Protein 2L09 (pdb70)

Nearest PDB structures (foldseek):
  2l09-assembly1_A  TM=1.016E+00  e=5.403E-11  Nostoc sp. PCC 7120 = FACHB-418
  2kru-assembly1_A  TM=6.987E-01  e=1.795E-05  Chlorobaculum tepidum
  8x15-assembly1_O  TM=8.339E-01  e=2.611E-01  Homo sapiens
  3whl-assembly4_G  TM=7.091E-01  e=1.129E+00  Pyrococcus furiosus DSM 3638
  5m32-assembly1_c  TM=6.354E-01  e=1.290E+00  Homo sapiens

Sequence (62 aa):
MNLRWTSEAKTKLKNIPFFARSQAKARIEQLARQAEQDIVTPELVEQARLEFGQLEHHHHHHMNLRWTSEAKTKLKNIPFFARSQAKARIEQLARQAEQDIVTPELVEQARLEFGQLEHHHHHHMNLRWTSEAKTKLKNIPFFARSQAKARIEQLARQAEQDIVTPELVEQARLEFGQLEHHHHHHMNLRWTSEAKTKLKNIPFFARSQAKARIEQLARQAEQDIVTPELVEQARLEFGQLEHHHHHHMNLRWTSEAKTKLKNIPFFARSQAKARIEQLARQAEQDIVTPELVEQARLEFGQLEHHHHHHMNLRWTSEAKTKLKNIPFFARSQAKARIEQLARQAEQDIVTPELVEQARLEFGQLEHHHHHHMNLRWTSEAKTKLKNIPFFARSQAKARIEQLARQAEQDIVTPELVEQARLEFGQLEHHHHHHMNLRWTSEAKTKLKNIPFFARSQAKARIEQLARQAEQDIVTPELVEQARLEFGQLEHHHHHHMNLRWTSEAKTKLKNIPFFARSQAKARIEQLARQAEQDIVTPELVEQARLEFGQLEHHHHHHMNLRWTSEAKTKLKNIPFFARSQAKARIEQLARQAEQDIVTPELVEQARLEFGQLEHHHHHHMNLRWTSEAKTKLKNIPFFARSQAKARIEQLARQAEQDIVTPELVEQARLEFGQLEHHHHHHMNLRWTSEAKTKLKNIPFFARSQAKARIEQLARQAEQDIVTPELVEQARLEF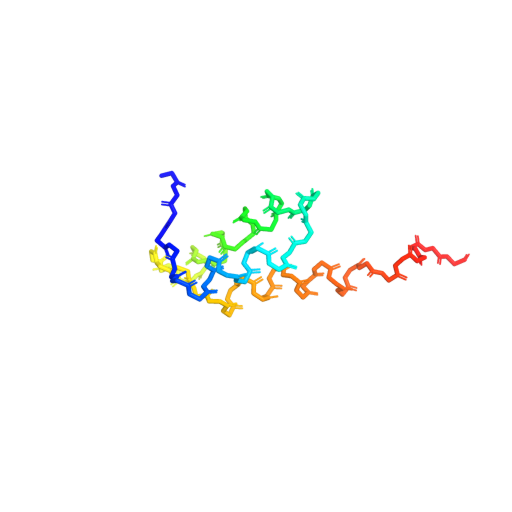GQLEHHHHHHMNLRWTSEAKTKLKNIPFFARSQAKARIEQLARQAEQDIVTPELVEQARLEFGQLEHHHHHHMNLRWTSEAKTKLKNIPFFARSQAKARIEQLARQAEQDIVTPELVEQARLEFGQLEHHHHHHMNLRWTSEAKTKLKNIPFFARSQAKARIEQLARQAEQDIVTPELVEQARLEFGQLEHHHHHHMNLRWTSEAKTKLKNIPFFARSQAKARIEQLARQAEQDIVTPELVEQARLEFGQLEHHHHHHMNLRWTSEAKTKLKNIPFFARSQAKARIEQLARQAEQDIVTPELVEQARLEFGQLEHHHHHHMNLRWTSEAKTKLKNIPFFARSQAKARIEQLARQAEQDIVTPELVEQARLEFGQLEHHHHHHMNLRWTSEAKTKLKNIPFFARSQAKARIEQLARQAEQDIVTPELVEQARLEFGQLEHHHHHHMNLRWTSEAKTKLKNIPFFARSQAKARIEQLARQAEQDIVTPELVEQARLEFGQLEHHHHHH

Solvent-accessible surface area: 5032 Å² total; per-residue (Å²): 239,103,29,169,46,35,78,100,0,105,74,63,34,136,93,4,85,142,189,31,81,91,95,0,71,56,92,0,23,109,42,0,135,147,64,124,53,98,83,0,38,29,121,27,1,45,104,0,110,79,35,42,41,119,119,74,132,157,124,147,140,226

CATH classification: 1.10.8.550

Radius of gyration: 12.1 Å; Cα contacts (8 Å, |Δi|>4): 56; chains: 1; bounding box: 20×41×22 Å

Secondary structure (DSSP, 8-state):
---EE-HHHHHHHHTS-GGGHHHHHHHHHHHHHHTT-SEE-HHHHHHHHHHHHHH--S----

Structure (mmCIF, N/CA/C/O backbone):
data_2L09
#
_entry.id   2L09
#
loop_
_atom_site.group_PDB
_atom_site.id
_atom_site.type_symbol
_atom_site.label_atom_id
_atom_site.label_alt_id
_atom_site.label_comp_id
_atom_site.label_asym_id
_atom_site.label_entity_id
_atom_site.label_seq_id
_atom_site.pdbx_PDB_ins_code
_atom_site.Cartn_x
_atom_site.Cartn_y
_atom_site.Cartn_z
_atom_site.occupancy
_atom_site.B_iso_or_equiv
_atom_site.auth_seq_id
_atom_site.auth_comp_id
_atom_site.auth_asym_id
_atom_site.auth_atom_id
_atom_site.pdbx_PDB_model_num
ATOM 1 N N . MET A 1 1 ? -10.018 10.775 -4.796 1.00 0.00 1 MET A N 1
ATOM 2 C CA . MET A 1 1 ? -9.652 9.620 -5.650 1.00 0.00 1 MET A CA 1
ATOM 3 C C . MET A 1 1 ? -8.483 8.857 -5.042 1.00 0.00 1 MET A C 1
ATOM 4 O O . MET A 1 1 ? -8.603 7.675 -4.721 1.00 0.00 1 MET A O 1
ATOM 20 N N . ASN A 1 2 ? -7.359 9.534 -4.874 1.00 0.00 2 ASN A N 1
ATOM 21 C CA . ASN A 1 2 ? -6.190 8.922 -4.258 1.00 0.00 2 ASN A CA 1
ATOM 22 C C . ASN A 1 2 ? -6.035 9.431 -2.835 1.00 0.00 2 ASN A C 1
ATOM 23 O O . ASN A 1 2 ? -6.600 10.463 -2.470 1.00 0.00 2 ASN A O 1
ATOM 34 N N . LEU A 1 3 ? -5.291 8.698 -2.029 1.00 0.00 3 LEU A N 1
ATOM 35 C CA . LEU A 1 3 ? -5.005 9.132 -0.675 1.00 0.00 3 LEU A CA 1
ATOM 36 C C . LEU A 1 3 ? -3.605 9.722 -0.603 1.00 0.00 3 LEU A C 1
ATOM 37 O O . LEU A 1 3 ? -2.888 9.759 -1.606 1.00 0.00 3 LEU A O 1
ATOM 53 N N . ARG A 1 4 ? -3.217 10.191 0.570 1.00 0.00 4 ARG A N 1
ATOM 54 C CA . ARG A 1 4 ? -1.913 10.806 0.739 1.00 0.00 4 ARG A CA 1
ATOM 55 C C . ARG A 1 4 ? -0.855 9.745 0.976 1.00 0.00 4 ARG A C 1
ATOM 56 O O . ARG A 1 4 ? -0.854 9.069 2.004 1.00 0.00 4 ARG A O 1
ATOM 77 N N . TRP A 1 5 ? 0.033 9.595 0.015 1.00 0.00 5 TRP A N 1
ATOM 78 C CA . TRP A 1 5 ? 1.107 8.622 0.119 1.00 0.00 5 TRP A CA 1
ATOM 79 C C . TRP A 1 5 ? 2.347 9.259 0.722 1.00 0.00 5 TRP A C 1
ATOM 80 O O . TRP A 1 5 ? 2.837 10.274 0.226 1.00 0.00 5 TRP A O 1
ATOM 101 N N . THR A 1 6 ? 2.835 8.675 1.804 1.00 0.00 6 THR A N 1
ATOM 102 C CA . THR A 1 6 ? 4.065 9.136 2.425 1.00 0.00 6 THR A CA 1
ATOM 103 C C . THR A 1 6 ? 5.256 8.785 1.541 1.00 0.00 6 THR A C 1
ATOM 104 O O . THR A 1 6 ? 5.167 7.875 0.713 1.00 0.00 6 THR A O 1
ATOM 115 N N . SER A 1 7 ? 6.358 9.505 1.705 1.00 0.00 7 SER A N 1
ATOM 116 C CA . SER A 1 7 ? 7.550 9.272 0.899 1.00 0.00 7 SER A CA 1
ATOM 117 C C . SER A 1 7 ? 8.021 7.825 1.034 1.00 0.00 7 SER A C 1
ATOM 118 O O . SER A 1 7 ? 8.436 7.203 0.056 1.00 0.00 7 SER A O 1
ATOM 126 N N . GLU A 1 8 ? 7.933 7.293 2.247 1.00 0.00 8 GLU A N 1
ATOM 127 C CA . GLU A 1 8 ? 8.311 5.913 2.507 1.00 0.00 8 GLU A CA 1
ATOM 128 C C . GLU A 1 8 ? 7.349 4.952 1.809 1.00 0.00 8 GLU A C 1
ATOM 129 O O . GLU A 1 8 ? 7.769 3.938 1.249 1.00 0.00 8 GLU A O 1
ATOM 141 N N . ALA A 1 9 ? 6.058 5.280 1.845 1.00 0.00 9 ALA A N 1
ATOM 142 C CA . ALA A 1 9 ? 5.037 4.453 1.208 1.00 0.00 9 ALA A CA 1
ATOM 143 C C . ALA A 1 9 ? 5.245 4.406 -0.297 1.00 0.00 9 ALA A C 1
ATOM 144 O O . ALA A 1 9 ? 5.136 3.346 -0.913 1.00 0.00 9 ALA A O 1
ATOM 151 N N . LYS A 1 10 ? 5.547 5.562 -0.880 1.00 0.00 10 LYS A N 1
ATOM 152 C CA . LYS A 1 10 ? 5.876 5.652 -2.297 1.00 0.00 10 LYS A CA 1
ATOM 153 C C . LYS A 1 10 ? 7.016 4.699 -2.652 1.00 0.00 10 LYS A C 1
ATOM 154 O O . LYS A 1 10 ? 6.935 3.965 -3.636 1.00 0.00 10 LYS A O 1
ATOM 173 N N . THR A 1 11 ? 8.065 4.704 -1.838 1.00 0.00 11 THR A N 1
ATOM 174 C CA . THR A 1 11 ? 9.207 3.826 -2.054 1.00 0.00 11 THR A CA 1
ATOM 175 C C . THR A 1 11 ? 8.800 2.355 -1.916 1.00 0.00 11 THR A C 1
ATOM 176 O O . THR A 1 11 ? 9.219 1.508 -2.705 1.00 0.00 11 THR A O 1
ATOM 187 N N . LYS A 1 12 ? 7.970 2.068 -0.918 1.00 0.00 12 LYS A N 1
ATOM 188 C CA . LYS A 1 12 ? 7.474 0.716 -0.696 1.00 0.00 12 LYS A CA 1
ATOM 189 C C . LYS A 1 12 ? 6.639 0.231 -1.874 1.00 0.00 12 LYS A C 1
ATOM 190 O O . LYS A 1 12 ? 6.727 -0.931 -2.270 1.00 0.00 12 LYS A O 1
ATOM 209 N N . LEU A 1 13 ? 5.842 1.130 -2.439 1.00 0.00 13 LEU A N 1
ATOM 210 C CA . LEU A 1 13 ? 5.011 0.805 -3.592 1.00 0.00 13 LEU A CA 1
ATOM 211 C C . LEU A 1 13 ? 5.884 0.425 -4.785 1.00 0.00 13 LEU A C 1
ATOM 212 O O . LEU A 1 13 ? 5.532 -0.449 -5.575 1.00 0.00 13 LEU A O 1
ATOM 228 N N . LYS A 1 14 ? 7.037 1.075 -4.892 1.00 0.00 14 LYS A N 1
ATOM 229 C CA . LYS A 1 14 ? 7.982 0.803 -5.970 1.00 0.00 14 LYS A CA 1
ATOM 230 C C . LYS A 1 14 ? 8.605 -0.585 -5.819 1.00 0.00 14 LYS A C 1
ATOM 231 O O . LYS A 1 14 ? 8.971 -1.219 -6.807 1.00 0.00 14 LYS A O 1
ATOM 250 N N . ASN A 1 15 ? 8.711 -1.053 -4.578 1.00 0.00 15 ASN A N 1
ATOM 251 C CA . ASN A 1 15 ? 9.307 -2.361 -4.297 1.00 0.00 15 ASN A CA 1
ATOM 252 C C . ASN A 1 15 ? 8.350 -3.490 -4.664 1.00 0.00 15 ASN A C 1
ATOM 253 O O . ASN A 1 15 ? 8.741 -4.659 -4.726 1.00 0.00 15 ASN A O 1
ATOM 264 N N . ILE A 1 16 ? 7.098 -3.136 -4.902 1.00 0.00 16 ILE A N 1
ATOM 265 C CA . ILE A 1 16 ? 6.088 -4.103 -5.298 1.00 0.00 16 ILE A CA 1
ATOM 266 C C . ILE A 1 16 ? 6.156 -4.336 -6.808 1.00 0.00 16 ILE A C 1
ATOM 267 O O . ILE A 1 16 ? 6.385 -3.396 -7.572 1.00 0.00 16 ILE A O 1
ATOM 283 N N . PRO A 1 17 ? 6.018 -5.599 -7.252 1.00 0.00 17 PRO A N 1
ATOM 284 C CA . PRO A 1 17 ? 6.025 -5.945 -8.678 1.00 0.00 17 PRO A CA 1
ATOM 285 C C . PRO A 1 17 ? 4.991 -5.152 -9.474 1.00 0.00 17 PRO A C 1
ATOM 286 O O . PRO A 1 17 ? 3.841 -5.011 -9.049 1.00 0.00 17 PRO A O 1
ATOM 297 N N . PHE A 1 18 ? 5.407 -4.666 -10.636 1.00 0.00 18 PHE A N 1
ATOM 298 C CA . PHE A 1 18 ? 4.584 -3.791 -11.471 1.00 0.00 18 PHE A CA 1
ATOM 299 C C . PHE A 1 18 ? 3.252 -4.438 -11.843 1.00 0.00 18 PHE A C 1
ATOM 300 O O . PHE A 1 18 ? 2.226 -3.761 -11.912 1.00 0.00 18 PHE A O 1
ATOM 317 N N . PHE A 1 19 ? 3.264 -5.745 -12.057 1.00 0.00 19 PHE A N 1
ATOM 318 C CA . PHE A 1 19 ? 2.055 -6.463 -12.449 1.00 0.00 19 PHE A CA 1
ATOM 319 C C . PHE A 1 19 ? 0.968 -6.358 -11.377 1.00 0.00 19 PHE A C 1
ATOM 320 O O . PHE A 1 19 ? -0.224 -6.374 -11.684 1.00 0.00 19 PHE A O 1
ATOM 337 N N . ALA A 1 20 ? 1.381 -6.220 -10.124 1.00 0.00 20 ALA A N 1
ATOM 338 C CA . ALA A 1 20 ? 0.439 -6.212 -9.017 1.00 0.00 20 ALA A CA 1
ATOM 339 C C . ALA A 1 20 ? 0.458 -4.887 -8.261 1.00 0.00 20 ALA A C 1
ATOM 340 O O . ALA A 1 20 ? -0.089 -4.793 -7.168 1.00 0.00 20 ALA A O 1
ATOM 347 N N . ARG A 1 21 ? 1.071 -3.862 -8.841 1.00 0.00 21 ARG A N 1
ATOM 348 C CA . ARG A 1 21 ? 1.167 -2.572 -8.163 1.00 0.00 21 ARG A CA 1
ATOM 349 C C . ARG A 1 21 ? -0.181 -1.865 -8.109 1.00 0.00 21 ARG A C 1
ATOM 350 O O . ARG A 1 21 ? -0.546 -1.308 -7.076 1.00 0.00 21 ARG A O 1
ATOM 371 N N . SER A 1 22 ? -0.915 -1.888 -9.212 1.00 0.00 22 SER A N 1
ATOM 372 C CA . SER A 1 22 ? -2.272 -1.361 -9.230 1.00 0.00 22 SER A CA 1
ATOM 373 C C . SER A 1 22 ? -3.137 -2.144 -8.246 1.00 0.00 22 SER A C 1
ATOM 374 O O . SER A 1 22 ? -3.919 -1.569 -7.484 1.00 0.00 22 SER A O 1
ATOM 382 N N . GLN A 1 23 ? -2.967 -3.463 -8.266 1.00 0.00 23 GLN A N 1
ATOM 383 C CA . GLN A 1 23 ? -3.651 -4.356 -7.342 1.00 0.00 23 GLN A CA 1
ATOM 384 C C . GLN A 1 23 ? -3.348 -3.969 -5.895 1.00 0.00 23 GLN A C 1
ATOM 385 O O . GLN A 1 23 ? -4.258 -3.807 -5.078 1.00 0.00 23 GLN A O 1
ATOM 399 N N . ALA A 1 24 ? -2.065 -3.814 -5.594 1.00 0.00 24 ALA A N 1
ATOM 400 C CA . ALA A 1 24 ? -1.621 -3.479 -4.251 1.00 0.00 24 ALA A CA 1
ATOM 401 C C . ALA A 1 24 ? -2.104 -2.098 -3.835 1.00 0.00 24 ALA A C 1
ATOM 402 O O . ALA A 1 24 ? -2.586 -1.924 -2.721 1.00 0.00 24 ALA A O 1
ATOM 409 N N . LYS A 1 25 ? -1.982 -1.124 -4.735 1.00 0.00 25 LYS A N 1
ATOM 410 C CA . LYS A 1 25 ? -2.404 0.245 -4.452 1.00 0.00 25 LYS A CA 1
ATOM 411 C C . LYS A 1 25 ? -3.862 0.279 -4.005 1.00 0.00 25 LYS A C 1
ATOM 412 O O . LYS A 1 25 ? -4.209 0.954 -3.033 1.00 0.00 25 LYS A O 1
ATOM 431 N N . ALA A 1 26 ? -4.702 -0.479 -4.702 1.00 0.00 26 ALA A N 1
ATOM 432 C CA . ALA A 1 26 ? -6.114 -0.567 -4.358 1.00 0.00 26 ALA A CA 1
ATOM 433 C C . ALA A 1 26 ? -6.283 -1.116 -2.945 1.00 0.00 26 ALA A C 1
ATOM 434 O O . ALA A 1 26 ? -7.111 -0.630 -2.172 1.00 0.00 26 ALA A O 1
ATOM 441 N N . ARG A 1 27 ? -5.480 -2.118 -2.611 1.00 0.00 27 ARG A N 1
ATOM 442 C CA . ARG A 1 27 ? -5.524 -2.726 -1.286 1.00 0.00 27 ARG A CA 1
ATOM 443 C C . ARG A 1 27 ? -5.055 -1.739 -0.218 1.00 0.00 27 ARG A C 1
ATOM 444 O O . ARG A 1 27 ? -5.728 -1.539 0.791 1.00 0.00 27 ARG A O 1
ATOM 465 N N . ILE A 1 28 ? -3.912 -1.114 -0.467 1.00 0.00 28 ILE A N 1
ATOM 466 C CA . ILE A 1 28 ? -3.291 -0.192 0.486 1.00 0.00 28 ILE A CA 1
ATOM 467 C C . ILE A 1 28 ? -4.237 0.944 0.867 1.00 0.00 28 ILE A C 1
ATOM 468 O O . ILE A 1 28 ? -4.455 1.218 2.048 1.00 0.00 28 ILE A O 1
ATOM 484 N N . GLU A 1 29 ? -4.811 1.589 -0.139 1.00 0.00 29 GLU A N 1
ATOM 485 C CA . GLU A 1 29 ? -5.697 2.721 0.091 1.00 0.00 29 GLU A CA 1
ATOM 486 C C . GLU A 1 29 ? -6.995 2.275 0.767 1.00 0.00 29 GLU A C 1
ATOM 487 O O . GLU A 1 29 ? -7.585 3.020 1.553 1.00 0.00 29 GLU A O 1
ATOM 499 N N . GLN A 1 30 ? -7.422 1.047 0.488 1.00 0.00 30 GLN A N 1
ATOM 500 C CA . GLN A 1 30 ? -8.605 0.488 1.133 1.00 0.00 30 GLN A CA 1
ATOM 501 C C . GLN A 1 30 ? -8.306 0.185 2.601 1.00 0.00 30 GLN A C 1
ATOM 502 O O . GLN A 1 30 ? -9.164 0.345 3.471 1.00 0.00 30 GLN A O 1
ATOM 516 N N . LEU A 1 31 ? -7.074 -0.243 2.868 1.00 0.00 31 LEU A N 1
ATOM 517 C CA . LEU A 1 31 ? -6.618 -0.491 4.231 1.00 0.00 31 LEU A CA 1
ATOM 518 C C . LEU A 1 31 ? -6.615 0.810 5.026 1.00 0.00 31 LEU A C 1
ATOM 519 O O . LEU A 1 31 ? -6.977 0.840 6.206 1.00 0.00 31 LEU A O 1
ATOM 535 N N . ALA A 1 32 ? -6.224 1.891 4.364 1.00 0.00 32 ALA A N 1
ATOM 536 C CA . ALA A 1 32 ? -6.233 3.208 4.982 1.00 0.00 32 ALA A CA 1
ATOM 537 C C . ALA A 1 32 ? -7.649 3.607 5.378 1.00 0.00 32 ALA A C 1
ATOM 538 O O . ALA A 1 32 ? -7.862 4.224 6.418 1.00 0.00 32 ALA A O 1
ATOM 545 N N . ARG A 1 33 ? -8.623 3.237 4.555 1.00 0.00 33 ARG A N 1
ATOM 546 C CA . ARG A 1 33 ? -10.017 3.509 4.865 1.00 0.00 33 ARG A CA 1
ATOM 547 C C . ARG A 1 33 ? -10.511 2.611 5.991 1.00 0.00 33 ARG A C 1
ATOM 548 O O . ARG A 1 33 ? -11.432 2.972 6.719 1.00 0.00 33 ARG A O 1
ATOM 569 N N . GLN A 1 34 ? -9.890 1.447 6.139 1.00 0.00 34 GLN A N 1
ATOM 570 C CA . GLN A 1 34 ? -10.212 0.550 7.241 1.00 0.00 34 GLN A CA 1
ATOM 571 C C . GLN A 1 34 ? -9.764 1.186 8.553 1.00 0.00 34 GLN A C 1
ATOM 572 O O . GLN A 1 34 ? -10.319 0.918 9.618 1.00 0.00 34 GLN A O 1
ATOM 586 N N . ALA A 1 35 ? -8.756 2.045 8.452 1.00 0.00 35 ALA A N 1
ATOM 587 C CA . ALA A 1 35 ? -8.252 2.789 9.599 1.00 0.00 35 ALA A CA 1
ATOM 588 C C . ALA A 1 35 ? -8.781 4.225 9.600 1.00 0.00 35 ALA A C 1
ATOM 589 O O . ALA A 1 35 ? -8.530 4.989 10.536 1.00 0.00 35 ALA A O 1
ATOM 596 N N . GLU A 1 36 ? -9.511 4.576 8.539 1.00 0.00 36 GLU A N 1
ATOM 597 C CA . GLU A 1 36 ? -10.067 5.919 8.360 1.00 0.00 36 GLU A CA 1
ATOM 598 C C . GLU A 1 36 ? -8.989 6.992 8.402 1.00 0.00 36 GLU A C 1
ATOM 599 O O . GLU A 1 36 ? -9.175 8.064 8.983 1.00 0.00 36 GLU A O 1
ATOM 611 N N . GLN A 1 37 ? -7.878 6.700 7.756 1.00 0.00 37 GLN A N 1
ATOM 612 C CA . GLN A 1 37 ? -6.774 7.638 7.651 1.00 0.00 37 GLN A CA 1
ATOM 613 C C . GLN A 1 37 ? -6.655 8.123 6.212 1.00 0.00 37 GLN A C 1
ATOM 614 O O . GLN A 1 37 ? -6.919 7.371 5.275 1.00 0.00 37 GLN A O 1
ATOM 628 N N . ASP A 1 38 ? -6.273 9.379 6.040 1.00 0.00 38 ASP A N 1
ATOM 629 C CA . ASP A 1 38 ? -6.151 9.961 4.707 1.00 0.00 38 ASP A CA 1
ATOM 630 C C . ASP A 1 38 ? -4.751 9.728 4.172 1.00 0.00 38 ASP A C 1
ATOM 631 O O . ASP A 1 38 ? -4.480 9.911 2.985 1.00 0.00 38 ASP A O 1
ATOM 640 N N . ILE A 1 39 ? -3.862 9.326 5.066 1.00 0.00 39 ILE A N 1
ATOM 641 C CA . ILE A 1 39 ? -2.458 9.153 4.740 1.00 0.00 39 ILE A CA 1
ATOM 642 C C . ILE A 1 39 ? -2.066 7.691 4.886 1.00 0.00 39 ILE A C 1
ATOM 643 O O . ILE A 1 39 ? -2.333 7.075 5.916 1.00 0.00 39 ILE A O 1
ATOM 659 N N . VAL A 1 40 ? -1.445 7.135 3.859 1.00 0.00 40 VAL A N 1
ATOM 660 C CA . VAL A 1 40 ? -1.017 5.749 3.907 1.00 0.00 40 VAL A CA 1
ATOM 661 C C . VAL A 1 40 ? 0.443 5.660 4.333 1.00 0.00 40 VAL A C 1
ATOM 662 O O . VAL A 1 40 ? 1.295 6.435 3.876 1.00 0.00 40 VAL A O 1
ATOM 675 N N . THR A 1 41 ? 0.723 4.741 5.229 1.00 0.00 41 THR A N 1
ATOM 676 C CA . THR A 1 41 ? 2.077 4.517 5.685 1.00 0.00 41 THR A CA 1
ATOM 677 C C . THR A 1 41 ? 2.694 3.355 4.918 1.00 0.00 41 THR A C 1
ATOM 678 O O . THR A 1 41 ? 1.973 2.557 4.306 1.00 0.00 41 THR A O 1
ATOM 689 N N . PRO A 1 42 ? 4.030 3.234 4.926 1.00 0.00 42 PRO A N 1
ATOM 690 C CA . PRO A 1 42 ? 4.720 2.103 4.298 1.00 0.00 42 PRO A CA 1
ATOM 691 C C . PRO A 1 42 ? 4.317 0.777 4.935 1.00 0.00 42 PRO A C 1
ATOM 692 O O . PRO A 1 42 ? 4.495 -0.293 4.355 1.00 0.00 42 PRO A O 1
ATOM 703 N N . GLU A 1 43 ? 3.759 0.871 6.133 1.00 0.00 43 GLU A N 1
ATOM 704 C CA . GLU A 1 43 ? 3.291 -0.289 6.870 1.00 0.00 43 GLU A CA 1
ATOM 705 C C . GLU A 1 43 ? 2.046 -0.872 6.205 1.00 0.00 43 GLU A C 1
ATOM 706 O O . GLU A 1 43 ? 1.890 -2.089 6.112 1.00 0.00 43 GLU A O 1
ATOM 718 N N . LEU A 1 44 ? 1.171 0.008 5.725 1.00 0.00 44 LEU A N 1
ATOM 719 C CA . LEU A 1 44 ? -0.004 -0.411 4.964 1.00 0.00 44 LEU A CA 1
ATOM 720 C C . LEU A 1 44 ? 0.416 -1.014 3.632 1.00 0.00 44 LEU A C 1
ATOM 721 O O . LEU A 1 44 ? -0.139 -2.020 3.189 1.00 0.00 44 LEU A O 1
ATOM 737 N N . VAL A 1 45 ? 1.398 -0.383 3.001 1.00 0.00 45 VAL A N 1
ATOM 738 C CA . VAL A 1 45 ? 1.932 -0.872 1.737 1.00 0.00 45 VAL A CA 1
ATOM 739 C C . VAL A 1 45 ? 2.515 -2.269 1.913 1.00 0.00 45 VAL A C 1
ATOM 740 O O . VAL A 1 45 ? 2.297 -3.158 1.087 1.00 0.00 45 VAL A O 1
ATOM 753 N N . GLU A 1 46 ? 3.244 -2.455 3.009 1.00 0.00 46 GLU A N 1
ATOM 754 C CA . GLU A 1 46 ? 3.835 -3.744 3.330 1.00 0.00 46 GLU A CA 1
ATOM 755 C C . GLU A 1 46 ? 2.737 -4.784 3.530 1.00 0.00 46 GLU A C 1
ATOM 756 O O . GLU A 1 46 ? 2.831 -5.888 3.015 1.00 0.00 46 GLU A O 1
ATOM 768 N N . GLN A 1 47 ? 1.684 -4.406 4.258 1.00 0.00 47 GLN A N 1
ATOM 769 C CA . GLN A 1 47 ? 0.558 -5.304 4.523 1.00 0.00 47 GLN A CA 1
ATOM 770 C C . GLN A 1 47 ? 0.001 -5.902 3.235 1.00 0.00 47 GLN A C 1
ATOM 771 O O . GLN A 1 47 ? -0.177 -7.116 3.140 1.00 0.00 47 GLN A O 1
ATOM 785 N N . ALA A 1 48 ? -0.250 -5.053 2.245 1.00 0.00 48 ALA A N 1
ATOM 786 C CA . ALA A 1 48 ? -0.777 -5.510 0.964 1.00 0.00 48 ALA A CA 1
ATOM 787 C C . ALA A 1 48 ? 0.226 -6.413 0.257 1.00 0.00 48 ALA A C 1
ATOM 788 O O . ALA A 1 48 ? -0.141 -7.388 -0.398 1.00 0.00 48 ALA A O 1
ATOM 795 N N . ARG A 1 49 ? 1.499 -6.096 0.421 1.00 0.00 49 ARG A N 1
ATOM 796 C CA . ARG A 1 49 ? 2.560 -6.861 -0.208 1.00 0.00 49 ARG A CA 1
ATOM 797 C C . ARG A 1 49 ? 2.686 -8.225 0.462 1.00 0.00 49 ARG A C 1
ATOM 798 O O . ARG A 1 49 ? 2.941 -9.242 -0.188 1.00 0.00 49 ARG A O 1
ATOM 819 N N . LEU A 1 50 ? 2.481 -8.230 1.768 1.00 0.00 50 LEU A N 1
ATOM 820 C CA . LEU A 1 50 ? 2.603 -9.430 2.573 1.00 0.00 50 LEU A CA 1
ATOM 821 C C . LEU A 1 50 ? 1.429 -10.365 2.326 1.00 0.00 50 LEU A C 1
ATOM 822 O O . LEU A 1 50 ? 1.615 -11.572 2.190 1.00 0.00 50 LEU A O 1
ATOM 838 N N . GLU A 1 51 ? 0.224 -9.810 2.252 1.00 0.00 51 GLU A N 1
ATOM 839 C CA . GLU A 1 51 ? -0.964 -10.627 2.043 1.00 0.00 51 GLU A CA 1
ATOM 840 C C . GLU A 1 51 ? -0.885 -11.355 0.706 1.00 0.00 51 GLU A C 1
ATOM 841 O O . GLU A 1 51 ? -1.261 -12.523 0.613 1.00 0.00 51 GLU A O 1
ATOM 853 N N . PHE A 1 52 ? -0.366 -10.678 -0.319 1.00 0.00 52 PHE A N 1
ATOM 854 C CA . PHE A 1 52 ? -0.180 -11.305 -1.624 1.00 0.00 52 PHE A CA 1
ATOM 855 C C . PHE A 1 52 ? 0.902 -12.375 -1.553 1.00 0.00 52 PHE A C 1
ATOM 856 O O . PHE A 1 52 ? 0.838 -13.384 -2.253 1.00 0.00 52 PHE A O 1
ATOM 873 N N . GLY A 1 53 ? 1.891 -12.149 -0.699 1.00 0.00 53 GLY A N 1
ATOM 874 C CA . GLY A 1 53 ? 2.938 -13.128 -0.493 1.00 0.00 53 GLY A CA 1
ATOM 875 C C . GLY A 1 53 ? 2.419 -14.378 0.198 1.00 0.00 53 GLY A C 1
ATOM 876 O O . GLY A 1 53 ? 2.824 -15.492 -0.127 1.00 0.00 53 GLY A O 1
ATOM 880 N N . GLN A 1 54 ? 1.506 -14.186 1.140 1.00 0.00 54 GLN A N 1
ATOM 881 C CA . GLN A 1 54 ? 0.956 -15.290 1.921 1.00 0.00 54 GLN A CA 1
ATOM 882 C C . GLN A 1 54 ? -0.009 -16.136 1.096 1.00 0.00 54 GLN A C 1
ATOM 883 O O . GLN A 1 54 ? -0.051 -17.356 1.242 1.00 0.00 54 GLN A O 1
ATOM 897 N N . LEU A 1 55 ? -0.777 -15.492 0.223 1.00 0.00 55 LEU A N 1
ATOM 898 C CA . LEU A 1 55 ? -1.783 -16.208 -0.557 1.00 0.00 55 LEU A CA 1
ATOM 899 C C . LEU A 1 55 ? -1.188 -16.822 -1.824 1.00 0.00 55 LEU A C 1
ATOM 900 O O . LEU A 1 55 ? -1.873 -17.539 -2.555 1.00 0.00 55 LEU A O 1
ATOM 916 N N . GLU A 1 56 ? 0.084 -16.551 -2.082 1.00 0.00 56 GLU A N 1
ATOM 917 C CA . GLU A 1 56 ? 0.724 -17.056 -3.285 1.00 0.00 56 GLU A CA 1
ATOM 918 C C . GLU A 1 56 ? 2.084 -17.673 -2.967 1.00 0.00 56 GLU A C 1
ATOM 919 O O . GLU A 1 56 ? 3.054 -16.968 -2.692 1.00 0.00 56 GLU A O 1
ATOM 931 N N . HIS A 1 57 ? 2.140 -18.998 -3.000 1.00 0.00 57 HIS A N 1
ATOM 932 C CA . HIS A 1 57 ? 3.385 -19.727 -2.774 1.00 0.00 57 HIS A CA 1
ATOM 933 C C . HIS A 1 57 ? 3.842 -20.384 -4.071 1.00 0.00 57 HIS A C 1
ATOM 934 O O . HIS A 1 57 ? 4.436 -21.463 -4.063 1.00 0.00 57 HIS A O 1
ATOM 949 N N . HIS A 1 58 ? 3.549 -19.705 -5.176 1.00 0.00 58 HIS A N 1
ATOM 950 C CA . HIS A 1 58 ? 3.905 -20.150 -6.522 1.00 0.00 58 HIS A CA 1
ATOM 951 C C . HIS A 1 58 ? 3.063 -21.346 -6.954 1.00 0.00 58 HIS A C 1
ATOM 952 O O . HIS A 1 58 ? 2.196 -21.216 -7.814 1.00 0.00 58 HIS A O 1
ATOM 967 N N . HIS A 1 59 ? 3.310 -22.509 -6.364 1.00 0.00 59 HIS A N 1
ATOM 968 C CA . HIS A 1 59 ? 2.554 -23.698 -6.731 1.00 0.00 59 HIS A CA 1
ATOM 969 C C . HIS A 1 59 ? 1.208 -23.722 -5.997 1.00 0.00 59 HIS A C 1
ATOM 970 O O . HIS A 1 59 ? 1.065 -24.291 -4.915 1.00 0.00 59 HIS A O 1
ATOM 985 N N . HIS A 1 60 ? 0.223 -23.068 -6.589 1.00 0.00 60 HIS A N 1
ATOM 986 C CA . HIS A 1 60 ? -1.104 -22.973 -5.992 1.00 0.00 60 HIS A CA 1
ATOM 987 C C . HIS A 1 60 ? -1.953 -24.187 -6.349 1.00 0.00 60 HIS A C 1
ATOM 988 O O . HIS A 1 60 ? -2.982 -24.076 -7.011 1.00 0.00 60 HIS A O 1
ATOM 1003 N N . HIS A 1 61 ? -1.485 -25.347 -5.902 1.00 0.00 61 HIS A N 1
ATOM 1004 C CA . HIS A 1 61 ? -2.181 -26.615 -6.082 1.00 0.00 61 HIS A CA 1
ATOM 1005 C C . HIS A 1 61 ? -1.359 -27.711 -5.419 1.00 0.00 61 HIS A C 1
ATOM 1006 O O . HIS A 1 61 ? -0.274 -27.438 -4.895 1.00 0.00 61 HIS A O 1
ATOM 1021 N N . HIS A 1 62 ? -1.856 -28.936 -5.429 1.00 0.00 62 HIS A N 1
ATOM 1022 C CA . HIS A 1 62 ? -1.100 -30.050 -4.877 1.00 0.00 62 HIS A CA 1
ATOM 1023 C C . HIS A 1 62 ? -0.922 -31.138 -5.933 1.00 0.00 62 HIS A C 1
ATOM 1024 O O . HIS A 1 62 ? -1.918 -31.791 -6.307 1.00 0.00 62 HIS A O 1
ATOM 1040 N N . MET A 1 1 ? -10.746 7.635 -6.318 1.00 0.00 1 MET A N 2
ATOM 1041 C CA . MET A 1 1 ? -10.003 8.481 -5.361 1.00 0.00 1 MET A CA 2
ATOM 1042 C C . MET A 1 1 ? -8.625 7.902 -5.090 1.00 0.00 1 MET A C 2
ATOM 1043 O O . MET A 1 1 ? -8.344 6.748 -5.418 1.00 0.00 1 MET A O 2
ATOM 1059 N N . ASN A 1 2 ? -7.772 8.710 -4.488 1.00 0.00 2 ASN A N 2
ATOM 1060 C CA . ASN A 1 2 ? -6.458 8.269 -4.057 1.00 0.00 2 ASN A CA 2
ATOM 1061 C C . ASN A 1 2 ? -6.172 8.856 -2.687 1.00 0.00 2 ASN A C 2
ATOM 1062 O O . ASN A 1 2 ? -6.795 9.845 -2.287 1.00 0.00 2 ASN A O 2
ATOM 1073 N N . LEU A 1 3 ? -5.254 8.250 -1.965 1.00 0.00 3 LEU A N 2
ATOM 1074 C CA . LEU A 1 3 ? -4.888 8.748 -0.654 1.00 0.00 3 LEU A CA 2
ATOM 1075 C C . LEU A 1 3 ? -3.541 9.446 -0.701 1.00 0.00 3 LEU A C 2
ATOM 1076 O O . LEU A 1 3 ? -2.910 9.525 -1.755 1.00 0.00 3 LEU A O 2
ATOM 1092 N N . ARG A 1 4 ? -3.118 9.966 0.438 1.00 0.00 4 ARG A N 2
ATOM 1093 C CA . ARG A 1 4 ? -1.848 10.657 0.528 1.00 0.00 4 ARG A CA 2
ATOM 1094 C C . ARG A 1 4 ? -0.751 9.669 0.897 1.00 0.00 4 ARG A C 2
ATOM 1095 O O . ARG A 1 4 ? -0.753 9.096 1.988 1.00 0.00 4 ARG A O 2
ATOM 1116 N N . TRP A 1 5 ? 0.165 9.467 -0.027 1.00 0.00 5 TRP A N 2
ATOM 1117 C CA . TRP A 1 5 ? 1.236 8.503 0.151 1.00 0.00 5 TRP A CA 2
ATOM 1118 C C . TRP A 1 5 ? 2.488 9.181 0.694 1.00 0.00 5 TRP A C 2
ATOM 1119 O O . TRP A 1 5 ? 2.916 10.216 0.177 1.00 0.00 5 TRP A O 2
ATOM 1140 N N . THR A 1 6 ? 3.067 8.604 1.739 1.00 0.00 6 THR A N 2
ATOM 1141 C CA . THR A 1 6 ? 4.296 9.133 2.309 1.00 0.00 6 THR A CA 2
ATOM 1142 C C . THR A 1 6 ? 5.485 8.716 1.453 1.00 0.00 6 THR A C 2
ATOM 1143 O O . THR A 1 6 ? 5.376 7.792 0.648 1.00 0.00 6 THR A O 2
ATOM 1154 N N . SER A 1 7 ? 6.615 9.386 1.621 1.00 0.00 7 SER A N 2
ATOM 1155 C CA . SER A 1 7 ? 7.803 9.073 0.838 1.00 0.00 7 SER A CA 2
ATOM 1156 C C . SER A 1 7 ? 8.217 7.613 1.023 1.00 0.00 7 SER A C 2
ATOM 1157 O O . SER A 1 7 ? 8.679 6.960 0.083 1.00 0.00 7 SER A O 2
ATOM 1165 N N . GLU A 1 8 ? 8.028 7.101 2.231 1.00 0.00 8 GLU A N 2
ATOM 1166 C CA . GLU A 1 8 ? 8.328 5.710 2.531 1.00 0.00 8 GLU A CA 2
ATOM 1167 C C . GLU A 1 8 ? 7.355 4.802 1.798 1.00 0.00 8 GLU A C 2
ATOM 1168 O O . GLU A 1 8 ? 7.753 3.830 1.162 1.00 0.00 8 GLU A O 2
ATOM 1180 N N . ALA A 1 9 ? 6.073 5.141 1.887 1.00 0.00 9 ALA A N 2
ATOM 1181 C CA . ALA A 1 9 ? 5.017 4.347 1.279 1.00 0.00 9 ALA A CA 2
ATOM 1182 C C . ALA A 1 9 ? 5.181 4.276 -0.236 1.00 0.00 9 ALA A C 2
ATOM 1183 O O . ALA A 1 9 ? 5.044 3.208 -0.832 1.00 0.00 9 ALA A O 2
ATOM 1190 N N . LYS A 1 10 ? 5.494 5.414 -0.847 1.00 0.00 10 LYS A N 2
ATOM 1191 C CA . LYS A 1 10 ? 5.693 5.479 -2.289 1.00 0.00 10 LYS A CA 2
ATOM 1192 C C . LYS A 1 10 ? 6.879 4.614 -2.702 1.00 0.00 10 LYS A C 2
ATOM 1193 O O . LYS A 1 10 ? 6.834 3.934 -3.728 1.00 0.00 10 LYS A O 2
ATOM 1212 N N . THR A 1 11 ? 7.924 4.618 -1.883 1.00 0.00 11 THR A N 2
ATOM 1213 C CA . THR A 1 11 ? 9.101 3.805 -2.144 1.00 0.00 11 THR A CA 2
ATOM 1214 C C . THR A 1 11 ? 8.790 2.320 -1.926 1.00 0.00 11 THR A C 2
ATOM 1215 O O . THR A 1 11 ? 9.202 1.464 -2.710 1.00 0.00 11 THR A O 2
ATOM 1226 N N . LYS A 1 12 ? 8.042 2.026 -0.865 1.00 0.00 12 LYS A N 2
ATOM 1227 C CA . LYS A 1 12 ? 7.600 0.661 -0.585 1.00 0.00 12 LYS A CA 2
ATOM 1228 C C . LYS A 1 12 ? 6.799 0.102 -1.755 1.00 0.00 12 LYS A C 2
ATOM 1229 O O . LYS A 1 12 ? 6.990 -1.048 -2.157 1.00 0.00 12 LYS A O 2
ATOM 1248 N N . LEU A 1 13 ? 5.914 0.931 -2.301 1.00 0.00 13 LEU A N 2
ATOM 1249 C CA . LEU A 1 13 ? 5.065 0.536 -3.417 1.00 0.00 13 LEU A CA 2
ATOM 1250 C C . LEU A 1 13 ? 5.897 0.219 -4.654 1.00 0.00 13 LEU A C 2
ATOM 1251 O O . LEU A 1 13 ? 5.630 -0.749 -5.359 1.00 0.00 13 LEU A O 2
ATOM 1267 N N . LYS A 1 14 ? 6.923 1.026 -4.900 1.00 0.00 14 LYS A N 2
ATOM 1268 C CA . LYS A 1 14 ? 7.804 0.824 -6.051 1.00 0.00 14 LYS A CA 2
ATOM 1269 C C . LYS A 1 14 ? 8.628 -0.452 -5.895 1.00 0.00 14 LYS A C 2
ATOM 1270 O O . LYS A 1 14 ? 9.231 -0.939 -6.853 1.00 0.00 14 LYS A O 2
ATOM 1289 N N . ASN A 1 15 ? 8.645 -0.999 -4.687 1.00 0.00 15 ASN A N 2
ATOM 1290 C CA . ASN A 1 15 ? 9.318 -2.268 -4.435 1.00 0.00 15 ASN A CA 2
ATOM 1291 C C . ASN A 1 15 ? 8.366 -3.437 -4.679 1.00 0.00 15 ASN A C 2
ATOM 1292 O O . ASN A 1 15 ? 8.749 -4.598 -4.560 1.00 0.00 15 ASN A O 2
ATOM 1303 N N . ILE A 1 16 ? 7.120 -3.121 -4.998 1.00 0.00 16 ILE A N 2
ATOM 1304 C CA . ILE A 1 16 ? 6.146 -4.129 -5.395 1.00 0.00 16 ILE A CA 2
ATOM 1305 C C . ILE A 1 16 ? 6.103 -4.218 -6.921 1.00 0.00 16 ILE A C 2
ATOM 1306 O O . ILE A 1 16 ? 6.154 -3.190 -7.596 1.00 0.00 16 ILE A O 2
ATOM 1322 N N . PRO A 1 17 ? 6.053 -5.440 -7.482 1.00 0.00 17 PRO A N 2
ATOM 1323 C CA . PRO A 1 17 ? 5.953 -5.649 -8.935 1.00 0.00 17 PRO A CA 2
ATOM 1324 C C . PRO A 1 17 ? 4.814 -4.842 -9.560 1.00 0.00 17 PRO A C 2
ATOM 1325 O O . PRO A 1 17 ? 3.694 -4.834 -9.046 1.00 0.00 17 PRO A O 2
ATOM 1336 N N . PHE A 1 18 ? 5.107 -4.189 -10.682 1.00 0.00 18 PHE A N 2
ATOM 1337 C CA . PHE A 1 18 ? 4.166 -3.271 -11.330 1.00 0.00 18 PHE A CA 2
ATOM 1338 C C . PHE A 1 18 ? 2.847 -3.953 -11.669 1.00 0.00 18 PHE A C 2
ATOM 1339 O O . PHE A 1 18 ? 1.777 -3.364 -11.511 1.00 0.00 18 PHE A O 2
ATOM 1356 N N . PHE A 1 19 ? 2.928 -5.202 -12.106 1.00 0.00 19 PHE A N 2
ATOM 1357 C CA . PHE A 1 19 ? 1.749 -5.943 -12.539 1.00 0.00 19 PHE A CA 2
ATOM 1358 C C . PHE A 1 19 ? 0.776 -6.163 -11.383 1.00 0.00 19 PHE A C 2
ATOM 1359 O O . PHE A 1 19 ? -0.387 -6.501 -11.592 1.00 0.00 19 PHE A O 2
ATOM 1376 N N . ALA A 1 20 ? 1.258 -5.965 -10.164 1.00 0.00 20 ALA A N 2
ATOM 1377 C CA . ALA A 1 20 ? 0.425 -6.117 -8.984 1.00 0.00 20 ALA A CA 2
ATOM 1378 C C . ALA A 1 20 ? 0.315 -4.805 -8.214 1.00 0.00 20 ALA A C 2
ATOM 1379 O O . ALA A 1 20 ? -0.370 -4.739 -7.201 1.00 0.00 20 ALA A O 2
ATOM 1386 N N . ARG A 1 21 ? 0.971 -3.753 -8.709 1.00 0.00 21 ARG A N 2
ATOM 1387 C CA . ARG A 1 21 ? 0.986 -2.473 -8.004 1.00 0.00 21 ARG A CA 2
ATOM 1388 C C . ARG A 1 21 ? -0.379 -1.809 -8.017 1.00 0.00 21 ARG A C 2
ATOM 1389 O O . ARG A 1 21 ? -0.801 -1.251 -7.012 1.00 0.00 21 ARG A O 2
ATOM 1410 N N . SER A 1 22 ? -1.067 -1.872 -9.146 1.00 0.00 22 SER A N 2
ATOM 1411 C CA . SER A 1 22 ? -2.404 -1.307 -9.250 1.00 0.00 22 SER A CA 2
ATOM 1412 C C . SER A 1 22 ? -3.357 -2.034 -8.302 1.00 0.00 22 SER A C 2
ATOM 1413 O O . SER A 1 22 ? -4.217 -1.422 -7.661 1.00 0.00 22 SER A O 2
ATOM 1421 N N . GLN A 1 23 ? -3.162 -3.340 -8.199 1.00 0.00 23 GLN A N 2
ATOM 1422 C CA . GLN A 1 23 ? -3.984 -4.186 -7.346 1.00 0.00 23 GLN A CA 2
ATOM 1423 C C . GLN A 1 23 ? -3.633 -3.978 -5.875 1.00 0.00 23 GLN A C 2
ATOM 1424 O O . GLN A 1 23 ? -4.517 -3.882 -5.017 1.00 0.00 23 GLN A O 2
ATOM 1438 N N . ALA A 1 24 ? -2.340 -3.898 -5.587 1.00 0.00 24 ALA A N 2
ATOM 1439 C CA . ALA A 1 24 ? -1.868 -3.664 -4.233 1.00 0.00 24 ALA A CA 2
ATOM 1440 C C . ALA A 1 24 ? -2.251 -2.270 -3.759 1.00 0.00 24 ALA A C 2
ATOM 1441 O O . ALA A 1 24 ? -2.707 -2.103 -2.635 1.00 0.00 24 ALA A O 2
ATOM 1448 N N . LYS A 1 25 ? -2.077 -1.276 -4.631 1.00 0.00 25 LYS A N 2
ATOM 1449 C CA . LYS A 1 25 ? -2.415 0.105 -4.305 1.00 0.00 25 LYS A CA 2
ATOM 1450 C C . LYS A 1 25 ? -3.873 0.213 -3.877 1.00 0.00 25 LYS A C 2
ATOM 1451 O O . LYS A 1 25 ? -4.189 0.869 -2.884 1.00 0.00 25 LYS A O 2
ATOM 1470 N N . ALA A 1 26 ? -4.750 -0.453 -4.619 1.00 0.00 26 ALA A N 2
ATOM 1471 C CA . ALA A 1 26 ? -6.162 -0.482 -4.284 1.00 0.00 26 ALA A CA 2
ATOM 1472 C C . ALA A 1 26 ? -6.365 -1.030 -2.874 1.00 0.00 26 ALA A C 2
ATOM 1473 O O . ALA A 1 26 ? -7.128 -0.473 -2.089 1.00 0.00 26 ALA A O 2
ATOM 1480 N N . ARG A 1 27 ? -5.657 -2.109 -2.554 1.00 0.00 27 ARG A N 2
ATOM 1481 C CA . ARG A 1 27 ? -5.746 -2.721 -1.234 1.00 0.00 27 ARG A CA 2
ATOM 1482 C C . ARG A 1 27 ? -5.180 -1.798 -0.158 1.00 0.00 27 ARG A C 2
ATOM 1483 O O . ARG A 1 27 ? -5.802 -1.602 0.883 1.00 0.00 27 ARG A O 2
ATOM 1504 N N . ILE A 1 28 ? -4.007 -1.230 -0.422 1.00 0.00 28 ILE A N 2
ATOM 1505 C CA . ILE A 1 28 ? -3.336 -0.344 0.531 1.00 0.00 28 ILE A CA 2
ATOM 1506 C C . ILE A 1 28 ? -4.237 0.821 0.929 1.00 0.00 28 ILE A C 2
ATOM 1507 O O . ILE A 1 28 ? -4.413 1.109 2.115 1.00 0.00 28 ILE A O 2
ATOM 1523 N N . GLU A 1 29 ? -4.814 1.477 -0.064 1.00 0.00 29 GLU A N 2
ATOM 1524 C CA . GLU A 1 29 ? -5.667 2.626 0.185 1.00 0.00 29 GLU A CA 2
ATOM 1525 C C . GLU A 1 29 ? -6.996 2.201 0.817 1.00 0.00 29 GLU A C 2
ATOM 1526 O O . GLU A 1 29 ? -7.616 2.972 1.549 1.00 0.00 29 GLU A O 2
ATOM 1538 N N . GLN A 1 30 ? -7.414 0.961 0.565 1.00 0.00 30 GLN A N 2
ATOM 1539 C CA . GLN A 1 30 ? -8.584 0.404 1.243 1.00 0.00 30 GLN A CA 2
ATOM 1540 C C . GLN A 1 30 ? -8.269 0.132 2.711 1.00 0.00 30 GLN A C 2
ATOM 1541 O O . GLN A 1 30 ? -9.108 0.345 3.584 1.00 0.00 30 GLN A O 2
ATOM 1555 N N . LEU A 1 31 ? -7.053 -0.335 2.973 1.00 0.00 31 LEU A N 2
ATOM 1556 C CA . LEU A 1 31 ? -6.598 -0.587 4.337 1.00 0.00 31 LEU A CA 2
ATOM 1557 C C . LEU A 1 31 ? -6.585 0.710 5.139 1.00 0.00 31 LEU A C 2
ATOM 1558 O O . LEU A 1 31 ? -7.010 0.750 6.297 1.00 0.00 31 LEU A O 2
ATOM 1574 N N . ALA A 1 32 ? -6.108 1.773 4.511 1.00 0.00 32 ALA A N 2
ATOM 1575 C CA . ALA A 1 32 ? -6.069 3.080 5.146 1.00 0.00 32 ALA A CA 2
ATOM 1576 C C . ALA A 1 32 ? -7.477 3.624 5.367 1.00 0.00 32 ALA A C 2
ATOM 1577 O O . ALA A 1 32 ? -7.783 4.158 6.429 1.00 0.00 32 ALA A O 2
ATOM 1584 N N . ARG A 1 33 ? -8.341 3.477 4.368 1.00 0.00 33 ARG A N 2
ATOM 1585 C CA . ARG A 1 33 ? -9.729 3.895 4.499 1.00 0.00 33 ARG A CA 2
ATOM 1586 C C . ARG A 1 33 ? -10.484 3.036 5.507 1.00 0.00 33 ARG A C 2
ATOM 1587 O O . ARG A 1 33 ? -11.525 3.443 6.017 1.00 0.00 33 ARG A O 2
ATOM 1608 N N . GLN A 1 34 ? -9.959 1.851 5.797 1.00 0.00 34 GLN A N 2
ATOM 1609 C CA . GLN A 1 34 ? -10.498 1.027 6.871 1.00 0.00 34 GLN A CA 2
ATOM 1610 C C . GLN A 1 34 ? -10.212 1.705 8.207 1.00 0.00 34 GLN A C 2
ATOM 1611 O O . GLN A 1 34 ? -11.054 1.734 9.102 1.00 0.00 34 GLN A O 2
ATOM 1625 N N . ALA A 1 35 ? -9.012 2.263 8.315 1.00 0.00 35 ALA A N 2
ATOM 1626 C CA . ALA A 1 35 ? -8.629 3.060 9.475 1.00 0.00 35 ALA A CA 2
ATOM 1627 C C . ALA A 1 35 ? -9.240 4.457 9.383 1.00 0.00 35 ALA A C 2
ATOM 1628 O O . ALA A 1 35 ? -9.198 5.229 10.342 1.00 0.00 35 ALA A O 2
ATOM 1635 N N . GLU A 1 36 ? -9.808 4.759 8.214 1.00 0.00 36 GLU A N 2
ATOM 1636 C CA . GLU A 1 36 ? -10.402 6.063 7.920 1.00 0.00 36 GLU A CA 2
ATOM 1637 C C . GLU A 1 36 ? -9.349 7.164 7.962 1.00 0.00 36 GLU A C 2
ATOM 1638 O O . GLU A 1 36 ? -9.622 8.303 8.344 1.00 0.00 36 GLU A O 2
ATOM 1650 N N . GLN A 1 37 ? -8.148 6.816 7.529 1.00 0.00 37 GLN A N 2
ATOM 1651 C CA . GLN A 1 37 ? -7.052 7.765 7.445 1.00 0.00 37 GLN A CA 2
ATOM 1652 C C . GLN A 1 37 ? -6.821 8.156 5.988 1.00 0.00 37 GLN A C 2
ATOM 1653 O O . GLN A 1 37 ? -7.021 7.345 5.082 1.00 0.00 37 GLN A O 2
ATOM 1667 N N . ASP A 1 38 ? -6.415 9.395 5.760 1.00 0.00 38 ASP A N 2
ATOM 1668 C CA . ASP A 1 38 ? -6.204 9.883 4.399 1.00 0.00 38 ASP A CA 2
ATOM 1669 C C . ASP A 1 38 ? -4.764 9.666 3.974 1.00 0.00 38 ASP A C 2
ATOM 1670 O O . ASP A 1 38 ? -4.404 9.887 2.819 1.00 0.00 38 ASP A O 2
ATOM 1679 N N . ILE A 1 39 ? -3.945 9.229 4.913 1.00 0.00 39 ILE A N 2
ATOM 1680 C CA . ILE A 1 39 ? -2.525 9.047 4.672 1.00 0.00 39 ILE A CA 2
ATOM 1681 C C . ILE A 1 39 ? -2.148 7.586 4.859 1.00 0.00 39 ILE A C 2
ATOM 1682 O O . ILE A 1 39 ? -2.496 6.980 5.872 1.00 0.00 39 ILE A O 2
ATOM 1698 N N . VAL A 1 40 ? -1.448 7.019 3.890 1.00 0.00 40 VAL A N 2
ATOM 1699 C CA . VAL A 1 40 ? -1.011 5.635 3.995 1.00 0.00 40 VAL A CA 2
ATOM 1700 C C . VAL A 1 40 ? 0.423 5.570 4.504 1.00 0.00 40 VAL A C 2
ATOM 1701 O O . VAL A 1 40 ? 1.287 6.339 4.073 1.00 0.00 40 VAL A O 2
ATOM 1714 N N . THR A 1 41 ? 0.665 4.680 5.444 1.00 0.00 41 THR A N 2
ATOM 1715 C CA . THR A 1 41 ? 2.000 4.475 5.962 1.00 0.00 41 THR A CA 2
ATOM 1716 C C . THR A 1 41 ? 2.678 3.298 5.256 1.00 0.00 41 THR A C 2
ATOM 1717 O O . THR A 1 41 ? 2.001 2.428 4.691 1.00 0.00 41 THR A O 2
ATOM 1728 N N . PRO A 1 42 ? 4.022 3.262 5.264 1.00 0.00 42 PRO A N 2
ATOM 1729 C CA . PRO A 1 42 ? 4.801 2.218 4.583 1.00 0.00 42 PRO A CA 2
ATOM 1730 C C . PRO A 1 42 ? 4.425 0.809 5.031 1.00 0.00 42 PRO A C 2
ATOM 1731 O O . PRO A 1 42 ? 4.487 -0.137 4.245 1.00 0.00 42 PRO A O 2
ATOM 1742 N N . GLU A 1 43 ? 4.018 0.677 6.287 1.00 0.00 43 GLU A N 2
ATOM 1743 C CA . GLU A 1 43 ? 3.660 -0.621 6.844 1.00 0.00 43 GLU A CA 2
ATOM 1744 C C . GLU A 1 43 ? 2.355 -1.131 6.237 1.00 0.00 43 GLU A C 2
ATOM 1745 O O . GLU A 1 43 ? 2.163 -2.336 6.087 1.00 0.00 43 GLU A O 2
ATOM 1757 N N . LEU A 1 44 ? 1.469 -0.211 5.868 1.00 0.00 44 LEU A N 2
ATOM 1758 C CA . LEU A 1 44 ? 0.234 -0.582 5.184 1.00 0.00 44 LEU A CA 2
ATOM 1759 C C . LEU A 1 44 ? 0.553 -1.089 3.786 1.00 0.00 44 LEU A C 2
ATOM 1760 O O . LEU A 1 44 ? -0.042 -2.060 3.311 1.00 0.00 44 LEU A O 2
ATOM 1776 N N . VAL A 1 45 ? 1.509 -0.431 3.138 1.00 0.00 45 VAL A N 2
ATOM 1777 C CA . VAL A 1 45 ? 1.991 -0.872 1.834 1.00 0.00 45 VAL A CA 2
ATOM 1778 C C . VAL A 1 45 ? 2.622 -2.254 1.955 1.00 0.00 45 VAL A C 2
ATOM 1779 O O . VAL A 1 45 ? 2.383 -3.139 1.131 1.00 0.00 45 VAL A O 2
ATOM 1792 N N . GLU A 1 46 ? 3.415 -2.428 3.001 1.00 0.00 46 GLU A N 2
ATOM 1793 C CA . GLU A 1 46 ? 4.062 -3.699 3.274 1.00 0.00 46 GLU A CA 2
ATOM 1794 C C . GLU A 1 46 ? 3.015 -4.788 3.494 1.00 0.00 46 GLU A C 2
ATOM 1795 O O . GLU A 1 46 ? 3.099 -5.861 2.907 1.00 0.00 46 GLU A O 2
ATOM 1807 N N . GLN A 1 47 ? 2.017 -4.487 4.324 1.00 0.00 47 GLN A N 2
ATOM 1808 C CA . GLN A 1 47 ? 0.963 -5.445 4.643 1.00 0.00 47 GLN A CA 2
ATOM 1809 C C . GLN A 1 47 ? 0.247 -5.932 3.391 1.00 0.00 47 GLN A C 2
ATOM 1810 O O . GLN A 1 47 ? -0.093 -7.107 3.291 1.00 0.00 47 GLN A O 2
ATOM 1824 N N . ALA A 1 48 ? 0.024 -5.038 2.437 1.00 0.00 48 ALA A N 2
ATOM 1825 C CA . ALA A 1 48 ? -0.595 -5.429 1.177 1.00 0.00 48 ALA A CA 2
ATOM 1826 C C . ALA A 1 48 ? 0.265 -6.465 0.462 1.00 0.00 48 ALA A C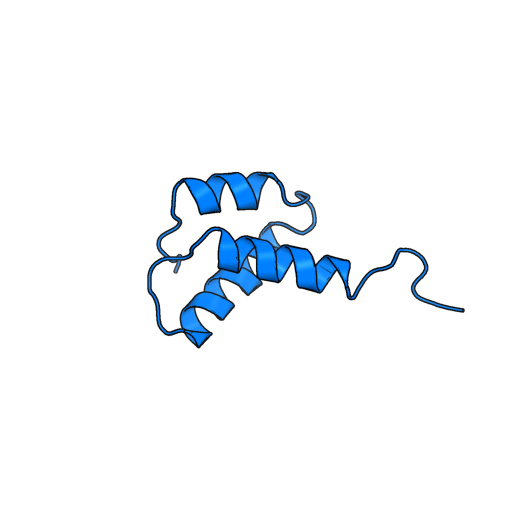 2
ATOM 1827 O O . ALA A 1 48 ? -0.237 -7.469 -0.051 1.00 0.00 48 ALA A O 2
ATOM 1834 N N . ARG A 1 49 ? 1.571 -6.233 0.468 1.00 0.00 49 ARG A N 2
ATOM 1835 C CA . ARG A 1 49 ? 2.509 -7.140 -0.172 1.00 0.00 49 ARG A CA 2
ATOM 1836 C C . ARG A 1 49 ? 2.658 -8.410 0.654 1.00 0.00 49 ARG A C 2
ATOM 1837 O O . ARG A 1 49 ? 2.984 -9.471 0.130 1.00 0.00 49 ARG A O 2
ATOM 1858 N N . LEU A 1 50 ? 2.413 -8.287 1.949 1.00 0.00 50 LEU A N 2
ATOM 1859 C CA . LEU A 1 50 ? 2.446 -9.423 2.851 1.00 0.00 50 LEU A CA 2
ATOM 1860 C C . LEU A 1 50 ? 1.317 -10.389 2.493 1.00 0.00 50 LEU A C 2
ATOM 1861 O O . LEU A 1 50 ? 1.530 -11.599 2.391 1.00 0.00 50 LEU A O 2
ATOM 1877 N N . GLU A 1 51 ? 0.126 -9.835 2.278 1.00 0.00 51 GLU A N 2
ATOM 1878 C CA . GLU A 1 51 ? -1.037 -10.624 1.884 1.00 0.00 51 GLU A CA 2
ATOM 1879 C C . GLU A 1 51 ? -0.726 -11.439 0.633 1.00 0.00 51 GLU A C 2
ATOM 1880 O O . GLU A 1 51 ? -0.852 -12.664 0.629 1.00 0.00 51 GLU A O 2
ATOM 1892 N N . PHE A 1 52 ? -0.290 -10.756 -0.421 1.00 0.00 52 PHE A N 2
ATOM 1893 C CA . PHE A 1 52 ? 0.063 -11.429 -1.667 1.00 0.00 52 PHE A CA 2
ATOM 1894 C C . PHE A 1 52 ? 1.281 -12.330 -1.472 1.00 0.00 52 PHE A C 2
ATOM 1895 O O . PHE A 1 52 ? 1.416 -13.363 -2.129 1.00 0.00 52 PHE A O 2
ATOM 1912 N N . GLY A 1 53 ? 2.150 -11.943 -0.545 1.00 0.00 53 GLY A N 2
ATOM 1913 C CA . GLY A 1 53 ? 3.340 -12.720 -0.255 1.00 0.00 53 GLY A CA 2
ATOM 1914 C C . GLY A 1 53 ? 3.042 -13.968 0.554 1.00 0.00 53 GLY A C 2
ATOM 1915 O O . GLY A 1 53 ? 3.941 -14.757 0.835 1.00 0.00 53 GLY A O 2
ATOM 1919 N N . GLN A 1 54 ? 1.794 -14.121 0.973 1.00 0.00 54 GLN A N 2
ATOM 1920 C CA . GLN A 1 54 ? 1.352 -15.358 1.600 1.00 0.00 54 GLN A CA 2
ATOM 1921 C C . GLN A 1 54 ? 0.398 -16.116 0.683 1.00 0.00 54 GLN A C 2
ATOM 1922 O O . GLN A 1 54 ? 0.503 -17.332 0.532 1.00 0.00 54 GLN A O 2
ATOM 1936 N N . LEU A 1 55 ? -0.526 -15.384 0.065 1.00 0.00 55 LEU A N 2
ATOM 1937 C CA . LEU A 1 55 ? -1.551 -15.986 -0.785 1.00 0.00 55 LEU A CA 2
ATOM 1938 C C . LEU A 1 55 ? -0.951 -16.644 -2.024 1.00 0.00 55 LEU A C 2
ATOM 1939 O O . LEU A 1 55 ? -1.365 -17.738 -2.407 1.00 0.00 55 LEU A O 2
ATOM 1955 N N . GLU A 1 56 ? 0.009 -15.982 -2.657 1.00 0.00 56 GLU A N 2
ATOM 1956 C CA . GLU A 1 56 ? 0.648 -16.535 -3.843 1.00 0.00 56 GLU A CA 2
ATOM 1957 C C . GLU A 1 56 ? 1.685 -17.579 -3.438 1.00 0.00 56 GLU A C 2
ATOM 1958 O O . GLU A 1 56 ? 1.476 -18.780 -3.614 1.00 0.00 56 GLU A O 2
ATOM 1970 N N . HIS A 1 57 ? 2.798 -17.113 -2.890 1.00 0.00 57 HIS A N 2
ATOM 1971 C CA . HIS A 1 57 ? 3.849 -17.998 -2.403 1.00 0.00 57 HIS A CA 2
ATOM 1972 C C . HIS A 1 57 ? 4.423 -17.466 -1.103 1.00 0.00 57 HIS A C 2
ATOM 1973 O O . HIS A 1 57 ? 5.046 -16.405 -1.087 1.00 0.00 57 HIS A O 2
ATOM 1988 N N . HIS A 1 58 ? 4.185 -18.202 -0.020 1.00 0.00 58 HIS A N 2
ATOM 1989 C CA . HIS A 1 58 ? 4.750 -17.883 1.288 1.00 0.00 58 HIS A CA 2
ATOM 1990 C C . HIS A 1 58 ? 6.237 -17.576 1.166 1.00 0.00 58 HIS A C 2
ATOM 1991 O O . HIS A 1 58 ? 6.984 -18.346 0.558 1.00 0.00 58 HIS A O 2
ATOM 2006 N N . HIS A 1 59 ? 6.650 -16.443 1.732 1.00 0.00 59 HIS A N 2
ATOM 2007 C CA . HIS A 1 59 ? 8.048 -16.020 1.686 1.00 0.00 59 HIS A CA 2
ATOM 2008 C C . HIS A 1 59 ? 8.959 -17.117 2.213 1.00 0.00 59 HIS A C 2
ATOM 2009 O O . HIS A 1 59 ? 8.986 -17.393 3.413 1.00 0.00 59 HIS A O 2
ATOM 2024 N N . HIS A 1 60 ? 9.688 -17.749 1.310 1.00 0.00 60 HIS A N 2
ATOM 2025 C CA . HIS A 1 60 ? 10.580 -18.830 1.682 1.00 0.00 60 HIS A CA 2
ATOM 2026 C C . HIS A 1 60 ? 12.032 -18.432 1.464 1.00 0.00 60 HIS A C 2
ATOM 2027 O O . HIS A 1 60 ? 12.651 -18.760 0.450 1.00 0.00 60 HIS A O 2
ATOM 2042 N N . HIS A 1 61 ? 12.547 -17.679 2.419 1.00 0.00 61 HIS A N 2
ATOM 2043 C CA . HIS A 1 61 ? 13.935 -17.258 2.408 1.00 0.00 61 HIS A CA 2
ATOM 2044 C C . HIS A 1 61 ? 14.743 -18.140 3.343 1.00 0.00 61 HIS A C 2
ATOM 2045 O O . HIS A 1 61 ? 14.377 -18.317 4.504 1.00 0.00 61 HIS A O 2
ATOM 2060 N N . HIS A 1 62 ? 15.820 -18.704 2.828 1.00 0.00 62 HIS A N 2
ATOM 2061 C CA . HIS A 1 62 ? 16.710 -19.520 3.636 1.00 0.00 62 HIS A CA 2
ATOM 2062 C C . HIS A 1 62 ? 17.528 -18.639 4.564 1.00 0.00 62 HIS A C 2
ATOM 2063 O O . HIS A 1 62 ? 18.569 -18.117 4.126 1.00 0.00 62 HIS A O 2
ATOM 2079 N N . MET A 1 1 ? -10.029 8.240 -7.749 1.00 0.00 1 MET A N 3
ATOM 2080 C CA . MET A 1 1 ? -9.752 8.518 -6.322 1.00 0.00 1 MET A CA 3
ATOM 2081 C C . MET A 1 1 ? -8.354 8.058 -5.956 1.00 0.00 1 MET A C 3
ATOM 2082 O O . MET A 1 1 ? -7.882 7.027 -6.440 1.00 0.00 1 MET A O 3
ATOM 2098 N N . ASN A 1 2 ? -7.691 8.829 -5.110 1.00 0.00 2 ASN A N 3
ATOM 2099 C CA . ASN A 1 2 ? -6.360 8.487 -4.640 1.00 0.00 2 ASN A CA 3
ATOM 2100 C C . ASN A 1 2 ? -6.168 9.019 -3.231 1.00 0.00 2 ASN A C 3
ATOM 2101 O O . ASN A 1 2 ? -6.749 10.043 -2.862 1.00 0.00 2 ASN A O 3
ATOM 2112 N N . LEU A 1 3 ? -5.387 8.312 -2.435 1.00 0.00 3 LEU A N 3
ATOM 2113 C CA . LEU A 1 3 ? -5.078 8.768 -1.091 1.00 0.00 3 LEU A CA 3
ATOM 2114 C C . LEU A 1 3 ? -3.704 9.416 -1.056 1.00 0.00 3 LEU A C 3
ATOM 2115 O O . LEU A 1 3 ? -2.985 9.426 -2.056 1.00 0.00 3 LEU A O 3
ATOM 2131 N N . ARG A 1 4 ? -3.349 9.957 0.096 1.00 0.00 4 ARG A N 3
ATOM 2132 C CA . ARG A 1 4 ? -2.073 10.627 0.266 1.00 0.00 4 ARG A CA 3
ATOM 2133 C C . ARG A 1 4 ? -0.991 9.626 0.633 1.00 0.00 4 ARG A C 3
ATOM 2134 O O . ARG A 1 4 ? -1.018 9.017 1.705 1.00 0.00 4 ARG A O 3
ATOM 2155 N N . TRP A 1 5 ? -0.054 9.447 -0.279 1.00 0.00 5 TRP A N 3
ATOM 2156 C CA . TRP A 1 5 ? 1.021 8.494 -0.087 1.00 0.00 5 TRP A CA 3
ATOM 2157 C C . TRP A 1 5 ? 2.249 9.170 0.505 1.00 0.00 5 TRP A C 3
ATOM 2158 O O . TRP A 1 5 ? 2.767 10.140 -0.051 1.00 0.00 5 TRP A O 3
ATOM 2179 N N . THR A 1 6 ? 2.704 8.653 1.638 1.00 0.00 6 THR A N 3
ATOM 2180 C CA . THR A 1 6 ? 3.914 9.149 2.275 1.00 0.00 6 THR A CA 3
ATOM 2181 C C . THR A 1 6 ? 5.135 8.787 1.435 1.00 0.00 6 THR A C 3
ATOM 2182 O O . THR A 1 6 ? 5.075 7.870 0.612 1.00 0.00 6 THR A O 3
ATOM 2193 N N . SER A 1 7 ? 6.233 9.502 1.634 1.00 0.00 7 SER A N 3
ATOM 2194 C CA . SER A 1 7 ? 7.465 9.237 0.902 1.00 0.00 7 SER A CA 3
ATOM 2195 C C . SER A 1 7 ? 7.934 7.796 1.118 1.00 0.00 7 SER A C 3
ATOM 2196 O O . SER A 1 7 ? 8.441 7.144 0.198 1.00 0.00 7 SER A O 3
ATOM 2204 N N . GLU A 1 8 ? 7.725 7.296 2.327 1.00 0.00 8 GLU A N 3
ATOM 2205 C CA . GLU A 1 8 ? 8.082 5.928 2.667 1.00 0.00 8 GLU A CA 3
ATOM 2206 C C . GLU A 1 8 ? 7.136 4.952 1.977 1.00 0.00 8 GLU A C 3
ATOM 2207 O O . GLU A 1 8 ? 7.564 3.936 1.435 1.00 0.00 8 GLU A O 3
ATOM 2219 N N . ALA A 1 9 ? 5.847 5.281 1.986 1.00 0.00 9 ALA A N 3
ATOM 2220 C CA . ALA A 1 9 ? 4.833 4.442 1.357 1.00 0.00 9 ALA A CA 3
ATOM 2221 C C . ALA A 1 9 ? 5.092 4.285 -0.136 1.00 0.00 9 ALA A C 3
ATOM 2222 O O . ALA A 1 9 ? 5.038 3.181 -0.667 1.00 0.00 9 ALA A O 3
ATOM 2229 N N . LYS A 1 10 ? 5.377 5.399 -0.803 1.00 0.00 10 LYS A N 3
ATOM 2230 C CA . LYS A 1 10 ? 5.687 5.385 -2.230 1.00 0.00 10 LYS A CA 3
ATOM 2231 C C . LYS A 1 10 ? 6.910 4.515 -2.513 1.00 0.00 10 LYS A C 3
ATOM 2232 O O . LYS A 1 10 ? 6.949 3.784 -3.504 1.00 0.00 10 LYS A O 3
ATOM 2251 N N . THR A 1 11 ? 7.894 4.581 -1.624 1.00 0.00 11 THR A N 3
ATOM 2252 C CA . THR A 1 11 ? 9.091 3.756 -1.741 1.00 0.00 11 THR A CA 3
ATOM 2253 C C . THR A 1 11 ? 8.740 2.275 -1.581 1.00 0.00 11 THR A C 3
ATOM 2254 O O . THR A 1 11 ? 9.222 1.426 -2.331 1.00 0.00 11 THR A O 3
ATOM 2265 N N . LYS A 1 12 ? 7.885 1.981 -0.610 1.00 0.00 12 LYS A N 3
ATOM 2266 C CA . LYS A 1 12 ? 7.427 0.616 -0.370 1.00 0.00 12 LYS A CA 3
ATOM 2267 C C . LYS A 1 12 ? 6.587 0.113 -1.544 1.00 0.00 12 LYS A C 3
ATOM 2268 O O . LYS A 1 12 ? 6.612 -1.073 -1.874 1.00 0.00 12 LYS A O 3
ATOM 2287 N N . LEU A 1 13 ? 5.849 1.024 -2.169 1.00 0.00 13 LEU A N 3
ATOM 2288 C CA . LEU A 1 13 ? 5.011 0.685 -3.314 1.00 0.00 13 LEU A CA 3
ATOM 2289 C C . LEU A 1 13 ? 5.875 0.218 -4.481 1.00 0.00 13 LEU A C 3
ATOM 2290 O O . LEU A 1 13 ? 5.491 -0.675 -5.235 1.00 0.00 13 LEU A O 3
ATOM 2306 N N . LYS A 1 14 ? 7.058 0.811 -4.604 1.00 0.00 14 LYS A N 3
ATOM 2307 C CA . LYS A 1 14 ? 8.002 0.443 -5.656 1.00 0.00 14 LYS A CA 3
ATOM 2308 C C . LYS A 1 14 ? 8.529 -0.973 -5.450 1.00 0.00 14 LYS A C 3
ATOM 2309 O O . LYS A 1 14 ? 9.008 -1.610 -6.390 1.00 0.00 14 LYS A O 3
ATOM 2328 N N . ASN A 1 15 ? 8.435 -1.464 -4.220 1.00 0.00 15 ASN A N 3
ATOM 2329 C CA . ASN A 1 15 ? 8.918 -2.801 -3.894 1.00 0.00 15 ASN A CA 3
ATOM 2330 C C . ASN A 1 15 ? 7.927 -3.854 -4.366 1.00 0.00 15 ASN A C 3
ATOM 2331 O O . ASN A 1 15 ? 8.228 -5.048 -4.383 1.00 0.00 15 ASN A O 3
ATOM 2342 N N . ILE A 1 16 ? 6.738 -3.406 -4.741 1.00 0.00 16 ILE A N 3
ATOM 2343 C CA . ILE A 1 16 ? 5.696 -4.298 -5.220 1.00 0.00 16 ILE A CA 3
ATOM 2344 C C . ILE A 1 16 ? 5.801 -4.467 -6.735 1.00 0.00 16 ILE A C 3
ATOM 2345 O O . ILE A 1 16 ? 5.970 -3.479 -7.458 1.00 0.00 16 ILE A O 3
ATOM 2361 N N . PRO A 1 17 ? 5.726 -5.722 -7.229 1.00 0.00 17 PRO A N 3
ATOM 2362 C CA . PRO A 1 17 ? 5.767 -6.023 -8.665 1.00 0.00 17 PRO A CA 3
ATOM 2363 C C . PRO A 1 17 ? 4.850 -5.111 -9.475 1.00 0.00 17 PRO A C 3
ATOM 2364 O O . PRO A 1 17 ? 3.714 -4.859 -9.081 1.00 0.00 17 PRO A O 3
ATOM 2375 N N . PHE A 1 18 ? 5.349 -4.639 -10.612 1.00 0.00 18 PHE A N 3
ATOM 2376 C CA . PHE A 1 18 ? 4.666 -3.623 -11.414 1.00 0.00 18 PHE A CA 3
ATOM 2377 C C . PHE A 1 18 ? 3.210 -3.993 -11.720 1.00 0.00 18 PHE A C 3
ATOM 2378 O O . PHE A 1 18 ? 2.303 -3.179 -11.535 1.00 0.00 18 PHE A O 3
ATOM 2395 N N . PHE A 1 19 ? 2.988 -5.222 -12.171 1.00 0.00 19 PHE A N 3
ATOM 2396 C CA . PHE A 1 19 ? 1.658 -5.653 -12.599 1.00 0.00 19 PHE A CA 3
ATOM 2397 C C . PHE A 1 19 ? 0.701 -5.800 -11.418 1.00 0.00 19 PHE A C 3
ATOM 2398 O O . PHE A 1 19 ? -0.506 -5.625 -11.560 1.00 0.00 19 PHE A O 3
ATOM 2415 N N . ALA A 1 20 ? 1.244 -6.107 -10.248 1.00 0.00 20 ALA A N 3
ATOM 2416 C CA . ALA A 1 20 ? 0.421 -6.298 -9.062 1.00 0.00 20 ALA A CA 3
ATOM 2417 C C . ALA A 1 20 ? 0.377 -5.030 -8.219 1.00 0.00 20 ALA A C 3
ATOM 2418 O O . ALA A 1 20 ? -0.383 -4.937 -7.261 1.00 0.00 20 ALA A O 3
ATOM 2425 N N . ARG A 1 21 ? 1.182 -4.047 -8.601 1.00 0.00 21 ARG A N 3
ATOM 2426 C CA . ARG A 1 21 ? 1.327 -2.820 -7.830 1.00 0.00 21 ARG A CA 3
ATOM 2427 C C . ARG A 1 21 ? 0.027 -2.028 -7.802 1.00 0.00 21 ARG A C 3
ATOM 2428 O O . ARG A 1 21 ? -0.366 -1.510 -6.760 1.00 0.00 21 ARG A O 3
ATOM 2449 N N . SER A 1 22 ? -0.643 -1.950 -8.946 1.00 0.00 22 SER A N 3
ATOM 2450 C CA . SER A 1 22 ? -1.914 -1.240 -9.039 1.00 0.00 22 SER A CA 3
ATOM 2451 C C . SER A 1 22 ? -2.971 -1.943 -8.183 1.00 0.00 22 SER A C 3
ATOM 2452 O O . SER A 1 22 ? -3.799 -1.301 -7.534 1.00 0.00 22 SER A O 3
ATOM 2460 N N . GLN A 1 23 ? -2.899 -3.268 -8.157 1.00 0.00 23 GLN A N 3
ATOM 2461 C CA . GLN A 1 23 ? -3.835 -4.083 -7.399 1.00 0.00 23 GLN A CA 3
ATOM 2462 C C . GLN A 1 23 ? -3.560 -3.958 -5.902 1.00 0.00 23 GLN A C 3
ATOM 2463 O O . GLN A 1 23 ? -4.481 -3.797 -5.092 1.00 0.00 23 GLN A O 3
ATOM 2477 N N . ALA A 1 24 ? -2.285 -4.013 -5.539 1.00 0.00 24 ALA A N 3
ATOM 2478 C CA . ALA A 1 24 ? -1.883 -3.834 -4.156 1.00 0.00 24 ALA A CA 3
ATOM 2479 C C . ALA A 1 24 ? -2.229 -2.432 -3.684 1.00 0.00 24 ALA A C 3
ATOM 2480 O O . ALA A 1 24 ? -2.726 -2.257 -2.578 1.00 0.00 24 ALA A O 3
ATOM 2487 N N . LYS A 1 25 ? -1.982 -1.442 -4.540 1.00 0.00 25 LYS A N 3
ATOM 2488 C CA . LYS A 1 25 ? -2.307 -0.050 -4.241 1.00 0.00 25 LYS A CA 3
ATOM 2489 C C . LYS A 1 25 ? -3.767 0.089 -3.827 1.00 0.00 25 LYS A C 3
ATOM 2490 O O . LYS A 1 25 ? -4.081 0.784 -2.860 1.00 0.00 25 LYS A O 3
ATOM 2509 N N . ALA A 1 26 ? -4.648 -0.582 -4.564 1.00 0.00 26 ALA A N 3
ATOM 2510 C CA . ALA A 1 26 ? -6.067 -0.578 -4.248 1.00 0.00 26 ALA A CA 3
ATOM 2511 C C . ALA A 1 26 ? -6.297 -1.071 -2.823 1.00 0.00 26 ALA A C 3
ATOM 2512 O O . ALA A 1 26 ? -7.027 -0.451 -2.057 1.00 0.00 26 ALA A O 3
ATOM 2519 N N . ARG A 1 27 ? -5.651 -2.180 -2.471 1.00 0.00 27 ARG A N 3
ATOM 2520 C CA . ARG A 1 27 ? -5.779 -2.734 -1.124 1.00 0.00 27 ARG A CA 3
ATOM 2521 C C . ARG A 1 27 ? -5.140 -1.830 -0.073 1.00 0.00 27 ARG A C 3
ATOM 2522 O O . ARG A 1 27 ? -5.719 -1.614 0.989 1.00 0.00 27 ARG A O 3
ATOM 2543 N N . ILE A 1 28 ? -3.957 -1.298 -0.373 1.00 0.00 28 ILE A N 3
ATOM 2544 C CA . ILE A 1 28 ? -3.237 -0.425 0.554 1.00 0.00 28 ILE A CA 3
ATOM 2545 C C . ILE A 1 28 ? -4.090 0.772 0.953 1.00 0.00 28 ILE A C 3
ATOM 2546 O O . ILE A 1 28 ? -4.199 1.104 2.137 1.00 0.00 28 ILE A O 3
ATOM 2562 N N . GLU A 1 29 ? -4.701 1.416 -0.032 1.00 0.00 29 GLU A N 3
ATOM 2563 C CA . GLU A 1 29 ? -5.545 2.565 0.242 1.00 0.00 29 GLU A CA 3
ATOM 2564 C C . GLU A 1 29 ? -6.778 2.151 1.034 1.00 0.00 29 GLU A C 3
ATOM 2565 O O . GLU A 1 29 ? -7.206 2.868 1.934 1.00 0.00 29 GLU A O 3
ATOM 2577 N N . GLN A 1 30 ? -7.324 0.980 0.721 1.00 0.00 30 GLN A N 3
ATOM 2578 C CA . GLN A 1 30 ? -8.466 0.450 1.463 1.00 0.00 30 GLN A CA 3
ATOM 2579 C C . GLN A 1 30 ? -8.091 0.216 2.924 1.00 0.00 30 GLN A C 3
ATOM 2580 O O . GLN A 1 30 ? -8.902 0.420 3.823 1.00 0.00 30 GLN A O 3
ATOM 2594 N N . LEU A 1 31 ? -6.850 -0.196 3.156 1.00 0.00 31 LEU A N 3
ATOM 2595 C CA . LEU A 1 31 ? -6.351 -0.413 4.508 1.00 0.00 31 LEU A CA 3
ATOM 2596 C C . LEU A 1 31 ? -6.315 0.904 5.286 1.00 0.00 31 LEU A C 3
ATOM 2597 O O . LEU A 1 31 ? -6.630 0.943 6.474 1.00 0.00 31 LEU A O 3
ATOM 2613 N N . ALA A 1 32 ? -5.937 1.982 4.609 1.00 0.00 32 ALA A N 3
ATOM 2614 C CA . ALA A 1 32 ? -5.905 3.302 5.233 1.00 0.00 32 ALA A CA 3
ATOM 2615 C C . ALA A 1 32 ? -7.320 3.824 5.457 1.00 0.00 32 ALA A C 3
ATOM 2616 O O . ALA A 1 32 ? -7.624 4.413 6.500 1.00 0.00 32 ALA A O 3
ATOM 2623 N N . ARG A 1 33 ? -8.188 3.588 4.479 1.00 0.00 33 ARG A N 3
ATOM 2624 C CA . ARG A 1 33 ? -9.593 3.964 4.593 1.00 0.00 33 ARG A CA 3
ATOM 2625 C C . ARG A 1 33 ? -10.242 3.186 5.729 1.00 0.00 33 ARG A C 3
ATOM 2626 O O . ARG A 1 33 ? -11.133 3.682 6.412 1.00 0.00 33 ARG A O 3
ATOM 2647 N N . GLN A 1 34 ? -9.765 1.964 5.935 1.00 0.00 34 GLN A N 3
ATOM 2648 C CA . GLN A 1 34 ? -10.204 1.140 7.051 1.00 0.00 34 GLN A CA 3
ATOM 2649 C C . GLN A 1 34 ? -9.777 1.770 8.369 1.00 0.00 34 GLN A C 3
ATOM 2650 O O . GLN A 1 34 ? -10.503 1.722 9.359 1.00 0.00 34 GLN A O 3
ATOM 2664 N N . ALA A 1 35 ? -8.594 2.372 8.368 1.00 0.00 35 ALA A N 3
ATOM 2665 C CA . ALA A 1 35 ? -8.059 3.031 9.554 1.00 0.00 35 ALA A CA 3
ATOM 2666 C C . ALA A 1 35 ? -8.634 4.438 9.706 1.00 0.00 35 ALA A C 3
ATOM 2667 O O . ALA A 1 35 ? -8.367 5.120 10.698 1.00 0.00 35 ALA A O 3
ATOM 2674 N N . GLU A 1 36 ? -9.410 4.861 8.708 1.00 0.00 36 GLU A N 3
ATOM 2675 C CA . GLU A 1 36 ? -10.107 6.147 8.731 1.00 0.00 36 GLU A CA 3
ATOM 2676 C C . GLU A 1 36 ? -9.136 7.311 8.594 1.00 0.00 36 GLU A C 3
ATOM 2677 O O . GLU A 1 36 ? -9.252 8.325 9.287 1.00 0.00 36 GLU A O 3
ATOM 2689 N N . GLN A 1 37 ? -8.190 7.165 7.683 1.00 0.00 37 GLN A N 3
ATOM 2690 C CA . GLN A 1 37 ? -7.251 8.231 7.378 1.00 0.00 37 GLN A CA 3
ATOM 2691 C C . GLN A 1 37 ? -7.042 8.326 5.874 1.00 0.00 37 GLN A C 3
ATOM 2692 O O . GLN A 1 37 ? -7.246 7.350 5.148 1.00 0.00 37 GLN A O 3
ATOM 2706 N N . ASP A 1 38 ? -6.648 9.502 5.408 1.00 0.00 38 ASP A N 3
ATOM 2707 C CA . ASP A 1 38 ? -6.440 9.731 3.981 1.00 0.00 38 ASP A CA 3
ATOM 2708 C C . ASP A 1 38 ? -4.990 9.494 3.608 1.00 0.00 38 ASP A C 3
ATOM 2709 O O . ASP A 1 38 ? -4.609 9.601 2.445 1.00 0.00 38 ASP A O 3
ATOM 2718 N N . ILE A 1 39 ? -4.181 9.176 4.604 1.00 0.00 39 ILE A N 3
ATOM 2719 C CA . ILE A 1 39 ? -2.757 8.979 4.405 1.00 0.00 39 ILE A CA 3
ATOM 2720 C C . ILE A 1 39 ? -2.394 7.512 4.584 1.00 0.00 39 ILE A C 3
ATOM 2721 O O . ILE A 1 39 ? -2.814 6.880 5.552 1.00 0.00 39 ILE A O 3
ATOM 2737 N N . VAL A 1 40 ? -1.632 6.966 3.647 1.00 0.00 40 VAL A N 3
ATOM 2738 C CA . VAL A 1 40 ? -1.162 5.594 3.771 1.00 0.00 40 VAL A CA 3
ATOM 2739 C C . VAL A 1 40 ? 0.257 5.576 4.330 1.00 0.00 40 VAL A C 3
ATOM 2740 O O . VAL A 1 40 ? 1.106 6.399 3.959 1.00 0.00 40 VAL A O 3
ATOM 2753 N N . THR A 1 41 ? 0.508 4.656 5.237 1.00 0.00 41 THR A N 3
ATOM 2754 C CA . THR A 1 41 ? 1.808 4.538 5.855 1.00 0.00 41 THR A CA 3
ATOM 2755 C C . THR A 1 41 ? 2.577 3.360 5.260 1.00 0.00 41 THR A C 3
ATOM 2756 O O . THR A 1 41 ? 1.977 2.433 4.714 1.00 0.00 41 THR A O 3
ATOM 2767 N N . PRO A 1 42 ? 3.916 3.390 5.346 1.00 0.00 42 PRO A N 3
ATOM 2768 C CA . PRO A 1 42 ? 4.789 2.410 4.683 1.00 0.00 42 PRO A CA 3
ATOM 2769 C C . PRO A 1 42 ? 4.497 0.952 5.055 1.00 0.00 42 PRO A C 3
ATOM 2770 O O . PRO A 1 42 ? 4.574 0.064 4.203 1.00 0.00 42 PRO A O 3
ATOM 2781 N N . GLU A 1 43 ? 4.152 0.700 6.312 1.00 0.00 43 GLU A N 3
ATOM 2782 C CA . GLU A 1 43 ? 3.955 -0.672 6.763 1.00 0.00 43 GLU A CA 3
ATOM 2783 C C . GLU A 1 43 ? 2.608 -1.209 6.283 1.00 0.00 43 GLU A C 3
ATOM 2784 O O . GLU A 1 43 ? 2.441 -2.417 6.127 1.00 0.00 43 GLU A O 3
ATOM 2796 N N . LEU A 1 44 ? 1.654 -0.314 6.026 1.00 0.00 44 LEU A N 3
ATOM 2797 C CA . LEU A 1 44 ? 0.394 -0.716 5.407 1.00 0.00 44 LEU A CA 3
ATOM 2798 C C . LEU A 1 44 ? 0.640 -1.130 3.966 1.00 0.00 44 LEU A C 3
ATOM 2799 O O . LEU A 1 44 ? 0.033 -2.074 3.461 1.00 0.00 44 LEU A O 3
ATOM 2815 N N . VAL A 1 45 ? 1.553 -0.420 3.317 1.00 0.00 45 VAL A N 3
ATOM 2816 C CA . VAL A 1 45 ? 1.918 -0.710 1.938 1.00 0.00 45 VAL A CA 3
ATOM 2817 C C . VAL A 1 45 ? 2.494 -2.115 1.811 1.00 0.00 45 VAL A C 3
ATOM 2818 O O . VAL A 1 45 ? 2.049 -2.905 0.977 1.00 0.00 45 VAL A O 3
ATOM 2831 N N . GLU A 1 46 ? 3.472 -2.435 2.647 1.00 0.00 46 GLU A N 3
ATOM 2832 C CA . GLU A 1 46 ? 4.097 -3.742 2.576 1.00 0.00 46 GLU A CA 3
ATOM 2833 C C . GLU A 1 46 ? 3.176 -4.806 3.154 1.00 0.00 46 GLU A C 3
ATOM 2834 O O . GLU A 1 46 ? 3.302 -5.973 2.815 1.00 0.00 46 GLU A O 3
ATOM 2846 N N . GLN A 1 47 ? 2.243 -4.405 4.011 1.00 0.00 47 GLN A N 3
ATOM 2847 C CA . GLN A 1 47 ? 1.292 -5.352 4.580 1.00 0.00 47 GLN A CA 3
ATOM 2848 C C . GLN A 1 47 ? 0.434 -5.950 3.470 1.00 0.00 47 GLN A C 3
ATOM 2849 O O . GLN A 1 47 ? 0.177 -7.154 3.451 1.00 0.00 47 GLN A O 3
ATOM 2863 N N . ALA A 1 48 ? 0.017 -5.105 2.536 1.00 0.00 48 ALA A N 3
ATOM 2864 C CA . ALA A 1 48 ? -0.707 -5.572 1.364 1.00 0.00 48 ALA A CA 3
ATOM 2865 C C . ALA A 1 48 ? 0.200 -6.443 0.503 1.00 0.00 48 ALA A C 3
ATOM 2866 O O . ALA A 1 48 ? -0.250 -7.402 -0.124 1.00 0.00 48 ALA A O 3
ATOM 2873 N N . ARG A 1 49 ? 1.495 -6.128 0.515 1.00 0.00 49 ARG A N 3
ATOM 2874 C CA . ARG A 1 49 ? 2.478 -6.899 -0.235 1.00 0.00 49 ARG A CA 3
ATOM 2875 C C . ARG A 1 49 ? 2.671 -8.250 0.437 1.00 0.00 49 ARG A C 3
ATOM 2876 O O . ARG A 1 49 ? 2.992 -9.244 -0.208 1.00 0.00 49 ARG A O 3
ATOM 2897 N N . LEU A 1 50 ? 2.460 -8.266 1.745 1.00 0.00 50 LEU A N 3
ATOM 2898 C CA . LEU A 1 50 ? 2.544 -9.479 2.534 1.00 0.00 50 LEU A CA 3
ATOM 2899 C C . LEU A 1 50 ? 1.374 -10.388 2.190 1.00 0.00 50 LEU A C 3
ATOM 2900 O O . LEU A 1 50 ? 1.536 -11.597 2.032 1.00 0.00 50 LEU A O 3
ATOM 2916 N N . GLU A 1 51 ? 0.194 -9.788 2.057 1.00 0.00 51 GLU A N 3
ATOM 2917 C CA . GLU A 1 51 ? -1.006 -10.528 1.698 1.00 0.00 51 GLU A CA 3
ATOM 2918 C C . GLU A 1 51 ? -0.799 -11.236 0.363 1.00 0.00 51 GLU A C 3
ATOM 2919 O O . GLU A 1 51 ? -1.004 -12.443 0.249 1.00 0.00 51 GLU A O 3
ATOM 2931 N N . PHE A 1 52 ? -0.348 -10.480 -0.631 1.00 0.00 52 PHE A N 3
ATOM 2932 C CA . PHE A 1 52 ? -0.092 -11.038 -1.954 1.00 0.00 52 PHE A CA 3
ATOM 2933 C C . PHE A 1 52 ? 1.148 -11.922 -1.934 1.00 0.00 52 PHE A C 3
ATOM 2934 O O . PHE A 1 52 ? 1.292 -12.826 -2.754 1.00 0.00 52 PHE A O 3
ATOM 2951 N N . GLY A 1 53 ? 2.033 -11.665 -0.979 1.00 0.00 53 GLY A N 3
ATOM 2952 C CA . GLY A 1 53 ? 3.202 -12.502 -0.798 1.00 0.00 53 GLY A CA 3
ATOM 2953 C C . GLY A 1 53 ? 2.825 -13.904 -0.366 1.00 0.00 53 GLY A C 3
ATOM 2954 O O . GLY A 1 53 ? 3.528 -14.865 -0.663 1.00 0.00 53 GLY A O 3
ATOM 2958 N N . GLN A 1 54 ? 1.705 -14.013 0.339 1.00 0.00 54 GLN A N 3
ATOM 2959 C CA . GLN A 1 54 ? 1.190 -15.305 0.764 1.00 0.00 54 GLN A CA 3
ATOM 2960 C C . GLN A 1 54 ? 0.264 -15.886 -0.297 1.00 0.00 54 GLN A C 3
ATOM 2961 O O . GLN A 1 54 ? 0.157 -17.100 -0.439 1.00 0.00 54 GLN A O 3
ATOM 2975 N N . LEU A 1 55 ? -0.405 -15.012 -1.040 1.00 0.00 55 LEU A N 3
ATOM 2976 C CA . LEU A 1 55 ? -1.290 -15.448 -2.116 1.00 0.00 55 LEU A CA 3
ATOM 2977 C C . LEU A 1 55 ? -0.475 -15.922 -3.313 1.00 0.00 55 LEU A C 3
ATOM 2978 O O . LEU A 1 55 ? -0.961 -16.692 -4.141 1.00 0.00 55 LEU A O 3
ATOM 2994 N N . GLU A 1 56 ? 0.761 -15.426 -3.398 1.00 0.00 56 GLU A N 3
ATOM 2995 C CA . GLU A 1 56 ? 1.732 -15.867 -4.395 1.00 0.00 56 GLU A CA 3
ATOM 2996 C C . GLU A 1 56 ? 1.299 -15.507 -5.812 1.00 0.00 56 GLU A C 3
ATOM 2997 O O . GLU A 1 56 ? 1.093 -16.391 -6.649 1.00 0.00 56 GLU A O 3
ATOM 3009 N N . HIS A 1 57 ? 1.175 -14.197 -6.072 1.00 0.00 57 HIS A N 3
ATOM 3010 C CA . HIS A 1 57 ? 0.794 -13.665 -7.393 1.00 0.00 57 HIS A CA 3
ATOM 3011 C C . HIS A 1 57 ? -0.678 -13.937 -7.700 1.00 0.00 57 HIS A C 3
ATOM 3012 O O . HIS A 1 57 ? -1.452 -13.020 -7.973 1.00 0.00 57 HIS A O 3
ATOM 3027 N N . HIS A 1 58 ? -1.047 -15.200 -7.648 1.00 0.00 58 HIS A N 3
ATOM 3028 C CA . HIS A 1 58 ? -2.390 -15.648 -7.958 1.00 0.00 58 HIS A CA 3
ATOM 3029 C C . HIS A 1 58 ? -2.711 -16.821 -7.051 1.00 0.00 58 HIS A C 3
ATOM 3030 O O . HIS A 1 58 ? -1.847 -17.669 -6.838 1.00 0.00 58 HIS A O 3
ATOM 3045 N N . HIS A 1 59 ? -3.937 -16.849 -6.517 1.00 0.00 59 HIS A N 3
ATOM 3046 C CA . HIS A 1 59 ? -4.366 -17.893 -5.578 1.00 0.00 59 HIS A CA 3
ATOM 3047 C C . HIS A 1 59 ? -3.919 -19.273 -6.038 1.00 0.00 59 HIS A C 3
ATOM 3048 O O . HIS A 1 59 ? -4.490 -19.853 -6.962 1.00 0.00 59 HIS A O 3
ATOM 3063 N N . HIS A 1 60 ? -2.871 -19.778 -5.400 1.00 0.00 60 HIS A N 3
ATOM 3064 C CA . HIS A 1 60 ? -2.284 -21.052 -5.779 1.00 0.00 60 HIS A CA 3
ATOM 3065 C C . HIS A 1 60 ? -3.121 -22.199 -5.230 1.00 0.00 60 HIS A C 3
ATOM 3066 O O . HIS A 1 60 ? -3.859 -22.846 -5.967 1.00 0.00 60 HIS A O 3
ATOM 3081 N N . HIS A 1 61 ? -3.010 -22.447 -3.934 1.00 0.00 61 HIS A N 3
ATOM 3082 C CA . HIS A 1 61 ? -3.815 -23.475 -3.296 1.00 0.00 61 HIS A CA 3
ATOM 3083 C C . HIS A 1 61 ? -4.789 -22.830 -2.317 1.00 0.00 61 HIS A C 3
ATOM 3084 O O . HIS A 1 61 ? -5.667 -23.490 -1.765 1.00 0.00 61 HIS A O 3
ATOM 3099 N N . HIS A 1 62 ? -4.615 -21.533 -2.109 1.00 0.00 62 HIS A N 3
ATOM 3100 C CA . HIS A 1 62 ? -5.496 -20.761 -1.247 1.00 0.00 62 HIS A CA 3
ATOM 3101 C C . HIS A 1 62 ? -5.662 -19.364 -1.825 1.00 0.00 62 HIS A C 3
ATOM 3102 O O . HIS A 1 62 ? -6.804 -18.861 -1.854 1.00 0.00 62 HIS A O 3
ATOM 3118 N N . MET A 1 1 ? -10.462 8.406 -4.585 1.00 0.00 1 MET A N 4
ATOM 3119 C CA . MET A 1 1 ? -9.984 7.006 -4.658 1.00 0.00 1 MET A CA 4
ATOM 3120 C C . MET A 1 1 ? -8.490 6.925 -4.358 1.00 0.00 1 MET A C 4
ATOM 3121 O O . MET A 1 1 ? -7.998 5.894 -3.904 1.00 0.00 1 MET A O 4
ATOM 3137 N N . ASN A 1 2 ? -7.774 8.016 -4.611 1.00 0.00 2 ASN A N 4
ATOM 3138 C CA . ASN A 1 2 ? -6.347 8.081 -4.322 1.00 0.00 2 ASN A CA 4
ATOM 3139 C C . ASN A 1 2 ? -6.110 8.871 -3.040 1.00 0.00 2 ASN A C 4
ATOM 3140 O O . ASN A 1 2 ? -6.707 9.931 -2.837 1.00 0.00 2 ASN A O 4
ATOM 3151 N N . LEU A 1 3 ? -5.258 8.348 -2.175 1.00 0.00 3 LEU A N 4
ATOM 3152 C CA . LEU A 1 3 ? -4.997 8.965 -0.880 1.00 0.00 3 LEU A CA 4
ATOM 3153 C C . LEU A 1 3 ? -3.600 9.574 -0.826 1.00 0.00 3 LEU A C 4
ATOM 3154 O O . LEU A 1 3 ? -2.857 9.536 -1.807 1.00 0.00 3 LEU A O 4
ATOM 3170 N N . ARG A 1 4 ? -3.258 10.160 0.313 1.00 0.00 4 ARG A N 4
ATOM 3171 C CA . ARG A 1 4 ? -1.938 10.740 0.501 1.00 0.00 4 ARG A CA 4
ATOM 3172 C C . ARG A 1 4 ? -0.911 9.652 0.773 1.00 0.00 4 ARG A C 4
ATOM 3173 O O . ARG A 1 4 ? -0.990 8.942 1.778 1.00 0.00 4 ARG A O 4
ATOM 3194 N N . TRP A 1 5 ? 0.044 9.515 -0.131 1.00 0.00 5 TRP A N 4
ATOM 3195 C CA . TRP A 1 5 ? 1.109 8.544 0.035 1.00 0.00 5 TRP A CA 4
ATOM 3196 C C . TRP A 1 5 ? 2.340 9.197 0.631 1.00 0.00 5 TRP A C 4
ATOM 3197 O O . TRP A 1 5 ? 2.794 10.243 0.161 1.00 0.00 5 TRP A O 4
ATOM 3218 N N . THR A 1 6 ? 2.865 8.586 1.679 1.00 0.00 6 THR A N 4
ATOM 3219 C CA . THR A 1 6 ? 4.100 9.039 2.281 1.00 0.00 6 THR A CA 4
ATOM 3220 C C . THR A 1 6 ? 5.274 8.662 1.381 1.00 0.00 6 THR A C 4
ATOM 3221 O O . THR A 1 6 ? 5.159 7.737 0.573 1.00 0.00 6 THR A O 4
ATOM 3232 N N . SER A 1 7 ? 6.387 9.370 1.500 1.00 0.00 7 SER A N 4
ATOM 3233 C CA . SER A 1 7 ? 7.561 9.079 0.683 1.00 0.00 7 SER A CA 4
ATOM 3234 C C . SER A 1 7 ? 8.057 7.656 0.937 1.00 0.00 7 SER A C 4
ATOM 3235 O O . SER A 1 7 ? 8.582 6.992 0.036 1.00 0.00 7 SER A O 4
ATOM 3243 N N . GLU A 1 8 ? 7.873 7.189 2.165 1.00 0.00 8 GLU A N 4
ATOM 3244 C CA . GLU A 1 8 ? 8.210 5.822 2.520 1.00 0.00 8 GLU A CA 4
ATOM 3245 C C . GLU A 1 8 ? 7.267 4.854 1.816 1.00 0.00 8 GLU A C 4
ATOM 3246 O O . GLU A 1 8 ? 7.696 3.841 1.262 1.00 0.00 8 GLU A O 4
ATOM 3258 N N . ALA A 1 9 ? 5.977 5.184 1.828 1.00 0.00 9 ALA A N 4
ATOM 3259 C CA . ALA A 1 9 ? 4.963 4.367 1.170 1.00 0.00 9 ALA A CA 4
ATOM 3260 C C . ALA A 1 9 ? 5.216 4.290 -0.329 1.00 0.00 9 ALA A C 4
ATOM 3261 O O . ALA A 1 9 ? 5.099 3.224 -0.925 1.00 0.00 9 ALA A O 4
ATOM 3268 N N . LYS A 1 10 ? 5.559 5.425 -0.933 1.00 0.00 10 LYS A N 4
ATOM 3269 C CA . LYS A 1 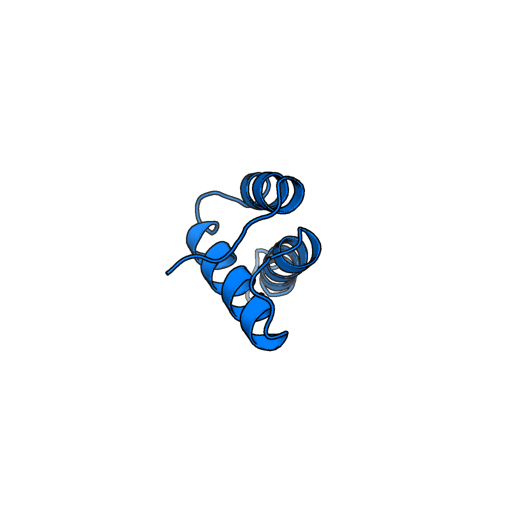10 ? 5.907 5.470 -2.352 1.00 0.00 10 LYS A CA 4
ATOM 3270 C C . LYS A 1 10 ? 7.029 4.484 -2.661 1.00 0.00 10 LYS A C 4
ATOM 3271 O O . LYS A 1 10 ? 6.950 3.717 -3.618 1.00 0.00 10 LYS A O 4
ATOM 3290 N N . THR A 1 11 ? 8.068 4.508 -1.833 1.00 0.00 11 THR A N 4
ATOM 3291 C CA . THR A 1 11 ? 9.202 3.612 -1.999 1.00 0.00 11 THR A CA 4
ATOM 3292 C C . THR A 1 11 ? 8.771 2.151 -1.840 1.00 0.00 11 THR A C 4
ATOM 3293 O O . THR A 1 11 ? 9.231 1.270 -2.569 1.00 0.00 11 THR A O 4
ATOM 3304 N N . LYS A 1 12 ? 7.867 1.912 -0.895 1.00 0.00 12 LYS A N 4
ATOM 3305 C CA . LYS A 1 12 ? 7.317 0.583 -0.668 1.00 0.00 12 LYS A CA 4
ATOM 3306 C C . LYS A 1 12 ? 6.478 0.129 -1.860 1.00 0.00 12 LYS A C 4
ATOM 3307 O O . LYS A 1 12 ? 6.503 -1.041 -2.230 1.00 0.00 12 LYS A O 4
ATOM 3326 N N . LEU A 1 13 ? 5.730 1.057 -2.449 1.00 0.00 13 LEU A N 4
ATOM 3327 C CA . LEU A 1 13 ? 4.911 0.753 -3.620 1.00 0.00 13 LEU A CA 4
ATOM 3328 C C . LEU A 1 13 ? 5.803 0.400 -4.805 1.00 0.00 13 LEU A C 4
ATOM 3329 O O . LEU A 1 13 ? 5.491 -0.488 -5.596 1.00 0.00 13 LEU A O 4
ATOM 3345 N N . LYS A 1 14 ? 6.928 1.098 -4.905 1.00 0.00 14 LYS A N 4
ATOM 3346 C CA . LYS A 1 14 ? 7.926 0.815 -5.930 1.00 0.00 14 LYS A CA 4
ATOM 3347 C C . LYS A 1 14 ? 8.624 -0.512 -5.639 1.00 0.00 14 LYS A C 4
ATOM 3348 O O . LYS A 1 14 ? 9.221 -1.122 -6.526 1.00 0.00 14 LYS A O 4
ATOM 3367 N N . ASN A 1 15 ? 8.543 -0.945 -4.388 1.00 0.00 15 ASN A N 4
ATOM 3368 C CA . ASN A 1 15 ? 9.158 -2.193 -3.955 1.00 0.00 15 ASN A CA 4
ATOM 3369 C C . ASN A 1 15 ? 8.301 -3.373 -4.399 1.00 0.00 15 ASN A C 4
ATOM 3370 O O . ASN A 1 15 ? 8.757 -4.518 -4.443 1.00 0.00 15 ASN A O 4
ATOM 3381 N N . ILE A 1 16 ? 7.052 -3.074 -4.726 1.00 0.00 16 ILE A N 4
ATOM 3382 C CA . ILE A 1 16 ? 6.117 -4.070 -5.216 1.00 0.00 16 ILE A CA 4
ATOM 3383 C C . ILE A 1 16 ? 6.257 -4.205 -6.728 1.00 0.00 16 ILE A C 4
ATOM 3384 O O . ILE A 1 16 ? 6.399 -3.199 -7.429 1.00 0.00 16 ILE A O 4
ATOM 3400 N N . PRO A 1 17 ? 6.262 -5.441 -7.251 1.00 0.00 17 PRO A N 4
ATOM 3401 C CA . PRO A 1 17 ? 6.278 -5.685 -8.694 1.00 0.00 17 PRO A CA 4
ATOM 3402 C C . PRO A 1 17 ? 5.139 -4.953 -9.399 1.00 0.00 17 PRO A C 4
ATOM 3403 O O . PRO A 1 17 ? 4.003 -4.963 -8.922 1.00 0.00 17 PRO A O 4
ATOM 3414 N N . PHE A 1 18 ? 5.451 -4.327 -10.532 1.00 0.00 18 PHE A N 4
ATOM 3415 C CA . PHE A 1 18 ? 4.476 -3.555 -11.306 1.00 0.00 18 PHE A CA 4
ATOM 3416 C C . PHE A 1 18 ? 3.208 -4.359 -11.577 1.00 0.00 18 PHE A C 4
ATOM 3417 O O . PHE A 1 18 ? 2.104 -3.809 -11.580 1.00 0.00 18 PHE A O 4
ATOM 3434 N N . PHE A 1 19 ? 3.373 -5.660 -11.775 1.00 0.00 19 PHE A N 4
ATOM 3435 C CA . PHE A 1 19 ? 2.251 -6.552 -12.041 1.00 0.00 19 PHE A CA 4
ATOM 3436 C C . PHE A 1 19 ? 1.210 -6.499 -10.920 1.00 0.00 19 PHE A C 4
ATOM 3437 O O . PHE A 1 19 ? 0.014 -6.661 -11.163 1.00 0.00 19 PHE A O 4
ATOM 3454 N N . ALA A 1 20 ? 1.656 -6.250 -9.698 1.00 0.00 20 ALA A N 4
ATOM 3455 C CA . ALA A 1 20 ? 0.759 -6.274 -8.554 1.00 0.00 20 ALA A CA 4
ATOM 3456 C C . ALA A 1 20 ? 0.662 -4.909 -7.880 1.00 0.00 20 ALA A C 4
ATOM 3457 O O . ALA A 1 20 ? 0.018 -4.779 -6.843 1.00 0.00 20 ALA A O 4
ATOM 3464 N N . ARG A 1 21 ? 1.283 -3.891 -8.472 1.00 0.00 21 ARG A N 4
ATOM 3465 C CA . ARG A 1 21 ? 1.279 -2.555 -7.877 1.00 0.00 21 ARG A CA 4
ATOM 3466 C C . ARG A 1 21 ? -0.131 -1.980 -7.820 1.00 0.00 21 ARG A C 4
ATOM 3467 O O . ARG A 1 21 ? -0.562 -1.491 -6.781 1.00 0.00 21 ARG A O 4
ATOM 3488 N N . SER A 1 22 ? -0.840 -2.042 -8.940 1.00 0.00 22 SER A N 4
ATOM 3489 C CA . SER A 1 22 ? -2.196 -1.514 -9.019 1.00 0.00 22 SER A CA 4
ATOM 3490 C C . SER A 1 22 ? -3.118 -2.252 -8.054 1.00 0.00 22 SER A C 4
ATOM 3491 O O . SER A 1 22 ? -3.920 -1.637 -7.346 1.00 0.00 22 SER A O 4
ATOM 3499 N N . GLN A 1 23 ? -2.985 -3.573 -8.026 1.00 0.00 23 GLN A N 4
ATOM 3500 C CA . GLN A 1 23 ? -3.763 -4.408 -7.126 1.00 0.00 23 GLN A CA 4
ATOM 3501 C C . GLN A 1 23 ? -3.462 -4.049 -5.671 1.00 0.00 23 GLN A C 4
ATOM 3502 O O . GLN A 1 23 ? -4.373 -3.826 -4.868 1.00 0.00 23 GLN A O 4
ATOM 3516 N N . ALA A 1 24 ? -2.175 -3.980 -5.347 1.00 0.00 24 ALA A N 4
ATOM 3517 C CA . ALA A 1 24 ? -1.748 -3.648 -4.002 1.00 0.00 24 ALA A CA 4
ATOM 3518 C C . ALA A 1 24 ? -2.220 -2.258 -3.616 1.00 0.00 24 ALA A C 4
ATOM 3519 O O . ALA A 1 24 ? -2.785 -2.078 -2.548 1.00 0.00 24 ALA A O 4
ATOM 3526 N N . LYS A 1 25 ? -2.005 -1.290 -4.506 1.00 0.00 25 LYS A N 4
ATOM 3527 C CA . LYS A 1 25 ? -2.390 0.098 -4.263 1.00 0.00 25 LYS A CA 4
ATOM 3528 C C . LYS A 1 25 ? -3.854 0.193 -3.843 1.00 0.00 25 LYS A C 4
ATOM 3529 O O . LYS A 1 25 ? -4.192 0.890 -2.885 1.00 0.00 25 LYS A O 4
ATOM 3548 N N . ALA A 1 26 ? -4.708 -0.534 -4.553 1.00 0.00 26 ALA A N 4
ATOM 3549 C CA . ALA A 1 26 ? -6.134 -0.552 -4.265 1.00 0.00 26 ALA A CA 4
ATOM 3550 C C . ALA A 1 26 ? -6.399 -1.047 -2.846 1.00 0.00 26 ALA A C 4
ATOM 3551 O O . ALA A 1 26 ? -7.243 -0.498 -2.135 1.00 0.00 26 ALA A O 4
ATOM 3558 N N . ARG A 1 27 ? -5.676 -2.082 -2.432 1.00 0.00 27 ARG A N 4
ATOM 3559 C CA . ARG A 1 27 ? -5.845 -2.621 -1.089 1.00 0.00 27 ARG A CA 4
ATOM 3560 C C . ARG A 1 27 ? -5.183 -1.719 -0.050 1.00 0.00 27 ARG A C 4
ATOM 3561 O O . ARG A 1 27 ? -5.697 -1.564 1.050 1.00 0.00 27 ARG A O 4
ATOM 3582 N N . ILE A 1 28 ? -4.052 -1.121 -0.402 1.00 0.00 28 ILE A N 4
ATOM 3583 C CA . ILE A 1 28 ? -3.334 -0.224 0.502 1.00 0.00 28 ILE A CA 4
ATOM 3584 C C . ILE A 1 28 ? -4.214 0.948 0.911 1.00 0.00 28 ILE A C 4
ATOM 3585 O O . ILE A 1 28 ? -4.409 1.214 2.098 1.00 0.00 28 ILE A O 4
ATOM 3601 N N . GLU A 1 29 ? -4.762 1.632 -0.082 1.00 0.00 29 GLU A N 4
ATOM 3602 C CA . GLU A 1 29 ? -5.616 2.782 0.169 1.00 0.00 29 GLU A CA 4
ATOM 3603 C C . GLU A 1 29 ? -6.941 2.334 0.786 1.00 0.00 29 GLU A C 4
ATOM 3604 O O . GLU A 1 29 ? -7.596 3.096 1.495 1.00 0.00 29 GLU A O 4
ATOM 3616 N N . GLN A 1 30 ? -7.312 1.080 0.541 1.00 0.00 30 GLN A N 4
ATOM 3617 C CA . GLN A 1 30 ? -8.473 0.482 1.192 1.00 0.00 30 GLN A CA 4
ATOM 3618 C C . GLN A 1 30 ? -8.186 0.265 2.679 1.00 0.00 30 GLN A C 4
ATOM 3619 O O . GLN A 1 30 ? -9.042 0.503 3.530 1.00 0.00 30 GLN A O 4
ATOM 3633 N N . LEU A 1 31 ? -6.970 -0.183 2.981 1.00 0.00 31 LEU A N 4
ATOM 3634 C CA . LEU A 1 31 ? -6.536 -0.399 4.358 1.00 0.00 31 LEU A CA 4
ATOM 3635 C C . LEU A 1 31 ? -6.485 0.925 5.116 1.00 0.00 31 LEU A C 4
ATOM 3636 O O . LEU A 1 31 ? -6.755 0.979 6.317 1.00 0.00 31 LEU A O 4
ATOM 3652 N N . ALA A 1 32 ? -6.150 1.991 4.401 1.00 0.00 32 ALA A N 4
ATOM 3653 C CA . ALA A 1 32 ? -6.168 3.329 4.974 1.00 0.00 32 ALA A CA 4
ATOM 3654 C C . ALA A 1 32 ? -7.599 3.741 5.302 1.00 0.00 32 ALA A C 4
ATOM 3655 O O . ALA A 1 32 ? -7.851 4.394 6.312 1.00 0.00 32 ALA A O 4
ATOM 3662 N N . ARG A 1 33 ? -8.539 3.338 4.448 1.00 0.00 33 ARG A N 4
ATOM 3663 C CA . ARG A 1 33 ? -9.958 3.572 4.699 1.00 0.00 33 ARG A CA 4
ATOM 3664 C C . ARG A 1 33 ? -10.417 2.776 5.917 1.00 0.00 33 ARG A C 4
ATOM 3665 O O . ARG A 1 33 ? -11.247 3.238 6.700 1.00 0.00 33 ARG A O 4
ATOM 3686 N N . GLN A 1 34 ? -9.865 1.576 6.057 1.00 0.00 34 GLN A N 4
ATOM 3687 C CA . GLN A 1 34 ? -10.132 0.717 7.206 1.00 0.00 34 GLN A CA 4
ATOM 3688 C C . GLN A 1 34 ? -9.682 1.396 8.498 1.00 0.00 34 GLN A C 4
ATOM 3689 O O . GLN A 1 34 ? -10.368 1.335 9.523 1.00 0.00 34 GLN A O 4
ATOM 3703 N N . ALA A 1 35 ? -8.532 2.048 8.435 1.00 0.00 35 ALA A N 4
ATOM 3704 C CA . ALA A 1 35 ? -8.008 2.803 9.564 1.00 0.00 35 ALA A CA 4
ATOM 3705 C C . ALA A 1 35 ? -8.704 4.157 9.669 1.00 0.00 35 ALA A C 4
ATOM 3706 O O . ALA A 1 35 ? -8.571 4.857 10.673 1.00 0.00 35 ALA A O 4
ATOM 3713 N N . GLU A 1 36 ? -9.445 4.509 8.618 1.00 0.00 36 GLU A N 4
ATOM 3714 C CA . GLU A 1 36 ? -10.193 5.763 8.551 1.00 0.00 36 GLU A CA 4
ATOM 3715 C C . GLU A 1 36 ? -9.255 6.963 8.486 1.00 0.00 36 GLU A C 4
ATOM 3716 O O . GLU A 1 36 ? -9.533 8.024 9.044 1.00 0.00 36 GLU A O 4
ATOM 3728 N N . GLN A 1 37 ? -8.152 6.791 7.771 1.00 0.00 37 GLN A N 4
ATOM 3729 C CA . GLN A 1 37 ? -7.194 7.864 7.561 1.00 0.00 37 GLN A CA 4
ATOM 3730 C C . GLN A 1 37 ? -6.945 8.045 6.066 1.00 0.00 37 GLN A C 4
ATOM 3731 O O . GLN A 1 37 ? -6.981 7.082 5.305 1.00 0.00 37 GLN A O 4
ATOM 3745 N N . ASP A 1 38 ? -6.700 9.279 5.646 1.00 0.00 38 ASP A N 4
ATOM 3746 C CA . ASP A 1 38 ? -6.536 9.583 4.224 1.00 0.00 38 ASP A CA 4
ATOM 3747 C C . ASP A 1 38 ? -5.065 9.548 3.834 1.00 0.00 38 ASP A C 4
ATOM 3748 O O . ASP A 1 38 ? -4.674 10.035 2.771 1.00 0.00 38 ASP A O 4
ATOM 3757 N N . ILE A 1 39 ? -4.256 8.957 4.700 1.00 0.00 39 ILE A N 4
ATOM 3758 C CA . ILE A 1 39 ? -2.821 8.848 4.487 1.00 0.00 39 ILE A CA 4
ATOM 3759 C C . ILE A 1 39 ? -2.395 7.394 4.626 1.00 0.00 39 ILE A C 4
ATOM 3760 O O . ILE A 1 39 ? -2.833 6.702 5.547 1.00 0.00 39 ILE A O 4
ATOM 3776 N N . VAL A 1 40 ? -1.559 6.925 3.714 1.00 0.00 40 VAL A N 4
ATOM 3777 C CA . VAL A 1 40 ? -1.079 5.557 3.780 1.00 0.00 40 VAL A CA 4
ATOM 3778 C C . VAL A 1 40 ? 0.353 5.513 4.307 1.00 0.00 40 VAL A C 4
ATOM 3779 O O . VAL A 1 40 ? 1.191 6.353 3.958 1.00 0.00 40 VAL A O 4
ATOM 3792 N N . THR A 1 41 ? 0.620 4.546 5.163 1.00 0.00 41 THR A N 4
ATOM 3793 C CA . THR A 1 41 ? 1.944 4.368 5.723 1.00 0.00 41 THR A CA 4
ATOM 3794 C C . THR A 1 41 ? 2.709 3.304 4.941 1.00 0.00 41 THR A C 4
ATOM 3795 O O . THR A 1 41 ? 2.103 2.475 4.254 1.00 0.00 41 THR A O 4
ATOM 3806 N N . PRO A 1 42 ? 4.047 3.308 5.032 1.00 0.00 42 PRO A N 4
ATOM 3807 C CA . PRO A 1 42 ? 4.884 2.322 4.343 1.00 0.00 42 PRO A CA 4
ATOM 3808 C C . PRO A 1 42 ? 4.574 0.897 4.790 1.00 0.00 42 PRO A C 4
ATOM 3809 O O . PRO A 1 42 ? 4.667 -0.048 4.009 1.00 0.00 42 PRO A O 4
ATOM 3820 N N . GLU A 1 43 ? 4.185 0.758 6.051 1.00 0.00 43 GLU A N 4
ATOM 3821 C CA . GLU A 1 43 ? 3.897 -0.546 6.622 1.00 0.00 43 GLU A CA 4
ATOM 3822 C C . GLU A 1 43 ? 2.554 -1.075 6.122 1.00 0.00 43 GLU A C 4
ATOM 3823 O O . GLU A 1 43 ? 2.338 -2.283 6.076 1.00 0.00 43 GLU A O 4
ATOM 3835 N N . LEU A 1 44 ? 1.659 -0.169 5.741 1.00 0.00 44 LEU A N 4
ATOM 3836 C CA . LEU A 1 44 ? 0.408 -0.560 5.106 1.00 0.00 44 LEU A CA 4
ATOM 3837 C C . LEU A 1 44 ? 0.687 -1.130 3.725 1.00 0.00 44 LEU A C 4
ATOM 3838 O O . LEU A 1 44 ? 0.101 -2.135 3.321 1.00 0.00 44 LEU A O 4
ATOM 3854 N N . VAL A 1 45 ? 1.599 -0.485 3.010 1.00 0.00 45 VAL A N 4
ATOM 3855 C CA . VAL A 1 45 ? 2.046 -0.979 1.715 1.00 0.00 45 VAL A CA 4
ATOM 3856 C C . VAL A 1 45 ? 2.743 -2.325 1.892 1.00 0.00 45 VAL A C 4
ATOM 3857 O O . VAL A 1 45 ? 2.528 -3.259 1.119 1.00 0.00 45 VAL A O 4
ATOM 3870 N N . GLU A 1 46 ? 3.571 -2.403 2.932 1.00 0.00 46 GLU A N 4
ATOM 3871 C CA . GLU A 1 46 ? 4.230 -3.643 3.319 1.00 0.00 46 GLU A CA 4
ATOM 3872 C C . GLU A 1 46 ? 3.193 -4.737 3.537 1.00 0.00 46 GLU A C 4
ATOM 3873 O O . GLU A 1 46 ? 3.223 -5.774 2.875 1.00 0.00 46 GLU A O 4
ATOM 3885 N N . GLN A 1 47 ? 2.255 -4.468 4.441 1.00 0.00 47 GLN A N 4
ATOM 3886 C CA . GLN A 1 47 ? 1.211 -5.422 4.790 1.00 0.00 47 GLN A CA 4
ATOM 3887 C C . GLN A 1 47 ? 0.443 -5.880 3.556 1.00 0.00 47 GLN A C 4
ATOM 3888 O O . GLN A 1 47 ? 0.230 -7.073 3.364 1.00 0.00 47 GLN A O 4
ATOM 3902 N N . ALA A 1 48 ? 0.043 -4.932 2.720 1.00 0.00 48 ALA A N 4
ATOM 3903 C CA . ALA A 1 48 ? -0.701 -5.253 1.510 1.00 0.00 48 ALA A CA 4
ATOM 3904 C C . ALA A 1 48 ? 0.107 -6.164 0.594 1.00 0.00 48 ALA A C 4
ATOM 3905 O O . ALA A 1 48 ? -0.435 -7.091 -0.006 1.00 0.00 48 ALA A O 4
ATOM 3912 N N . ARG A 1 49 ? 1.409 -5.924 0.518 1.00 0.00 49 ARG A N 4
ATOM 3913 C CA . ARG A 1 49 ? 2.270 -6.716 -0.346 1.00 0.00 49 ARG A CA 4
ATOM 3914 C C . ARG A 1 49 ? 2.536 -8.074 0.302 1.00 0.00 49 ARG A C 4
ATOM 3915 O O . ARG A 1 49 ? 2.845 -9.054 -0.376 1.00 0.00 49 ARG A O 4
ATOM 3936 N N . LEU A 1 50 ? 2.407 -8.120 1.620 1.00 0.00 50 LEU A N 4
ATOM 3937 C CA . LEU A 1 50 ? 2.538 -9.362 2.362 1.00 0.00 50 LEU A CA 4
ATOM 3938 C C . LEU A 1 50 ? 1.296 -10.219 2.142 1.00 0.00 50 LEU A C 4
ATOM 3939 O O . LEU A 1 50 ? 1.387 -11.434 1.957 1.00 0.00 50 LEU A O 4
ATOM 3955 N N . GLU A 1 51 ? 0.140 -9.560 2.147 1.00 0.00 51 GLU A N 4
ATOM 3956 C CA . GLU A 1 51 ? -1.138 -10.214 1.892 1.00 0.00 51 GLU A CA 4
ATOM 3957 C C . GLU A 1 51 ? -1.094 -10.995 0.585 1.00 0.00 51 GLU A C 4
ATOM 3958 O O . GLU A 1 51 ? -1.365 -12.199 0.559 1.00 0.00 51 GLU A O 4
ATOM 3970 N N . PHE A 1 52 ? -0.725 -10.309 -0.490 1.00 0.00 52 PHE A N 4
ATOM 3971 C CA . PHE A 1 52 ? -0.684 -10.927 -1.808 1.00 0.00 52 PHE A CA 4
ATOM 3972 C C . PHE A 1 52 ? 0.477 -11.912 -1.907 1.00 0.00 52 PHE A C 4
ATOM 3973 O O . PHE A 1 52 ? 0.429 -12.858 -2.691 1.00 0.00 52 PHE A O 4
ATOM 3990 N N . GLY A 1 53 ? 1.502 -11.696 -1.091 1.00 0.00 53 GLY A N 4
ATOM 3991 C CA . GLY A 1 53 ? 2.614 -12.627 -1.025 1.00 0.00 53 GLY A CA 4
ATOM 3992 C C . GLY A 1 53 ? 2.173 -13.984 -0.513 1.00 0.00 53 GLY A C 4
ATOM 3993 O O . GLY A 1 53 ? 2.619 -15.020 -1.004 1.00 0.00 53 GLY A O 4
ATOM 3997 N N . GLN A 1 54 ? 1.284 -13.970 0.473 1.00 0.00 54 GLN A N 4
ATOM 3998 C CA . GLN A 1 54 ? 0.710 -15.195 1.015 1.00 0.00 54 GLN A CA 4
ATOM 3999 C C . GLN A 1 54 ? -0.311 -15.793 0.053 1.00 0.00 54 GLN A C 4
ATOM 4000 O O . GLN A 1 54 ? -0.445 -17.014 -0.050 1.00 0.00 54 GLN A O 4
ATOM 4014 N N . LEU A 1 55 ? -1.026 -14.929 -0.650 1.00 0.00 55 LEU A N 4
ATOM 4015 C CA . LEU A 1 55 ? -2.028 -15.367 -1.617 1.00 0.00 55 LEU A CA 4
ATOM 4016 C C . LEU A 1 55 ? -1.369 -16.046 -2.811 1.00 0.00 55 LEU A C 4
ATOM 4017 O O . LEU A 1 55 ? -1.906 -17.004 -3.370 1.00 0.00 55 LEU A O 4
ATOM 4033 N N . GLU A 1 56 ? -0.199 -15.551 -3.188 1.00 0.00 56 GLU A N 4
ATOM 4034 C CA . GLU A 1 56 ? 0.546 -16.112 -4.303 1.00 0.00 56 GLU A CA 4
ATOM 4035 C C . GLU A 1 56 ? 1.539 -17.161 -3.797 1.00 0.00 56 GLU A C 4
ATOM 4036 O O . GLU A 1 56 ? 2.372 -17.673 -4.545 1.00 0.00 56 GLU A O 4
ATOM 4048 N N . HIS A 1 57 ? 1.427 -17.492 -2.517 1.00 0.00 57 HIS A N 4
ATOM 4049 C CA . HIS A 1 57 ? 2.247 -18.539 -1.928 1.00 0.00 57 HIS A CA 4
ATOM 4050 C C . HIS A 1 57 ? 1.579 -19.887 -2.181 1.00 0.00 57 HIS A C 4
ATOM 4051 O O . HIS A 1 57 ? 0.481 -20.145 -1.688 1.00 0.00 57 HIS A O 4
ATOM 4066 N N . HIS A 1 58 ? 2.227 -20.730 -2.964 1.00 0.00 58 HIS A N 4
ATOM 4067 C CA . HIS A 1 58 ? 1.645 -22.006 -3.359 1.00 0.00 58 HIS A CA 4
ATOM 4068 C C . HIS A 1 58 ? 2.062 -23.112 -2.400 1.00 0.00 58 HIS A C 4
ATOM 4069 O O . HIS A 1 58 ? 3.252 -23.361 -2.208 1.00 0.00 58 HIS A O 4
ATOM 4084 N N . HIS A 1 59 ? 1.084 -23.777 -1.799 1.00 0.00 59 HIS A N 4
ATOM 4085 C CA . HIS A 1 59 ? 1.371 -24.861 -0.872 1.00 0.00 59 HIS A CA 4
ATOM 4086 C C . HIS A 1 59 ? 0.376 -26.009 -1.043 1.00 0.00 59 HIS A C 4
ATOM 4087 O O . HIS A 1 59 ? 0.693 -27.016 -1.673 1.00 0.00 59 HIS A O 4
ATOM 4102 N N . HIS A 1 60 ? -0.832 -25.860 -0.503 1.00 0.00 60 HIS A N 4
ATOM 4103 C CA . HIS A 1 60 ? -1.782 -26.974 -0.472 1.00 0.00 60 HIS A CA 4
ATOM 4104 C C . HIS A 1 60 ? -3.218 -26.513 -0.715 1.00 0.00 60 HIS A C 4
ATOM 4105 O O . HIS A 1 60 ? -4.161 -27.190 -0.302 1.00 0.00 60 HIS A O 4
ATOM 4120 N N . HIS A 1 61 ? -3.380 -25.379 -1.396 1.00 0.00 61 HIS A N 4
ATOM 4121 C CA . HIS A 1 61 ? -4.709 -24.799 -1.622 1.00 0.00 61 HIS A CA 4
ATOM 4122 C C . HIS A 1 61 ? -5.325 -24.399 -0.283 1.00 0.00 61 HIS A C 4
ATOM 4123 O O . HIS A 1 61 ? -4.605 -24.211 0.702 1.00 0.00 61 HIS A O 4
ATOM 4138 N N . HIS A 1 62 ? -6.640 -24.250 -0.249 1.00 0.00 62 HIS A N 4
ATOM 4139 C CA . HIS A 1 62 ? -7.344 -23.993 0.997 1.00 0.00 62 HIS A CA 4
ATOM 4140 C C . HIS A 1 62 ? -8.638 -24.801 1.036 1.00 0.00 62 HIS A C 4
ATOM 4141 O O . HIS A 1 62 ? -9.725 -24.206 0.880 1.00 0.00 62 HIS A O 4
ATOM 4157 N N . MET A 1 1 ? -8.850 9.101 -7.400 1.00 0.00 1 MET A N 5
ATOM 4158 C CA . MET A 1 1 ? -8.823 7.799 -6.692 1.00 0.00 1 MET A CA 5
ATOM 4159 C C . MET A 1 1 ? -7.439 7.546 -6.108 1.00 0.00 1 MET A C 5
ATOM 4160 O O . MET A 1 1 ? -6.873 6.461 -6.264 1.00 0.00 1 MET A O 5
ATOM 4176 N N . ASN A 1 2 ? -6.894 8.557 -5.445 1.00 0.00 2 ASN A N 5
ATOM 4177 C CA . ASN A 1 2 ? -5.590 8.446 -4.807 1.00 0.00 2 ASN A CA 5
ATOM 4178 C C . ASN A 1 2 ? -5.635 9.027 -3.405 1.00 0.00 2 ASN A C 5
ATOM 4179 O O . ASN A 1 2 ? -6.109 10.147 -3.201 1.00 0.00 2 ASN A O 5
ATOM 4190 N N . LEU A 1 3 ? -5.160 8.264 -2.441 1.00 0.00 3 LEU A N 5
ATOM 4191 C CA . LEU A 1 3 ? -5.001 8.768 -1.088 1.00 0.00 3 LEU A CA 5
ATOM 4192 C C . LEU A 1 3 ? -3.661 9.474 -0.955 1.00 0.00 3 LEU A C 5
ATOM 4193 O O . LEU A 1 3 ? -2.921 9.596 -1.932 1.00 0.00 3 LEU A O 5
ATOM 4209 N N . ARG A 1 4 ? -3.365 9.974 0.230 1.00 0.00 4 ARG A N 5
ATOM 4210 C CA . ARG A 1 4 ? -2.115 10.682 0.454 1.00 0.00 4 ARG A CA 5
ATOM 4211 C C . ARG A 1 4 ? -1.010 9.691 0.758 1.00 0.00 4 ARG A C 5
ATOM 4212 O O . ARG A 1 4 ? -1.064 8.965 1.751 1.00 0.00 4 ARG A O 5
ATOM 4233 N N . TRP A 1 5 ? -0.018 9.658 -0.104 1.00 0.00 5 TRP A N 5
ATOM 4234 C CA . TRP A 1 5 ? 1.068 8.705 0.035 1.00 0.00 5 TRP A CA 5
ATOM 4235 C C . TRP A 1 5 ? 2.282 9.357 0.671 1.00 0.00 5 TRP A C 5
ATOM 4236 O O . TRP A 1 5 ? 2.769 10.387 0.201 1.00 0.00 5 TRP A O 5
ATOM 4257 N N . THR A 1 6 ? 2.755 8.764 1.753 1.00 0.00 6 THR A N 5
ATOM 4258 C CA . THR A 1 6 ? 3.984 9.203 2.385 1.00 0.00 6 THR A CA 5
ATOM 4259 C C . THR A 1 6 ? 5.170 8.812 1.510 1.00 0.00 6 THR A C 5
ATOM 4260 O O . THR A 1 6 ? 5.055 7.904 0.685 1.00 0.00 6 THR A O 5
ATOM 4271 N N . SER A 1 7 ? 6.296 9.493 1.675 1.00 0.00 7 SER A N 5
ATOM 4272 C CA . SER A 1 7 ? 7.480 9.196 0.879 1.00 0.00 7 SER A CA 5
ATOM 4273 C C . SER A 1 7 ? 7.884 7.738 1.071 1.00 0.00 7 SER A C 5
ATOM 4274 O O . SER A 1 7 ? 8.217 7.031 0.116 1.00 0.00 7 SER A O 5
ATOM 4282 N N . GLU A 1 8 ? 7.807 7.289 2.317 1.00 0.00 8 GLU A N 5
ATOM 4283 C CA . GLU A 1 8 ? 8.115 5.913 2.669 1.00 0.00 8 GLU A CA 5
ATOM 4284 C C . GLU A 1 8 ? 7.177 4.951 1.947 1.00 0.00 8 GLU A C 5
ATOM 4285 O O . GLU A 1 8 ? 7.608 3.931 1.411 1.00 0.00 8 GLU A O 5
ATOM 4297 N N . ALA A 1 9 ? 5.892 5.294 1.933 1.00 0.00 9 ALA A N 5
ATOM 4298 C CA . ALA A 1 9 ? 4.883 4.474 1.269 1.00 0.00 9 ALA A CA 5
ATOM 4299 C C . ALA A 1 9 ? 5.132 4.399 -0.232 1.00 0.00 9 ALA A C 5
ATOM 4300 O O . ALA A 1 9 ? 5.067 3.325 -0.827 1.00 0.00 9 ALA A O 5
ATOM 4307 N N . LYS A 1 10 ? 5.418 5.547 -0.838 1.00 0.00 10 LYS A N 5
ATOM 4308 C CA . LYS A 1 10 ? 5.726 5.617 -2.263 1.00 0.00 10 LYS A CA 5
ATOM 4309 C C . LYS A 1 10 ? 6.919 4.725 -2.612 1.00 0.00 10 LYS A C 5
ATOM 4310 O O . LYS A 1 10 ? 6.896 4.004 -3.611 1.00 0.00 10 LYS A O 5
ATOM 4329 N N . THR A 1 11 ? 7.951 4.762 -1.776 1.00 0.00 11 THR A N 5
ATOM 4330 C CA . THR A 1 11 ? 9.131 3.932 -1.977 1.00 0.00 11 THR A CA 5
ATOM 4331 C C . THR A 1 11 ? 8.795 2.449 -1.784 1.00 0.00 11 THR A C 5
ATOM 4332 O O . THR A 1 11 ? 9.272 1.591 -2.531 1.00 0.00 11 THR A O 5
ATOM 4343 N N . LYS A 1 12 ? 7.957 2.155 -0.796 1.00 0.00 12 LYS A N 5
ATOM 4344 C CA . LYS A 1 12 ? 7.497 0.790 -0.554 1.00 0.00 12 LYS A CA 5
ATOM 4345 C C . LYS A 1 12 ? 6.680 0.270 -1.734 1.00 0.00 12 LYS A C 5
ATOM 4346 O O . LYS A 1 12 ? 6.809 -0.889 -2.123 1.00 0.00 12 LYS A O 5
ATOM 4365 N N . LEU A 1 13 ? 5.854 1.139 -2.306 1.00 0.00 13 LEU A N 5
ATOM 4366 C CA . LEU A 1 13 ? 5.035 0.788 -3.462 1.00 0.00 13 LEU A CA 5
ATOM 4367 C C . LEU A 1 13 ? 5.918 0.378 -4.638 1.00 0.00 13 LEU A C 5
ATOM 4368 O O . LEU A 1 13 ? 5.585 -0.531 -5.396 1.00 0.00 13 LEU A O 5
ATOM 4384 N N . LYS A 1 14 ? 7.059 1.044 -4.765 1.00 0.00 14 LYS A N 5
ATOM 4385 C CA . LYS A 1 14 ? 8.017 0.743 -5.827 1.00 0.00 14 LYS A CA 5
ATOM 4386 C C . LYS A 1 14 ? 8.682 -0.618 -5.612 1.00 0.00 14 LYS A C 5
ATOM 4387 O O . LYS A 1 14 ? 9.300 -1.170 -6.523 1.00 0.00 14 LYS A O 5
ATOM 4406 N N . ASN A 1 15 ? 8.551 -1.157 -4.408 1.00 0.00 15 ASN A N 5
ATOM 4407 C CA . ASN A 1 15 ? 9.124 -2.460 -4.086 1.00 0.00 15 ASN A CA 5
ATOM 4408 C C . ASN A 1 15 ? 8.107 -3.570 -4.314 1.00 0.00 15 ASN A C 5
ATOM 4409 O O . ASN A 1 15 ? 8.373 -4.739 -4.041 1.00 0.00 15 ASN A O 5
ATOM 4420 N N . ILE A 1 16 ? 6.936 -3.196 -4.812 1.00 0.00 16 ILE A N 5
ATOM 4421 C CA . ILE A 1 16 ? 5.905 -4.163 -5.160 1.00 0.00 16 ILE A CA 5
ATOM 4422 C C . ILE A 1 16 ? 5.983 -4.488 -6.652 1.00 0.00 16 ILE A C 5
ATOM 4423 O O . ILE A 1 16 ? 6.116 -3.579 -7.475 1.00 0.00 16 ILE A O 5
ATOM 4439 N N . PRO A 1 17 ? 5.936 -5.787 -7.015 1.00 0.00 17 PRO A N 5
ATOM 4440 C CA . PRO A 1 17 ? 5.963 -6.224 -8.420 1.00 0.00 17 PRO A CA 5
ATOM 4441 C C . PRO A 1 17 ? 4.894 -5.521 -9.249 1.00 0.00 17 PRO A C 5
ATOM 4442 O O . PRO A 1 17 ? 3.744 -5.426 -8.824 1.00 0.00 17 PRO A O 5
ATOM 4453 N N . PHE A 1 18 ? 5.276 -5.054 -10.437 1.00 0.00 18 PHE A N 5
ATOM 4454 C CA . PHE A 1 18 ? 4.413 -4.203 -11.260 1.00 0.00 18 PHE A CA 5
ATOM 4455 C C . PHE A 1 18 ? 3.038 -4.828 -11.491 1.00 0.00 18 PHE A C 5
ATOM 4456 O O . PHE A 1 18 ? 2.015 -4.155 -11.359 1.00 0.00 18 PHE A O 5
ATOM 4473 N N . PHE A 1 19 ? 3.019 -6.114 -11.815 1.00 0.00 19 PHE A N 5
ATOM 4474 C CA . PHE A 1 19 ? 1.771 -6.814 -12.127 1.00 0.00 19 PHE A CA 5
ATOM 4475 C C . PHE A 1 19 ? 0.773 -6.746 -10.977 1.00 0.00 19 PHE A C 5
ATOM 4476 O O . PHE A 1 19 ? -0.438 -6.791 -11.191 1.00 0.00 19 PHE A O 5
ATOM 4493 N N . ALA A 1 20 ? 1.276 -6.623 -9.760 1.00 0.00 20 ALA A N 5
ATOM 4494 C CA . ALA A 1 20 ? 0.419 -6.571 -8.590 1.00 0.00 20 ALA A CA 5
ATOM 4495 C C . ALA A 1 20 ? 0.564 -5.239 -7.867 1.00 0.00 20 ALA A C 5
ATOM 4496 O O . ALA A 1 20 ? 0.037 -5.063 -6.776 1.00 0.00 20 ALA A O 5
ATOM 4503 N N . ARG A 1 21 ? 1.263 -4.297 -8.486 1.00 0.00 21 ARG A N 5
ATOM 4504 C CA . ARG A 1 21 ? 1.540 -3.017 -7.845 1.00 0.00 21 ARG A CA 5
ATOM 4505 C C . ARG A 1 21 ? 0.283 -2.162 -7.786 1.00 0.00 21 ARG A C 5
ATOM 4506 O O . ARG A 1 21 ? -0.083 -1.649 -6.728 1.00 0.00 21 ARG A O 5
ATOM 4527 N N . SER A 1 22 ? -0.382 -2.021 -8.922 1.00 0.00 22 SER A N 5
ATOM 4528 C CA . SER A 1 22 ? -1.631 -1.276 -8.986 1.00 0.00 22 SER A CA 5
ATOM 4529 C C . SER A 1 22 ? -2.719 -2.002 -8.193 1.00 0.00 22 SER A C 5
ATOM 4530 O O . SER A 1 22 ? -3.642 -1.379 -7.658 1.00 0.00 22 SER A O 5
ATOM 4538 N N . GLN A 1 23 ? -2.586 -3.321 -8.098 1.00 0.00 23 GLN A N 5
ATOM 4539 C CA . GLN A 1 23 ? -3.518 -4.130 -7.332 1.00 0.00 23 GLN A CA 5
ATOM 4540 C C . GLN A 1 23 ? -3.285 -3.912 -5.840 1.00 0.00 23 GLN A C 5
ATOM 4541 O O . GLN A 1 23 ? -4.230 -3.703 -5.071 1.00 0.00 23 GLN A O 5
ATOM 4555 N N . ALA A 1 24 ? -2.017 -3.953 -5.442 1.00 0.00 24 ALA A N 5
ATOM 4556 C CA . ALA A 1 24 ? -1.640 -3.698 -4.065 1.00 0.00 24 ALA A CA 5
ATOM 4557 C C . ALA A 1 24 ? -2.065 -2.300 -3.655 1.00 0.00 24 ALA A C 5
ATOM 4558 O O . ALA A 1 24 ? -2.602 -2.114 -2.572 1.00 0.00 24 ALA A O 5
ATOM 4565 N N . LYS A 1 25 ? -1.842 -1.329 -4.541 1.00 0.00 25 LYS A N 5
ATOM 4566 C CA . LYS A 1 25 ? -2.250 0.052 -4.304 1.00 0.00 25 LYS A CA 5
ATOM 4567 C C . LYS A 1 25 ? -3.721 0.126 -3.899 1.00 0.00 25 LYS A C 5
ATOM 4568 O O . LYS A 1 25 ? -4.067 0.776 -2.911 1.00 0.00 25 LYS A O 5
ATOM 4587 N N . ALA A 1 26 ? -4.573 -0.559 -4.656 1.00 0.00 26 ALA A N 5
ATOM 4588 C CA . ALA A 1 26 ? -6.002 -0.585 -4.374 1.00 0.00 26 ALA A CA 5
ATOM 4589 C C . ALA A 1 26 ? -6.277 -1.134 -2.977 1.00 0.00 26 ALA A C 5
ATOM 4590 O O . ALA A 1 26 ? -7.184 -0.670 -2.284 1.00 0.00 26 ALA A O 5
ATOM 4597 N N . ARG A 1 27 ? -5.493 -2.121 -2.561 1.00 0.00 27 ARG A N 5
ATOM 4598 C CA . ARG A 1 27 ? -5.657 -2.700 -1.236 1.00 0.00 27 ARG A CA 5
ATOM 4599 C C . ARG A 1 27 ? -5.067 -1.783 -0.164 1.00 0.00 27 ARG A C 5
ATOM 4600 O O . ARG A 1 27 ? -5.634 -1.647 0.912 1.00 0.00 27 ARG A O 5
ATOM 4621 N N . ILE A 1 28 ? -3.937 -1.145 -0.469 1.00 0.00 28 ILE A N 5
ATOM 4622 C CA . ILE A 1 28 ? -3.285 -0.225 0.466 1.00 0.00 28 ILE A CA 5
ATOM 4623 C C . ILE A 1 28 ? -4.228 0.906 0.854 1.00 0.00 28 ILE A C 5
ATOM 4624 O O . ILE A 1 28 ? -4.465 1.159 2.038 1.00 0.00 28 ILE A O 5
ATOM 4640 N N . GLU A 1 29 ? -4.776 1.569 -0.152 1.00 0.00 29 GLU A N 5
ATOM 4641 C CA . GLU A 1 29 ? -5.681 2.687 0.066 1.00 0.00 29 GLU A CA 5
ATOM 4642 C C . GLU A 1 29 ? -6.992 2.199 0.687 1.00 0.00 29 GLU A C 5
ATOM 4643 O O . GLU A 1 29 ? -7.646 2.921 1.441 1.00 0.00 29 GLU A O 5
ATOM 4655 N N . GLN A 1 30 ? -7.350 0.955 0.392 1.00 0.00 30 GLN A N 5
ATOM 4656 C CA . GLN A 1 30 ? -8.486 0.306 1.039 1.00 0.00 30 GLN A CA 5
ATOM 4657 C C . GLN A 1 30 ? -8.210 0.122 2.532 1.00 0.00 30 GLN A C 5
ATOM 4658 O O . GLN A 1 30 ? -9.072 0.382 3.375 1.00 0.00 30 GLN A O 5
ATOM 4672 N N . LEU A 1 31 ? -6.998 -0.325 2.847 1.00 0.00 31 LEU A N 5
ATOM 4673 C CA . LEU A 1 31 ? -6.588 -0.548 4.226 1.00 0.00 31 LEU A CA 5
ATOM 4674 C C . LEU A 1 31 ? -6.541 0.766 4.995 1.00 0.00 31 LEU A C 5
ATOM 4675 O O . LEU A 1 31 ? -6.806 0.800 6.196 1.00 0.00 31 LEU A O 5
ATOM 4691 N N . ALA A 1 32 ? -6.214 1.850 4.301 1.00 0.00 32 ALA A N 5
ATOM 4692 C CA . ALA A 1 32 ? -6.201 3.170 4.913 1.00 0.00 32 ALA A CA 5
ATOM 4693 C C . ALA A 1 32 ? -7.611 3.597 5.306 1.00 0.00 32 ALA A C 5
ATOM 4694 O O . ALA A 1 32 ? -7.812 4.235 6.342 1.00 0.00 32 ALA A O 5
ATOM 4701 N N . ARG A 1 33 ? -8.588 3.227 4.486 1.00 0.00 33 ARG A N 5
ATOM 4702 C CA . ARG A 1 33 ? -9.986 3.492 4.803 1.00 0.00 33 ARG A CA 5
ATOM 4703 C C . ARG A 1 33 ? -10.390 2.753 6.078 1.00 0.00 33 ARG A C 5
ATOM 4704 O O . ARG A 1 33 ? -11.143 3.274 6.897 1.00 0.00 33 ARG A O 5
ATOM 4725 N N . GLN A 1 34 ? -9.870 1.541 6.247 1.00 0.00 34 GLN A N 5
ATOM 4726 C CA . GLN A 1 34 ? -10.117 0.767 7.462 1.00 0.00 34 GLN A CA 5
ATOM 4727 C C . GLN A 1 34 ? -9.364 1.375 8.641 1.00 0.00 34 GLN A C 5
ATOM 4728 O O . GLN A 1 34 ? -9.821 1.317 9.781 1.00 0.00 34 GLN A O 5
ATOM 4742 N N . ALA A 1 35 ? -8.206 1.957 8.352 1.00 0.00 35 ALA A N 5
ATOM 4743 C CA . ALA A 1 35 ? -7.391 2.603 9.374 1.00 0.00 35 ALA A CA 5
ATOM 4744 C C . ALA A 1 35 ? -7.914 4.003 9.686 1.00 0.00 35 ALA A C 5
ATOM 4745 O O . ALA A 1 35 ? -7.395 4.687 10.568 1.00 0.00 35 ALA A O 5
ATOM 4752 N N . GLU A 1 36 ? -8.930 4.427 8.932 1.00 0.00 36 GLU A N 5
ATOM 4753 C CA . GLU A 1 36 ? -9.615 5.699 9.166 1.00 0.00 36 GLU A CA 5
ATOM 4754 C C . GLU A 1 36 ? -8.672 6.875 8.937 1.00 0.00 36 GLU A C 5
ATOM 4755 O O . GLU A 1 36 ? -8.761 7.903 9.612 1.00 0.00 36 GLU A O 5
ATOM 4767 N N . GLN A 1 37 ? -7.783 6.728 7.967 1.00 0.00 37 GLN A N 5
ATOM 4768 C CA . GLN A 1 37 ? -6.803 7.758 7.656 1.00 0.00 37 GLN A CA 5
ATOM 4769 C C . GLN A 1 37 ? -6.730 7.996 6.153 1.00 0.00 37 GLN A C 5
ATOM 4770 O O . GLN A 1 37 ? -6.855 7.061 5.362 1.00 0.00 37 GLN A O 5
ATOM 4784 N N . ASP A 1 38 ? -6.533 9.251 5.765 1.00 0.00 38 ASP A N 5
ATOM 4785 C CA . ASP A 1 38 ? -6.449 9.619 4.352 1.00 0.00 38 ASP A CA 5
ATOM 4786 C C . ASP A 1 38 ? -5.023 9.454 3.857 1.00 0.00 38 ASP A C 5
ATOM 4787 O O . ASP A 1 38 ? -4.741 9.555 2.663 1.00 0.00 38 ASP A O 5
ATOM 4796 N N . ILE A 1 39 ? -4.127 9.211 4.797 1.00 0.00 39 ILE A N 5
ATOM 4797 C CA . ILE A 1 39 ? -2.713 9.086 4.501 1.00 0.00 39 ILE A CA 5
ATOM 4798 C C . ILE A 1 39 ? -2.279 7.642 4.679 1.00 0.00 39 ILE A C 5
ATOM 4799 O O . ILE A 1 39 ? -2.615 7.008 5.678 1.00 0.00 39 ILE A O 5
ATOM 4815 N N . VAL A 1 40 ? -1.546 7.112 3.716 1.00 0.00 40 VAL A N 5
ATOM 4816 C CA . VAL A 1 40 ? -1.081 5.742 3.806 1.00 0.00 40 VAL A CA 5
ATOM 4817 C C . VAL A 1 40 ? 0.360 5.700 4.300 1.00 0.00 40 VAL A C 5
ATOM 4818 O O . VAL A 1 40 ? 1.209 6.494 3.877 1.00 0.00 40 VAL A O 5
ATOM 4831 N N . THR A 1 41 ? 0.624 4.799 5.224 1.00 0.00 41 THR A N 5
ATOM 4832 C CA . THR A 1 41 ? 1.958 4.619 5.754 1.00 0.00 41 THR A CA 5
ATOM 4833 C C . THR A 1 41 ? 2.633 3.433 5.076 1.00 0.00 41 THR A C 5
ATOM 4834 O O . THR A 1 41 ? 1.958 2.584 4.476 1.00 0.00 41 THR A O 5
ATOM 4845 N N . PRO A 1 42 ? 3.969 3.352 5.151 1.00 0.00 42 PRO A N 5
ATOM 4846 C CA . PRO A 1 42 ? 4.728 2.258 4.540 1.00 0.00 42 PRO A CA 5
ATOM 4847 C C . PRO A 1 42 ? 4.308 0.897 5.087 1.00 0.00 42 PRO A C 5
ATOM 4848 O O . PRO A 1 42 ? 4.484 -0.128 4.430 1.00 0.00 42 PRO A O 5
ATOM 4859 N N . GLU A 1 43 ? 3.736 0.902 6.288 1.00 0.00 43 GLU A N 5
ATOM 4860 C CA . GLU A 1 43 ? 3.305 -0.326 6.938 1.00 0.00 43 GLU A CA 5
ATOM 4861 C C . GLU A 1 43 ? 2.130 -0.935 6.188 1.00 0.00 43 GLU A C 5
ATOM 4862 O O . GLU A 1 43 ? 2.070 -2.145 5.974 1.00 0.00 43 GLU A O 5
ATOM 4874 N N . LEU A 1 44 ? 1.201 -0.075 5.782 1.00 0.00 44 LEU A N 5
ATOM 4875 C CA . LEU A 1 44 ? 0.030 -0.511 5.028 1.00 0.00 44 LEU A CA 5
ATOM 4876 C C . LEU A 1 44 ? 0.449 -1.024 3.662 1.00 0.00 44 LEU A C 5
ATOM 4877 O O . LEU A 1 44 ? -0.089 -2.016 3.171 1.00 0.00 44 LEU A O 5
ATOM 4893 N N . VAL A 1 45 ? 1.416 -0.346 3.053 1.00 0.00 45 VAL A N 5
ATOM 4894 C CA . VAL A 1 45 ? 1.965 -0.790 1.777 1.00 0.00 45 VAL A CA 5
ATOM 4895 C C . VAL A 1 45 ? 2.612 -2.165 1.932 1.00 0.00 45 VAL A C 5
ATOM 4896 O O . VAL A 1 45 ? 2.408 -3.063 1.112 1.00 0.00 45 VAL A O 5
ATOM 4909 N N . GLU A 1 46 ? 3.386 -2.315 2.999 1.00 0.00 46 GLU A N 5
ATOM 4910 C CA . GLU A 1 46 ? 4.032 -3.579 3.323 1.00 0.00 46 GLU A CA 5
ATOM 4911 C C . GLU A 1 46 ? 2.984 -4.673 3.498 1.00 0.00 46 GLU A C 5
ATOM 4912 O O . GLU A 1 46 ? 3.047 -5.718 2.848 1.00 0.00 46 GLU A O 5
ATOM 4924 N N . GLN A 1 47 ? 2.012 -4.406 4.366 1.00 0.00 47 GLN A N 5
ATOM 4925 C CA . GLN A 1 47 ? 0.936 -5.347 4.651 1.00 0.00 47 GLN A CA 5
ATOM 4926 C C . GLN A 1 47 ? 0.246 -5.808 3.379 1.00 0.00 47 GLN A C 5
ATOM 4927 O O . GLN A 1 47 ? 0.040 -7.002 3.183 1.00 0.00 47 GLN A O 5
ATOM 4941 N N . ALA A 1 48 ? -0.098 -4.865 2.512 1.00 0.00 48 ALA A N 5
ATOM 4942 C CA . ALA A 1 48 ? -0.774 -5.193 1.267 1.00 0.00 48 ALA A CA 5
ATOM 4943 C C . ALA A 1 48 ? 0.110 -6.049 0.369 1.00 0.00 48 ALA A C 5
ATOM 4944 O O . ALA A 1 48 ? -0.379 -6.934 -0.332 1.00 0.00 48 ALA A O 5
ATOM 4951 N N . ARG A 1 49 ? 1.415 -5.804 0.409 1.00 0.00 49 ARG A N 5
ATOM 4952 C CA . ARG A 1 49 ? 2.341 -6.586 -0.394 1.00 0.00 49 ARG A CA 5
ATOM 4953 C C . ARG A 1 49 ? 2.418 -8.010 0.143 1.00 0.00 49 ARG A C 5
ATOM 4954 O O . ARG A 1 49 ? 2.456 -8.969 -0.623 1.00 0.00 49 ARG A O 5
ATOM 4975 N N . LEU A 1 50 ? 2.415 -8.142 1.463 1.00 0.00 50 LEU A N 5
ATOM 4976 C CA . LEU A 1 50 ? 2.446 -9.452 2.092 1.00 0.00 50 LEU A CA 5
ATOM 4977 C C . LEU A 1 50 ? 1.106 -10.157 1.954 1.00 0.00 50 LEU A C 5
ATOM 4978 O O . LEU A 1 50 ? 1.046 -11.386 1.947 1.00 0.00 50 LEU A O 5
ATOM 4994 N N . GLU A 1 51 ? 0.034 -9.379 1.839 1.00 0.00 51 GLU A N 5
ATOM 4995 C CA . GLU A 1 51 ? -1.273 -9.934 1.514 1.00 0.00 51 GLU A CA 5
ATOM 4996 C C . GLU A 1 51 ? -1.173 -10.753 0.240 1.00 0.00 51 GLU A C 5
ATOM 4997 O O . GLU A 1 51 ? -1.528 -11.926 0.216 1.00 0.00 51 GLU A O 5
ATOM 5009 N N . PHE A 1 52 ? -0.641 -10.135 -0.803 1.00 0.00 52 PHE A N 5
ATOM 5010 C CA . PHE A 1 52 ? -0.533 -10.786 -2.101 1.00 0.00 52 PHE A CA 5
ATOM 5011 C C . PHE A 1 52 ? 0.650 -11.742 -2.127 1.00 0.00 52 PHE A C 5
ATOM 5012 O O . PHE A 1 52 ? 0.674 -12.686 -2.914 1.00 0.00 52 PHE A O 5
ATOM 5029 N N . GLY A 1 53 ? 1.623 -11.491 -1.265 1.00 0.00 53 GLY A N 5
ATOM 5030 C CA . GLY A 1 53 ? 2.760 -12.377 -1.147 1.00 0.00 53 GLY A CA 5
ATOM 5031 C C . GLY A 1 53 ? 2.366 -13.737 -0.605 1.00 0.00 53 GLY A C 5
ATOM 5032 O O . GLY A 1 53 ? 2.889 -14.762 -1.039 1.00 0.00 53 GLY A O 5
ATOM 5036 N N . GLN A 1 54 ? 1.438 -13.745 0.343 1.00 0.00 54 GLN A N 5
ATOM 5037 C CA . GLN A 1 54 ? 0.977 -14.984 0.953 1.00 0.00 54 GLN A CA 5
ATOM 5038 C C . GLN A 1 54 ? -0.216 -15.564 0.198 1.00 0.00 54 GLN A C 5
ATOM 5039 O O . GLN A 1 54 ? -0.416 -16.777 0.182 1.00 0.00 54 GLN A O 5
ATOM 5053 N N . LEU A 1 55 ? -1.013 -14.700 -0.421 1.00 0.00 55 LEU A N 5
ATOM 5054 C CA . LEU A 1 55 ? -2.137 -15.156 -1.229 1.00 0.00 55 LEU A CA 5
ATOM 5055 C C . LEU A 1 55 ? -1.649 -15.687 -2.569 1.00 0.00 55 LEU A C 5
ATOM 5056 O O . LEU A 1 55 ? -1.642 -16.899 -2.795 1.00 0.00 55 LEU A O 5
ATOM 5072 N N . GLU A 1 56 ? -1.214 -14.768 -3.435 1.00 0.00 56 GLU A N 5
ATOM 5073 C CA . GLU A 1 56 ? -0.752 -15.111 -4.777 1.00 0.00 56 GLU A CA 5
ATOM 5074 C C . GLU A 1 56 ? -1.835 -15.930 -5.489 1.00 0.00 56 GLU A C 5
ATOM 5075 O O . GLU A 1 56 ? -3.027 -15.684 -5.285 1.00 0.00 56 GLU A O 5
ATOM 5087 N N . HIS A 1 57 ? -1.419 -16.878 -6.324 1.00 0.00 57 HIS A N 5
ATOM 5088 C CA . HIS A 1 57 ? -2.339 -17.777 -7.009 1.00 0.00 57 HIS A CA 5
ATOM 5089 C C . HIS A 1 57 ? -3.414 -16.996 -7.765 1.00 0.00 57 HIS A C 5
ATOM 5090 O O . HIS A 1 57 ? -4.607 -17.143 -7.498 1.00 0.00 57 HIS A O 5
ATOM 5105 N N . HIS A 1 58 ? -2.983 -16.142 -8.685 1.00 0.00 58 HIS A N 5
ATOM 5106 C CA . HIS A 1 58 ? -3.915 -15.413 -9.536 1.00 0.00 58 HIS A CA 5
ATOM 5107 C C . HIS A 1 58 ? -4.710 -16.401 -10.384 1.00 0.00 58 HIS A C 5
ATOM 5108 O O . HIS A 1 58 ? -4.169 -17.039 -11.286 1.00 0.00 58 HIS A O 5
ATOM 5123 N N . HIS A 1 59 ? -5.989 -16.542 -10.071 1.00 0.00 59 HIS A N 5
ATOM 5124 C CA . HIS A 1 59 ? -6.820 -17.543 -10.722 1.00 0.00 59 HIS A CA 5
ATOM 5125 C C . HIS A 1 59 ? -7.775 -16.902 -11.719 1.00 0.00 59 HIS A C 5
ATOM 5126 O O . HIS A 1 59 ? -8.680 -16.157 -11.340 1.00 0.00 59 HIS A O 5
ATOM 5141 N N . HIS A 1 60 ? -7.548 -17.204 -12.989 1.00 0.00 60 HIS A N 5
ATOM 5142 C CA . HIS A 1 60 ? -8.410 -16.761 -14.081 1.00 0.00 60 HIS A CA 5
ATOM 5143 C C . HIS A 1 60 ? -8.542 -15.236 -14.111 1.00 0.00 60 HIS A C 5
ATOM 5144 O O . HIS A 1 60 ? -9.583 -14.696 -14.490 1.00 0.00 60 HIS A O 5
ATOM 5159 N N . HIS A 1 61 ? -7.477 -14.537 -13.727 1.00 0.00 61 HIS A N 5
ATOM 5160 C CA . HIS A 1 61 ? -7.468 -13.082 -13.816 1.00 0.00 61 HIS A CA 5
ATOM 5161 C C . HIS A 1 61 ? -7.231 -12.684 -15.263 1.00 0.00 61 HIS A C 5
ATOM 5162 O O . HIS A 1 61 ? -7.691 -11.639 -15.726 1.00 0.00 61 HIS A O 5
ATOM 5177 N N . HIS A 1 62 ? -6.509 -13.542 -15.965 1.00 0.00 62 HIS A N 5
ATOM 5178 C CA . HIS A 1 62 ? -6.288 -13.395 -17.392 1.00 0.00 62 HIS A CA 5
ATOM 5179 C C . HIS A 1 62 ? -7.009 -14.518 -18.125 1.00 0.00 62 HIS A C 5
ATOM 5180 O O . HIS A 1 62 ? -6.479 -15.644 -18.144 1.00 0.00 62 HIS A O 5
ATOM 5196 N N . MET A 1 1 ? -10.351 8.843 -5.791 1.00 0.00 1 MET A N 6
ATOM 5197 C CA . MET A 1 1 ? -9.766 7.820 -6.688 1.00 0.00 1 MET A CA 6
ATOM 5198 C C . MET A 1 1 ? -8.443 7.302 -6.131 1.00 0.00 1 MET A C 6
ATOM 5199 O O . MET A 1 1 ? -7.968 6.240 -6.529 1.00 0.00 1 MET A O 6
ATOM 5215 N N . ASN A 1 2 ? -7.845 8.063 -5.224 1.00 0.00 2 ASN A N 6
ATOM 5216 C CA . ASN A 1 2 ? -6.608 7.661 -4.567 1.00 0.00 2 ASN A CA 6
ATOM 5217 C C . ASN A 1 2 ? -6.519 8.300 -3.188 1.00 0.00 2 ASN A C 6
ATOM 5218 O O . ASN A 1 2 ? -7.355 9.132 -2.820 1.00 0.00 2 ASN A O 6
ATOM 5229 N N . LEU A 1 3 ? -5.520 7.901 -2.420 1.00 0.00 3 LEU A N 6
ATOM 5230 C CA . LEU A 1 3 ? -5.267 8.503 -1.122 1.00 0.00 3 LEU A CA 6
ATOM 5231 C C . LEU A 1 3 ? -3.916 9.200 -1.123 1.00 0.00 3 LEU A C 6
ATOM 5232 O O . LEU A 1 3 ? -3.233 9.231 -2.149 1.00 0.00 3 LEU A O 6
ATOM 5248 N N . ARG A 1 4 ? -3.554 9.784 0.006 1.00 0.00 4 ARG A N 6
ATOM 5249 C CA . ARG A 1 4 ? -2.294 10.502 0.124 1.00 0.00 4 ARG A CA 6
ATOM 5250 C C . ARG A 1 4 ? -1.179 9.550 0.538 1.00 0.00 4 ARG A C 6
ATOM 5251 O O . ARG A 1 4 ? -1.327 8.775 1.485 1.00 0.00 4 ARG A O 6
ATOM 5272 N N . TRP A 1 5 ? -0.068 9.612 -0.168 1.00 0.00 5 TRP A N 6
ATOM 5273 C CA . TRP A 1 5 ? 1.030 8.689 0.074 1.00 0.00 5 TRP A CA 6
ATOM 5274 C C . TRP A 1 5 ? 2.209 9.402 0.720 1.00 0.00 5 TRP A C 6
ATOM 5275 O O . TRP A 1 5 ? 2.626 10.469 0.268 1.00 0.00 5 TRP A O 6
ATOM 5296 N N . THR A 1 6 ? 2.726 8.818 1.791 1.00 0.00 6 THR A N 6
ATOM 5297 C CA . THR A 1 6 ? 3.917 9.334 2.439 1.00 0.00 6 THR A CA 6
ATOM 5298 C C . THR A 1 6 ? 5.140 9.071 1.566 1.00 0.00 6 THR A C 6
ATOM 5299 O O . THR A 1 6 ? 5.105 8.198 0.693 1.00 0.00 6 THR A O 6
ATOM 5310 N N . SER A 1 7 ? 6.205 9.825 1.793 1.00 0.00 7 SER A N 6
ATOM 5311 C CA . SER A 1 7 ? 7.439 9.650 1.043 1.00 0.00 7 SER A CA 6
ATOM 5312 C C . SER A 1 7 ? 7.934 8.211 1.165 1.00 0.00 7 SER A C 6
ATOM 5313 O O . SER A 1 7 ? 8.377 7.600 0.187 1.00 0.00 7 SER A O 6
ATOM 5321 N N . GLU A 1 8 ? 7.825 7.673 2.374 1.00 0.00 8 GLU A N 6
ATOM 5322 C CA . GLU A 1 8 ? 8.229 6.303 2.656 1.00 0.00 8 GLU A CA 6
ATOM 5323 C C . GLU A 1 8 ? 7.344 5.314 1.900 1.00 0.00 8 GLU A C 6
ATOM 5324 O O . GLU A 1 8 ? 7.840 4.362 1.296 1.00 0.00 8 GLU A O 6
ATOM 5336 N N . ALA A 1 9 ? 6.033 5.551 1.940 1.00 0.00 9 ALA A N 6
ATOM 5337 C CA . ALA A 1 9 ? 5.069 4.679 1.275 1.00 0.00 9 ALA A CA 6
ATOM 5338 C C . ALA A 1 9 ? 5.330 4.616 -0.221 1.00 0.00 9 ALA A C 6
ATOM 5339 O O . ALA A 1 9 ? 5.238 3.551 -0.829 1.00 0.00 9 ALA A O 6
ATOM 5346 N N . LYS A 1 10 ? 5.650 5.764 -0.809 1.00 0.00 10 LYS A N 6
ATOM 5347 C CA . LYS A 1 10 ? 6.001 5.835 -2.222 1.00 0.00 10 LYS A CA 6
ATOM 5348 C C . LYS A 1 10 ? 7.159 4.890 -2.542 1.00 0.00 10 LYS A C 6
ATOM 5349 O O . LYS A 1 10 ? 7.091 4.110 -3.496 1.00 0.00 10 LYS A O 6
ATOM 5368 N N . THR A 1 11 ? 8.212 4.951 -1.729 1.00 0.00 11 THR A N 6
ATOM 5369 C CA . THR A 1 11 ? 9.366 4.073 -1.899 1.00 0.00 11 THR A CA 6
ATOM 5370 C C . THR A 1 11 ? 8.959 2.603 -1.765 1.00 0.00 11 THR A C 6
ATOM 5371 O O . THR A 1 11 ? 9.355 1.762 -2.571 1.00 0.00 11 THR A O 6
ATOM 5382 N N . LYS A 1 12 ? 8.145 2.313 -0.757 1.00 0.00 12 LYS A N 6
ATOM 5383 C CA . LYS A 1 12 ? 7.704 0.949 -0.487 1.00 0.00 12 LYS A CA 6
ATOM 5384 C C . LYS A 1 12 ? 6.809 0.422 -1.603 1.00 0.00 12 LYS A C 6
ATOM 5385 O O . LYS A 1 12 ? 6.826 -0.771 -1.907 1.00 0.00 12 LYS A O 6
ATOM 5404 N N . LEU A 1 13 ? 6.032 1.311 -2.217 1.00 0.00 13 LEU A N 6
ATOM 5405 C CA . LEU A 1 13 ? 5.181 0.934 -3.338 1.00 0.00 13 LEU A CA 6
ATOM 5406 C C . LEU A 1 13 ? 6.033 0.493 -4.522 1.00 0.00 13 LEU A C 6
ATOM 5407 O O . LEU A 1 13 ? 5.673 -0.427 -5.253 1.00 0.00 13 LEU A O 6
ATOM 5423 N N . LYS A 1 14 ? 7.180 1.140 -4.687 1.00 0.00 14 LYS A N 6
ATOM 5424 C CA . LYS A 1 14 ? 8.094 0.825 -5.782 1.00 0.00 14 LYS A CA 6
ATOM 5425 C C . LYS A 1 14 ? 8.761 -0.539 -5.581 1.00 0.00 14 LYS A C 6
ATOM 5426 O O . LYS A 1 14 ? 9.313 -1.116 -6.521 1.00 0.00 14 LYS A O 6
ATOM 5445 N N . ASN A 1 15 ? 8.698 -1.055 -4.357 1.00 0.00 15 ASN A N 6
ATOM 5446 C CA . ASN A 1 15 ? 9.287 -2.353 -4.041 1.00 0.00 15 ASN A CA 6
ATOM 5447 C C . ASN A 1 15 ? 8.337 -3.474 -4.440 1.00 0.00 15 ASN A C 6
ATOM 5448 O O . ASN A 1 15 ? 8.728 -4.640 -4.533 1.00 0.00 15 ASN A O 6
ATOM 5459 N N . ILE A 1 16 ? 7.086 -3.113 -4.676 1.00 0.00 16 ILE A N 6
ATOM 5460 C CA . ILE A 1 16 ? 6.074 -4.075 -5.076 1.00 0.00 16 ILE A CA 6
ATOM 5461 C C . ILE A 1 16 ? 6.183 -4.343 -6.575 1.00 0.00 16 ILE A C 6
ATOM 5462 O O . ILE A 1 16 ? 6.351 -3.407 -7.359 1.00 0.00 16 ILE A O 6
ATOM 5478 N N . PRO A 1 17 ? 6.134 -5.622 -6.990 1.00 0.00 17 PRO A N 6
ATOM 5479 C CA . PRO A 1 17 ? 6.152 -5.991 -8.410 1.00 0.00 17 PRO A CA 6
ATOM 5480 C C . PRO A 1 17 ? 5.064 -5.259 -9.193 1.00 0.00 17 PRO A C 6
ATOM 5481 O O . PRO A 1 17 ? 3.903 -5.253 -8.784 1.00 0.00 17 PRO A O 6
ATOM 5492 N N . PHE A 1 18 ? 5.449 -4.646 -10.310 1.00 0.00 18 PHE A N 6
ATOM 5493 C CA . PHE A 1 18 ? 4.533 -3.831 -11.116 1.00 0.00 18 PHE A CA 6
ATOM 5494 C C . PHE A 1 18 ? 3.252 -4.586 -11.465 1.00 0.00 18 PHE A C 6
ATOM 5495 O O . PHE A 1 18 ? 2.163 -4.006 -11.453 1.00 0.00 18 PHE A O 6
ATOM 5512 N N . PHE A 1 19 ? 3.384 -5.877 -11.748 1.00 0.00 19 PHE A N 6
ATOM 5513 C CA . PHE A 1 19 ? 2.243 -6.707 -12.133 1.00 0.00 19 PHE A CA 6
ATOM 5514 C C . PHE A 1 19 ? 1.159 -6.691 -11.057 1.00 0.00 19 PHE A C 6
ATOM 5515 O O . PHE A 1 19 ? -0.023 -6.860 -11.346 1.00 0.00 19 PHE A O 6
ATOM 5532 N N . ALA A 1 20 ? 1.568 -6.477 -9.814 1.00 0.00 20 ALA A N 6
ATOM 5533 C CA . ALA A 1 20 ? 0.643 -6.503 -8.697 1.00 0.00 20 ALA A CA 6
ATOM 5534 C C . ALA A 1 20 ? 0.593 -5.157 -7.986 1.00 0.00 20 ALA A C 6
ATOM 5535 O O . ALA A 1 20 ? -0.033 -5.040 -6.937 1.00 0.00 20 ALA A O 6
ATOM 5542 N N . ARG A 1 21 ? 1.234 -4.139 -8.555 1.00 0.00 21 ARG A N 6
ATOM 5543 C CA . ARG A 1 21 ? 1.269 -2.824 -7.922 1.00 0.00 21 ARG A CA 6
ATOM 5544 C C . ARG A 1 21 ? -0.113 -2.195 -7.872 1.00 0.00 21 ARG A C 6
ATOM 5545 O O . ARG A 1 21 ? -0.524 -1.677 -6.837 1.00 0.00 21 ARG A O 6
ATOM 5566 N N . SER A 1 22 ? -0.828 -2.244 -8.986 1.00 0.00 22 SER A N 6
ATOM 5567 C CA . SER A 1 22 ? -2.178 -1.704 -9.048 1.00 0.00 22 SER A CA 6
ATOM 5568 C C . SER A 1 22 ? -3.092 -2.444 -8.072 1.00 0.00 22 SER A C 6
ATOM 5569 O O . SER A 1 22 ? -3.913 -1.837 -7.380 1.00 0.00 22 SER A O 6
ATOM 5577 N N . GLN A 1 23 ? -2.921 -3.759 -8.015 1.00 0.00 23 GLN A N 6
ATOM 5578 C CA . GLN A 1 23 ? -3.698 -4.611 -7.125 1.00 0.00 23 GLN A CA 6
ATOM 5579 C C . GLN A 1 23 ? -3.362 -4.314 -5.662 1.00 0.00 23 GLN A C 6
ATOM 5580 O O . GLN A 1 23 ? -4.257 -4.123 -4.829 1.00 0.00 23 GLN A O 6
ATOM 5594 N N . ALA A 1 24 ? -2.071 -4.259 -5.357 1.00 0.00 24 ALA A N 6
ATOM 5595 C CA . ALA A 1 24 ? -1.614 -3.981 -4.005 1.00 0.00 24 ALA A CA 6
ATOM 5596 C C . ALA A 1 24 ? -2.056 -2.599 -3.559 1.00 0.00 24 ALA A C 6
ATOM 5597 O O . ALA A 1 24 ? -2.609 -2.447 -2.474 1.00 0.00 24 ALA A O 6
ATOM 5604 N N . LYS A 1 25 ? -1.834 -1.604 -4.416 1.00 0.00 25 LYS A N 6
ATOM 5605 C CA . LYS A 1 25 ? -2.220 -0.227 -4.128 1.00 0.00 25 LYS A CA 6
ATOM 5606 C C . LYS A 1 25 ? -3.706 -0.136 -3.801 1.00 0.00 25 LYS A C 6
ATOM 5607 O O . LYS A 1 25 ? -4.108 0.598 -2.897 1.00 0.00 25 LYS A O 6
ATOM 5626 N N . ALA A 1 26 ? -4.511 -0.900 -4.534 1.00 0.00 26 ALA A N 6
ATOM 5627 C CA . ALA A 1 26 ? -5.943 -0.955 -4.295 1.00 0.00 26 ALA A CA 6
ATOM 5628 C C . ALA A 1 26 ? -6.228 -1.360 -2.852 1.00 0.00 26 ALA A C 6
ATOM 5629 O O . ALA A 1 26 ? -7.043 -0.735 -2.172 1.00 0.00 26 ALA A O 6
ATOM 5636 N N . ARG A 1 27 ? -5.537 -2.390 -2.378 1.00 0.00 27 ARG A N 6
ATOM 5637 C CA . ARG A 1 27 ? -5.726 -2.845 -1.006 1.00 0.00 27 ARG A CA 6
ATOM 5638 C C . ARG A 1 27 ? -5.096 -1.874 -0.013 1.00 0.00 27 ARG A C 6
ATOM 5639 O O . ARG A 1 27 ? -5.675 -1.602 1.029 1.00 0.00 27 ARG A O 6
ATOM 5660 N N . ILE A 1 28 ? -3.923 -1.343 -0.344 1.00 0.00 28 ILE A N 6
ATOM 5661 C CA . ILE A 1 28 ? -3.226 -0.404 0.539 1.00 0.00 28 ILE A CA 6
ATOM 5662 C C . ILE A 1 28 ? -4.126 0.770 0.912 1.00 0.00 28 ILE A C 6
ATOM 5663 O O . ILE A 1 28 ? -4.263 1.117 2.088 1.00 0.00 28 ILE A O 6
ATOM 5679 N N . GLU A 1 29 ? -4.757 1.361 -0.091 1.00 0.00 29 GLU A N 6
ATOM 5680 C CA . GLU A 1 29 ? -5.619 2.507 0.135 1.00 0.00 29 GLU A CA 6
ATOM 5681 C C . GLU A 1 29 ? -6.916 2.085 0.835 1.00 0.00 29 GLU A C 6
ATOM 5682 O O . GLU A 1 29 ? -7.489 2.855 1.607 1.00 0.00 29 GLU A O 6
ATOM 5694 N N . GLN A 1 30 ? -7.361 0.853 0.597 1.00 0.00 30 GLN A N 6
ATOM 5695 C CA . GLN A 1 30 ? -8.513 0.314 1.316 1.00 0.00 30 GLN A CA 6
ATOM 5696 C C . GLN A 1 30 ? -8.174 0.079 2.791 1.00 0.00 30 GLN A C 6
ATOM 5697 O O . GLN A 1 30 ? -9.004 0.306 3.674 1.00 0.00 30 GLN A O 6
ATOM 5711 N N . LEU A 1 31 ? -6.949 -0.371 3.051 1.00 0.00 31 LEU A N 6
ATOM 5712 C CA . LEU A 1 31 ? -6.470 -0.581 4.415 1.00 0.00 31 LEU A CA 6
ATOM 5713 C C . LEU A 1 31 ? -6.454 0.741 5.174 1.00 0.00 31 LEU A C 6
ATOM 5714 O O . LEU A 1 31 ? -6.782 0.795 6.359 1.00 0.00 31 LEU A O 6
ATOM 5730 N N . ALA A 1 32 ? -6.084 1.811 4.478 1.00 0.00 32 ALA A N 6
ATOM 5731 C CA . ALA A 1 32 ? -6.072 3.137 5.073 1.00 0.00 32 ALA A CA 6
ATOM 5732 C C . ALA A 1 32 ? -7.490 3.599 5.390 1.00 0.00 32 ALA A C 6
ATOM 5733 O O . ALA A 1 32 ? -7.716 4.313 6.364 1.00 0.00 32 ALA A O 6
ATOM 5740 N N . ARG A 1 33 ? -8.445 3.179 4.564 1.00 0.00 33 ARG A N 6
ATOM 5741 C CA . ARG A 1 33 ? -9.855 3.460 4.816 1.00 0.00 33 ARG A CA 6
ATOM 5742 C C . ARG A 1 33 ? -10.315 2.721 6.065 1.00 0.00 33 ARG A C 6
ATOM 5743 O O . ARG A 1 33 ? -11.155 3.211 6.820 1.00 0.00 33 ARG A O 6
ATOM 5764 N N . GLN A 1 34 ? -9.746 1.541 6.277 1.00 0.00 34 GLN A N 6
ATOM 5765 C CA . GLN A 1 34 ? -10.055 0.731 7.445 1.00 0.00 34 GLN A CA 6
ATOM 5766 C C . GLN A 1 34 ? -9.572 1.445 8.710 1.00 0.00 34 GLN A C 6
ATOM 5767 O O . GLN A 1 34 ? -10.214 1.382 9.757 1.00 0.00 34 GLN A O 6
ATOM 5781 N N . ALA A 1 35 ? -8.449 2.142 8.583 1.00 0.00 35 ALA A N 6
ATOM 5782 C CA . ALA A 1 35 ? -7.888 2.913 9.685 1.00 0.00 35 ALA A CA 6
ATOM 5783 C C . ALA A 1 35 ? -8.473 4.325 9.718 1.00 0.00 35 ALA A C 6
ATOM 5784 O O . ALA A 1 35 ? -8.231 5.084 10.656 1.00 0.00 35 ALA A O 6
ATOM 5791 N N . GLU A 1 36 ? -9.234 4.659 8.674 1.00 0.00 36 GLU A N 6
ATOM 5792 C CA . GLU A 1 36 ? -9.898 5.957 8.541 1.00 0.00 36 GLU A CA 6
ATOM 5793 C C . GLU A 1 36 ? -8.898 7.105 8.408 1.00 0.00 36 GLU A C 6
ATOM 5794 O O . GLU A 1 36 ? -9.191 8.244 8.771 1.00 0.00 36 GLU A O 6
ATOM 5806 N N . GLN A 1 37 ? -7.735 6.808 7.846 1.00 0.00 37 GLN A N 6
ATOM 5807 C CA . GLN A 1 37 ? -6.734 7.831 7.586 1.00 0.00 37 GLN A CA 6
ATOM 5808 C C . GLN A 1 37 ? -6.609 8.060 6.083 1.00 0.00 37 GLN A C 6
ATOM 5809 O O . GLN A 1 37 ? -6.731 7.120 5.294 1.00 0.00 37 GLN A O 6
ATOM 5823 N N . ASP A 1 38 ? -6.393 9.308 5.681 1.00 0.00 38 ASP A N 6
ATOM 5824 C CA . ASP A 1 38 ? -6.303 9.647 4.259 1.00 0.00 38 ASP A CA 6
ATOM 5825 C C . ASP A 1 38 ? -4.872 9.495 3.777 1.00 0.00 38 ASP A C 6
ATOM 5826 O O . ASP A 1 38 ? -4.593 9.550 2.581 1.00 0.00 38 ASP A O 6
ATOM 5835 N N . ILE A 1 39 ? -3.973 9.297 4.724 1.00 0.00 39 ILE A N 6
ATOM 5836 C CA . ILE A 1 39 ? -2.558 9.182 4.430 1.00 0.00 39 ILE A CA 6
ATOM 5837 C C . ILE A 1 39 ? -2.079 7.763 4.709 1.00 0.00 39 ILE A C 6
ATOM 5838 O O . ILE A 1 39 ? -2.291 7.237 5.800 1.00 0.00 39 ILE A O 6
ATOM 5854 N N . VAL A 1 40 ? -1.445 7.143 3.724 1.00 0.00 40 VAL A N 6
ATOM 5855 C CA . VAL A 1 40 ? -0.979 5.772 3.869 1.00 0.00 40 VAL A CA 6
ATOM 5856 C C . VAL A 1 40 ? 0.467 5.741 4.343 1.00 0.00 40 VAL A C 6
ATOM 5857 O O . VAL A 1 40 ? 1.282 6.584 3.961 1.00 0.00 40 VAL A O 6
ATOM 5870 N N . THR A 1 41 ? 0.774 4.781 5.193 1.00 0.00 41 THR A N 6
ATOM 5871 C CA . THR A 1 41 ? 2.125 4.604 5.682 1.00 0.00 41 THR A CA 6
ATOM 5872 C C . THR A 1 41 ? 2.775 3.409 4.995 1.00 0.00 41 THR A C 6
ATOM 5873 O O . THR A 1 41 ? 2.075 2.546 4.455 1.00 0.00 41 THR A O 6
ATOM 5884 N N . PRO A 1 42 ? 4.118 3.341 5.002 1.00 0.00 42 PRO A N 6
ATOM 5885 C CA . PRO A 1 42 ? 4.864 2.253 4.355 1.00 0.00 42 PRO A CA 6
ATOM 5886 C C . PRO A 1 42 ? 4.495 0.885 4.921 1.00 0.00 42 PRO A C 6
ATOM 5887 O O . PRO A 1 42 ? 4.659 -0.141 4.259 1.00 0.00 42 PRO A O 6
ATOM 5898 N N . GLU A 1 43 ? 3.981 0.889 6.145 1.00 0.00 43 GLU A N 6
ATOM 5899 C CA . GLU A 1 43 ? 3.545 -0.327 6.813 1.00 0.00 43 GLU A CA 6
ATOM 5900 C C . GLU A 1 43 ? 2.379 -0.951 6.059 1.00 0.00 43 GLU A C 6
ATOM 5901 O O . GLU A 1 43 ? 2.414 -2.125 5.705 1.00 0.00 43 GLU A O 6
ATOM 5913 N N . LEU A 1 44 ? 1.361 -0.137 5.795 1.00 0.00 44 LEU A N 6
ATOM 5914 C CA . LEU A 1 44 ? 0.165 -0.588 5.084 1.00 0.00 44 LEU A CA 6
ATOM 5915 C C . LEU A 1 44 ? 0.514 -1.023 3.668 1.00 0.00 44 LEU A C 6
ATOM 5916 O O . LEU A 1 44 ? -0.067 -1.967 3.130 1.00 0.00 44 LEU A O 6
ATOM 5932 N N . VAL A 1 45 ? 1.478 -0.327 3.078 1.00 0.00 45 VAL A N 6
ATOM 5933 C CA . VAL A 1 45 ? 1.953 -0.648 1.741 1.00 0.00 45 VAL A CA 6
ATOM 5934 C C . VAL A 1 45 ? 2.496 -2.073 1.678 1.00 0.00 45 VAL A C 6
ATOM 5935 O O . VAL A 1 45 ? 2.088 -2.873 0.833 1.00 0.00 45 VAL A O 6
ATOM 5948 N N . GLU A 1 46 ? 3.404 -2.389 2.589 1.00 0.00 46 GLU A N 6
ATOM 5949 C CA . GLU A 1 46 ? 4.021 -3.703 2.613 1.00 0.00 46 GLU A CA 6
ATOM 5950 C C . GLU A 1 46 ? 3.044 -4.741 3.156 1.00 0.00 46 GLU A C 6
ATOM 5951 O O . GLU A 1 46 ? 3.046 -5.891 2.722 1.00 0.00 46 GLU A O 6
ATOM 5963 N N . GLN A 1 47 ? 2.193 -4.319 4.088 1.00 0.00 47 GLN A N 6
ATOM 5964 C CA . GLN A 1 47 ? 1.163 -5.187 4.653 1.00 0.00 47 GLN A CA 6
ATOM 5965 C C . GLN A 1 47 ? 0.314 -5.805 3.545 1.00 0.00 47 GLN A C 6
ATOM 5966 O O . GLN A 1 47 ? 0.129 -7.024 3.500 1.00 0.00 47 GLN A O 6
ATOM 5980 N N . ALA A 1 48 ? -0.180 -4.964 2.643 1.00 0.00 48 ALA A N 6
ATOM 5981 C CA . ALA A 1 48 ? -0.973 -5.438 1.518 1.00 0.00 48 ALA A CA 6
ATOM 5982 C C . ALA A 1 48 ? -0.122 -6.282 0.580 1.00 0.00 48 ALA A C 6
ATOM 5983 O O . ALA A 1 48 ? -0.608 -7.230 -0.039 1.00 0.00 48 ALA A O 6
ATOM 5990 N N . ARG A 1 49 ? 1.159 -5.950 0.504 1.00 0.00 49 ARG A N 6
ATOM 5991 C CA . ARG A 1 49 ? 2.078 -6.644 -0.382 1.00 0.00 49 ARG A CA 6
ATOM 5992 C C . ARG A 1 49 ? 2.305 -8.065 0.124 1.00 0.00 49 ARG A C 6
ATOM 5993 O O . ARG A 1 49 ? 2.400 -9.010 -0.660 1.00 0.00 49 ARG A O 6
ATOM 6014 N N . LEU A 1 50 ? 2.383 -8.207 1.441 1.00 0.00 50 LEU A N 6
ATOM 6015 C CA . LEU A 1 50 ? 2.545 -9.513 2.062 1.00 0.00 50 LEU A CA 6
ATOM 6016 C C . LEU A 1 50 ? 1.275 -10.330 1.890 1.00 0.00 50 LEU A C 6
ATOM 6017 O O . LEU A 1 50 ? 1.326 -11.531 1.612 1.00 0.00 50 LEU A O 6
ATOM 6033 N N . GLU A 1 51 ? 0.137 -9.662 2.039 1.00 0.00 51 GLU A N 6
ATOM 6034 C CA . GLU A 1 51 ? -1.154 -10.307 1.861 1.00 0.00 51 GLU A CA 6
ATOM 6035 C C . GLU A 1 51 ? -1.250 -10.928 0.480 1.00 0.00 51 GLU A C 6
ATOM 6036 O O . GLU A 1 51 ? -1.605 -12.090 0.348 1.00 0.00 51 GLU A O 6
ATOM 6048 N N . PHE A 1 52 ? -0.901 -10.165 -0.549 1.00 0.00 52 PHE A N 6
ATOM 6049 C CA . PHE A 1 52 ? -0.955 -10.675 -1.914 1.00 0.00 52 PHE A CA 6
ATOM 6050 C C . PHE A 1 52 ? 0.169 -11.669 -2.174 1.00 0.00 52 PHE A C 6
ATOM 6051 O O . PHE A 1 52 ? 0.102 -12.455 -3.115 1.00 0.00 52 PHE A O 6
ATOM 6068 N N . GLY A 1 53 ? 1.193 -11.631 -1.333 1.00 0.00 53 GLY A N 6
ATOM 6069 C CA . GLY A 1 53 ? 2.241 -12.630 -1.390 1.00 0.00 53 GLY A CA 6
ATOM 6070 C C . GLY A 1 53 ? 1.710 -14.001 -1.022 1.00 0.00 53 GLY A C 6
ATOM 6071 O O . GLY A 1 53 ? 2.210 -15.028 -1.486 1.00 0.00 53 GLY A O 6
ATOM 6075 N N . GLN A 1 54 ? 0.693 -14.007 -0.170 1.00 0.00 54 GLN A N 6
ATOM 6076 C CA . GLN A 1 54 ? 0.014 -15.235 0.221 1.00 0.00 54 GLN A CA 6
ATOM 6077 C C . GLN A 1 54 ? -1.209 -15.484 -0.663 1.00 0.00 54 GLN A C 6
ATOM 6078 O O . GLN A 1 54 ? -1.441 -16.605 -1.125 1.00 0.00 54 GLN A O 6
ATOM 6092 N N . LEU A 1 55 ? -1.967 -14.422 -0.911 1.00 0.00 55 LEU A N 6
ATOM 6093 C CA . LEU A 1 55 ? -3.228 -14.503 -1.646 1.00 0.00 55 LEU A CA 6
ATOM 6094 C C . LEU A 1 55 ? -3.016 -14.614 -3.150 1.00 0.00 55 LEU A C 6
ATOM 6095 O O . LEU A 1 55 ? -3.977 -14.550 -3.919 1.00 0.00 55 LEU A O 6
ATOM 6111 N N . GLU A 1 56 ? -1.769 -14.744 -3.576 1.00 0.00 56 GLU A N 6
ATOM 6112 C CA . GLU A 1 56 ? -1.482 -14.970 -4.981 1.00 0.00 56 GLU A CA 6
ATOM 6113 C C . GLU A 1 56 ? -1.952 -16.364 -5.379 1.00 0.00 56 GLU A C 6
ATOM 6114 O O . GLU A 1 56 ? -1.205 -17.338 -5.299 1.00 0.00 56 GLU A O 6
ATOM 6126 N N . HIS A 1 57 ? -3.223 -16.458 -5.745 1.00 0.00 57 HIS A N 6
ATOM 6127 C CA . HIS A 1 57 ? -3.801 -17.723 -6.176 1.00 0.00 57 HIS A CA 6
ATOM 6128 C C . HIS A 1 57 ? -3.277 -18.108 -7.551 1.00 0.00 57 HIS A C 6
ATOM 6129 O O . HIS A 1 57 ? -3.530 -17.424 -8.546 1.00 0.00 57 HIS A O 6
ATOM 6144 N N . HIS A 1 58 ? -2.526 -19.201 -7.577 1.00 0.00 58 HIS A N 6
ATOM 6145 C CA . HIS A 1 58 ? -1.916 -19.721 -8.793 1.00 0.00 58 HIS A CA 6
ATOM 6146 C C . HIS A 1 58 ? -0.942 -18.718 -9.404 1.00 0.00 58 HIS A C 6
ATOM 6147 O O . HIS A 1 58 ? 0.178 -18.580 -8.918 1.00 0.00 58 HIS A O 6
ATOM 6162 N N . HIS A 1 59 ? -1.388 -17.997 -10.441 1.00 0.00 59 HIS A N 6
ATOM 6163 C CA . HIS A 1 59 ? -0.527 -17.077 -11.200 1.00 0.00 59 HIS A CA 6
ATOM 6164 C C . HIS A 1 59 ? 0.578 -17.834 -11.940 1.00 0.00 59 HIS A C 6
ATOM 6165 O O . HIS A 1 59 ? 0.590 -17.888 -13.170 1.00 0.00 59 HIS A O 6
ATOM 6180 N N . HIS A 1 60 ? 1.490 -18.419 -11.183 1.00 0.00 60 HIS A N 6
ATOM 6181 C CA . HIS A 1 60 ? 2.624 -19.135 -11.743 1.00 0.00 60 HIS A CA 6
ATOM 6182 C C . HIS A 1 60 ? 2.195 -20.519 -12.209 1.00 0.00 60 HIS A C 6
ATOM 6183 O O . HIS A 1 60 ? 1.589 -21.277 -11.450 1.00 0.00 60 HIS A O 6
ATOM 6198 N N . HIS A 1 61 ? 2.493 -20.841 -13.456 1.00 0.00 61 HIS A N 6
ATOM 6199 C CA . HIS A 1 61 ? 2.210 -22.167 -13.980 1.00 0.00 61 HIS A CA 6
ATOM 6200 C C . HIS A 1 61 ? 3.386 -23.079 -13.679 1.00 0.00 61 HIS A C 6
ATOM 6201 O O . HIS A 1 61 ? 4.444 -22.951 -14.294 1.00 0.00 61 HIS A O 6
ATOM 6216 N N . HIS A 1 62 ? 3.187 -23.987 -12.729 1.00 0.00 62 HIS A N 6
ATOM 6217 C CA . HIS A 1 62 ? 4.239 -24.894 -12.277 1.00 0.00 62 HIS A CA 6
ATOM 6218 C C . HIS A 1 62 ? 5.392 -24.091 -11.675 1.00 0.00 62 HIS A C 6
ATOM 6219 O O . HIS A 1 62 ? 6.433 -23.932 -12.341 1.00 0.00 62 HIS A O 6
ATOM 6235 N N . MET A 1 1 ? -10.481 8.113 -6.146 1.00 0.00 1 MET A N 7
ATOM 6236 C CA . MET A 1 1 ? -9.539 9.154 -5.680 1.00 0.00 1 MET A CA 7
ATOM 6237 C C . MET A 1 1 ? -8.322 8.513 -5.044 1.00 0.00 1 MET A C 7
ATOM 6238 O O . MET A 1 1 ? -8.406 7.413 -4.499 1.00 0.00 1 MET A O 7
ATOM 6254 N N . ASN A 1 2 ? -7.194 9.200 -5.120 1.00 0.00 2 ASN A N 7
ATOM 6255 C CA . ASN A 1 2 ? -5.960 8.708 -4.526 1.00 0.00 2 ASN A CA 7
ATOM 6256 C C . ASN A 1 2 ? -5.784 9.301 -3.140 1.00 0.00 2 ASN A C 7
ATOM 6257 O O . ASN A 1 2 ? -6.169 10.448 -2.895 1.00 0.00 2 ASN A O 7
ATOM 6268 N N . LEU A 1 3 ? -5.210 8.526 -2.237 1.00 0.00 3 LEU A N 7
ATOM 6269 C CA . LEU A 1 3 ? -4.971 9.003 -0.884 1.00 0.00 3 LEU A CA 7
ATOM 6270 C C . LEU A 1 3 ? -3.605 9.670 -0.789 1.00 0.00 3 LEU A C 7
ATOM 6271 O O . LEU A 1 3 ? -2.864 9.733 -1.770 1.00 0.00 3 LEU A O 7
ATOM 6287 N N . ARG A 1 4 ? -3.276 10.182 0.387 1.00 0.00 4 ARG A N 7
ATOM 6288 C CA . ARG A 1 4 ? -2.001 10.846 0.591 1.00 0.00 4 ARG A CA 7
ATOM 6289 C C . ARG A 1 4 ? -0.913 9.813 0.844 1.00 0.00 4 ARG A C 7
ATOM 6290 O O . ARG A 1 4 ? -0.877 9.182 1.901 1.00 0.00 4 ARG A O 7
ATOM 6311 N N . TRP A 1 5 ? -0.046 9.627 -0.136 1.00 0.00 5 TRP A N 7
ATOM 6312 C CA . TRP A 1 5 ? 1.043 8.675 -0.012 1.00 0.00 5 TRP A CA 7
ATOM 6313 C C . TRP A 1 5 ? 2.280 9.340 0.573 1.00 0.00 5 TRP A C 7
ATOM 6314 O O . TRP A 1 5 ? 2.768 10.343 0.048 1.00 0.00 5 TRP A O 7
ATOM 6335 N N . THR A 1 6 ? 2.770 8.778 1.670 1.00 0.00 6 THR A N 7
ATOM 6336 C CA . THR A 1 6 ? 3.999 9.247 2.286 1.00 0.00 6 THR A CA 7
ATOM 6337 C C . THR A 1 6 ? 5.190 8.889 1.400 1.00 0.00 6 THR A C 7
ATOM 6338 O O . THR A 1 6 ? 5.084 8.011 0.542 1.00 0.00 6 THR A O 7
ATOM 6349 N N . SER A 1 7 ? 6.319 9.557 1.606 1.00 0.00 7 SER A N 7
ATOM 6350 C CA . SER A 1 7 ? 7.512 9.289 0.812 1.00 0.00 7 SER A CA 7
ATOM 6351 C C . SER A 1 7 ? 7.954 7.840 1.009 1.00 0.00 7 SER A C 7
ATOM 6352 O O . SER A 1 7 ? 8.389 7.173 0.066 1.00 0.00 7 SER A O 7
ATOM 6360 N N . GLU A 1 8 ? 7.803 7.353 2.235 1.00 0.00 8 GLU A N 7
ATOM 6361 C CA . GLU A 1 8 ? 8.122 5.974 2.562 1.00 0.00 8 GLU A CA 7
ATOM 6362 C C . GLU A 1 8 ? 7.179 5.027 1.832 1.00 0.00 8 GLU A C 7
ATOM 6363 O O . GLU A 1 8 ? 7.604 4.023 1.266 1.00 0.00 8 GLU A O 7
ATOM 6375 N N . ALA A 1 9 ? 5.893 5.364 1.841 1.00 0.00 9 ALA A N 7
ATOM 6376 C CA . ALA A 1 9 ? 4.882 4.557 1.171 1.00 0.00 9 ALA A CA 7
ATOM 6377 C C . ALA A 1 9 ? 5.156 4.478 -0.325 1.00 0.00 9 ALA A C 7
ATOM 6378 O O . ALA A 1 9 ? 5.089 3.406 -0.917 1.00 0.00 9 ALA A O 7
ATOM 6385 N N . LYS A 1 10 ? 5.463 5.622 -0.925 1.00 0.00 10 LYS A N 7
ATOM 6386 C CA . LYS A 1 10 ? 5.828 5.679 -2.338 1.00 0.00 10 LYS A CA 7
ATOM 6387 C C . LYS A 1 10 ? 7.041 4.791 -2.617 1.00 0.00 10 LYS A C 7
ATOM 6388 O O . LYS A 1 10 ? 7.083 4.076 -3.621 1.00 0.00 10 LYS A O 7
ATOM 6407 N N . THR A 1 11 ? 8.009 4.822 -1.709 1.00 0.00 11 THR A N 7
ATOM 6408 C CA . THR A 1 11 ? 9.196 3.988 -1.827 1.00 0.00 11 THR A CA 7
ATOM 6409 C C . THR A 1 11 ? 8.825 2.506 -1.749 1.00 0.00 11 THR A C 7
ATOM 6410 O O . THR A 1 11 ? 9.236 1.706 -2.590 1.00 0.00 11 THR A O 7
ATOM 6421 N N . LYS A 1 12 ? 8.025 2.158 -0.748 1.00 0.00 12 LYS A N 7
ATOM 6422 C CA . LYS A 1 12 ? 7.582 0.781 -0.548 1.00 0.00 12 LYS A CA 7
ATOM 6423 C C . LYS A 1 12 ? 6.713 0.296 -1.703 1.00 0.00 12 LYS A C 7
ATOM 6424 O O . LYS A 1 12 ? 6.778 -0.871 -2.088 1.00 0.00 12 LYS A O 7
ATOM 6443 N N . LEU A 1 13 ? 5.908 1.191 -2.255 1.00 0.00 13 LEU A N 7
ATOM 6444 C CA . LEU A 1 13 ? 5.058 0.857 -3.391 1.00 0.00 13 LEU A CA 7
ATOM 6445 C C . LEU A 1 13 ? 5.915 0.487 -4.598 1.00 0.00 13 LEU A C 7
ATOM 6446 O O . LEU A 1 13 ? 5.541 -0.361 -5.406 1.00 0.00 13 LEU A O 7
ATOM 6462 N N . LYS A 1 14 ? 7.084 1.114 -4.695 1.00 0.00 14 LYS A N 7
ATOM 6463 C CA . LYS A 1 14 ? 8.029 0.820 -5.767 1.00 0.00 14 LYS A CA 7
ATOM 6464 C C . LYS A 1 14 ? 8.764 -0.497 -5.512 1.00 0.00 14 LYS A C 7
ATOM 6465 O O . LYS A 1 14 ? 9.549 -0.953 -6.343 1.00 0.00 14 LYS A O 7
ATOM 6484 N N . ASN A 1 15 ? 8.514 -1.108 -4.355 1.00 0.00 15 ASN A N 7
ATOM 6485 C CA . ASN A 1 15 ? 9.067 -2.427 -4.053 1.00 0.00 15 ASN A CA 7
ATOM 6486 C C . ASN A 1 15 ? 8.096 -3.505 -4.512 1.00 0.00 15 ASN A C 7
ATOM 6487 O O . ASN A 1 15 ? 8.404 -4.700 -4.483 1.00 0.00 15 ASN A O 7
ATOM 6498 N N . ILE A 1 16 ? 6.911 -3.077 -4.915 1.00 0.00 16 ILE A N 7
ATOM 6499 C CA . ILE A 1 16 ? 5.890 -3.991 -5.392 1.00 0.00 16 ILE A CA 7
ATOM 6500 C C . ILE A 1 16 ? 5.907 -4.049 -6.917 1.00 0.00 16 ILE A C 7
ATOM 6501 O O . ILE A 1 16 ? 5.823 -3.012 -7.579 1.00 0.00 16 ILE A O 7
ATOM 6517 N N . PRO A 1 17 ? 6.043 -5.261 -7.489 1.00 0.00 17 PRO A N 7
ATOM 6518 C CA . PRO A 1 17 ? 6.049 -5.459 -8.945 1.00 0.00 17 PRO A CA 7
ATOM 6519 C C . PRO A 1 17 ? 4.838 -4.810 -9.611 1.00 0.00 17 PRO A C 7
ATOM 6520 O O . PRO A 1 17 ? 3.716 -4.982 -9.146 1.00 0.00 17 PRO A O 7
ATOM 6531 N N . PHE A 1 18 ? 5.069 -4.081 -10.703 1.00 0.00 18 PHE A N 7
ATOM 6532 C CA . PHE A 1 18 ? 4.017 -3.293 -11.350 1.00 0.00 18 PHE A CA 7
ATOM 6533 C C . PHE A 1 18 ? 2.824 -4.158 -11.762 1.00 0.00 18 PHE A C 7
ATOM 6534 O O . PHE A 1 18 ? 1.695 -3.674 -11.829 1.00 0.00 18 PHE A O 7
ATOM 6551 N N . PHE A 1 19 ? 3.081 -5.436 -12.012 1.00 0.00 19 PHE A N 7
ATOM 6552 C CA . PHE A 1 19 ? 2.026 -6.378 -12.374 1.00 0.00 19 PHE A CA 7
ATOM 6553 C C . PHE A 1 19 ? 0.986 -6.493 -11.256 1.00 0.00 19 PHE A C 7
ATOM 6554 O O . PHE A 1 19 ? -0.209 -6.639 -11.515 1.00 0.00 19 PHE A O 7
ATOM 6571 N N . ALA A 1 20 ? 1.443 -6.406 -10.016 1.00 0.00 20 ALA A N 7
ATOM 6572 C CA . ALA A 1 20 ? 0.558 -6.538 -8.872 1.00 0.00 20 ALA A CA 7
ATOM 6573 C C . ALA A 1 20 ? 0.450 -5.223 -8.110 1.00 0.00 20 ALA A C 7
ATOM 6574 O O . ALA A 1 20 ? -0.342 -5.097 -7.180 1.00 0.00 20 ALA A O 7
ATOM 6581 N N . ARG A 1 21 ? 1.246 -4.247 -8.522 1.00 0.00 21 ARG A N 7
ATOM 6582 C CA . ARG A 1 21 ? 1.316 -2.959 -7.843 1.00 0.00 21 ARG A CA 7
ATOM 6583 C C . ARG A 1 21 ? -0.015 -2.214 -7.922 1.00 0.00 21 ARG A C 7
ATOM 6584 O O . ARG A 1 21 ? -0.414 -1.543 -6.971 1.00 0.00 21 ARG A O 7
ATOM 6605 N N . SER A 1 22 ? -0.694 -2.331 -9.052 1.00 0.00 22 SER A N 7
ATOM 6606 C CA . SER A 1 22 ? -2.005 -1.720 -9.226 1.00 0.00 22 SER A CA 7
ATOM 6607 C C . SER A 1 22 ? -3.011 -2.341 -8.257 1.00 0.00 22 SER A C 7
ATOM 6608 O O . SER A 1 22 ? -3.781 -1.637 -7.596 1.00 0.00 22 SER A O 7
ATOM 6616 N N . GLN A 1 23 ? -2.967 -3.664 -8.164 1.00 0.00 23 GLN A N 7
ATOM 6617 C CA . GLN A 1 23 ? -3.836 -4.410 -7.267 1.00 0.00 23 GLN A CA 7
ATOM 6618 C C . GLN A 1 23 ? -3.497 -4.090 -5.816 1.00 0.00 23 GLN A C 7
ATOM 6619 O O . GLN A 1 23 ? -4.384 -3.877 -4.987 1.00 0.00 23 GLN A O 7
ATOM 6633 N N . ALA A 1 24 ? -2.204 -4.050 -5.518 1.00 0.00 24 ALA A N 7
ATOM 6634 C CA . ALA A 1 24 ? -1.736 -3.763 -4.174 1.00 0.00 24 ALA A CA 7
ATOM 6635 C C . ALA A 1 24 ? -2.115 -2.355 -3.747 1.00 0.00 24 ALA A C 7
ATOM 6636 O O . ALA A 1 24 ? -2.558 -2.154 -2.625 1.00 0.00 24 ALA A O 7
ATOM 6643 N N . LYS A 1 25 ? -1.951 -1.390 -4.649 1.00 0.00 25 LYS A N 7
ATOM 6644 C CA . LYS A 1 25 ? -2.291 -0.001 -4.358 1.00 0.00 25 LYS A CA 7
ATOM 6645 C C . LYS A 1 25 ? -3.745 0.116 -3.918 1.00 0.00 25 LYS A C 7
ATOM 6646 O O . LYS A 1 25 ? -4.055 0.806 -2.943 1.00 0.00 25 LYS A O 7
ATOM 6665 N N . ALA A 1 26 ? -4.628 -0.580 -4.629 1.00 0.00 26 ALA A N 7
ATOM 6666 C CA . ALA A 1 26 ? -6.044 -0.599 -4.287 1.00 0.00 26 ALA A CA 7
ATOM 6667 C C . ALA A 1 26 ? -6.247 -1.130 -2.873 1.00 0.00 26 ALA A C 7
ATOM 6668 O O . ALA A 1 26 ? -7.053 -0.598 -2.109 1.00 0.00 26 ALA A O 7
ATOM 6675 N N . ARG A 1 27 ? -5.490 -2.167 -2.527 1.00 0.00 27 ARG A N 7
ATOM 6676 C CA . ARG A 1 27 ? -5.572 -2.769 -1.203 1.00 0.00 27 ARG A CA 7
ATOM 6677 C C . ARG A 1 27 ? -4.996 -1.832 -0.143 1.00 0.00 27 ARG A C 7
ATOM 6678 O O . ARG A 1 27 ? -5.596 -1.641 0.909 1.00 0.00 27 ARG A O 7
ATOM 6699 N N . ILE A 1 28 ? -3.836 -1.253 -0.435 1.00 0.00 28 ILE A N 7
ATOM 6700 C CA . ILE A 1 28 ? -3.158 -0.343 0.490 1.00 0.00 28 ILE A CA 7
ATOM 6701 C C . ILE A 1 28 ? -4.066 0.814 0.882 1.00 0.00 28 ILE A C 7
ATOM 6702 O O . ILE A 1 28 ? -4.261 1.093 2.067 1.00 0.00 28 ILE A O 7
ATOM 6718 N N . GLU A 1 29 ? -4.630 1.475 -0.119 1.00 0.00 29 GLU A N 7
ATOM 6719 C CA . GLU A 1 29 ? -5.503 2.607 0.120 1.00 0.00 29 GLU A CA 7
ATOM 6720 C C . GLU A 1 29 ? -6.797 2.152 0.791 1.00 0.00 29 GLU A C 7
ATOM 6721 O O . GLU A 1 29 ? -7.361 2.875 1.608 1.00 0.00 29 GLU A O 7
ATOM 6733 N N . GLN A 1 30 ? -7.245 0.937 0.471 1.00 0.00 30 GLN A N 7
ATOM 6734 C CA . GLN A 1 30 ? -8.423 0.361 1.118 1.00 0.00 30 GLN A CA 7
ATOM 6735 C C . GLN A 1 30 ? -8.145 0.131 2.600 1.00 0.00 30 GLN A C 7
ATOM 6736 O O . GLN A 1 30 ? -8.988 0.407 3.453 1.00 0.00 30 GLN A O 7
ATOM 6750 N N . LEU A 1 31 ? -6.949 -0.370 2.895 1.00 0.00 31 LEU A N 7
ATOM 6751 C CA . LEU A 1 31 ? -6.512 -0.581 4.270 1.00 0.00 31 LEU A CA 7
ATOM 6752 C C . LEU A 1 31 ? -6.491 0.741 5.026 1.00 0.00 31 LEU A C 7
ATOM 6753 O O . LEU A 1 31 ? -6.857 0.804 6.199 1.00 0.00 31 LEU A O 7
ATOM 6769 N N . ALA A 1 32 ? -6.068 1.798 4.341 1.00 0.00 32 ALA A N 7
ATOM 6770 C CA . ALA A 1 32 ? -6.071 3.134 4.920 1.00 0.00 32 ALA A CA 7
ATOM 6771 C C . ALA A 1 32 ? -7.499 3.602 5.183 1.00 0.00 32 ALA A C 7
ATOM 6772 O O . ALA A 1 32 ? -7.777 4.203 6.219 1.00 0.00 32 ALA A O 7
ATOM 6779 N N . ARG A 1 33 ? -8.401 3.309 4.249 1.00 0.00 33 ARG A N 7
ATOM 6780 C CA . ARG A 1 33 ? -9.817 3.621 4.425 1.00 0.00 33 ARG A CA 7
ATOM 6781 C C . ARG A 1 33 ? -10.359 2.889 5.648 1.00 0.00 33 ARG A C 7
ATOM 6782 O O . ARG A 1 33 ? -11.129 3.447 6.428 1.00 0.00 33 ARG A O 7
ATOM 6803 N N . GLN A 1 34 ? -9.933 1.641 5.804 1.00 0.00 34 GLN A N 7
ATOM 6804 C CA . GLN A 1 34 ? -10.345 0.813 6.932 1.00 0.00 34 GLN A CA 7
ATOM 6805 C C . GLN A 1 34 ? -9.809 1.398 8.239 1.00 0.00 34 GLN A C 7
ATOM 6806 O O . GLN A 1 34 ? -10.502 1.417 9.253 1.00 0.00 34 GLN A O 7
ATOM 6820 N N . ALA A 1 35 ? -8.578 1.893 8.201 1.00 0.00 35 ALA A N 7
ATOM 6821 C CA . ALA A 1 35 ? -7.978 2.551 9.360 1.00 0.00 35 ALA A CA 7
ATOM 6822 C C . ALA A 1 35 ? -8.526 3.969 9.521 1.00 0.00 35 ALA A C 7
ATOM 6823 O O . ALA A 1 35 ? -8.226 4.660 10.498 1.00 0.00 35 ALA A O 7
ATOM 6830 N N . GLU A 1 36 ? -9.314 4.392 8.533 1.00 0.00 36 GLU A N 7
ATOM 6831 C CA . GLU A 1 36 ? -9.986 5.691 8.532 1.00 0.00 36 GLU A CA 7
ATOM 6832 C C . GLU A 1 36 ? -8.990 6.843 8.448 1.00 0.00 36 GLU A C 7
ATOM 6833 O O . GLU A 1 36 ? -9.289 7.971 8.844 1.00 0.00 36 GLU A O 7
ATOM 6845 N N . GLN A 1 37 ? -7.821 6.559 7.893 1.00 0.00 37 GLN A N 7
ATOM 6846 C CA . GLN A 1 37 ? -6.814 7.583 7.662 1.00 0.00 37 GLN A CA 7
ATOM 6847 C C . GLN A 1 37 ? -6.679 7.839 6.167 1.00 0.00 37 GLN A C 7
ATOM 6848 O O . GLN A 1 37 ? -6.727 6.906 5.365 1.00 0.00 37 GLN A O 7
ATOM 6862 N N . ASP A 1 38 ? -6.524 9.099 5.790 1.00 0.00 38 ASP A N 7
ATOM 6863 C CA . ASP A 1 38 ? -6.447 9.465 4.377 1.00 0.00 38 ASP A CA 7
ATOM 6864 C C . ASP A 1 38 ? -5.001 9.448 3.908 1.00 0.00 38 ASP A C 7
ATOM 6865 O O . ASP A 1 38 ? -4.703 9.731 2.749 1.00 0.00 38 ASP A O 7
ATOM 6874 N N . ILE A 1 39 ? -4.115 9.118 4.829 1.00 0.00 39 ILE A N 7
ATOM 6875 C CA . ILE A 1 39 ? -2.696 9.022 4.545 1.00 0.00 39 ILE A CA 7
ATOM 6876 C C . ILE A 1 39 ? -2.259 7.574 4.668 1.00 0.00 39 ILE A C 7
ATOM 6877 O O . ILE A 1 39 ? -2.623 6.897 5.628 1.00 0.00 39 ILE A O 7
ATOM 6893 N N . VAL A 1 40 ? -1.505 7.086 3.701 1.00 0.00 40 VAL A N 7
ATOM 6894 C CA . VAL A 1 40 ? -1.030 5.720 3.764 1.00 0.00 40 VAL A CA 7
ATOM 6895 C C . VAL A 1 40 ? 0.399 5.680 4.291 1.00 0.00 40 VAL A C 7
ATOM 6896 O O . VAL A 1 40 ? 1.256 6.478 3.890 1.00 0.00 40 VAL A O 7
ATOM 6909 N N . THR A 1 41 ? 0.640 4.770 5.207 1.00 0.00 41 THR A N 7
ATOM 6910 C CA . THR A 1 41 ? 1.946 4.602 5.796 1.00 0.00 41 THR A CA 7
ATOM 6911 C C . THR A 1 41 ? 2.666 3.411 5.156 1.00 0.00 41 THR A C 7
ATOM 6912 O O . THR A 1 41 ? 2.020 2.506 4.617 1.00 0.00 41 THR A O 7
ATOM 6923 N N . PRO A 1 42 ? 4.009 3.406 5.191 1.00 0.00 42 PRO A N 7
ATOM 6924 C CA . PRO A 1 42 ? 4.823 2.393 4.502 1.00 0.00 42 PRO A CA 7
ATOM 6925 C C . PRO A 1 42 ? 4.536 0.963 4.957 1.00 0.00 42 PRO A C 7
ATOM 6926 O O . PRO A 1 42 ? 4.649 0.022 4.172 1.00 0.00 42 PRO A O 7
ATOM 6937 N N . GLU A 1 43 ? 4.155 0.801 6.217 1.00 0.00 43 GLU A N 7
ATOM 6938 C CA . GLU A 1 43 ? 3.920 -0.527 6.770 1.00 0.00 43 GLU A CA 7
ATOM 6939 C C . GLU A 1 43 ? 2.575 -1.092 6.310 1.00 0.00 43 GLU A C 7
ATOM 6940 O O . GLU A 1 43 ? 2.387 -2.304 6.271 1.00 0.00 43 GLU A O 7
ATOM 6952 N N . LEU A 1 44 ? 1.643 -0.212 5.945 1.00 0.00 44 LEU A N 7
ATOM 6953 C CA . LEU A 1 44 ? 0.396 -0.643 5.319 1.00 0.00 44 LEU A CA 7
ATOM 6954 C C . LEU A 1 44 ? 0.668 -1.104 3.896 1.00 0.00 44 LEU A C 7
ATOM 6955 O O . LEU A 1 44 ? 0.076 -2.074 3.417 1.00 0.00 44 LEU A O 7
ATOM 6971 N N . VAL A 1 45 ? 1.575 -0.401 3.227 1.00 0.00 45 VAL A N 7
ATOM 6972 C CA . VAL A 1 45 ? 2.017 -0.786 1.893 1.00 0.00 45 VAL A CA 7
ATOM 6973 C C . VAL A 1 45 ? 2.666 -2.165 1.934 1.00 0.00 45 VAL A C 7
ATOM 6974 O O . VAL A 1 45 ? 2.384 -3.028 1.104 1.00 0.00 45 VAL A O 7
ATOM 6987 N N . GLU A 1 46 ? 3.527 -2.365 2.923 1.00 0.00 46 GLU A N 7
ATOM 6988 C CA . GLU A 1 46 ? 4.218 -3.632 3.087 1.00 0.00 46 GLU A CA 7
ATOM 6989 C C . GLU A 1 46 ? 3.247 -4.710 3.562 1.00 0.00 46 GLU A C 7
ATOM 6990 O O . GLU A 1 46 ? 3.351 -5.868 3.158 1.00 0.00 46 GLU A O 7
ATOM 7002 N N . GLN A 1 47 ? 2.292 -4.320 4.408 1.00 0.00 47 GLN A N 7
ATOM 7003 C CA . GLN A 1 47 ? 1.236 -5.231 4.843 1.00 0.00 47 GLN A CA 7
ATOM 7004 C C . GLN A 1 47 ? 0.538 -5.812 3.622 1.00 0.00 47 GLN A C 7
ATOM 7005 O O . GLN A 1 47 ? 0.407 -7.027 3.498 1.00 0.00 47 GLN A O 7
ATOM 7019 N N . ALA A 1 48 ? 0.113 -4.940 2.716 1.00 0.00 48 ALA A N 7
ATOM 7020 C CA . ALA A 1 48 ? -0.550 -5.370 1.492 1.00 0.00 48 ALA A CA 7
ATOM 7021 C C . ALA A 1 48 ? 0.367 -6.254 0.654 1.00 0.00 48 ALA A C 7
ATOM 7022 O O . ALA A 1 48 ? -0.091 -7.164 -0.031 1.00 0.00 48 ALA A O 7
ATOM 7029 N N . ARG A 1 49 ? 1.664 -5.998 0.741 1.00 0.00 49 ARG A N 7
ATOM 7030 C CA . ARG A 1 49 ? 2.647 -6.771 -0.002 1.00 0.00 49 ARG A CA 7
ATOM 7031 C C . ARG A 1 49 ? 2.669 -8.204 0.526 1.00 0.00 49 ARG A C 7
ATOM 7032 O O . ARG A 1 49 ? 2.733 -9.171 -0.235 1.00 0.00 49 ARG A O 7
ATOM 7053 N N . LEU A 1 50 ? 2.586 -8.322 1.844 1.00 0.00 50 LEU A N 7
ATOM 7054 C CA . LEU A 1 50 ? 2.570 -9.618 2.506 1.00 0.00 50 LEU A CA 7
ATOM 7055 C C . LEU A 1 50 ? 1.223 -10.310 2.307 1.00 0.00 50 LEU A C 7
ATOM 7056 O O . LEU A 1 50 ? 1.146 -11.540 2.281 1.00 0.00 50 LEU A O 7
ATOM 7072 N N . GLU A 1 51 ? 0.168 -9.512 2.165 1.00 0.00 51 GLU A N 7
ATOM 7073 C CA . GLU A 1 51 ? -1.160 -10.037 1.860 1.00 0.00 51 GLU A CA 7
ATOM 7074 C C . GLU A 1 51 ? -1.109 -10.892 0.604 1.00 0.00 51 GLU A C 7
ATOM 7075 O O . GLU A 1 51 ? -1.541 -12.043 0.604 1.00 0.00 51 GLU A O 7
ATOM 7087 N N . PHE A 1 52 ? -0.547 -10.332 -0.460 1.00 0.00 52 PHE A N 7
ATOM 7088 C CA . PHE A 1 52 ? -0.483 -11.023 -1.739 1.00 0.00 52 PHE A CA 7
ATOM 7089 C C . PHE A 1 52 ? 0.548 -12.144 -1.708 1.00 0.00 52 PHE A C 7
ATOM 7090 O O . PHE A 1 52 ? 0.467 -13.088 -2.492 1.00 0.00 52 PHE A O 7
ATOM 7107 N N . GLY A 1 53 ? 1.507 -12.042 -0.795 1.00 0.00 53 GLY A N 7
ATOM 7108 C CA . GLY A 1 53 ? 2.426 -13.143 -0.566 1.00 0.00 53 GLY A CA 7
ATOM 7109 C C . GLY A 1 53 ? 1.702 -14.381 -0.067 1.00 0.00 53 GLY A C 7
ATOM 7110 O O . GLY A 1 53 ? 2.104 -15.509 -0.352 1.00 0.00 53 GLY A O 7
ATOM 7114 N N . GLN A 1 54 ? 0.625 -14.161 0.678 1.00 0.00 54 GLN A N 7
ATOM 7115 C CA . GLN A 1 54 ? -0.202 -15.249 1.182 1.00 0.00 54 GLN A CA 7
ATOM 7116 C C . GLN A 1 54 ? -1.296 -15.606 0.175 1.00 0.00 54 GLN A C 7
ATOM 7117 O O . GLN A 1 54 ? -1.726 -16.757 0.088 1.00 0.00 54 GLN A O 7
ATOM 7131 N N . LEU A 1 55 ? -1.738 -14.611 -0.583 1.00 0.00 55 LEU A N 7
ATOM 7132 C CA . LEU A 1 55 ? -2.819 -14.791 -1.549 1.00 0.00 55 LEU A CA 7
ATOM 7133 C C . LEU A 1 55 ? -2.313 -15.360 -2.872 1.00 0.00 55 LEU A C 7
ATOM 7134 O O . LEU A 1 55 ? -3.101 -15.606 -3.786 1.00 0.00 55 LEU A O 7
ATOM 7150 N N . GLU A 1 56 ? -1.005 -15.550 -2.981 1.00 0.00 56 GLU A N 7
ATOM 7151 C CA . GLU A 1 56 ? -0.421 -16.130 -4.181 1.00 0.00 56 GLU A CA 7
ATOM 7152 C C . GLU A 1 56 ? -0.855 -17.585 -4.317 1.00 0.00 56 GLU A C 7
ATOM 7153 O O . GLU A 1 56 ? -0.354 -18.465 -3.620 1.00 0.00 56 GLU A O 7
ATOM 7165 N N . HIS A 1 57 ? -1.822 -17.824 -5.195 1.00 0.00 57 HIS A N 7
ATOM 7166 C CA . HIS A 1 57 ? -2.336 -19.168 -5.419 1.00 0.00 57 HIS A CA 7
ATOM 7167 C C . HIS A 1 57 ? -1.816 -19.730 -6.733 1.00 0.00 57 HIS A C 7
ATOM 7168 O O . HIS A 1 57 ? -2.130 -20.861 -7.105 1.00 0.00 57 HIS A O 7
ATOM 7183 N N . HIS A 1 58 ? -1.025 -18.932 -7.433 1.00 0.00 58 HIS A N 7
ATOM 7184 C CA . HIS A 1 58 ? -0.374 -19.379 -8.654 1.00 0.00 58 HIS A CA 7
ATOM 7185 C C . HIS A 1 58 ? 0.925 -20.067 -8.263 1.00 0.00 58 HIS A C 7
ATOM 7186 O O . HIS A 1 58 ? 1.396 -20.990 -8.925 1.00 0.00 58 HIS A O 7
ATOM 7201 N N . HIS A 1 59 ? 1.500 -19.589 -7.169 1.00 0.00 59 HIS A N 7
ATOM 7202 C CA . HIS A 1 59 ? 2.599 -20.273 -6.511 1.00 0.00 59 HIS A CA 7
ATOM 7203 C C . HIS A 1 59 ? 2.073 -20.995 -5.278 1.00 0.00 59 HIS A C 7
ATOM 7204 O O . HIS A 1 59 ? 2.016 -20.421 -4.191 1.00 0.00 59 HIS A O 7
ATOM 7219 N N . HIS A 1 60 ? 1.660 -22.244 -5.453 1.00 0.00 60 HIS A N 7
ATOM 7220 C CA . HIS A 1 60 ? 1.081 -23.000 -4.356 1.00 0.00 60 HIS A CA 7
ATOM 7221 C C . HIS A 1 60 ? 1.440 -24.483 -4.441 1.00 0.00 60 HIS A C 7
ATOM 7222 O O . HIS A 1 60 ? 0.826 -25.238 -5.193 1.00 0.00 60 HIS A O 7
ATOM 7237 N N . HIS A 1 61 ? 2.445 -24.879 -3.675 1.00 0.00 61 HIS A N 7
ATOM 7238 C CA . HIS A 1 61 ? 2.758 -26.291 -3.476 1.00 0.00 61 HIS A CA 7
ATOM 7239 C C . HIS A 1 61 ? 3.595 -26.449 -2.213 1.00 0.00 61 HIS A C 7
ATOM 7240 O O . HIS A 1 61 ? 4.497 -25.652 -1.952 1.00 0.00 61 HIS A O 7
ATOM 7255 N N . HIS A 1 62 ? 3.281 -27.452 -1.416 1.00 0.00 62 HIS A N 7
ATOM 7256 C CA . HIS A 1 62 ? 4.004 -27.689 -0.177 1.00 0.00 62 HIS A CA 7
ATOM 7257 C C . HIS A 1 62 ? 4.699 -29.042 -0.237 1.00 0.00 62 HIS A C 7
ATOM 7258 O O . HIS A 1 62 ? 4.063 -30.060 0.115 1.00 0.00 62 HIS A O 7
ATOM 7274 N N . MET A 1 1 ? -10.150 10.245 -4.404 1.00 0.00 1 MET A N 8
ATOM 7275 C CA . MET A 1 1 ? -10.083 8.878 -4.970 1.00 0.00 1 MET A CA 8
ATOM 7276 C C . MET A 1 1 ? -8.831 8.169 -4.477 1.00 0.00 1 MET A C 8
ATOM 7277 O O . MET A 1 1 ? -8.902 7.073 -3.924 1.00 0.00 1 MET A O 8
ATOM 7293 N N . ASN A 1 2 ? -7.684 8.801 -4.682 1.00 0.00 2 ASN A N 8
ATOM 7294 C CA . ASN A 1 2 ? -6.427 8.293 -4.151 1.00 0.00 2 ASN A CA 8
ATOM 7295 C C . ASN A 1 2 ? -6.151 8.931 -2.802 1.00 0.00 2 ASN A C 8
ATOM 7296 O O . ASN A 1 2 ? -6.646 10.024 -2.510 1.00 0.00 2 ASN A O 8
ATOM 7307 N N . LEU A 1 3 ? -5.379 8.252 -1.979 1.00 0.00 3 LEU A N 8
ATOM 7308 C CA . LEU A 1 3 ? -5.049 8.760 -0.660 1.00 0.00 3 LEU A CA 8
ATOM 7309 C C . LEU A 1 3 ? -3.703 9.465 -0.667 1.00 0.00 3 LEU A C 8
ATOM 7310 O O . LEU A 1 3 ? -3.054 9.586 -1.709 1.00 0.00 3 LEU A O 8
ATOM 7326 N N . ARG A 1 4 ? -3.308 9.954 0.493 1.00 0.00 4 ARG A N 8
ATOM 7327 C CA . ARG A 1 4 ? -2.055 10.664 0.640 1.00 0.00 4 ARG A CA 8
ATOM 7328 C C . ARG A 1 4 ? -0.958 9.695 1.045 1.00 0.00 4 ARG A C 8
ATOM 7329 O O . ARG A 1 4 ? -1.040 9.039 2.085 1.00 0.00 4 ARG A O 8
ATOM 7350 N N . TRP A 1 5 ? 0.061 9.604 0.220 1.00 0.00 5 TRP A N 8
ATOM 7351 C CA . TRP A 1 5 ? 1.103 8.617 0.416 1.00 0.00 5 TRP A CA 8
ATOM 7352 C C . TRP A 1 5 ? 2.351 9.257 1.001 1.00 0.00 5 TRP A C 8
ATOM 7353 O O . TRP A 1 5 ? 2.772 10.332 0.570 1.00 0.00 5 TRP A O 8
ATOM 7374 N N . THR A 1 6 ? 2.932 8.605 1.995 1.00 0.00 6 THR A N 8
ATOM 7375 C CA . THR A 1 6 ? 4.201 9.043 2.552 1.00 0.00 6 THR A CA 8
ATOM 7376 C C . THR A 1 6 ? 5.331 8.715 1.577 1.00 0.00 6 THR A C 8
ATOM 7377 O O . THR A 1 6 ? 5.193 7.811 0.751 1.00 0.00 6 THR A O 8
ATOM 7388 N N . SER A 1 7 ? 6.435 9.445 1.668 1.00 0.00 7 SER A N 8
ATOM 7389 C CA . SER A 1 7 ? 7.566 9.257 0.764 1.00 0.00 7 SER A CA 8
ATOM 7390 C C . SER A 1 7 ? 8.084 7.820 0.832 1.00 0.00 7 SER A C 8
ATOM 7391 O O . SER A 1 7 ? 8.448 7.224 -0.187 1.00 0.00 7 SER A O 8
ATOM 7399 N N . GLU A 1 8 ? 8.085 7.262 2.035 1.00 0.00 8 GLU A N 8
ATOM 7400 C CA . GLU A 1 8 ? 8.532 5.893 2.245 1.00 0.00 8 GLU A CA 8
ATOM 7401 C C . GLU A 1 8 ? 7.513 4.896 1.693 1.00 0.00 8 GLU A C 8
ATOM 7402 O O . GLU A 1 8 ? 7.880 3.835 1.186 1.00 0.00 8 GLU A O 8
ATOM 7414 N N . ALA A 1 9 ? 6.232 5.250 1.774 1.00 0.00 9 ALA A N 8
ATOM 7415 C CA . ALA A 1 9 ? 5.176 4.404 1.230 1.00 0.00 9 ALA A CA 8
ATOM 7416 C C . ALA A 1 9 ? 5.258 4.362 -0.289 1.00 0.00 9 ALA A C 8
ATOM 7417 O O . ALA A 1 9 ? 5.059 3.317 -0.900 1.00 0.00 9 ALA A O 8
ATOM 7424 N N . LYS A 1 10 ? 5.564 5.510 -0.889 1.00 0.00 10 LYS A N 8
ATOM 7425 C CA . LYS A 1 10 ? 5.764 5.589 -2.329 1.00 0.00 10 LYS A CA 8
ATOM 7426 C C . LYS A 1 10 ? 6.909 4.672 -2.742 1.00 0.00 10 LYS A C 8
ATOM 7427 O O . LYS A 1 10 ? 6.803 3.929 -3.718 1.00 0.00 10 LYS A O 8
ATOM 7446 N N . THR A 1 11 ? 7.993 4.725 -1.978 1.00 0.00 11 THR A N 8
ATOM 7447 C CA . THR A 1 11 ? 9.158 3.888 -2.228 1.00 0.00 11 THR A CA 8
ATOM 7448 C C . THR A 1 11 ? 8.794 2.407 -2.118 1.00 0.00 11 THR A C 8
ATOM 7449 O O . THR A 1 11 ? 9.162 1.599 -2.975 1.00 0.00 11 THR A O 8
ATOM 7460 N N . LYS A 1 12 ? 8.056 2.061 -1.068 1.00 0.00 12 LYS A N 8
ATOM 7461 C CA . LYS A 1 12 ? 7.618 0.685 -0.849 1.00 0.00 12 LYS A CA 8
ATOM 7462 C C . LYS A 1 12 ? 6.674 0.219 -1.953 1.00 0.00 12 LYS A C 8
ATOM 7463 O O . LYS A 1 12 ? 6.734 -0.933 -2.382 1.00 0.00 12 LYS A O 8
ATOM 7482 N N . LEU A 1 13 ? 5.801 1.111 -2.408 1.00 0.00 13 LEU A N 8
ATOM 7483 C CA . LEU A 1 13 ? 4.870 0.792 -3.485 1.00 0.00 13 LEU A CA 8
ATOM 7484 C C . LEU A 1 13 ? 5.633 0.446 -4.756 1.00 0.00 13 LEU A C 8
ATOM 7485 O O . LEU A 1 13 ? 5.331 -0.537 -5.427 1.00 0.00 13 LEU A O 8
ATOM 7501 N N . LYS A 1 14 ? 6.644 1.250 -5.061 1.00 0.00 14 LYS A N 8
ATOM 7502 C CA . LYS A 1 14 ? 7.459 1.053 -6.258 1.00 0.00 14 LYS A CA 8
ATOM 7503 C C . LYS A 1 14 ? 8.322 -0.201 -6.138 1.00 0.00 14 LYS A C 8
ATOM 7504 O O . LYS A 1 14 ? 8.909 -0.656 -7.120 1.00 0.00 14 LYS A O 8
ATOM 7523 N N . ASN A 1 15 ? 8.404 -0.748 -4.933 1.00 0.00 15 ASN A N 8
ATOM 7524 C CA . ASN A 1 15 ? 9.173 -1.961 -4.692 1.00 0.00 15 ASN A CA 8
ATOM 7525 C C . ASN A 1 15 ? 8.363 -3.175 -5.134 1.00 0.00 15 ASN A C 8
ATOM 7526 O O . ASN A 1 15 ? 8.906 -4.256 -5.377 1.00 0.00 15 ASN A O 8
ATOM 7537 N N . ILE A 1 16 ? 7.056 -2.981 -5.227 1.00 0.00 16 ILE A N 8
ATOM 7538 C CA . ILE A 1 16 ? 6.143 -4.032 -5.640 1.00 0.00 16 ILE A CA 8
ATOM 7539 C C . ILE A 1 16 ? 6.047 -4.074 -7.167 1.00 0.00 16 ILE A C 8
ATOM 7540 O O . ILE A 1 16 ? 5.917 -3.030 -7.808 1.00 0.00 16 ILE A O 8
ATOM 7556 N N . PRO A 1 17 ? 6.130 -5.280 -7.764 1.00 0.00 17 PRO A N 8
ATOM 7557 C CA . PRO A 1 17 ? 6.048 -5.461 -9.220 1.00 0.00 17 PRO A CA 8
ATOM 7558 C C . PRO A 1 17 ? 4.807 -4.799 -9.813 1.00 0.00 17 PRO A C 8
ATOM 7559 O O . PRO A 1 17 ? 3.709 -4.958 -9.285 1.00 0.00 17 PRO A O 8
ATOM 7570 N N . PHE A 1 18 ? 4.996 -4.081 -10.920 1.00 0.00 18 PHE A N 8
ATOM 7571 C CA . PHE A 1 18 ? 3.930 -3.304 -11.561 1.00 0.00 18 PHE A CA 8
ATOM 7572 C C . PHE A 1 18 ? 2.643 -4.110 -11.723 1.00 0.00 18 PHE A C 8
ATOM 7573 O O . PHE A 1 18 ? 1.551 -3.603 -11.464 1.00 0.00 18 PHE A O 8
ATOM 7590 N N . PHE A 1 19 ? 2.788 -5.365 -12.129 1.00 0.00 19 PHE A N 8
ATOM 7591 C CA . PHE A 1 19 ? 1.645 -6.234 -12.386 1.00 0.00 19 PHE A CA 8
ATOM 7592 C C . PHE A 1 19 ? 0.749 -6.364 -11.153 1.00 0.00 19 PHE A C 8
ATOM 7593 O O . PHE A 1 19 ? -0.473 -6.477 -11.269 1.00 0.00 19 PHE A O 8
ATOM 7610 N N . ALA A 1 20 ? 1.355 -6.329 -9.973 1.00 0.00 20 ALA A N 8
ATOM 7611 C CA . ALA A 1 20 ? 0.608 -6.466 -8.729 1.00 0.00 20 ALA A CA 8
ATOM 7612 C C . ALA A 1 20 ? 0.617 -5.163 -7.935 1.00 0.00 20 ALA A C 8
ATOM 7613 O O . ALA A 1 20 ? 0.012 -5.073 -6.868 1.00 0.00 20 ALA A O 8
ATOM 7620 N N . ARG A 1 21 ? 1.283 -4.150 -8.472 1.00 0.00 21 ARG A N 8
ATOM 7621 C CA . ARG A 1 21 ? 1.451 -2.885 -7.769 1.00 0.00 21 ARG A CA 8
ATOM 7622 C C . ARG A 1 21 ? 0.130 -2.137 -7.670 1.00 0.00 21 ARG A C 8
ATOM 7623 O O . ARG A 1 21 ? -0.232 -1.655 -6.600 1.00 0.00 21 ARG A O 8
ATOM 7644 N N . SER A 1 22 ? -0.596 -2.062 -8.777 1.00 0.00 22 SER A N 8
ATOM 7645 C CA . SER A 1 22 ? -1.899 -1.413 -8.791 1.00 0.00 22 SER A CA 8
ATOM 7646 C C . SER A 1 22 ? -2.874 -2.165 -7.889 1.00 0.00 22 SER A C 8
ATOM 7647 O O . SER A 1 22 ? -3.687 -1.562 -7.186 1.00 0.00 22 SER A O 8
ATOM 7655 N N . GLN A 1 23 ? -2.756 -3.485 -7.899 1.00 0.00 23 GLN A N 8
ATOM 7656 C CA . GLN A 1 23 ? -3.607 -4.348 -7.093 1.00 0.00 23 GLN A CA 8
ATOM 7657 C C . GLN A 1 23 ? -3.305 -4.164 -5.604 1.00 0.00 23 GLN A C 8
ATOM 7658 O O . GLN A 1 23 ? -4.218 -4.005 -4.788 1.00 0.00 23 GLN A O 8
ATOM 7672 N N . ALA A 1 24 ? -2.024 -4.167 -5.259 1.00 0.00 24 ALA A N 8
ATOM 7673 C CA . ALA A 1 24 ? -1.612 -3.936 -3.882 1.00 0.00 24 ALA A CA 8
ATOM 7674 C C . ALA A 1 24 ? -2.001 -2.534 -3.442 1.00 0.00 24 ALA A C 8
ATOM 7675 O O . ALA A 1 24 ? -2.499 -2.349 -2.340 1.00 0.00 24 ALA A O 8
ATOM 7682 N N . LYS A 1 25 ? -1.790 -1.558 -4.320 1.00 0.00 25 LYS A N 8
ATOM 7683 C CA . LYS A 1 25 ? -2.157 -0.173 -4.047 1.00 0.00 25 LYS A CA 8
ATOM 7684 C C . LYS A 1 25 ? -3.636 -0.064 -3.692 1.00 0.00 25 LYS A C 8
ATOM 7685 O O . LYS A 1 25 ? -4.006 0.646 -2.755 1.00 0.00 25 LYS A O 8
ATOM 7704 N N . ALA A 1 26 ? -4.469 -0.788 -4.432 1.00 0.00 26 ALA A N 8
ATOM 7705 C CA . ALA A 1 26 ? -5.898 -0.818 -4.162 1.00 0.00 26 ALA A CA 8
ATOM 7706 C C . ALA A 1 26 ? -6.166 -1.318 -2.745 1.00 0.00 26 ALA A C 8
ATOM 7707 O O . ALA A 1 26 ? -7.050 -0.810 -2.057 1.00 0.00 26 ALA A O 8
ATOM 7714 N N . ARG A 1 27 ? -5.391 -2.307 -2.313 1.00 0.00 27 ARG A N 8
ATOM 7715 C CA . ARG A 1 27 ? -5.520 -2.834 -0.959 1.00 0.00 27 ARG A CA 8
ATOM 7716 C C . ARG A 1 27 ? -4.905 -1.889 0.074 1.00 0.00 27 ARG A C 8
ATOM 7717 O O . ARG A 1 27 ? -5.402 -1.785 1.189 1.00 0.00 27 ARG A O 8
ATOM 7738 N N . ILE A 1 28 ? -3.828 -1.207 -0.296 1.00 0.00 28 ILE A N 8
ATOM 7739 C CA . ILE A 1 28 ? -3.172 -0.259 0.604 1.00 0.00 28 ILE A CA 8
ATOM 7740 C C . ILE A 1 28 ? -4.114 0.888 0.956 1.00 0.00 28 ILE A C 8
ATOM 7741 O O . ILE A 1 28 ? -4.336 1.189 2.131 1.00 0.00 28 ILE A O 8
ATOM 7757 N N . GLU A 1 29 ? -4.682 1.512 -0.069 1.00 0.00 29 GLU A N 8
ATOM 7758 C CA . GLU A 1 29 ? -5.621 2.603 0.134 1.00 0.00 29 GLU A CA 8
ATOM 7759 C C . GLU A 1 29 ? -6.899 2.067 0.780 1.00 0.00 29 GLU A C 8
ATOM 7760 O O . GLU A 1 29 ? -7.600 2.784 1.491 1.00 0.00 29 GLU A O 8
ATOM 7772 N N . GLN A 1 30 ? -7.168 0.786 0.554 1.00 0.00 30 GLN A N 8
ATOM 7773 C CA . GLN A 1 30 ? -8.268 0.092 1.216 1.00 0.00 30 GLN A CA 8
ATOM 7774 C C . GLN A 1 30 ? -8.018 0.021 2.720 1.00 0.00 30 GLN A C 8
ATOM 7775 O O . GLN A 1 30 ? -8.892 0.342 3.519 1.00 0.00 30 GLN A O 8
ATOM 7789 N N . LEU A 1 31 ? -6.809 -0.392 3.089 1.00 0.00 31 LEU A N 8
ATOM 7790 C CA . LEU A 1 31 ? -6.417 -0.520 4.490 1.00 0.00 31 LEU A CA 8
ATOM 7791 C C . LEU A 1 31 ? -6.502 0.824 5.215 1.00 0.00 31 LEU A C 8
ATOM 7792 O O . LEU A 1 31 ? -6.921 0.892 6.371 1.00 0.00 31 LEU A O 8
ATOM 7808 N N . ALA A 1 32 ? -6.117 1.892 4.530 1.00 0.00 32 ALA A N 8
ATOM 7809 C CA . ALA A 1 32 ? -6.137 3.221 5.125 1.00 0.00 32 ALA A CA 8
ATOM 7810 C C . ALA A 1 32 ? -7.558 3.771 5.216 1.00 0.00 32 ALA A C 8
ATOM 7811 O O . ALA A 1 32 ? -7.917 4.420 6.197 1.00 0.00 32 ALA A O 8
ATOM 7818 N N . ARG A 1 33 ? -8.374 3.507 4.199 1.00 0.00 33 ARG A N 8
ATOM 7819 C CA . ARG A 1 33 ? -9.775 3.918 4.231 1.00 0.00 33 ARG A CA 8
ATOM 7820 C C . ARG A 1 33 ? -10.553 3.057 5.223 1.00 0.00 33 ARG A C 8
ATOM 7821 O O . ARG A 1 33 ? -11.629 3.435 5.683 1.00 0.00 33 ARG A O 8
ATOM 7842 N N . GLN A 1 34 ? -9.987 1.898 5.544 1.00 0.00 34 GLN A N 8
ATOM 7843 C CA . GLN A 1 34 ? -10.528 1.024 6.578 1.00 0.00 34 GLN A CA 8
ATOM 7844 C C . GLN A 1 34 ? -10.223 1.614 7.954 1.00 0.00 34 GLN A C 8
ATOM 7845 O O . GLN A 1 34 ? -10.997 1.470 8.902 1.00 0.00 34 GLN A O 8
ATOM 7859 N N . ALA A 1 35 ? -9.081 2.290 8.042 1.00 0.00 35 ALA A N 8
ATOM 7860 C CA . ALA A 1 35 ? -8.674 2.973 9.263 1.00 0.00 35 ALA A CA 8
ATOM 7861 C C . ALA A 1 35 ? -9.267 4.380 9.305 1.00 0.00 35 ALA A C 8
ATOM 7862 O O . ALA A 1 35 ? -9.134 5.092 10.300 1.00 0.00 35 ALA A O 8
ATOM 7869 N N . GLU A 1 36 ? -9.902 4.763 8.196 1.00 0.00 36 GLU A N 8
ATOM 7870 C CA . GLU A 1 36 ? -10.599 6.042 8.080 1.00 0.00 36 GLU A CA 8
ATOM 7871 C C . GLU A 1 36 ? -9.627 7.214 8.207 1.00 0.00 36 GLU A C 8
ATOM 7872 O O . GLU A 1 36 ? -9.825 8.129 9.009 1.00 0.00 36 GLU A O 8
ATOM 7884 N N . GLN A 1 37 ? -8.576 7.178 7.401 1.00 0.00 37 GLN A N 8
ATOM 7885 C CA . GLN A 1 37 ? -7.575 8.234 7.396 1.00 0.00 37 GLN A CA 8
ATOM 7886 C C . GLN A 1 37 ? -7.181 8.578 5.960 1.00 0.00 37 GLN A C 8
ATOM 7887 O O . GLN A 1 37 ? -7.564 7.873 5.023 1.00 0.00 37 GLN A O 8
ATOM 7901 N N . ASP A 1 38 ? -6.426 9.657 5.786 1.00 0.00 38 ASP A N 8
ATOM 7902 C CA . ASP A 1 38 ? -6.053 10.117 4.449 1.00 0.00 38 ASP A CA 8
ATOM 7903 C C . ASP A 1 38 ? -4.678 9.609 4.067 1.00 0.00 38 ASP A C 8
ATOM 7904 O O . ASP A 1 38 ? -4.386 9.414 2.891 1.00 0.00 38 ASP A O 8
ATOM 7913 N N . ILE A 1 39 ? -3.842 9.396 5.063 1.00 0.00 39 ILE A N 8
ATOM 7914 C CA . ILE A 1 39 ? -2.439 9.095 4.831 1.00 0.00 39 ILE A CA 8
ATOM 7915 C C . ILE A 1 39 ? -2.159 7.607 4.994 1.00 0.00 39 ILE A C 8
ATOM 7916 O O . ILE A 1 39 ? -2.694 6.959 5.895 1.00 0.00 39 ILE A O 8
ATOM 7932 N N . VAL A 1 40 ? -1.336 7.065 4.109 1.00 0.00 40 VAL A N 8
ATOM 7933 C CA . VAL A 1 40 ? -0.926 5.673 4.202 1.00 0.00 40 VAL A CA 8
ATOM 7934 C C . VAL A 1 40 ? 0.524 5.584 4.670 1.00 0.00 40 VAL A C 8
ATOM 7935 O O . VAL A 1 40 ? 1.370 6.406 4.297 1.00 0.00 40 VAL A O 8
ATOM 7948 N N . THR A 1 41 ? 0.805 4.602 5.502 1.00 0.00 41 THR A N 8
ATOM 7949 C CA . THR A 1 41 ? 2.149 4.391 5.988 1.00 0.00 41 THR A CA 8
ATOM 7950 C C . THR A 1 41 ? 2.790 3.199 5.279 1.00 0.00 41 THR A C 8
ATOM 7951 O O . THR A 1 41 ? 2.084 2.330 4.754 1.00 0.00 41 THR A O 8
ATOM 7962 N N . PRO A 1 42 ? 4.132 3.161 5.227 1.00 0.00 42 PRO A N 8
ATOM 7963 C CA . PRO A 1 42 ? 4.874 2.049 4.621 1.00 0.00 42 PRO A CA 8
ATOM 7964 C C . PRO A 1 42 ? 4.437 0.683 5.150 1.00 0.00 42 PRO A C 8
ATOM 7965 O O . PRO A 1 42 ? 4.487 -0.310 4.428 1.00 0.00 42 PRO A O 8
ATOM 7976 N N . GLU A 1 43 ? 4.003 0.645 6.408 1.00 0.00 43 GLU A N 8
ATOM 7977 C CA . GLU A 1 43 ? 3.533 -0.594 7.021 1.00 0.00 43 GLU A CA 8
ATOM 7978 C C . GLU A 1 43 ? 2.319 -1.147 6.279 1.00 0.00 43 GLU A C 8
ATOM 7979 O O . GLU A 1 43 ? 2.234 -2.348 6.029 1.00 0.00 43 GLU A O 8
ATOM 7991 N N . LEU A 1 44 ? 1.388 -0.266 5.921 1.00 0.00 44 LEU A N 8
ATOM 7992 C CA . LEU A 1 44 ? 0.199 -0.675 5.181 1.00 0.00 44 LEU A CA 8
ATOM 7993 C C . LEU A 1 44 ? 0.567 -1.129 3.776 1.00 0.00 44 LEU A C 8
ATOM 7994 O O . LEU A 1 44 ? -0.035 -2.057 3.237 1.00 0.00 44 LEU A O 8
ATOM 8010 N N . VAL A 1 45 ? 1.570 -0.482 3.194 1.00 0.00 45 VAL A N 8
ATOM 8011 C CA . VAL A 1 45 ? 2.077 -0.899 1.892 1.00 0.00 45 VAL A CA 8
ATOM 8012 C C . VAL A 1 45 ? 2.686 -2.291 1.999 1.00 0.00 45 VAL A C 8
ATOM 8013 O O . VAL A 1 45 ? 2.426 -3.168 1.171 1.00 0.00 45 VAL A O 8
ATOM 8026 N N . GLU A 1 46 ? 3.483 -2.483 3.041 1.00 0.00 46 GLU A N 8
ATOM 8027 C CA . GLU A 1 46 ? 4.099 -3.770 3.317 1.00 0.00 46 GLU A CA 8
ATOM 8028 C C . GLU A 1 46 ? 3.021 -4.831 3.525 1.00 0.00 46 GLU A C 8
ATOM 8029 O O . GLU A 1 46 ? 3.098 -5.926 2.973 1.00 0.00 46 GLU A O 8
ATOM 8041 N N . GLN A 1 47 ? 2.003 -4.480 4.306 1.00 0.00 47 GLN A N 8
ATOM 8042 C CA . GLN A 1 47 ? 0.886 -5.375 4.589 1.00 0.00 47 GLN A CA 8
ATOM 8043 C C . GLN A 1 47 ? 0.228 -5.878 3.312 1.00 0.00 47 GLN A C 8
ATOM 8044 O O . GLN A 1 47 ? -0.116 -7.055 3.213 1.00 0.00 47 GLN A O 8
ATOM 8058 N N . ALA A 1 48 ? 0.067 -4.997 2.337 1.00 0.00 48 ALA A N 8
ATOM 8059 C CA . ALA A 1 48 ? -0.531 -5.377 1.068 1.00 0.00 48 ALA A CA 8
ATOM 8060 C C . ALA A 1 48 ? 0.336 -6.398 0.343 1.00 0.00 48 ALA A C 8
ATOM 8061 O O . ALA A 1 48 ? -0.172 -7.341 -0.261 1.00 0.00 48 ALA A O 8
ATOM 8068 N N . ARG A 1 49 ? 1.650 -6.223 0.432 1.00 0.00 49 ARG A N 8
ATOM 8069 C CA . ARG A 1 49 ? 2.576 -7.145 -0.204 1.00 0.00 49 ARG A CA 8
ATOM 8070 C C . ARG A 1 49 ? 2.632 -8.446 0.590 1.00 0.00 49 ARG A C 8
ATOM 8071 O O . ARG A 1 49 ? 2.777 -9.525 0.024 1.00 0.00 49 ARG A O 8
ATOM 8092 N N . LEU A 1 50 ? 2.481 -8.326 1.903 1.00 0.00 50 LEU A N 8
ATOM 8093 C CA . LEU A 1 50 ? 2.432 -9.481 2.788 1.00 0.00 50 LEU A CA 8
ATOM 8094 C C . LEU A 1 50 ? 1.236 -10.363 2.423 1.00 0.00 50 LEU A C 8
ATOM 8095 O O . LEU A 1 50 ? 1.362 -11.585 2.318 1.00 0.00 50 LEU A O 8
ATOM 8111 N N . GLU A 1 51 ? 0.084 -9.724 2.214 1.00 0.00 51 GLU A N 8
ATOM 8112 C CA . GLU A 1 51 ? -1.140 -10.423 1.824 1.00 0.00 51 GLU A CA 8
ATOM 8113 C C . GLU A 1 51 ? -0.937 -11.207 0.531 1.00 0.00 51 GLU A C 8
ATOM 8114 O O . GLU A 1 51 ? -1.305 -12.380 0.443 1.00 0.00 51 GLU A O 8
ATOM 8126 N N . PHE A 1 52 ? -0.330 -10.572 -0.464 1.00 0.00 52 PHE A N 8
ATOM 8127 C CA . PHE A 1 52 ? -0.095 -11.231 -1.748 1.00 0.00 52 PHE A CA 8
ATOM 8128 C C . PHE A 1 52 ? 1.130 -12.136 -1.687 1.00 0.00 52 PHE A C 8
ATOM 8129 O O . PHE A 1 52 ? 1.384 -12.918 -2.603 1.00 0.00 52 PHE A O 8
ATOM 8146 N N . GLY A 1 53 ? 1.885 -12.032 -0.604 1.00 0.00 53 GLY A N 8
ATOM 8147 C CA . GLY A 1 53 ? 2.917 -13.010 -0.324 1.00 0.00 53 GLY A CA 8
ATOM 8148 C C . GLY A 1 53 ? 2.293 -14.310 0.137 1.00 0.00 53 GLY A C 8
ATOM 8149 O O . GLY A 1 53 ? 2.837 -15.391 -0.080 1.00 0.00 53 GLY A O 8
ATOM 8153 N N . GLN A 1 54 ? 1.132 -14.182 0.769 1.00 0.00 54 GLN A N 8
ATOM 8154 C CA . GLN A 1 54 ? 0.333 -15.327 1.184 1.00 0.00 54 GLN A CA 8
ATOM 8155 C C . GLN A 1 54 ? -0.649 -15.703 0.080 1.00 0.00 54 GLN A C 8
ATOM 8156 O O . GLN A 1 54 ? -1.254 -16.771 0.115 1.00 0.00 54 GLN A O 8
ATOM 8170 N N . LEU A 1 55 ? -0.795 -14.797 -0.892 1.00 0.00 55 LEU A N 8
ATOM 8171 C CA . LEU A 1 55 ? -1.760 -14.951 -1.986 1.00 0.00 55 LEU A CA 8
ATOM 8172 C C . LEU A 1 55 ? -3.176 -14.948 -1.439 1.00 0.00 55 LEU A C 8
ATOM 8173 O O . LEU A 1 55 ? -3.975 -15.831 -1.758 1.00 0.00 55 LEU A O 8
ATOM 8189 N N . GLU A 1 56 ? -3.469 -13.943 -0.614 1.00 0.00 56 GLU A N 8
ATOM 8190 C CA . GLU A 1 56 ? -4.778 -13.788 0.015 1.00 0.00 56 GLU A CA 8
ATOM 8191 C C . GLU A 1 56 ? -5.029 -14.885 1.043 1.00 0.00 56 GLU A C 8
ATOM 8192 O O . GLU A 1 56 ? -5.090 -16.070 0.713 1.00 0.00 56 GLU A O 8
ATOM 8204 N N . HIS A 1 57 ? -5.192 -14.477 2.295 1.00 0.00 57 HIS A N 8
ATOM 8205 C CA . HIS A 1 57 ? -5.430 -15.420 3.383 1.00 0.00 57 HIS A CA 8
ATOM 8206 C C . HIS A 1 57 ? -6.899 -15.838 3.391 1.00 0.00 57 HIS A C 8
ATOM 8207 O O . HIS A 1 57 ? -7.326 -16.631 4.233 1.00 0.00 57 HIS A O 8
ATOM 8222 N N . HIS A 1 58 ? -7.661 -15.265 2.455 1.00 0.00 58 HIS A N 8
ATOM 8223 C CA . HIS A 1 58 ? -9.076 -15.591 2.242 1.00 0.00 58 HIS A CA 8
ATOM 8224 C C . HIS A 1 58 ? -9.952 -14.970 3.327 1.00 0.00 58 HIS A C 8
ATOM 8225 O O . HIS A 1 58 ? -10.990 -14.375 3.040 1.00 0.00 58 HIS A O 8
ATOM 8240 N N . HIS A 1 59 ? -9.530 -15.119 4.568 1.00 0.00 59 HIS A N 8
ATOM 8241 C CA . HIS A 1 59 ? -10.193 -14.483 5.695 1.00 0.00 59 HIS A CA 8
ATOM 8242 C C . HIS A 1 59 ? -9.203 -13.588 6.421 1.00 0.00 59 HIS A C 8
ATOM 8243 O O . HIS A 1 59 ? -8.068 -13.992 6.682 1.00 0.00 59 HIS A O 8
ATOM 8258 N N . HIS A 1 60 ? -9.616 -12.371 6.728 1.00 0.00 60 HIS A N 8
ATOM 8259 C CA . HIS A 1 60 ? -8.759 -11.435 7.444 1.00 0.00 60 HIS A CA 8
ATOM 8260 C C . HIS A 1 60 ? -9.613 -10.511 8.301 1.00 0.00 60 HIS A C 8
ATOM 8261 O O . HIS A 1 60 ? -9.530 -9.285 8.211 1.00 0.00 60 HIS A O 8
ATOM 8276 N N . HIS A 1 61 ? -10.446 -11.126 9.127 1.00 0.00 61 HIS A N 8
ATOM 8277 C CA . HIS A 1 61 ? -11.316 -10.400 10.042 1.00 0.00 61 HIS A CA 8
ATOM 8278 C C . HIS A 1 61 ? -11.859 -11.374 11.075 1.00 0.00 61 HIS A C 8
ATOM 8279 O O . HIS A 1 61 ? -11.775 -11.141 12.278 1.00 0.00 61 HIS A O 8
ATOM 8294 N N . HIS A 1 62 ? -12.414 -12.474 10.583 1.00 0.00 62 HIS A N 8
ATOM 8295 C CA . HIS A 1 62 ? -12.858 -13.569 11.434 1.00 0.00 62 HIS A CA 8
ATOM 8296 C C . HIS A 1 62 ? -11.891 -14.731 11.316 1.00 0.00 62 HIS A C 8
ATOM 8297 O O . HIS A 1 62 ? -11.245 -15.076 12.322 1.00 0.00 62 HIS A O 8
ATOM 8313 N N . MET A 1 1 ? -8.750 6.102 -6.358 1.00 0.00 1 MET A N 9
ATOM 8314 C CA . MET A 1 1 ? -8.463 7.383 -5.676 1.00 0.00 1 MET A CA 9
ATOM 8315 C C . MET A 1 1 ? -6.963 7.600 -5.567 1.00 0.00 1 MET A C 9
ATOM 8316 O O . MET A 1 1 ? -6.177 6.742 -5.961 1.00 0.00 1 MET A O 9
ATOM 8332 N N . ASN A 1 2 ? -6.578 8.759 -5.054 1.00 0.00 2 ASN A N 9
ATOM 8333 C CA . ASN A 1 2 ? -5.188 9.040 -4.730 1.00 0.00 2 ASN A CA 9
ATOM 8334 C C . ASN A 1 2 ? -5.103 9.628 -3.332 1.00 0.00 2 ASN A C 9
ATOM 8335 O O . ASN A 1 2 ? -5.313 10.829 -3.138 1.00 0.00 2 ASN A O 9
ATOM 8346 N N . LEU A 1 3 ? -4.835 8.774 -2.360 1.00 0.00 3 LEU A N 9
ATOM 8347 C CA . LEU A 1 3 ? -4.736 9.197 -0.971 1.00 0.00 3 LEU A CA 9
ATOM 8348 C C . LEU A 1 3 ? -3.381 9.839 -0.692 1.00 0.00 3 LEU A C 9
ATOM 8349 O O . LEU A 1 3 ? -2.562 10.006 -1.596 1.00 0.00 3 LEU A O 9
ATOM 8365 N N . ARG A 1 4 ? -3.169 10.233 0.550 1.00 0.00 4 ARG A N 9
ATOM 8366 C CA . ARG A 1 4 ? -1.915 10.844 0.942 1.00 0.00 4 ARG A CA 9
ATOM 8367 C C . ARG A 1 4 ? -0.874 9.772 1.193 1.00 0.00 4 ARG A C 9
ATOM 8368 O O . ARG A 1 4 ? -0.941 9.030 2.172 1.00 0.00 4 ARG A O 9
ATOM 8389 N N . TRP A 1 5 ? 0.074 9.694 0.286 1.00 0.00 5 TRP A N 9
ATOM 8390 C CA . TRP A 1 5 ? 1.131 8.699 0.358 1.00 0.00 5 TRP A CA 9
ATOM 8391 C C . TRP A 1 5 ? 2.390 9.318 0.928 1.00 0.00 5 TRP A C 9
ATOM 8392 O O . TRP A 1 5 ? 2.830 10.377 0.475 1.00 0.00 5 TRP A O 9
ATOM 8413 N N . THR A 1 6 ? 2.966 8.670 1.925 1.00 0.00 6 THR A N 9
ATOM 8414 C CA . THR A 1 6 ? 4.222 9.132 2.475 1.00 0.00 6 THR A CA 9
ATOM 8415 C C . THR A 1 6 ? 5.348 8.706 1.541 1.00 0.00 6 THR A C 9
ATOM 8416 O O . THR A 1 6 ? 5.170 7.785 0.740 1.00 0.00 6 THR A O 9
ATOM 8427 N N . SER A 1 7 ? 6.492 9.370 1.616 1.00 0.00 7 SER A N 9
ATOM 8428 C CA . SER A 1 7 ? 7.619 9.014 0.767 1.00 0.00 7 SER A CA 9
ATOM 8429 C C . SER A 1 7 ? 8.039 7.572 1.034 1.00 0.00 7 SER A C 9
ATOM 8430 O O . SER A 1 7 ? 8.420 6.843 0.117 1.00 0.00 7 SER A O 9
ATOM 8438 N N . GLU A 1 8 ? 7.942 7.162 2.294 1.00 0.00 8 GLU A N 9
ATOM 8439 C CA . GLU A 1 8 ? 8.239 5.791 2.684 1.00 0.00 8 GLU A CA 9
ATOM 8440 C C . GLU A 1 8 ? 7.278 4.838 1.984 1.00 0.00 8 GLU A C 9
ATOM 8441 O O . GLU A 1 8 ? 7.691 3.828 1.417 1.00 0.00 8 GLU A O 9
ATOM 8453 N N . ALA A 1 9 ? 5.998 5.187 2.011 1.00 0.00 9 ALA A N 9
ATOM 8454 C CA . ALA A 1 9 ? 4.957 4.377 1.388 1.00 0.00 9 ALA A CA 9
ATOM 8455 C C . ALA A 1 9 ? 5.152 4.298 -0.121 1.00 0.00 9 ALA A C 9
ATOM 8456 O O . ALA A 1 9 ? 5.079 3.218 -0.706 1.00 0.00 9 ALA A O 9
ATOM 8463 N N . LYS A 1 10 ? 5.395 5.447 -0.745 1.00 0.00 10 LYS A N 9
ATOM 8464 C CA . LYS A 1 10 ? 5.655 5.508 -2.181 1.00 0.00 10 LYS A CA 9
ATOM 8465 C C . LYS A 1 10 ? 6.852 4.641 -2.559 1.00 0.00 10 LYS A C 9
ATOM 8466 O O . LYS A 1 10 ? 6.841 3.973 -3.592 1.00 0.00 10 LYS A O 9
ATOM 8485 N N . THR A 1 11 ? 7.874 4.646 -1.712 1.00 0.00 11 THR A N 9
ATOM 8486 C CA . THR A 1 11 ? 9.057 3.829 -1.937 1.00 0.00 11 THR A CA 9
ATOM 8487 C C . THR A 1 11 ? 8.715 2.341 -1.822 1.00 0.00 11 THR A C 9
ATOM 8488 O O . THR A 1 11 ? 9.188 1.519 -2.610 1.00 0.00 11 THR A O 9
ATOM 8499 N N . LYS A 1 12 ? 7.879 2.001 -0.844 1.00 0.00 12 LYS A N 9
ATOM 8500 C CA . LYS A 1 12 ? 7.431 0.626 -0.658 1.00 0.00 12 LYS A CA 9
ATOM 8501 C C . LYS A 1 12 ? 6.637 0.150 -1.869 1.00 0.00 12 LYS A C 9
ATOM 8502 O O . LYS A 1 12 ? 6.775 -0.994 -2.301 1.00 0.00 12 LYS A O 9
ATOM 8521 N N . LEU A 1 13 ? 5.815 1.044 -2.413 1.00 0.00 13 LEU A N 9
ATOM 8522 C CA . LEU A 1 13 ? 4.988 0.736 -3.577 1.00 0.00 13 LEU A CA 9
ATOM 8523 C C . LEU A 1 13 ? 5.859 0.413 -4.790 1.00 0.00 13 LEU A C 9
ATOM 8524 O O . LEU A 1 13 ? 5.533 -0.465 -5.587 1.00 0.00 13 LEU A O 9
ATOM 8540 N N . LYS A 1 14 ? 6.976 1.122 -4.909 1.00 0.00 14 LYS A N 9
ATOM 8541 C CA . LYS A 1 14 ? 7.912 0.920 -6.012 1.00 0.00 14 LYS A CA 9
ATOM 8542 C C . LYS A 1 14 ? 8.553 -0.464 -5.938 1.00 0.00 14 LYS A C 9
ATOM 8543 O O . LYS A 1 14 ? 8.945 -1.034 -6.958 1.00 0.00 14 LYS A O 9
ATOM 8562 N N . ASN A 1 15 ? 8.639 -1.002 -4.727 1.00 0.00 15 ASN A N 9
ATOM 8563 C CA . ASN A 1 15 ? 9.253 -2.309 -4.504 1.00 0.00 15 ASN A CA 9
ATOM 8564 C C . ASN A 1 15 ? 8.266 -3.435 -4.794 1.00 0.00 15 ASN A C 9
ATOM 8565 O O . ASN A 1 15 ? 8.630 -4.613 -4.788 1.00 0.00 15 ASN A O 9
ATOM 8576 N N . ILE A 1 16 ? 7.018 -3.068 -5.038 1.00 0.00 16 ILE A N 9
ATOM 8577 C CA . ILE A 1 16 ? 6.003 -4.026 -5.442 1.00 0.00 16 ILE A CA 9
ATOM 8578 C C . ILE A 1 16 ? 6.076 -4.250 -6.952 1.00 0.00 16 ILE A C 9
ATOM 8579 O O . ILE A 1 16 ? 6.178 -3.292 -7.722 1.00 0.00 16 ILE A O 9
ATOM 8595 N N . PRO A 1 17 ? 6.069 -5.521 -7.394 1.00 0.00 17 PRO A N 9
ATOM 8596 C CA . PRO A 1 17 ? 6.117 -5.869 -8.818 1.00 0.00 17 PRO A CA 9
ATOM 8597 C C . PRO A 1 17 ? 4.969 -5.242 -9.612 1.00 0.00 17 PRO A C 9
ATOM 8598 O O . PRO A 1 17 ? 3.863 -5.068 -9.093 1.00 0.00 17 PRO A O 9
ATOM 8609 N N . PHE A 1 18 ? 5.241 -4.930 -10.875 1.00 0.00 18 PHE A N 9
ATOM 8610 C CA . PHE A 1 18 ? 4.272 -4.275 -11.755 1.00 0.00 18 PHE A CA 9
ATOM 8611 C C . PHE A 1 18 ? 2.965 -5.064 -11.839 1.00 0.00 18 PHE A C 9
ATOM 8612 O O . PHE A 1 18 ? 1.880 -4.484 -11.935 1.00 0.00 18 PHE A O 9
ATOM 8629 N N . PHE A 1 19 ? 3.078 -6.384 -11.780 1.00 0.00 19 PHE A N 9
ATOM 8630 C CA . PHE A 1 19 ? 1.923 -7.268 -11.912 1.00 0.00 19 PHE A CA 9
ATOM 8631 C C . PHE A 1 19 ? 0.928 -7.070 -10.772 1.00 0.00 19 PHE A C 9
ATOM 8632 O O . PHE A 1 19 ? -0.240 -7.445 -10.886 1.00 0.00 19 PHE A O 9
ATOM 8649 N N . ALA A 1 20 ? 1.386 -6.485 -9.674 1.00 0.00 20 ALA A N 9
ATOM 8650 C CA . ALA A 1 20 ? 0.532 -6.251 -8.520 1.00 0.00 20 ALA A CA 9
ATOM 8651 C C . ALA A 1 20 ? 0.527 -4.776 -8.130 1.00 0.00 20 ALA A C 9
ATOM 8652 O O . ALA A 1 20 ? -0.023 -4.404 -7.101 1.00 0.00 20 ALA A O 9
ATOM 8659 N N . ARG A 1 21 ? 1.125 -3.941 -8.974 1.00 0.00 21 ARG A N 9
ATOM 8660 C CA . ARG A 1 21 ? 1.268 -2.513 -8.687 1.00 0.00 21 ARG A CA 9
ATOM 8661 C C . ARG A 1 21 ? -0.081 -1.822 -8.493 1.00 0.00 21 ARG A C 9
ATOM 8662 O O . ARG A 1 21 ? -0.263 -1.056 -7.544 1.00 0.00 21 ARG A O 9
ATOM 8683 N N . SER A 1 22 ? -1.019 -2.082 -9.394 1.00 0.00 22 SER A N 9
ATOM 8684 C CA . SER A 1 22 ? -2.334 -1.462 -9.315 1.00 0.00 22 SER A CA 9
ATOM 8685 C C . SER A 1 22 ? -3.177 -2.155 -8.247 1.00 0.00 22 SER A C 9
ATOM 8686 O O . SER A 1 22 ? -3.872 -1.501 -7.468 1.00 0.00 22 SER A O 9
ATOM 8694 N N . GLN A 1 23 ? -3.079 -3.479 -8.205 1.00 0.00 23 GLN A N 9
ATOM 8695 C CA . GLN A 1 23 ? -3.823 -4.284 -7.242 1.00 0.00 23 GLN A CA 9
ATOM 8696 C C . GLN A 1 23 ? -3.462 -3.894 -5.812 1.00 0.00 23 GLN A C 9
ATOM 8697 O O . GLN A 1 23 ? -4.338 -3.730 -4.959 1.00 0.00 23 GLN A O 9
ATOM 8711 N N . ALA A 1 24 ? -2.170 -3.738 -5.558 1.00 0.00 24 ALA A N 9
ATOM 8712 C CA . ALA A 1 24 ? -1.691 -3.383 -4.234 1.00 0.00 24 ALA A CA 9
ATOM 8713 C C . ALA A 1 24 ? -2.108 -1.973 -3.862 1.00 0.00 24 ALA A C 9
ATOM 8714 O O . ALA A 1 24 ? -2.596 -1.749 -2.765 1.00 0.00 24 ALA A O 9
ATOM 8721 N N . LYS A 1 25 ? -1.937 -1.027 -4.783 1.00 0.00 25 LYS A N 9
ATOM 8722 C CA . LYS A 1 25 ? -2.307 0.359 -4.521 1.00 0.00 25 LYS A CA 9
ATOM 8723 C C . LYS A 1 25 ? -3.772 0.453 -4.110 1.00 0.00 25 LYS A C 9
ATOM 8724 O O . LYS A 1 25 ? -4.108 1.105 -3.119 1.00 0.00 25 LYS A O 9
ATOM 8743 N N . ALA A 1 26 ? -4.631 -0.225 -4.858 1.00 0.00 26 ALA A N 9
ATOM 8744 C CA . ALA A 1 26 ? -6.055 -0.266 -4.549 1.00 0.00 26 ALA A CA 9
ATOM 8745 C C . ALA A 1 26 ? -6.288 -0.835 -3.154 1.00 0.00 26 ALA A C 9
ATOM 8746 O O . ALA A 1 26 ? -7.107 -0.327 -2.388 1.00 0.00 26 ALA A O 9
ATOM 8753 N N . ARG A 1 27 ? -5.552 -1.891 -2.835 1.00 0.00 27 ARG A N 9
ATOM 8754 C CA . ARG A 1 27 ? -5.650 -2.545 -1.538 1.00 0.00 27 ARG A CA 9
ATOM 8755 C C . ARG A 1 27 ? -5.194 -1.605 -0.423 1.00 0.00 27 ARG A C 9
ATOM 8756 O O . ARG A 1 27 ? -5.914 -1.391 0.547 1.00 0.00 27 ARG A O 9
ATOM 8777 N N . ILE A 1 28 ? -4.007 -1.033 -0.592 1.00 0.00 28 ILE A N 9
ATOM 8778 C CA . ILE A 1 28 ? -3.392 -0.165 0.411 1.00 0.00 28 ILE A CA 9
ATOM 8779 C C . ILE A 1 28 ? -4.302 1.005 0.776 1.00 0.00 28 ILE A C 9
ATOM 8780 O O . ILE A 1 28 ? -4.571 1.249 1.953 1.00 0.00 28 ILE A O 9
ATOM 8796 N N . GLU A 1 29 ? -4.774 1.721 -0.236 1.00 0.00 29 GLU A N 9
ATOM 8797 C CA . GLU A 1 29 ? -5.590 2.903 -0.009 1.00 0.00 29 GLU A CA 9
ATOM 8798 C C . GLU A 1 29 ? -6.921 2.529 0.648 1.00 0.00 29 GLU A C 9
ATOM 8799 O O . GLU A 1 29 ? -7.457 3.285 1.459 1.00 0.00 29 GLU A O 9
ATOM 8811 N N . GLN A 1 30 ? -7.438 1.346 0.332 1.00 0.00 30 GLN A N 9
ATOM 8812 C CA . GLN A 1 30 ? -8.643 0.863 0.994 1.00 0.00 30 GLN A CA 9
ATOM 8813 C C . GLN A 1 30 ? -8.340 0.454 2.433 1.00 0.00 30 GLN A C 9
ATOM 8814 O O . GLN A 1 30 ? -9.159 0.655 3.328 1.00 0.00 30 GLN A O 9
ATOM 8828 N N . LEU A 1 31 ? -7.151 -0.102 2.654 1.00 0.00 31 LEU A N 9
ATOM 8829 C CA . LEU A 1 31 ? -6.706 -0.449 4.001 1.00 0.00 31 LEU A CA 9
ATOM 8830 C C . LEU A 1 31 ? -6.616 0.803 4.869 1.00 0.00 31 LEU A C 9
ATOM 8831 O O . LEU A 1 31 ? -6.831 0.752 6.081 1.00 0.00 31 LEU A O 9
ATOM 8847 N N . ALA A 1 32 ? -6.291 1.928 4.238 1.00 0.00 32 ALA A N 9
ATOM 8848 C CA . ALA A 1 32 ? -6.243 3.208 4.930 1.00 0.00 32 ALA A CA 9
ATOM 8849 C C . ALA A 1 32 ? -7.642 3.648 5.334 1.00 0.00 32 ALA A C 9
ATOM 8850 O O . ALA A 1 32 ? -7.850 4.159 6.436 1.00 0.00 32 ALA A O 9
ATOM 8857 N N . ARG A 1 33 ? -8.606 3.432 4.446 1.00 0.00 33 ARG A N 9
ATOM 8858 C CA . ARG A 1 33 ? -9.994 3.762 4.742 1.00 0.00 33 ARG A CA 9
ATOM 8859 C C . ARG A 1 33 ? -10.505 2.899 5.891 1.00 0.00 33 ARG A C 9
ATOM 8860 O O . ARG A 1 33 ? -11.269 3.363 6.734 1.00 0.00 33 ARG A O 9
ATOM 8881 N N . GLN A 1 34 ? -10.065 1.645 5.926 1.00 0.00 34 GLN A N 9
ATOM 8882 C CA . GLN A 1 34 ? -10.394 0.751 7.035 1.00 0.00 34 GLN A CA 9
ATOM 8883 C C . GLN A 1 34 ? -9.721 1.235 8.319 1.00 0.00 34 GLN A C 9
ATOM 8884 O O . GLN A 1 34 ? -10.193 0.967 9.425 1.00 0.00 34 GLN A O 9
ATOM 8898 N N . ALA A 1 35 ? -8.610 1.941 8.160 1.00 0.00 35 ALA A N 9
ATOM 8899 C CA . ALA A 1 35 ? -7.863 2.475 9.292 1.00 0.00 35 ALA A CA 9
ATOM 8900 C C . ALA A 1 35 ? -8.324 3.889 9.638 1.00 0.00 35 ALA A C 9
ATOM 8901 O O . ALA A 1 35 ? -7.804 4.504 10.570 1.00 0.00 35 ALA A O 9
ATOM 8908 N N . GLU A 1 36 ? -9.281 4.399 8.858 1.00 0.00 36 GLU A N 9
ATOM 8909 C CA . GLU A 1 36 ? -9.930 5.687 9.134 1.00 0.00 36 GLU A CA 9
ATOM 8910 C C . GLU A 1 36 ? -8.988 6.859 8.879 1.00 0.00 36 GLU A C 9
ATOM 8911 O O . GLU A 1 36 ? -9.184 7.951 9.417 1.00 0.00 36 GLU A O 9
ATOM 8923 N N . GLN A 1 37 ? -7.991 6.642 8.037 1.00 0.00 37 GLN A N 9
ATOM 8924 C CA . GLN A 1 37 ? -7.008 7.672 7.739 1.00 0.00 37 GLN A CA 9
ATOM 8925 C C . GLN A 1 37 ? -6.889 7.879 6.234 1.00 0.00 37 GLN A C 9
ATOM 8926 O O . GLN A 1 37 ? -7.141 6.963 5.450 1.00 0.00 37 GLN A O 9
ATOM 8940 N N . ASP A 1 38 ? -6.515 9.085 5.827 1.00 0.00 38 ASP A N 9
ATOM 8941 C CA . ASP A 1 38 ? -6.358 9.390 4.408 1.00 0.00 38 ASP A CA 9
ATOM 8942 C C . ASP A 1 38 ? -4.893 9.325 4.022 1.00 0.00 38 ASP A C 9
ATOM 8943 O O . ASP A 1 38 ? -4.524 9.584 2.878 1.00 0.00 38 ASP A O 9
ATOM 8952 N N . ILE A 1 39 ? -4.065 8.989 4.994 1.00 0.00 39 ILE A N 9
ATOM 8953 C CA . ILE A 1 39 ? -2.640 8.837 4.777 1.00 0.00 39 ILE A CA 9
ATOM 8954 C C . ILE A 1 39 ? -2.271 7.365 4.845 1.00 0.00 39 ILE A C 9
ATOM 8955 O O . ILE A 1 39 ? -2.677 6.661 5.769 1.00 0.00 39 ILE A O 9
ATOM 8971 N N . VAL A 1 40 ? -1.519 6.896 3.870 1.00 0.00 40 VAL A N 9
ATOM 8972 C CA . VAL A 1 40 ? -1.069 5.522 3.888 1.00 0.00 40 VAL A CA 9
ATOM 8973 C C . VAL A 1 40 ? 0.350 5.454 4.431 1.00 0.00 40 VAL A C 9
ATOM 8974 O O . VAL A 1 40 ? 1.218 6.243 4.053 1.00 0.00 40 VAL A O 9
ATOM 8987 N N . THR A 1 41 ? 0.567 4.542 5.354 1.00 0.00 41 THR A N 9
ATOM 8988 C CA . THR A 1 41 ? 1.879 4.344 5.927 1.00 0.00 41 THR A CA 9
ATOM 8989 C C . THR A 1 41 ? 2.606 3.240 5.174 1.00 0.00 41 THR A C 9
ATOM 8990 O O . THR A 1 41 ? 1.969 2.425 4.493 1.00 0.00 41 THR A O 9
ATOM 9001 N N . PRO A 1 42 ? 3.943 3.190 5.267 1.00 0.00 42 PRO A N 9
ATOM 9002 C CA . PRO A 1 42 ? 4.725 2.111 4.661 1.00 0.00 42 PRO A CA 9
ATOM 9003 C C . PRO A 1 42 ? 4.283 0.752 5.195 1.00 0.00 42 PRO A C 9
ATOM 9004 O O . PRO A 1 42 ? 4.428 -0.273 4.526 1.00 0.00 42 PRO A O 9
ATOM 9015 N N . GLU A 1 43 ? 3.726 0.775 6.404 1.00 0.00 43 GLU A N 9
ATOM 9016 C CA . GLU A 1 43 ? 3.159 -0.405 7.031 1.00 0.00 43 GLU A CA 9
ATOM 9017 C C . GLU A 1 43 ? 2.067 -1.000 6.148 1.00 0.00 43 GLU A C 9
ATOM 9018 O O . GLU A 1 43 ? 2.123 -2.169 5.785 1.00 0.00 43 GLU A O 9
ATOM 9030 N N . LEU A 1 44 ? 1.090 -0.173 5.790 1.00 0.00 44 LEU A N 9
ATOM 9031 C CA . LEU A 1 44 ? -0.041 -0.617 4.979 1.00 0.00 44 LEU A CA 9
ATOM 9032 C C . LEU A 1 44 ? 0.418 -1.097 3.605 1.00 0.00 44 LEU A C 9
ATOM 9033 O O . LEU A 1 44 ? -0.043 -2.128 3.112 1.00 0.00 44 LEU A O 9
ATOM 9049 N N . VAL A 1 45 ? 1.337 -0.353 3.004 1.00 0.00 45 VAL A N 9
ATOM 9050 C CA . VAL A 1 45 ? 1.864 -0.699 1.689 1.00 0.00 45 VAL A CA 9
ATOM 9051 C C . VAL A 1 45 ? 2.544 -2.059 1.720 1.00 0.00 45 VAL A C 9
ATOM 9052 O O . VAL A 1 45 ? 2.291 -2.912 0.868 1.00 0.00 45 VAL A O 9
ATOM 9065 N N . GLU A 1 46 ? 3.396 -2.266 2.715 1.00 0.00 46 GLU A N 9
ATOM 9066 C CA . GLU A 1 46 ? 4.115 -3.520 2.832 1.00 0.00 46 GLU A CA 9
ATOM 9067 C C . GLU A 1 46 ? 3.170 -4.628 3.288 1.00 0.00 46 GLU A C 9
ATOM 9068 O O . GLU A 1 46 ? 3.304 -5.764 2.865 1.00 0.00 46 GLU A O 9
ATOM 9080 N N . GLN A 1 47 ? 2.194 -4.280 4.122 1.00 0.00 47 GLN A N 9
ATOM 9081 C CA . GLN A 1 47 ? 1.195 -5.240 4.585 1.00 0.00 47 GLN A CA 9
ATOM 9082 C C . GLN A 1 47 ? 0.460 -5.837 3.387 1.00 0.00 47 GLN A C 9
ATOM 9083 O O . GLN A 1 47 ? 0.308 -7.054 3.288 1.00 0.00 47 GLN A O 9
ATOM 9097 N N . ALA A 1 48 ? 0.013 -4.975 2.476 1.00 0.00 48 ALA A N 9
ATOM 9098 C CA . ALA A 1 48 ? -0.670 -5.429 1.268 1.00 0.00 48 ALA A CA 9
ATOM 9099 C C . ALA A 1 48 ? 0.256 -6.303 0.434 1.00 0.00 48 ALA A C 9
ATOM 9100 O O . ALA A 1 48 ? -0.173 -7.253 -0.217 1.00 0.00 48 ALA A O 9
ATOM 9107 N N . ARG A 1 49 ? 1.540 -5.991 0.50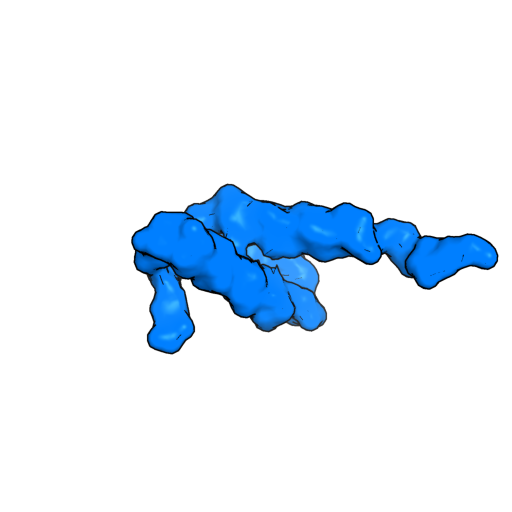3 1.00 0.00 49 ARG A N 9
ATOM 9108 C CA . ARG A 1 49 ? 2.566 -6.723 -0.217 1.00 0.00 49 ARG A CA 9
ATOM 9109 C C . ARG A 1 49 ? 2.813 -8.061 0.478 1.00 0.00 49 ARG A C 9
ATOM 9110 O O . ARG A 1 49 ? 3.220 -9.044 -0.139 1.00 0.00 49 ARG A O 9
ATOM 9131 N N . LEU A 1 50 ? 2.516 -8.076 1.768 1.00 0.00 50 LEU A N 9
ATOM 9132 C CA . LEU A 1 50 ? 2.728 -9.234 2.610 1.00 0.00 50 LEU A CA 9
ATOM 9133 C C . LEU A 1 50 ? 1.604 -10.239 2.426 1.00 0.00 50 LEU A C 9
ATOM 9134 O O . LEU A 1 50 ? 1.853 -11.425 2.222 1.00 0.00 50 LEU A O 9
ATOM 9150 N N . GLU A 1 51 ? 0.369 -9.760 2.488 1.00 0.00 51 GLU A N 9
ATOM 9151 C CA . GLU A 1 51 ? -0.784 -10.634 2.348 1.00 0.00 51 GLU A CA 9
ATOM 9152 C C . GLU A 1 51 ? -0.832 -11.244 0.947 1.00 0.00 51 GLU A C 9
ATOM 9153 O O . GLU A 1 51 ? -1.198 -12.407 0.784 1.00 0.00 51 GLU A O 9
ATOM 9165 N N . PHE A 1 52 ? -0.419 -10.474 -0.060 1.00 0.00 52 PHE A N 9
ATOM 9166 C CA . PHE A 1 52 ? -0.332 -11.001 -1.417 1.00 0.00 52 PHE A CA 9
ATOM 9167 C C . PHE A 1 52 ? 0.806 -12.012 -1.510 1.00 0.00 52 PHE A C 9
ATOM 9168 O O . PHE A 1 52 ? 0.727 -12.989 -2.256 1.00 0.00 52 PHE A O 9
ATOM 9185 N N . GLY A 1 53 ? 1.863 -11.767 -0.740 1.00 0.00 53 GLY A N 9
ATOM 9186 C CA . GLY A 1 53 ? 2.952 -12.720 -0.640 1.00 0.00 53 GLY A CA 9
ATOM 9187 C C . GLY A 1 53 ? 2.501 -14.023 -0.008 1.00 0.00 53 GLY A C 9
ATOM 9188 O O . GLY A 1 53 ? 2.890 -15.104 -0.451 1.00 0.00 53 GLY A O 9
ATOM 9192 N N . GLN A 1 54 ? 1.667 -13.916 1.025 1.00 0.00 54 GLN A N 9
ATOM 9193 C CA . GLN A 1 54 ? 1.136 -15.088 1.715 1.00 0.00 54 GLN A CA 9
ATOM 9194 C C . GLN A 1 54 ? 0.177 -15.865 0.816 1.00 0.00 54 GLN A C 9
ATOM 9195 O O . GLN A 1 54 ? 0.073 -17.087 0.920 1.00 0.00 54 GLN A O 9
ATOM 9209 N N . LEU A 1 55 ? -0.521 -15.151 -0.060 1.00 0.00 55 LEU A N 9
ATOM 9210 C CA . LEU A 1 55 ? -1.416 -15.787 -1.023 1.00 0.00 55 LEU A CA 9
ATOM 9211 C C . LEU A 1 55 ? -0.619 -16.570 -2.056 1.00 0.00 55 LEU A C 9
ATOM 9212 O O . LEU A 1 55 ? -1.045 -17.639 -2.494 1.00 0.00 55 LEU A O 9
ATOM 9228 N N . GLU A 1 56 ? 0.541 -16.026 -2.421 1.00 0.00 56 GLU A N 9
ATOM 9229 C CA . GLU A 1 56 ? 1.445 -16.658 -3.378 1.00 0.00 56 GLU A CA 9
ATOM 9230 C C . GLU A 1 56 ? 0.768 -16.788 -4.744 1.00 0.00 56 GLU A C 9
ATOM 9231 O O . GLU A 1 56 ? 0.227 -17.840 -5.091 1.00 0.00 56 GLU A O 9
ATOM 9243 N N . HIS A 1 57 ? 0.785 -15.681 -5.497 1.00 0.00 57 HIS A N 9
ATOM 9244 C CA . HIS A 1 57 ? 0.127 -15.594 -6.807 1.00 0.00 57 HIS A CA 9
ATOM 9245 C C . HIS A 1 57 ? -1.390 -15.684 -6.652 1.00 0.00 57 HIS A C 9
ATOM 9246 O O . HIS A 1 57 ? -1.900 -15.835 -5.544 1.00 0.00 57 HIS A O 9
ATOM 9261 N N . HIS A 1 58 ? -2.117 -15.577 -7.757 1.00 0.00 58 HIS A N 9
ATOM 9262 C CA . HIS A 1 58 ? -3.572 -15.630 -7.703 1.00 0.00 58 HIS A CA 9
ATOM 9263 C C . HIS A 1 58 ? -4.169 -16.017 -9.054 1.00 0.00 58 HIS A C 9
ATOM 9264 O O . HIS A 1 58 ? -4.536 -15.162 -9.858 1.00 0.00 58 HIS A O 9
ATOM 9279 N N . HIS A 1 59 ? -4.230 -17.314 -9.309 1.00 0.00 59 HIS A N 9
ATOM 9280 C CA . HIS A 1 59 ? -4.881 -17.825 -10.509 1.00 0.00 59 HIS A CA 9
ATOM 9281 C C . HIS A 1 59 ? -5.112 -19.329 -10.391 1.00 0.00 59 HIS A C 9
ATOM 9282 O O . HIS A 1 59 ? -6.078 -19.860 -10.938 1.00 0.00 59 HIS A O 9
ATOM 9297 N N . HIS A 1 60 ? -4.226 -20.014 -9.671 1.00 0.00 60 HIS A N 9
ATOM 9298 C CA . HIS A 1 60 ? -4.379 -21.453 -9.437 1.00 0.00 60 HIS A CA 9
ATOM 9299 C C . HIS A 1 60 ? -5.545 -21.755 -8.495 1.00 0.00 60 HIS A C 9
ATOM 9300 O O . HIS A 1 60 ? -5.922 -22.913 -8.329 1.00 0.00 60 HIS A O 9
ATOM 9315 N N . HIS A 1 61 ? -6.093 -20.703 -7.874 1.00 0.00 61 HIS A N 9
ATOM 9316 C CA . HIS A 1 61 ? -7.320 -20.804 -7.069 1.00 0.00 61 HIS A CA 9
ATOM 9317 C C . HIS A 1 61 ? -7.099 -21.575 -5.761 1.00 0.00 61 HIS A C 9
ATOM 9318 O O . HIS A 1 61 ? -6.175 -22.381 -5.637 1.00 0.00 61 HIS A O 9
ATOM 9333 N N . HIS A 1 62 ? -7.935 -21.284 -4.773 1.00 0.00 62 HIS A N 9
ATOM 9334 C CA . HIS A 1 62 ? -7.983 -22.067 -3.548 1.00 0.00 62 HIS A CA 9
ATOM 9335 C C . HIS A 1 62 ? -9.433 -22.222 -3.104 1.00 0.00 62 HIS A C 9
ATOM 9336 O O . HIS A 1 62 ? -9.856 -23.360 -2.824 1.00 0.00 62 HIS A O 9
ATOM 9352 N N . MET A 1 1 ? -10.047 8.571 -5.423 1.00 0.00 1 MET A N 10
ATOM 9353 C CA . MET A 1 1 ? -9.766 7.448 -4.497 1.00 0.00 1 MET A CA 10
ATOM 9354 C C . MET A 1 1 ? -8.282 7.385 -4.153 1.00 0.00 1 MET A C 10
ATOM 9355 O O . MET A 1 1 ? -7.865 6.560 -3.341 1.00 0.00 1 MET A O 10
ATOM 9371 N N . ASN A 1 2 ? -7.486 8.258 -4.766 1.00 0.00 2 ASN A N 10
ATOM 9372 C CA . ASN A 1 2 ? -6.052 8.286 -4.514 1.00 0.00 2 ASN A CA 10
ATOM 9373 C C . ASN A 1 2 ? -5.768 9.058 -3.233 1.00 0.00 2 ASN A C 10
ATOM 9374 O O . ASN A 1 2 ? -6.023 10.262 -3.150 1.00 0.00 2 ASN A O 10
ATOM 9385 N N . LEU A 1 3 ? -5.250 8.359 -2.239 1.00 0.00 3 LEU A N 10
ATOM 9386 C CA . LEU A 1 3 ? -5.015 8.943 -0.928 1.00 0.00 3 LEU A CA 10
ATOM 9387 C C . LEU A 1 3 ? -3.632 9.578 -0.849 1.00 0.00 3 LEU A C 10
ATOM 9388 O O . LEU A 1 3 ? -2.873 9.558 -1.820 1.00 0.00 3 LEU A O 10
ATOM 9404 N N . ARG A 1 4 ? -3.310 10.159 0.299 1.00 0.00 4 ARG A N 10
ATOM 9405 C CA . ARG A 1 4 ? -1.998 10.759 0.490 1.00 0.00 4 ARG A CA 10
ATOM 9406 C C . ARG A 1 4 ? -0.964 9.709 0.859 1.00 0.00 4 ARG A C 10
ATOM 9407 O O . ARG A 1 4 ? -1.045 9.065 1.909 1.00 0.00 4 ARG A O 10
ATOM 9428 N N . TRP A 1 5 ? 0.014 9.550 -0.013 1.00 0.00 5 TRP A N 10
ATOM 9429 C CA . TRP A 1 5 ? 1.070 8.576 0.188 1.00 0.00 5 TRP A CA 10
ATOM 9430 C C . TRP A 1 5 ? 2.309 9.244 0.760 1.00 0.00 5 TRP A C 10
ATOM 9431 O O . TRP A 1 5 ? 2.798 10.234 0.212 1.00 0.00 5 TRP A O 10
ATOM 9452 N N . THR A 1 6 ? 2.815 8.702 1.858 1.00 0.00 6 THR A N 10
ATOM 9453 C CA . THR A 1 6 ? 4.041 9.205 2.453 1.00 0.00 6 THR A CA 10
ATOM 9454 C C . THR A 1 6 ? 5.225 8.910 1.536 1.00 0.00 6 THR A C 10
ATOM 9455 O O . THR A 1 6 ? 5.154 8.010 0.695 1.00 0.00 6 THR A O 10
ATOM 9466 N N . SER A 1 7 ? 6.303 9.669 1.686 1.00 0.00 7 SER A N 10
ATOM 9467 C CA . SER A 1 7 ? 7.483 9.497 0.848 1.00 0.00 7 SER A CA 10
ATOM 9468 C C . SER A 1 7 ? 8.019 8.067 0.943 1.00 0.00 7 SER A C 10
ATOM 9469 O O . SER A 1 7 ? 8.455 7.485 -0.056 1.00 0.00 7 SER A O 10
ATOM 9477 N N . GLU A 1 8 ? 7.954 7.501 2.143 1.00 0.00 8 GLU A N 10
ATOM 9478 C CA . GLU A 1 8 ? 8.388 6.130 2.370 1.00 0.00 8 GLU A CA 10
ATOM 9479 C C . GLU A 1 8 ? 7.436 5.144 1.697 1.00 0.00 8 GLU A C 10
ATOM 9480 O O . GLU A 1 8 ? 7.870 4.167 1.091 1.00 0.00 8 GLU A O 10
ATOM 9492 N N . ALA A 1 9 ? 6.137 5.416 1.794 1.00 0.00 9 ALA A N 10
ATOM 9493 C CA . ALA A 1 9 ? 5.126 4.549 1.197 1.00 0.00 9 ALA A CA 10
ATOM 9494 C C . ALA A 1 9 ? 5.285 4.496 -0.314 1.00 0.00 9 ALA A C 10
ATOM 9495 O O . ALA A 1 9 ? 5.159 3.437 -0.923 1.00 0.00 9 ALA A O 10
ATOM 9502 N N . LYS A 1 10 ? 5.577 5.646 -0.910 1.00 0.00 10 LYS A N 10
ATOM 9503 C CA . LYS A 1 10 ? 5.805 5.728 -2.345 1.00 0.00 10 LYS A CA 10
ATOM 9504 C C . LYS A 1 10 ? 6.968 4.829 -2.762 1.00 0.00 10 LYS A C 10
ATOM 9505 O O . LYS A 1 10 ? 6.869 4.080 -3.734 1.00 0.00 10 LYS A O 10
ATOM 9524 N N . THR A 1 11 ? 8.063 4.895 -2.010 1.00 0.00 11 THR A N 10
ATOM 9525 C CA . THR A 1 11 ? 9.229 4.067 -2.290 1.00 0.00 11 THR A CA 10
ATOM 9526 C C . THR A 1 11 ? 8.905 2.582 -2.102 1.00 0.00 11 THR A C 10
ATOM 9527 O O . THR A 1 11 ? 9.255 1.752 -2.944 1.00 0.00 11 THR A O 10
ATOM 9538 N N . LYS A 1 12 ? 8.219 2.257 -1.009 1.00 0.00 12 LYS A N 10
ATOM 9539 C CA . LYS A 1 12 ? 7.847 0.875 -0.715 1.00 0.00 12 LYS A CA 10
ATOM 9540 C C . LYS A 1 12 ? 6.909 0.317 -1.783 1.00 0.00 12 LYS A C 10
ATOM 9541 O O . LYS A 1 12 ? 6.983 -0.862 -2.130 1.00 0.00 12 LYS A O 10
ATOM 9560 N N . LEU A 1 13 ? 6.035 1.169 -2.305 1.00 0.00 13 LEU A N 10
ATOM 9561 C CA . LEU A 1 13 ? 5.101 0.771 -3.353 1.00 0.00 13 LEU A CA 10
ATOM 9562 C C . LEU A 1 13 ? 5.849 0.378 -4.621 1.00 0.00 13 LEU A C 10
ATOM 9563 O O . LEU A 1 13 ? 5.475 -0.576 -5.303 1.00 0.00 13 LEU A O 10
ATOM 9579 N N . LYS A 1 14 ? 6.919 1.108 -4.921 1.00 0.00 14 LYS A N 10
ATOM 9580 C CA . LYS A 1 14 ? 7.736 0.839 -6.103 1.00 0.00 14 LYS A CA 10
ATOM 9581 C C . LYS A 1 14 ? 8.421 -0.522 -6.000 1.00 0.00 14 LYS A C 10
ATOM 9582 O O . LYS A 1 14 ? 8.773 -1.128 -7.012 1.00 0.00 14 LYS A O 10
ATOM 9601 N N . ASN A 1 15 ? 8.599 -1.000 -4.773 1.00 0.00 15 ASN A N 10
ATOM 9602 C CA . ASN A 1 15 ? 9.229 -2.297 -4.531 1.00 0.00 15 ASN A CA 10
ATOM 9603 C C . ASN A 1 15 ? 8.306 -3.433 -4.949 1.00 0.00 15 ASN A C 10
ATOM 9604 O O . ASN A 1 15 ? 8.755 -4.537 -5.262 1.00 0.00 15 ASN A O 10
ATOM 9615 N N . ILE A 1 16 ? 7.012 -3.148 -4.963 1.00 0.00 16 ILE A N 10
ATOM 9616 C CA . ILE A 1 16 ? 6.013 -4.133 -5.343 1.00 0.00 16 ILE A CA 10
ATOM 9617 C C . ILE A 1 16 ? 6.009 -4.318 -6.859 1.00 0.00 16 ILE A C 10
ATOM 9618 O O . ILE A 1 16 ? 5.997 -3.335 -7.607 1.00 0.00 16 ILE A O 10
ATOM 9634 N N . PRO A 1 17 ? 6.062 -5.579 -7.328 1.00 0.00 17 PRO A N 10
ATOM 9635 C CA . PRO A 1 17 ? 6.017 -5.899 -8.759 1.00 0.00 17 PRO A CA 10
ATOM 9636 C C . PRO A 1 17 ? 4.845 -5.226 -9.464 1.00 0.00 17 PRO A C 10
ATOM 9637 O O . PRO A 1 17 ? 3.722 -5.261 -8.968 1.00 0.00 17 PRO A O 10
ATOM 9648 N N . PHE A 1 18 ? 5.118 -4.626 -10.619 1.00 0.00 18 PHE A N 10
ATOM 9649 C CA . PHE A 1 18 ? 4.115 -3.876 -11.380 1.00 0.00 18 PHE A CA 10
ATOM 9650 C C . PHE A 1 18 ? 2.836 -4.684 -11.583 1.00 0.00 18 PHE A C 10
ATOM 9651 O O . PHE A 1 18 ? 1.734 -4.140 -11.504 1.00 0.00 18 PHE A O 10
ATOM 9668 N N . PHE A 1 19 ? 2.995 -5.983 -11.818 1.00 0.00 19 PHE A N 10
ATOM 9669 C CA . PHE A 1 19 ? 1.863 -6.879 -12.045 1.00 0.00 19 PHE A CA 10
ATOM 9670 C C . PHE A 1 19 ? 0.882 -6.855 -10.866 1.00 0.00 19 PHE A C 10
ATOM 9671 O O . PHE A 1 19 ? -0.315 -7.087 -11.037 1.00 0.00 19 PHE A O 10
ATOM 9688 N N . ALA A 1 20 ? 1.389 -6.561 -9.678 1.00 0.00 20 ALA A N 10
ATOM 9689 C CA . ALA A 1 20 ? 0.565 -6.573 -8.480 1.00 0.00 20 ALA A CA 10
ATOM 9690 C C . ALA A 1 20 ? 0.469 -5.190 -7.844 1.00 0.00 20 ALA A C 10
ATOM 9691 O O . ALA A 1 20 ? -0.409 -4.951 -7.027 1.00 0.00 20 ALA A O 10
ATOM 9698 N N . ARG A 1 21 ? 1.359 -4.277 -8.237 1.00 0.00 21 ARG A N 10
ATOM 9699 C CA . ARG A 1 21 ? 1.438 -2.958 -7.607 1.00 0.00 21 ARG A CA 10
ATOM 9700 C C . ARG A 1 21 ? 0.117 -2.194 -7.701 1.00 0.00 21 ARG A C 10
ATOM 9701 O O . ARG A 1 21 ? -0.347 -1.634 -6.709 1.00 0.00 21 ARG A O 10
ATOM 9722 N N . SER A 1 22 ? -0.486 -2.175 -8.883 1.00 0.00 22 SER A N 10
ATOM 9723 C CA . SER A 1 22 ? -1.754 -1.481 -9.085 1.00 0.00 22 SER A CA 10
ATOM 9724 C C . SER A 1 22 ? -2.842 -2.067 -8.180 1.00 0.00 22 SER A C 10
ATOM 9725 O O . SER A 1 22 ? -3.595 -1.339 -7.530 1.00 0.00 22 SER A O 10
ATOM 9733 N N . GLN A 1 23 ? -2.891 -3.392 -8.128 1.00 0.00 23 GLN A N 10
ATOM 9734 C CA . GLN A 1 23 ? -3.860 -4.098 -7.302 1.00 0.00 23 GLN A CA 10
ATOM 9735 C C . GLN A 1 23 ? -3.545 -3.912 -5.814 1.00 0.00 23 GLN A C 10
ATOM 9736 O O . GLN A 1 23 ? -4.449 -3.781 -4.984 1.00 0.00 23 GLN A O 10
ATOM 9750 N N . ALA A 1 24 ? -2.258 -3.888 -5.489 1.00 0.00 24 ALA A N 10
ATOM 9751 C CA . ALA A 1 24 ? -1.814 -3.687 -4.119 1.00 0.00 24 ALA A CA 10
ATOM 9752 C C . ALA A 1 24 ? -2.142 -2.279 -3.654 1.00 0.00 24 ALA A C 10
ATOM 9753 O O . ALA A 1 24 ? -2.536 -2.082 -2.511 1.00 0.00 24 ALA A O 10
ATOM 9760 N N . LYS A 1 25 ? -1.990 -1.311 -4.548 1.00 0.00 25 LYS A N 10
ATOM 9761 C CA . LYS A 1 25 ? -2.327 0.074 -4.253 1.00 0.00 25 LYS A CA 10
ATOM 9762 C C . LYS A 1 25 ? -3.783 0.181 -3.810 1.00 0.00 25 LYS A C 10
ATOM 9763 O O . LYS A 1 25 ? -4.088 0.775 -2.777 1.00 0.00 25 LYS A O 10
ATOM 9782 N N . ALA A 1 26 ? -4.668 -0.431 -4.589 1.00 0.00 26 ALA A N 10
ATOM 9783 C CA . ALA A 1 26 ? -6.089 -0.459 -4.270 1.00 0.00 26 ALA A CA 10
ATOM 9784 C C . ALA A 1 26 ? -6.330 -1.109 -2.909 1.00 0.00 26 ALA A C 10
ATOM 9785 O O . ALA A 1 26 ? -7.262 -0.743 -2.189 1.00 0.00 26 ALA A O 10
ATOM 9792 N N . ARG A 1 27 ? -5.488 -2.077 -2.563 1.00 0.00 27 ARG A N 10
ATOM 9793 C CA . ARG A 1 27 ? -5.573 -2.746 -1.271 1.00 0.00 27 ARG A CA 10
ATOM 9794 C C . ARG A 1 27 ? -5.080 -1.821 -0.157 1.00 0.00 27 ARG A C 10
ATOM 9795 O O . ARG A 1 27 ? -5.746 -1.666 0.861 1.00 0.00 27 ARG A O 10
ATOM 9816 N N . ILE A 1 28 ? -3.924 -1.205 -0.375 1.00 0.00 28 ILE A N 10
ATOM 9817 C CA . ILE A 1 28 ? -3.315 -0.308 0.609 1.00 0.00 28 ILE A CA 10
ATOM 9818 C C . ILE A 1 28 ? -4.235 0.868 0.925 1.00 0.00 28 ILE A C 10
ATOM 9819 O O . ILE A 1 28 ? -4.470 1.190 2.090 1.00 0.00 28 ILE A O 10
ATOM 9835 N N . GLU A 1 29 ? -4.771 1.494 -0.113 1.00 0.00 29 GLU A N 10
ATOM 9836 C CA . GLU A 1 29 ? -5.650 2.638 0.069 1.00 0.00 29 GLU A CA 10
ATOM 9837 C C . GLU A 1 29 ? -6.982 2.206 0.682 1.00 0.00 29 GLU A C 10
ATOM 9838 O O . GLU A 1 29 ? -7.620 2.975 1.402 1.00 0.00 29 GLU A O 10
ATOM 9850 N N . GLN A 1 30 ? -7.389 0.964 0.426 1.00 0.00 30 GLN A N 10
ATOM 9851 C CA . GLN A 1 30 ? -8.569 0.405 1.086 1.00 0.00 30 GLN A CA 10
ATOM 9852 C C . GLN A 1 30 ? -8.265 0.144 2.560 1.00 0.00 30 GLN A C 10
ATOM 9853 O O . GLN A 1 30 ? -9.128 0.302 3.423 1.00 0.00 30 GLN A O 10
ATOM 9867 N N . LEU A 1 31 ? -7.030 -0.254 2.840 1.00 0.00 31 LEU A N 10
ATOM 9868 C CA . LEU A 1 31 ? -6.578 -0.465 4.209 1.00 0.00 31 LEU A CA 10
ATOM 9869 C C . LEU A 1 31 ? -6.614 0.849 4.981 1.00 0.00 31 LEU A C 10
ATOM 9870 O O . LEU A 1 31 ? -7.001 0.883 6.147 1.00 0.00 31 LEU A O 10
ATOM 9886 N N . ALA A 1 32 ? -6.224 1.930 4.316 1.00 0.00 32 ALA A N 10
ATOM 9887 C CA . ALA A 1 32 ? -6.299 3.257 4.910 1.00 0.00 32 ALA A CA 10
ATOM 9888 C C . ALA A 1 32 ? -7.752 3.661 5.133 1.00 0.00 32 ALA A C 10
ATOM 9889 O O . ALA A 1 32 ? -8.087 4.248 6.158 1.00 0.00 32 ALA A O 10
ATOM 9896 N N . ARG A 1 33 ? -8.612 3.336 4.170 1.00 0.00 33 ARG A N 10
ATOM 9897 C CA . ARG A 1 33 ? -10.048 3.554 4.317 1.00 0.00 33 ARG A CA 10
ATOM 9898 C C . ARG A 1 33 ? -10.581 2.834 5.550 1.00 0.00 33 ARG A C 10
ATOM 9899 O O . ARG A 1 33 ? -11.389 3.381 6.303 1.00 0.00 33 ARG A O 10
ATOM 9920 N N . GLN A 1 34 ? -10.120 1.603 5.747 1.00 0.00 34 GLN A N 10
ATOM 9921 C CA . GLN A 1 34 ? -10.530 0.792 6.888 1.00 0.00 34 GLN A CA 10
ATOM 9922 C C . GLN A 1 34 ? -9.994 1.386 8.188 1.00 0.00 34 GLN A C 10
ATOM 9923 O O . GLN A 1 34 ? -10.680 1.399 9.209 1.00 0.00 34 GLN A O 10
ATOM 9937 N N . ALA A 1 35 ? -8.768 1.893 8.130 1.00 0.00 35 ALA A N 10
ATOM 9938 C CA . ALA A 1 35 ? -8.152 2.553 9.277 1.00 0.00 35 ALA A CA 10
ATOM 9939 C C . ALA A 1 35 ? -8.759 3.937 9.490 1.00 0.00 35 ALA A C 10
ATOM 9940 O O . ALA A 1 35 ? -8.528 4.575 10.521 1.00 0.00 35 ALA A O 10
ATOM 9947 N N . GLU A 1 36 ? -9.527 4.384 8.494 1.00 0.00 36 GLU A N 10
ATOM 9948 C CA . GLU A 1 36 ? -10.246 5.655 8.539 1.00 0.00 36 GLU A CA 10
ATOM 9949 C C . GLU A 1 36 ? -9.288 6.840 8.484 1.00 0.00 36 GLU A C 10
ATOM 9950 O O . GLU A 1 36 ? -9.569 7.915 9.020 1.00 0.00 36 GLU A O 10
ATOM 9962 N N . GLN A 1 37 ? -8.173 6.653 7.796 1.00 0.00 37 GLN A N 10
ATOM 9963 C CA . GLN A 1 37 ? -7.199 7.717 7.616 1.00 0.00 37 GLN A CA 10
ATOM 9964 C C . GLN A 1 37 ? -6.905 7.898 6.130 1.00 0.00 37 GLN A C 10
ATOM 9965 O O . GLN A 1 37 ? -7.202 7.017 5.324 1.00 0.00 37 GLN A O 10
ATOM 9979 N N . ASP A 1 38 ? -6.336 9.038 5.769 1.00 0.00 38 ASP A N 10
ATOM 9980 C CA . ASP A 1 38 ? -6.074 9.350 4.367 1.00 0.00 38 ASP A CA 10
ATOM 9981 C C . ASP A 1 38 ? -4.606 9.122 4.045 1.00 0.00 38 ASP A C 10
ATOM 9982 O O . ASP A 1 38 ? -4.239 8.818 2.915 1.00 0.00 38 ASP A O 10
ATOM 9991 N N . ILE A 1 39 ? -3.774 9.243 5.061 1.00 0.00 39 ILE A N 10
ATOM 9992 C CA . ILE A 1 39 ? -2.339 9.114 4.888 1.00 0.00 39 ILE A CA 10
ATOM 9993 C C . ILE A 1 39 ? -1.908 7.669 5.080 1.00 0.00 39 ILE A C 10
ATOM 9994 O O . ILE A 1 39 ? -2.137 7.075 6.136 1.00 0.00 39 ILE A O 10
ATOM 10010 N N . VAL A 1 40 ? -1.301 7.095 4.052 1.00 0.00 40 VAL A N 10
ATOM 10011 C CA . VAL A 1 40 ? -0.825 5.725 4.134 1.00 0.00 40 VAL A CA 10
ATOM 10012 C C . VAL A 1 40 ? 0.640 5.686 4.554 1.00 0.00 40 VAL A C 10
ATOM 10013 O O . VAL A 1 40 ? 1.466 6.480 4.088 1.00 0.00 40 VAL A O 10
ATOM 10026 N N . THR A 1 41 ? 0.950 4.779 5.458 1.00 0.00 41 THR A N 10
ATOM 10027 C CA . THR A 1 41 ? 2.310 4.572 5.895 1.00 0.00 41 THR A CA 10
ATOM 10028 C C . THR A 1 41 ? 2.909 3.379 5.156 1.00 0.00 41 THR A C 10
ATOM 10029 O O . THR A 1 41 ? 2.168 2.545 4.624 1.00 0.00 41 THR A O 10
ATOM 10040 N N . PRO A 1 42 ? 4.247 3.270 5.098 1.00 0.00 42 PRO A N 10
ATOM 10041 C CA . PRO A 1 42 ? 4.913 2.126 4.467 1.00 0.00 42 PRO A CA 10
ATOM 10042 C C . PRO A 1 42 ? 4.524 0.811 5.140 1.00 0.00 42 PRO A C 10
ATOM 10043 O O . PRO A 1 42 ? 4.636 -0.265 4.550 1.00 0.00 42 PRO A O 10
ATOM 10054 N N . GLU A 1 43 ? 4.059 0.925 6.380 1.00 0.00 43 GLU A N 10
ATOM 10055 C CA . GLU A 1 43 ? 3.567 -0.209 7.146 1.00 0.00 43 GLU A CA 10
ATOM 10056 C C . GLU A 1 43 ? 2.394 -0.873 6.426 1.00 0.00 43 GLU A C 10
ATOM 10057 O O . GLU A 1 43 ? 2.389 -2.086 6.208 1.00 0.00 43 GLU A O 10
ATOM 10069 N N . LEU A 1 44 ? 1.414 -0.063 6.037 1.00 0.00 44 LEU A N 10
ATOM 10070 C CA . LEU A 1 44 ? 0.245 -0.552 5.313 1.00 0.00 44 LEU A CA 10
ATOM 10071 C C . LEU A 1 44 ? 0.641 -1.049 3.926 1.00 0.00 44 LEU A C 10
ATOM 10072 O O . LEU A 1 44 ? 0.079 -2.021 3.422 1.00 0.00 44 LEU A O 10
ATOM 10088 N N . VAL A 1 45 ? 1.616 -0.375 3.326 1.00 0.00 45 VAL A N 10
ATOM 10089 C CA . VAL A 1 45 ? 2.132 -0.764 2.017 1.00 0.00 45 VAL A CA 10
ATOM 10090 C C . VAL A 1 45 ? 2.674 -2.188 2.047 1.00 0.00 45 VAL A C 10
ATOM 10091 O O . VAL A 1 45 ? 2.254 -3.037 1.258 1.00 0.00 45 VAL A O 10
ATOM 10104 N N . GLU A 1 46 ? 3.593 -2.444 2.973 1.00 0.00 46 GLU A N 10
ATOM 10105 C CA . GLU A 1 46 ? 4.189 -3.764 3.107 1.00 0.00 46 GLU A CA 10
ATOM 10106 C C . GLU A 1 46 ? 3.126 -4.780 3.515 1.00 0.00 46 GLU A C 10
ATOM 10107 O O . GLU A 1 46 ? 3.116 -5.907 3.030 1.00 0.00 46 GLU A O 10
ATOM 10119 N N . GLN A 1 47 ? 2.220 -4.357 4.391 1.00 0.00 47 GLN A N 10
ATOM 10120 C CA . GLN A 1 47 ? 1.165 -5.228 4.900 1.00 0.00 47 GLN A CA 10
ATOM 10121 C C . GLN A 1 47 ? 0.370 -5.840 3.747 1.00 0.00 47 GLN A C 10
ATOM 10122 O O . GLN A 1 47 ? 0.213 -7.060 3.666 1.00 0.00 47 GLN A O 10
ATOM 10136 N N . ALA A 1 48 ? -0.115 -4.990 2.847 1.00 0.00 48 ALA A N 10
ATOM 10137 C CA . ALA A 1 48 ? -0.870 -5.458 1.689 1.00 0.00 48 ALA A CA 10
ATOM 10138 C C . ALA A 1 48 ? 0.008 -6.311 0.785 1.00 0.00 48 ALA A C 10
ATOM 10139 O O . ALA A 1 48 ? -0.461 -7.260 0.157 1.00 0.00 48 ALA A O 10
ATOM 10146 N N . ARG A 1 49 ? 1.289 -5.981 0.755 1.00 0.00 49 ARG A N 10
ATOM 10147 C CA . ARG A 1 49 ? 2.254 -6.700 -0.058 1.00 0.00 49 ARG A CA 10
ATOM 10148 C C . ARG A 1 49 ? 2.423 -8.111 0.489 1.00 0.00 49 ARG A C 10
ATOM 10149 O O . ARG A 1 49 ? 2.611 -9.074 -0.260 1.00 0.00 49 ARG A O 10
ATOM 10170 N N . LEU A 1 50 ? 2.336 -8.213 1.808 1.00 0.00 50 LEU A N 10
ATOM 10171 C CA . LEU A 1 50 ? 2.433 -9.485 2.502 1.00 0.00 50 LEU A CA 10
ATOM 10172 C C . LEU A 1 50 ? 1.255 -10.376 2.127 1.00 0.00 50 LEU A C 10
ATOM 10173 O O . LEU A 1 50 ? 1.431 -11.553 1.827 1.00 0.00 50 LEU A O 10
ATOM 10189 N N . GLU A 1 51 ? 0.059 -9.796 2.129 1.00 0.00 51 GLU A N 10
ATOM 10190 C CA . GLU A 1 51 ? -1.155 -10.536 1.803 1.00 0.00 51 GLU A CA 10
ATOM 10191 C C . GLU A 1 51 ? -1.074 -11.130 0.403 1.00 0.00 51 GLU A C 10
ATOM 10192 O O . GLU A 1 51 ? -1.337 -12.317 0.208 1.00 0.00 51 GLU A O 10
ATOM 10204 N N . PHE A 1 52 ? -0.687 -10.309 -0.568 1.00 0.00 52 PHE A N 10
ATOM 10205 C CA . PHE A 1 52 ? -0.565 -10.771 -1.951 1.00 0.00 52 PHE A CA 10
ATOM 10206 C C . PHE A 1 52 ? 0.608 -11.733 -2.105 1.00 0.00 52 PHE A C 10
ATOM 10207 O O . PHE A 1 52 ? 0.696 -12.468 -3.095 1.00 0.00 52 PHE A O 10
ATOM 10224 N N . GLY A 1 53 ? 1.505 -11.719 -1.127 1.00 0.00 53 GLY A N 10
ATOM 10225 C CA . GLY A 1 53 ? 2.616 -12.649 -1.115 1.00 0.00 53 GLY A CA 10
ATOM 10226 C C . GLY A 1 53 ? 2.231 -14.002 -0.544 1.00 0.00 53 GLY A C 10
ATOM 10227 O O . GLY A 1 53 ? 2.882 -15.007 -0.825 1.00 0.00 53 GLY A O 10
ATOM 10231 N N . GLN A 1 54 ? 1.173 -14.029 0.258 1.00 0.00 54 GLN A N 10
ATOM 10232 C CA . GLN A 1 54 ? 0.713 -15.268 0.874 1.00 0.00 54 GLN A CA 10
ATOM 10233 C C . GLN A 1 54 ? -0.333 -15.951 0.003 1.00 0.00 54 GLN A C 10
ATOM 10234 O O . GLN A 1 54 ? -0.412 -17.180 -0.034 1.00 0.00 54 GLN A O 10
ATOM 10248 N N . LEU A 1 55 ? -1.141 -15.145 -0.680 1.00 0.00 55 LEU A N 10
ATOM 10249 C CA . LEU A 1 55 ? -2.175 -15.665 -1.571 1.00 0.00 55 LEU A CA 10
ATOM 10250 C C . LEU A 1 55 ? -1.555 -16.515 -2.675 1.00 0.00 55 LEU A C 10
ATOM 10251 O O . LEU A 1 55 ? -1.737 -17.732 -2.719 1.00 0.00 55 LEU A O 10
ATOM 10267 N N . GLU A 1 56 ? -0.830 -15.861 -3.564 1.00 0.00 56 GLU A N 10
ATOM 10268 C CA . GLU A 1 56 ? -0.111 -16.544 -4.629 1.00 0.00 56 GLU A CA 10
ATOM 10269 C C . GLU A 1 56 ? 1.294 -15.968 -4.715 1.00 0.00 56 GLU A C 10
ATOM 10270 O O . GLU A 1 56 ? 1.755 -15.319 -3.777 1.00 0.00 56 GLU A O 10
ATOM 10282 N N . HIS A 1 57 ? 1.953 -16.196 -5.847 1.00 0.00 57 HIS A N 10
ATOM 10283 C CA . HIS A 1 57 ? 3.241 -15.576 -6.162 1.00 0.00 57 HIS A CA 10
ATOM 10284 C C . HIS A 1 57 ? 4.353 -16.099 -5.262 1.00 0.00 57 HIS A C 10
ATOM 10285 O O . HIS A 1 57 ? 4.510 -15.648 -4.129 1.00 0.00 57 HIS A O 10
ATOM 10300 N N . HIS A 1 58 ? 5.113 -17.059 -5.780 1.00 0.00 58 HIS A N 10
ATOM 10301 C CA . HIS A 1 58 ? 6.303 -17.591 -5.109 1.00 0.00 58 HIS A CA 10
ATOM 10302 C C . HIS A 1 58 ? 5.945 -18.491 -3.929 1.00 0.00 58 HIS A C 10
ATOM 10303 O O . HIS A 1 58 ? 6.081 -19.713 -4.023 1.00 0.00 58 HIS A O 10
ATOM 10318 N N . HIS A 1 59 ? 5.477 -17.872 -2.837 1.00 0.00 59 HIS A N 10
ATOM 10319 C CA . HIS A 1 59 ? 5.298 -18.533 -1.534 1.00 0.00 59 HIS A CA 10
ATOM 10320 C C . HIS A 1 59 ? 6.471 -19.472 -1.248 1.00 0.00 59 HIS A C 10
ATOM 10321 O O . HIS A 1 59 ? 6.307 -20.624 -0.847 1.00 0.00 59 HIS A O 10
ATOM 10336 N N . HIS A 1 60 ? 7.666 -18.931 -1.445 1.00 0.00 60 HIS A N 10
ATOM 10337 C CA . HIS A 1 60 ? 8.904 -19.682 -1.336 1.00 0.00 60 HIS A CA 10
ATOM 10338 C C . HIS A 1 60 ? 9.983 -18.786 -0.745 1.00 0.00 60 HIS A C 10
ATOM 10339 O O . HIS A 1 60 ? 10.179 -17.660 -1.212 1.00 0.00 60 HIS A O 10
ATOM 10354 N N . HIS A 1 61 ? 10.672 -19.278 0.275 1.00 0.00 61 HIS A N 10
ATOM 10355 C CA . HIS A 1 61 ? 11.730 -18.513 0.925 1.00 0.00 61 HIS A CA 10
ATOM 10356 C C . HIS A 1 61 ? 13.029 -18.680 0.158 1.00 0.00 61 HIS A C 10
ATOM 10357 O O . HIS A 1 61 ? 13.072 -19.362 -0.866 1.00 0.00 61 HIS A O 10
ATOM 10372 N N . HIS A 1 62 ? 14.081 -18.052 0.645 1.00 0.00 62 HIS A N 10
ATOM 10373 C CA . HIS A 1 62 ? 15.397 -18.217 0.063 1.00 0.00 62 HIS A CA 10
ATOM 10374 C C . HIS A 1 62 ? 16.201 -19.178 0.927 1.00 0.00 62 HIS A C 10
ATOM 10375 O O . HIS A 1 62 ? 16.878 -18.709 1.868 1.00 0.00 62 HIS A O 10
ATOM 10391 N N . MET A 1 1 ? -10.087 11.357 -4.529 1.00 0.00 1 MET A N 11
ATOM 10392 C CA . MET A 1 1 ? -9.576 10.108 -5.142 1.00 0.00 1 MET A CA 11
ATOM 10393 C C . MET A 1 1 ? -8.070 10.016 -4.945 1.00 0.00 1 MET A C 11
ATOM 10394 O O . MET A 1 1 ? -7.364 11.018 -5.081 1.00 0.00 1 MET A O 11
ATOM 10410 N N . ASN A 1 2 ? -7.596 8.806 -4.631 1.00 0.00 2 ASN A N 11
ATOM 10411 C CA . ASN A 1 2 ? -6.206 8.569 -4.216 1.00 0.00 2 ASN A CA 11
ATOM 10412 C C . ASN A 1 2 ? -5.967 9.154 -2.830 1.00 0.00 2 ASN A C 11
ATOM 10413 O O . ASN A 1 2 ? -6.451 10.237 -2.505 1.00 0.00 2 ASN A O 11
ATOM 10424 N N . LEU A 1 3 ? -5.248 8.425 -2.005 1.00 0.00 3 LEU A N 11
ATOM 10425 C CA . LEU A 1 3 ? -4.954 8.890 -0.664 1.00 0.00 3 LEU A CA 11
ATOM 10426 C C . LEU A 1 3 ? -3.582 9.545 -0.620 1.00 0.00 3 LEU A C 11
ATOM 10427 O O . LEU A 1 3 ? -2.878 9.599 -1.626 1.00 0.00 3 LEU A O 11
ATOM 10443 N N . ARG A 1 4 ? -3.218 10.049 0.544 1.00 0.00 4 ARG A N 11
ATOM 10444 C CA . ARG A 1 4 ? -1.925 10.678 0.737 1.00 0.00 4 ARG A CA 11
ATOM 10445 C C . ARG A 1 4 ? -0.861 9.632 1.005 1.00 0.00 4 ARG A C 11
ATOM 10446 O O . ARG A 1 4 ? -0.905 8.920 2.006 1.00 0.00 4 ARG A O 11
ATOM 10467 N N . TRP A 1 5 ? 0.088 9.540 0.099 1.00 0.00 5 TRP A N 11
ATOM 10468 C CA . TRP A 1 5 ? 1.177 8.598 0.235 1.00 0.00 5 TRP A CA 11
ATOM 10469 C C . TRP A 1 5 ? 2.399 9.297 0.799 1.00 0.00 5 TRP A C 11
ATOM 10470 O O . TRP A 1 5 ? 2.803 10.351 0.307 1.00 0.00 5 TRP A O 11
ATOM 10491 N N . THR A 1 6 ? 2.972 8.721 1.837 1.00 0.00 6 THR A N 11
ATOM 10492 C CA . THR A 1 6 ? 4.172 9.271 2.435 1.00 0.00 6 THR A CA 11
ATOM 10493 C C . THR A 1 6 ? 5.376 8.954 1.556 1.00 0.00 6 THR A C 11
ATOM 10494 O O . THR A 1 6 ? 5.284 8.101 0.671 1.00 0.00 6 THR A O 11
ATOM 10505 N N . SER A 1 7 ? 6.493 9.628 1.790 1.00 0.00 7 SER A N 11
ATOM 10506 C CA . SER A 1 7 ? 7.684 9.436 0.973 1.00 0.00 7 SER A CA 11
ATOM 10507 C C . SER A 1 7 ? 8.137 7.975 1.004 1.00 0.00 7 SER A C 11
ATOM 10508 O O . SER A 1 7 ? 8.506 7.403 -0.028 1.00 0.00 7 SER A O 11
ATOM 10516 N N . GLU A 1 8 ? 8.075 7.375 2.184 1.00 0.00 8 GLU A N 11
ATOM 10517 C CA . GLU A 1 8 ? 8.449 5.979 2.358 1.00 0.00 8 GLU A CA 11
ATOM 10518 C C . GLU A 1 8 ? 7.423 5.057 1.704 1.00 0.00 8 GLU A C 11
ATOM 10519 O O . GLU A 1 8 ? 7.783 4.033 1.124 1.00 0.00 8 GLU A O 11
ATOM 10531 N N . ALA A 1 9 ? 6.147 5.425 1.796 1.00 0.00 9 ALA A N 11
ATOM 10532 C CA . ALA A 1 9 ? 5.077 4.640 1.190 1.00 0.00 9 ALA A CA 11
ATOM 10533 C C . ALA A 1 9 ? 5.221 4.605 -0.324 1.00 0.00 9 ALA A C 11
ATOM 10534 O O . ALA A 1 9 ? 5.050 3.559 -0.947 1.00 0.00 9 ALA A O 11
ATOM 10541 N N . LYS A 1 10 ? 5.548 5.756 -0.906 1.00 0.00 10 LYS A N 11
ATOM 10542 C CA . LYS A 1 10 ? 5.785 5.851 -2.343 1.00 0.00 10 LYS A CA 11
ATOM 10543 C C . LYS A 1 10 ? 6.890 4.885 -2.764 1.00 0.00 10 LYS A C 11
ATOM 10544 O O . LYS A 1 10 ? 6.761 4.165 -3.755 1.00 0.00 10 LYS A O 11
ATOM 10563 N N . THR A 1 11 ? 7.971 4.866 -1.991 1.00 0.00 11 THR A N 11
ATOM 10564 C CA . THR A 1 11 ? 9.087 3.970 -2.251 1.00 0.00 11 THR A CA 11
ATOM 10565 C C . THR A 1 11 ? 8.669 2.504 -2.089 1.00 0.00 11 THR A C 11
ATOM 10566 O O . THR A 1 11 ? 9.026 1.651 -2.905 1.00 0.00 11 THR A O 11
ATOM 10577 N N . LYS A 1 12 ? 7.906 2.217 -1.040 1.00 0.00 12 LYS A N 11
ATOM 10578 C CA . LYS A 1 12 ? 7.424 0.867 -0.784 1.00 0.00 12 LYS A CA 11
ATOM 10579 C C . LYS A 1 12 ? 6.545 0.365 -1.930 1.00 0.00 12 LYS A C 11
ATOM 10580 O O . LYS A 1 12 ? 6.665 -0.783 -2.351 1.00 0.00 12 LYS A O 11
ATOM 10599 N N . LEU A 1 13 ? 5.676 1.236 -2.442 1.00 0.00 13 LEU A N 11
ATOM 10600 C CA . LEU A 1 13 ? 4.796 0.870 -3.549 1.00 0.00 13 LEU A CA 11
ATOM 10601 C C . LEU A 1 13 ? 5.618 0.496 -4.782 1.00 0.00 13 LEU A C 11
ATOM 10602 O O . LEU A 1 13 ? 5.287 -0.445 -5.499 1.00 0.00 13 LEU A O 11
ATOM 10618 N N . LYS A 1 14 ? 6.709 1.222 -5.001 1.00 0.00 14 LYS A N 11
ATOM 10619 C CA . LYS A 1 14 ? 7.582 0.975 -6.147 1.00 0.00 14 LYS A CA 11
ATOM 10620 C C . LYS A 1 14 ? 8.416 -0.294 -5.961 1.00 0.00 14 LYS A C 11
ATOM 10621 O O . LYS A 1 14 ? 9.098 -0.739 -6.885 1.00 0.00 14 LYS A O 11
ATOM 10640 N N . ASN A 1 15 ? 8.365 -0.871 -4.766 1.00 0.00 15 ASN A N 11
ATOM 10641 C CA . ASN A 1 15 ? 9.072 -2.117 -4.488 1.00 0.00 15 ASN A CA 11
ATOM 10642 C C . ASN A 1 15 ? 8.180 -3.315 -4.786 1.00 0.00 15 ASN A C 11
ATOM 10643 O O . ASN A 1 15 ? 8.638 -4.459 -4.816 1.00 0.00 15 ASN A O 11
ATOM 10654 N N . ILE A 1 16 ? 6.906 -3.043 -5.009 1.00 0.00 16 ILE A N 11
ATOM 10655 C CA . ILE A 1 16 ? 5.951 -4.083 -5.349 1.00 0.00 16 ILE A CA 11
ATOM 10656 C C . ILE A 1 16 ? 6.008 -4.368 -6.850 1.00 0.00 16 ILE A C 11
ATOM 10657 O O . ILE A 1 16 ? 6.037 -3.437 -7.658 1.00 0.00 16 ILE A O 11
ATOM 10673 N N . PRO A 1 17 ? 6.073 -5.656 -7.240 1.00 0.00 17 PRO A N 11
ATOM 10674 C CA . PRO A 1 17 ? 6.117 -6.057 -8.652 1.00 0.00 17 PRO A CA 11
ATOM 10675 C C . PRO A 1 17 ? 4.983 -5.433 -9.461 1.00 0.00 17 PRO A C 11
ATOM 10676 O O . PRO A 1 17 ? 3.837 -5.427 -9.022 1.00 0.00 17 PRO A O 11
ATOM 10687 N N . PHE A 1 18 ? 5.318 -4.929 -10.647 1.00 0.00 18 PHE A N 11
ATOM 10688 C CA . PHE A 1 18 ? 4.370 -4.206 -11.500 1.00 0.00 18 PHE A CA 11
ATOM 10689 C C . PHE A 1 18 ? 3.069 -4.979 -11.690 1.00 0.00 18 PHE A C 11
ATOM 10690 O O . PHE A 1 18 ? 1.984 -4.398 -11.664 1.00 0.00 18 PHE A O 11
ATOM 10707 N N . PHE A 1 19 ? 3.186 -6.291 -11.843 1.00 0.00 19 PHE A N 11
ATOM 10708 C CA . PHE A 1 19 ? 2.036 -7.148 -12.114 1.00 0.00 19 PHE A CA 11
ATOM 10709 C C . PHE A 1 19 ? 1.011 -7.096 -10.980 1.00 0.00 19 PHE A C 11
ATOM 10710 O O . PHE A 1 19 ? -0.173 -7.352 -11.192 1.00 0.00 19 PHE A O 11
ATOM 10727 N N . ALA A 1 20 ? 1.465 -6.752 -9.779 1.00 0.00 20 ALA A N 11
ATOM 10728 C CA . ALA A 1 20 ? 0.590 -6.732 -8.615 1.00 0.00 20 ALA A CA 11
ATOM 10729 C C . ALA A 1 20 ? 0.614 -5.375 -7.916 1.00 0.00 20 ALA A C 11
ATOM 10730 O O . ALA A 1 20 ? -0.053 -5.185 -6.904 1.00 0.00 20 ALA A O 11
ATOM 10737 N N . ARG A 1 21 ? 1.362 -4.430 -8.469 1.00 0.00 21 ARG A N 11
ATOM 10738 C CA . ARG A 1 21 ? 1.545 -3.132 -7.829 1.00 0.00 21 ARG A CA 11
ATOM 10739 C C . ARG A 1 21 ? 0.249 -2.327 -7.833 1.00 0.00 21 ARG A C 11
ATOM 10740 O O . ARG A 1 21 ? -0.131 -1.746 -6.816 1.00 0.00 21 ARG A O 11
ATOM 10761 N N . SER A 1 22 ? -0.427 -2.302 -8.971 1.00 0.00 22 SER A N 11
ATOM 10762 C CA . SER A 1 22 ? -1.702 -1.610 -9.091 1.00 0.00 22 SER A CA 11
ATOM 10763 C C . SER A 1 22 ? -2.731 -2.237 -8.153 1.00 0.00 22 SER A C 11
ATOM 10764 O O . SER A 1 22 ? -3.519 -1.540 -7.508 1.00 0.00 22 SER A O 11
ATOM 10772 N N . GLN A 1 23 ? -2.688 -3.561 -8.068 1.00 0.00 23 GLN A N 11
ATOM 10773 C CA . GLN A 1 23 ? -3.607 -4.317 -7.231 1.00 0.00 23 GLN A CA 11
ATOM 10774 C C . GLN A 1 23 ? -3.335 -4.028 -5.756 1.00 0.00 23 GLN A C 11
ATOM 10775 O O . GLN A 1 23 ? -4.254 -3.764 -4.974 1.00 0.00 23 GLN A O 11
ATOM 10789 N N . ALA A 1 24 ? -2.060 -4.069 -5.388 1.00 0.00 24 ALA A N 11
ATOM 10790 C CA . ALA A 1 24 ? -1.645 -3.815 -4.019 1.00 0.00 24 ALA A CA 11
ATOM 10791 C C . ALA A 1 24 ? -1.999 -2.398 -3.594 1.00 0.00 24 ALA A C 11
ATOM 10792 O O . ALA A 1 24 ? -2.509 -2.190 -2.499 1.00 0.00 24 ALA A O 11
ATOM 10799 N N . LYS A 1 25 ? -1.739 -1.434 -4.472 1.00 0.00 25 LYS A N 11
ATOM 10800 C CA . LYS A 1 25 ? -2.046 -0.034 -4.200 1.00 0.00 25 LYS A CA 11
ATOM 10801 C C . LYS A 1 25 ? -3.514 0.143 -3.825 1.00 0.00 25 LYS A C 11
ATOM 10802 O O . LYS A 1 25 ? -3.836 0.857 -2.873 1.00 0.00 25 LYS A O 11
ATOM 10821 N N . ALA A 1 26 ? -4.396 -0.528 -4.557 1.00 0.00 26 ALA A N 11
ATOM 10822 C CA . ALA A 1 26 ? -5.821 -0.473 -4.268 1.00 0.00 26 ALA A CA 11
ATOM 10823 C C . ALA A 1 26 ? -6.106 -1.005 -2.865 1.00 0.00 26 ALA A C 11
ATOM 10824 O O . ALA A 1 26 ? -6.929 -0.451 -2.136 1.00 0.00 26 ALA A O 11
ATOM 10831 N N . ARG A 1 27 ? -5.405 -2.069 -2.488 1.00 0.00 27 ARG A N 11
ATOM 10832 C CA . ARG A 1 27 ? -5.568 -2.657 -1.165 1.00 0.00 27 ARG A CA 11
ATOM 10833 C C . ARG A 1 27 ? -4.991 -1.737 -0.092 1.00 0.00 27 ARG A C 11
ATOM 10834 O O . ARG A 1 27 ? -5.583 -1.577 0.968 1.00 0.00 27 ARG A O 11
ATOM 10855 N N . ILE A 1 28 ? -3.838 -1.138 -0.375 1.00 0.00 28 ILE A N 11
ATOM 10856 C CA . ILE A 1 28 ? -3.180 -0.231 0.565 1.00 0.00 28 ILE A CA 11
ATOM 10857 C C . ILE A 1 28 ? -4.106 0.915 0.951 1.00 0.00 28 ILE A C 11
ATOM 10858 O O . ILE A 1 28 ? -4.346 1.168 2.135 1.00 0.00 28 ILE A O 11
ATOM 10874 N N . GLU A 1 29 ? -4.639 1.592 -0.052 1.00 0.00 29 GLU A N 11
ATOM 10875 C CA . GLU A 1 29 ? -5.521 2.721 0.182 1.00 0.00 29 GLU A CA 11
ATOM 10876 C C . GLU A 1 29 ? -6.854 2.248 0.767 1.00 0.00 29 GLU A C 11
ATOM 10877 O O . GLU A 1 29 ? -7.558 3.001 1.434 1.00 0.00 29 GLU A O 11
ATOM 10889 N N . GLN A 1 30 ? -7.185 0.983 0.533 1.00 0.00 30 GLN A N 11
ATOM 10890 C CA . GLN A 1 30 ? -8.356 0.377 1.157 1.00 0.00 30 GLN A CA 11
ATOM 10891 C C . GLN A 1 30 ? -8.103 0.180 2.651 1.00 0.00 30 GLN A C 11
ATOM 10892 O O . GLN A 1 30 ? -8.947 0.508 3.483 1.00 0.00 30 GLN A O 11
ATOM 10906 N N . LEU A 1 31 ? -6.922 -0.338 2.974 1.00 0.00 31 LEU A N 11
ATOM 10907 C CA . LEU A 1 31 ? -6.521 -0.573 4.357 1.00 0.00 31 LEU A CA 11
ATOM 10908 C C . LEU A 1 31 ? -6.528 0.730 5.151 1.00 0.00 31 LEU A C 11
ATOM 10909 O O . LEU A 1 31 ? -6.939 0.761 6.311 1.00 0.00 31 LEU A O 11
ATOM 10925 N N . ALA A 1 32 ? -6.081 1.808 4.519 1.00 0.00 32 ALA A N 11
ATOM 10926 C CA . ALA A 1 32 ? -6.083 3.119 5.158 1.00 0.00 32 ALA A CA 11
ATOM 10927 C C . ALA A 1 32 ? -7.509 3.577 5.451 1.00 0.00 32 ALA A C 11
ATOM 10928 O O . ALA A 1 32 ? -7.791 4.129 6.515 1.00 0.00 32 ALA A O 11
ATOM 10935 N N . ARG A 1 33 ? -8.410 3.327 4.509 1.00 0.00 33 ARG A N 11
ATOM 10936 C CA . ARG A 1 33 ? -9.815 3.662 4.686 1.00 0.00 33 ARG A CA 11
ATOM 10937 C C . ARG A 1 33 ? -10.448 2.829 5.800 1.00 0.00 33 ARG A C 11
ATOM 10938 O O . ARG A 1 33 ? -11.406 3.264 6.441 1.00 0.00 33 ARG A O 11
ATOM 10959 N N . GLN A 1 34 ? -9.902 1.641 6.044 1.00 0.00 34 GLN A N 11
ATOM 10960 C CA . GLN A 1 34 ? -10.334 0.826 7.177 1.00 0.00 34 GLN A CA 11
ATOM 10961 C C . GLN A 1 34 ? -9.922 1.492 8.486 1.00 0.00 34 GLN A C 11
ATOM 10962 O O . GLN A 1 34 ? -10.644 1.434 9.481 1.00 0.00 34 GLN A O 11
ATOM 10976 N N . ALA A 1 35 ? -8.759 2.131 8.466 1.00 0.00 35 ALA A N 11
ATOM 10977 C CA . ALA A 1 35 ? -8.246 2.843 9.632 1.00 0.00 35 ALA A CA 11
ATOM 10978 C C . ALA A 1 35 ? -8.827 4.251 9.704 1.00 0.00 35 ALA A C 11
ATOM 10979 O O . ALA A 1 35 ? -8.580 4.984 10.665 1.00 0.00 35 ALA A O 11
ATOM 10986 N N . GLU A 1 36 ? -9.582 4.618 8.665 1.00 0.00 36 GLU A N 11
ATOM 10987 C CA . GLU A 1 36 ? -10.274 5.906 8.600 1.00 0.00 36 GLU A CA 11
ATOM 10988 C C . GLU A 1 36 ? -9.279 7.052 8.459 1.00 0.00 36 GLU A C 11
ATOM 10989 O O . GLU A 1 36 ? -9.512 8.161 8.941 1.00 0.00 36 GLU A O 11
ATOM 11001 N N . GLN A 1 37 ? -8.180 6.781 7.772 1.00 0.00 37 GLN A N 11
ATOM 11002 C CA . GLN A 1 37 ? -7.169 7.793 7.516 1.00 0.00 37 GLN A CA 11
ATOM 11003 C C . GLN A 1 37 ? -6.975 7.960 6.012 1.00 0.00 37 GLN A C 11
ATOM 11004 O O . GLN A 1 37 ? -7.062 6.992 5.258 1.00 0.00 37 GLN A O 11
ATOM 11018 N N . ASP A 1 38 ? -6.720 9.187 5.578 1.00 0.00 38 ASP A N 11
ATOM 11019 C CA . ASP A 1 38 ? -6.527 9.465 4.159 1.00 0.00 38 ASP A CA 11
ATOM 11020 C C . ASP A 1 38 ? -5.048 9.486 3.829 1.00 0.00 38 ASP A C 11
ATOM 11021 O O . ASP A 1 38 ? -4.646 9.926 2.758 1.00 0.00 38 ASP A O 11
ATOM 11030 N N . ILE A 1 39 ? -4.241 9.014 4.765 1.00 0.00 39 ILE A N 11
ATOM 11031 C CA . ILE A 1 39 ? -2.802 8.931 4.575 1.00 0.00 39 ILE A CA 11
ATOM 11032 C C . ILE A 1 39 ? -2.350 7.489 4.754 1.00 0.00 39 ILE A C 11
ATOM 11033 O O . ILE A 1 39 ? -2.783 6.813 5.685 1.00 0.00 39 ILE A O 11
ATOM 11049 N N . VAL A 1 40 ? -1.497 7.015 3.864 1.00 0.00 40 VAL A N 11
ATOM 11050 C CA . VAL A 1 40 ? -0.985 5.663 3.971 1.00 0.00 40 VAL A CA 11
ATOM 11051 C C . VAL A 1 40 ? 0.466 5.681 4.433 1.00 0.00 40 VAL A C 11
ATOM 11052 O O . VAL A 1 40 ? 1.246 6.563 4.064 1.00 0.00 40 VAL A O 11
ATOM 11065 N N . THR A 1 41 ? 0.813 4.719 5.260 1.00 0.00 41 THR A N 11
ATOM 11066 C CA . THR A 1 41 ? 2.173 4.572 5.727 1.00 0.00 41 THR A CA 11
ATOM 11067 C C . THR A 1 41 ? 2.815 3.363 5.057 1.00 0.00 41 THR A C 11
ATOM 11068 O O . THR A 1 41 ? 2.110 2.511 4.508 1.00 0.00 41 THR A O 11
ATOM 11079 N N . PRO A 1 42 ? 4.154 3.263 5.079 1.00 0.00 42 PRO A N 11
ATOM 11080 C CA . PRO A 1 42 ? 4.860 2.106 4.520 1.00 0.00 42 PRO A CA 11
ATOM 11081 C C . PRO A 1 42 ? 4.433 0.808 5.205 1.00 0.00 42 PRO A C 11
ATOM 11082 O O . PRO A 1 42 ? 4.532 -0.276 4.632 1.00 0.00 42 PRO A O 11
ATOM 11093 N N . GLU A 1 43 ? 3.948 0.951 6.433 1.00 0.00 43 GLU A N 11
ATOM 11094 C CA . GLU A 1 43 ? 3.419 -0.157 7.214 1.00 0.00 43 GLU A CA 11
ATOM 11095 C C . GLU A 1 43 ? 2.271 -0.844 6.475 1.00 0.00 43 GLU A C 11
ATOM 11096 O O . GLU A 1 43 ? 2.254 -2.071 6.331 1.00 0.00 43 GLU A O 11
ATOM 11108 N N . LEU A 1 44 ? 1.329 -0.040 5.997 1.00 0.00 44 LEU A N 11
ATOM 11109 C CA . LEU A 1 44 ? 0.164 -0.555 5.285 1.00 0.00 44 LEU A CA 11
ATOM 11110 C C . LEU A 1 44 ? 0.569 -1.124 3.933 1.00 0.00 44 LEU A C 11
ATOM 11111 O O . LEU A 1 44 ? 0.050 -2.155 3.503 1.00 0.00 44 LEU A O 11
ATOM 11127 N N . VAL A 1 45 ? 1.499 -0.444 3.272 1.00 0.00 45 VAL A N 11
ATOM 11128 C CA . VAL A 1 45 ? 2.017 -0.902 1.987 1.00 0.00 45 VAL A CA 11
ATOM 11129 C C . VAL A 1 45 ? 2.631 -2.290 2.132 1.00 0.00 45 VAL A C 11
ATOM 11130 O O . VAL A 1 45 ? 2.371 -3.186 1.327 1.00 0.00 45 VAL A O 11
ATOM 11143 N N . GLU A 1 46 ? 3.436 -2.454 3.174 1.00 0.00 46 GLU A N 11
ATOM 11144 C CA . GLU A 1 46 ? 4.078 -3.728 3.457 1.00 0.00 46 GLU A CA 11
ATOM 11145 C C . GLU A 1 46 ? 3.029 -4.816 3.643 1.00 0.00 46 GLU A C 11
ATOM 11146 O O . GLU A 1 46 ? 3.069 -5.850 2.978 1.00 0.00 46 GLU A O 11
ATOM 11158 N N . GLN A 1 47 ? 2.075 -4.558 4.535 1.00 0.00 47 GLN A N 11
ATOM 11159 C CA . GLN A 1 47 ? 1.016 -5.514 4.832 1.00 0.00 47 GLN A CA 11
ATOM 11160 C C . GLN A 1 47 ? 0.261 -5.913 3.576 1.00 0.00 47 GLN A C 11
ATOM 11161 O O . GLN A 1 47 ? -0.012 -7.091 3.366 1.00 0.00 47 GLN A O 11
ATOM 11175 N N . ALA A 1 48 ? -0.061 -4.935 2.741 1.00 0.00 48 ALA A N 11
ATOM 11176 C CA . ALA A 1 48 ? -0.749 -5.206 1.489 1.00 0.00 48 ALA A CA 11
ATOM 11177 C C . ALA A 1 48 ? 0.088 -6.115 0.596 1.00 0.00 48 ALA A C 11
ATOM 11178 O O . ALA A 1 48 ? -0.442 -7.022 -0.047 1.00 0.00 48 ALA A O 11
ATOM 11185 N N . ARG A 1 49 ? 1.397 -5.891 0.581 1.00 0.00 49 ARG A N 11
ATOM 11186 C CA . ARG A 1 49 ? 2.286 -6.705 -0.230 1.00 0.00 49 ARG A CA 11
ATOM 11187 C C . ARG A 1 49 ? 2.325 -8.125 0.313 1.00 0.00 49 ARG A C 11
ATOM 11188 O O . ARG A 1 49 ? 2.346 -9.085 -0.447 1.00 0.00 49 ARG A O 11
ATOM 11209 N N . LEU A 1 50 ? 2.313 -8.245 1.633 1.00 0.00 50 LEU A N 11
ATOM 11210 C CA . LEU A 1 50 ? 2.341 -9.546 2.283 1.00 0.00 50 LEU A CA 11
ATOM 11211 C C . LEU A 1 50 ? 1.044 -10.312 2.036 1.00 0.00 50 LEU A C 11
ATOM 11212 O O . LEU A 1 50 ? 1.054 -11.539 1.928 1.00 0.00 50 LEU A O 11
ATOM 11228 N N . GLU A 1 51 ? -0.066 -9.588 1.947 1.00 0.00 51 GLU A N 11
ATOM 11229 C CA . GLU A 1 51 ? -1.353 -10.195 1.618 1.00 0.00 51 GLU A CA 11
ATOM 11230 C C . GLU A 1 51 ? -1.283 -10.881 0.258 1.00 0.00 51 GLU A C 11
ATOM 11231 O O . GLU A 1 51 ? -1.702 -12.029 0.103 1.00 0.00 51 GLU A O 11
ATOM 11243 N N . PHE A 1 52 ? -0.721 -10.181 -0.720 1.00 0.00 52 PHE A N 11
ATOM 11244 C CA . PHE A 1 52 ? -0.606 -10.721 -2.068 1.00 0.00 52 PHE A CA 11
ATOM 11245 C C . PHE A 1 52 ? 0.575 -11.681 -2.163 1.00 0.00 52 PHE A C 11
ATOM 11246 O O . PHE A 1 52 ? 0.600 -12.571 -3.013 1.00 0.00 52 PHE A O 11
ATOM 11263 N N . GLY A 1 53 ? 1.546 -11.496 -1.281 1.00 0.00 53 GLY A N 11
ATOM 11264 C CA . GLY A 1 53 ? 2.665 -12.410 -1.194 1.00 0.00 53 GLY A CA 11
ATOM 11265 C C . GLY A 1 53 ? 2.220 -13.788 -0.754 1.00 0.00 53 GLY A C 11
ATOM 11266 O O . GLY A 1 53 ? 2.768 -14.798 -1.191 1.00 0.00 53 GLY A O 11
ATOM 11270 N N . GLN A 1 54 ? 1.218 -13.823 0.116 1.00 0.00 54 GLN A N 11
ATOM 11271 C CA . GLN A 1 54 ? 0.640 -15.079 0.559 1.00 0.00 54 GLN A CA 11
ATOM 11272 C C . GLN A 1 54 ? -0.304 -15.634 -0.495 1.00 0.00 54 GLN A C 11
ATOM 11273 O O . GLN A 1 54 ? -0.456 -16.842 -0.621 1.00 0.00 54 GLN A O 11
ATOM 11287 N N . LEU A 1 55 ? -0.926 -14.744 -1.263 1.00 0.00 55 LEU A N 11
ATOM 11288 C CA . LEU A 1 55 ? -1.800 -15.154 -2.362 1.00 0.00 55 LEU A CA 11
ATOM 11289 C C . LEU A 1 55 ? -1.050 -16.044 -3.348 1.00 0.00 55 LEU A C 11
ATOM 11290 O O . LEU A 1 55 ? -1.636 -16.919 -3.989 1.00 0.00 55 LEU A O 11
ATOM 11306 N N . GLU A 1 56 ? 0.252 -15.819 -3.452 1.00 0.00 56 GLU A N 11
ATOM 11307 C CA . GLU A 1 56 ? 1.098 -16.586 -4.349 1.00 0.00 56 GLU A CA 11
ATOM 11308 C C . GLU A 1 56 ? 1.410 -17.969 -3.780 1.00 0.00 56 GLU A C 11
ATOM 11309 O O . GLU A 1 56 ? 2.523 -18.235 -3.321 1.00 0.00 56 GLU A O 11
ATOM 11321 N N . HIS A 1 57 ? 0.408 -18.833 -3.771 1.00 0.00 57 HIS A N 11
ATOM 11322 C CA . HIS A 1 57 ? 0.615 -20.233 -3.428 1.00 0.00 57 HIS A CA 11
ATOM 11323 C C . HIS A 1 57 ? 0.716 -21.048 -4.706 1.00 0.00 57 HIS A C 11
ATOM 11324 O O . HIS A 1 57 ? 1.778 -21.573 -5.044 1.00 0.00 57 HIS A O 11
ATOM 11339 N N . HIS A 1 58 ? -0.395 -21.126 -5.427 1.00 0.00 58 HIS A N 11
ATOM 11340 C CA . HIS A 1 58 ? -0.453 -21.862 -6.679 1.00 0.00 58 HIS A CA 11
ATOM 11341 C C . HIS A 1 58 ? -1.541 -21.280 -7.574 1.00 0.00 58 HIS A C 11
ATOM 11342 O O . HIS A 1 58 ? -2.724 -21.560 -7.385 1.00 0.00 58 HIS A O 11
ATOM 11357 N N . HIS A 1 59 ? -1.148 -20.459 -8.535 1.00 0.00 59 HIS A N 11
ATOM 11358 C CA . HIS A 1 59 ? -2.108 -19.870 -9.460 1.00 0.00 59 HIS A CA 11
ATOM 11359 C C . HIS A 1 59 ? -2.144 -20.635 -10.773 1.00 0.00 59 HIS A C 11
ATOM 11360 O O . HIS A 1 59 ? -1.147 -20.719 -11.490 1.00 0.00 59 HIS A O 11
ATOM 11375 N N . HIS A 1 60 ? -3.301 -21.203 -11.070 1.00 0.00 60 HIS A N 11
ATOM 11376 C CA . HIS A 1 60 ? -3.524 -21.891 -12.330 1.00 0.00 60 HIS A CA 11
ATOM 11377 C C . HIS A 1 60 ? -4.235 -20.955 -13.298 1.00 0.00 60 HIS A C 11
ATOM 11378 O O . HIS A 1 60 ? -4.101 -21.077 -14.516 1.00 0.00 60 HIS A O 11
ATOM 11393 N N . HIS A 1 61 ? -4.985 -20.013 -12.745 1.00 0.00 61 HIS A N 11
ATOM 11394 C CA . HIS A 1 61 ? -5.747 -19.077 -13.553 1.00 0.00 61 HIS A CA 11
ATOM 11395 C C . HIS A 1 61 ? -5.023 -17.741 -13.651 1.00 0.00 61 HIS A C 11
ATOM 11396 O O . HIS A 1 61 ? -4.528 -17.211 -12.654 1.00 0.00 61 HIS A O 11
ATOM 11411 N N . HIS A 1 62 ? -4.968 -17.212 -14.861 1.00 0.00 62 HIS A N 11
ATOM 11412 C CA . HIS A 1 62 ? -4.340 -15.926 -15.120 1.00 0.00 62 HIS A CA 11
ATOM 11413 C C . HIS A 1 62 ? -5.083 -15.207 -16.238 1.00 0.00 62 HIS A C 11
ATOM 11414 O O . HIS A 1 62 ? -4.698 -15.359 -17.412 1.00 0.00 62 HIS A O 11
ATOM 11430 N N . MET A 1 1 ? -10.625 9.184 -3.127 1.00 0.00 1 MET A N 12
ATOM 11431 C CA . MET A 1 1 ? -9.780 8.336 -3.995 1.00 0.00 1 MET A CA 12
ATOM 11432 C C . MET A 1 1 ? -8.379 8.921 -4.098 1.00 0.00 1 MET A C 12
ATOM 11433 O O . MET A 1 1 ? -8.214 10.140 -4.170 1.00 0.00 1 MET A O 12
ATOM 11449 N N . ASN A 1 2 ? -7.383 8.039 -4.113 1.00 0.00 2 ASN A N 12
ATOM 11450 C CA . ASN A 1 2 ? -5.972 8.432 -4.102 1.00 0.00 2 ASN A CA 12
ATOM 11451 C C . ASN A 1 2 ? -5.637 9.228 -2.851 1.00 0.00 2 ASN A C 12
ATOM 11452 O O . ASN A 1 2 ? -5.833 10.444 -2.786 1.00 0.00 2 ASN A O 12
ATOM 11463 N N . LEU A 1 3 ? -5.139 8.520 -1.858 1.00 0.00 3 LEU A N 12
ATOM 11464 C CA . LEU A 1 3 ? -4.870 9.095 -0.552 1.00 0.00 3 LEU A CA 12
ATOM 11465 C C . LEU A 1 3 ? -3.478 9.721 -0.515 1.00 0.00 3 LEU A C 12
ATOM 11466 O O . LEU A 1 3 ? -2.754 9.692 -1.511 1.00 0.00 3 LEU A O 12
ATOM 11482 N N . ARG A 1 4 ? -3.110 10.309 0.617 1.00 0.00 4 ARG A N 12
ATOM 11483 C CA . ARG A 1 4 ? -1.778 10.874 0.775 1.00 0.00 4 ARG A CA 12
ATOM 11484 C C . ARG A 1 4 ? -0.758 9.774 1.021 1.00 0.00 4 ARG A C 12
ATOM 11485 O O . ARG A 1 4 ? -0.694 9.190 2.109 1.00 0.00 4 ARG A O 12
ATOM 11506 N N . TRP A 1 5 ? 0.024 9.479 -0.002 1.00 0.00 5 TRP A N 12
ATOM 11507 C CA . TRP A 1 5 ? 1.069 8.478 0.101 1.00 0.00 5 TRP A CA 12
ATOM 11508 C C . TRP A 1 5 ? 2.344 9.101 0.645 1.00 0.00 5 TRP A C 12
ATOM 11509 O O . TRP A 1 5 ? 2.839 10.088 0.101 1.00 0.00 5 TRP A O 12
ATOM 11530 N N . THR A 1 6 ? 2.863 8.532 1.725 1.00 0.00 6 THR A N 12
ATOM 11531 C CA . THR A 1 6 ? 4.126 8.981 2.281 1.00 0.00 6 THR A CA 12
ATOM 11532 C C . THR A 1 6 ? 5.267 8.567 1.358 1.00 0.00 6 THR A C 12
ATOM 11533 O O . THR A 1 6 ? 5.129 7.617 0.586 1.00 0.00 6 THR A O 12
ATOM 11544 N N . SER A 1 7 ? 6.381 9.280 1.423 1.00 0.00 7 SER A N 12
ATOM 11545 C CA . SER A 1 7 ? 7.531 8.985 0.572 1.00 0.00 7 SER A CA 12
ATOM 11546 C C . SER A 1 7 ? 7.991 7.538 0.753 1.00 0.00 7 SER A C 12
ATOM 11547 O O . SER A 1 7 ? 8.369 6.866 -0.212 1.00 0.00 7 SER A O 12
ATOM 11555 N N . GLU A 1 8 ? 7.929 7.052 1.988 1.00 0.00 8 GLU A N 12
ATOM 11556 C CA . GLU A 1 8 ? 8.307 5.679 2.288 1.00 0.00 8 GLU A CA 12
ATOM 11557 C C . GLU A 1 8 ? 7.285 4.704 1.711 1.00 0.00 8 GLU A C 12
ATOM 11558 O O . GLU A 1 8 ? 7.644 3.641 1.209 1.00 0.00 8 GLU A O 12
ATOM 11570 N N . ALA A 1 9 ? 6.011 5.082 1.766 1.00 0.00 9 ALA A N 12
ATOM 11571 C CA . ALA A 1 9 ? 4.949 4.265 1.196 1.00 0.00 9 ALA A CA 12
ATOM 11572 C C . ALA A 1 9 ? 5.094 4.190 -0.317 1.00 0.00 9 ALA A C 12
ATOM 11573 O O . ALA A 1 9 ? 4.953 3.124 -0.910 1.00 0.00 9 ALA A O 12
ATOM 11580 N N . LYS A 1 10 ? 5.379 5.330 -0.933 1.00 0.00 10 LYS A N 12
ATOM 11581 C CA . LYS A 1 10 ? 5.621 5.395 -2.371 1.00 0.00 10 LYS A CA 12
ATOM 11582 C C . LYS A 1 10 ? 6.790 4.500 -2.767 1.00 0.00 10 LYS A C 12
ATOM 11583 O O . LYS A 1 10 ? 6.723 3.784 -3.764 1.00 0.00 10 LYS A O 12
ATOM 11602 N N . THR A 1 11 ? 7.850 4.534 -1.970 1.00 0.00 11 THR A N 12
ATOM 11603 C CA . THR A 1 11 ? 9.026 3.716 -2.229 1.00 0.00 11 THR A CA 12
ATOM 11604 C C . THR A 1 11 ? 8.701 2.228 -2.055 1.00 0.00 11 THR A C 12
ATOM 11605 O O . THR A 1 11 ? 9.209 1.377 -2.784 1.00 0.00 11 THR A O 12
ATOM 11616 N N . LYS A 1 12 ? 7.843 1.925 -1.089 1.00 0.00 12 LYS A N 12
ATOM 11617 C CA . LYS A 1 12 ? 7.403 0.555 -0.859 1.00 0.00 12 LYS A CA 12
ATOM 11618 C C . LYS A 1 12 ? 6.467 0.092 -1.967 1.00 0.00 12 LYS A C 12
ATOM 11619 O O . LYS A 1 12 ? 6.512 -1.064 -2.384 1.00 0.00 12 LYS A O 12
ATOM 11638 N N . LEU A 1 13 ? 5.622 0.996 -2.445 1.00 0.00 13 LEU A N 12
ATOM 11639 C CA . LEU A 1 13 ? 4.710 0.684 -3.537 1.00 0.00 13 LEU A CA 12
ATOM 11640 C C . LEU A 1 13 ? 5.497 0.352 -4.797 1.00 0.00 13 LEU A C 12
ATOM 11641 O O . LEU A 1 13 ? 5.172 -0.591 -5.513 1.00 0.00 13 LEU A O 12
ATOM 11657 N N . LYS A 1 14 ? 6.550 1.124 -5.048 1.00 0.00 14 LYS A N 12
ATOM 11658 C CA . LYS A 1 14 ? 7.408 0.900 -6.205 1.00 0.00 14 LYS A CA 12
ATOM 11659 C C . LYS A 1 14 ? 8.274 -0.338 -6.010 1.00 0.00 14 LYS A C 12
ATOM 11660 O O . LYS A 1 14 ? 8.872 -0.841 -6.958 1.00 0.00 14 LYS A O 12
ATOM 11679 N N . ASN A 1 15 ? 8.341 -0.817 -4.776 1.00 0.00 15 ASN A N 12
ATOM 11680 C CA . ASN A 1 15 ? 9.092 -2.025 -4.463 1.00 0.00 15 ASN A CA 12
ATOM 11681 C C . ASN A 1 15 ? 8.292 -3.244 -4.906 1.00 0.00 15 ASN A C 12
ATOM 11682 O O . ASN A 1 15 ? 8.848 -4.306 -5.199 1.00 0.00 15 ASN A O 12
ATOM 11693 N N . ILE A 1 16 ? 6.977 -3.059 -4.960 1.00 0.00 16 ILE A N 12
ATOM 11694 C CA . ILE A 1 16 ? 6.057 -4.103 -5.376 1.00 0.00 16 ILE A CA 12
ATOM 11695 C C . ILE A 1 16 ? 6.030 -4.192 -6.901 1.00 0.00 16 ILE A C 12
ATOM 11696 O O . ILE A 1 16 ? 5.966 -3.167 -7.583 1.00 0.00 16 ILE A O 12
ATOM 11712 N N . PRO A 1 17 ? 6.098 -5.421 -7.453 1.00 0.00 17 PRO A N 12
ATOM 11713 C CA . PRO A 1 17 ? 6.101 -5.648 -8.901 1.00 0.00 17 PRO A CA 12
ATOM 11714 C C . PRO A 1 17 ? 4.958 -4.921 -9.601 1.00 0.00 17 PRO A C 12
ATOM 11715 O O . PRO A 1 17 ? 3.827 -4.931 -9.118 1.00 0.00 17 PRO A O 12
ATOM 11726 N N . PHE A 1 18 ? 5.256 -4.307 -10.745 1.00 0.00 18 PHE A N 12
ATOM 11727 C CA . PHE A 1 18 ? 4.269 -3.502 -11.472 1.00 0.00 18 PHE A CA 12
ATOM 11728 C C . PHE A 1 18 ? 3.037 -4.331 -11.826 1.00 0.00 18 PHE A C 12
ATOM 11729 O O . PHE A 1 18 ? 1.941 -3.798 -11.987 1.00 0.00 18 PHE A O 12
ATOM 11746 N N . PHE A 1 19 ? 3.230 -5.637 -11.924 1.00 0.00 19 PHE A N 12
ATOM 11747 C CA . PHE A 1 19 ? 2.159 -6.568 -12.248 1.00 0.00 19 PHE A CA 12
ATOM 11748 C C . PHE A 1 19 ? 1.091 -6.585 -11.153 1.00 0.00 19 PHE A C 12
ATOM 11749 O O . PHE A 1 19 ? -0.092 -6.797 -11.425 1.00 0.00 19 PHE A O 12
ATOM 11766 N N . ALA A 1 20 ? 1.512 -6.332 -9.920 1.00 0.00 20 ALA A N 12
ATOM 11767 C CA . ALA A 1 20 ? 0.605 -6.390 -8.782 1.00 0.00 20 ALA A CA 12
ATOM 11768 C C . ALA A 1 20 ? 0.582 -5.067 -8.026 1.00 0.00 20 ALA A C 12
ATOM 11769 O O . ALA A 1 20 ? -0.033 -4.959 -6.968 1.00 0.00 20 ALA A O 12
ATOM 11776 N N . ARG A 1 21 ? 1.239 -4.057 -8.582 1.00 0.00 21 ARG A N 12
ATOM 11777 C CA . ARG A 1 21 ? 1.398 -2.779 -7.897 1.00 0.00 21 ARG A CA 12
ATOM 11778 C C . ARG A 1 21 ? 0.082 -2.008 -7.839 1.00 0.00 21 ARG A C 12
ATOM 11779 O O . ARG A 1 21 ? -0.281 -1.470 -6.795 1.00 0.00 21 ARG A O 12
ATOM 11800 N N . SER A 1 22 ? -0.635 -1.965 -8.953 1.00 0.00 22 SER A N 12
ATOM 11801 C CA . SER A 1 22 ? -1.915 -1.271 -8.996 1.00 0.00 22 SER A CA 12
ATOM 11802 C C . SER A 1 22 ? -2.931 -2.004 -8.126 1.00 0.00 22 SER A C 12
ATOM 11803 O O . SER A 1 22 ? -3.752 -1.382 -7.445 1.00 0.00 22 SER A O 12
ATOM 11811 N N . GLN A 1 23 ? -2.849 -3.331 -8.137 1.00 0.00 23 GLN A N 12
ATOM 11812 C CA . GLN A 1 23 ? -3.691 -4.167 -7.291 1.00 0.00 23 GLN A CA 12
ATOM 11813 C C . GLN A 1 23 ? -3.408 -3.874 -5.817 1.00 0.00 23 GLN A C 12
ATOM 11814 O O . GLN A 1 23 ? -4.331 -3.692 -5.019 1.00 0.00 23 GLN A O 12
ATOM 11828 N N . ALA A 1 24 ? -2.124 -3.812 -5.468 1.00 0.00 24 ALA A N 12
ATOM 11829 C CA . ALA A 1 24 ? -1.719 -3.514 -4.101 1.00 0.00 24 ALA A CA 12
ATOM 11830 C C . ALA A 1 24 ? -2.183 -2.128 -3.690 1.00 0.00 24 ALA A C 12
ATOM 11831 O O . ALA A 1 24 ? -2.679 -1.943 -2.583 1.00 0.00 24 ALA A O 12
ATOM 11838 N N . LYS A 1 25 ? -2.033 -1.165 -4.592 1.00 0.00 25 LYS A N 12
ATOM 11839 C CA . LYS A 1 25 ? -2.453 0.206 -4.336 1.00 0.00 25 LYS A CA 12
ATOM 11840 C C . LYS A 1 25 ? -3.916 0.255 -3.904 1.00 0.00 25 LYS A C 12
ATOM 11841 O O . LYS A 1 25 ? -4.263 0.926 -2.931 1.00 0.00 25 LYS A O 12
ATOM 11860 N N . ALA A 1 26 ? -4.759 -0.481 -4.622 1.00 0.00 26 ALA A N 12
ATOM 11861 C CA . ALA A 1 26 ? -6.180 -0.543 -4.310 1.00 0.00 26 ALA A CA 12
ATOM 11862 C C . ALA A 1 26 ? -6.404 -1.087 -2.903 1.00 0.00 26 ALA A C 12
ATOM 11863 O O . ALA A 1 26 ? -7.254 -0.591 -2.161 1.00 0.00 26 ALA A O 12
ATOM 11870 N N . ARG A 1 27 ? -5.619 -2.098 -2.540 1.00 0.00 27 ARG A N 12
ATOM 11871 C CA . ARG A 1 27 ? -5.716 -2.714 -1.222 1.00 0.00 27 ARG A CA 12
ATOM 11872 C C . ARG A 1 27 ? -5.263 -1.737 -0.141 1.00 0.00 27 ARG A C 12
ATOM 11873 O O . ARG A 1 27 ? -5.963 -1.526 0.845 1.00 0.00 27 ARG A O 12
ATOM 11894 N N . ILE A 1 28 ? -4.099 -1.136 -0.349 1.00 0.00 28 ILE A N 12
ATOM 11895 C CA . ILE A 1 28 ? -3.498 -0.227 0.625 1.00 0.00 28 ILE A CA 12
ATOM 11896 C C . ILE A 1 28 ? -4.426 0.944 0.947 1.00 0.00 28 ILE A C 12
ATOM 11897 O O . ILE A 1 28 ? -4.646 1.272 2.117 1.00 0.00 28 ILE A O 12
ATOM 11913 N N . GLU A 1 29 ? -4.981 1.561 -0.086 1.00 0.00 29 GLU A N 12
ATOM 11914 C CA . GLU A 1 29 ? -5.861 2.705 0.100 1.00 0.00 29 GLU A CA 12
ATOM 11915 C C . GLU A 1 29 ? -7.194 2.271 0.706 1.00 0.00 29 GLU A C 12
ATOM 11916 O O . GLU A 1 29 ? -7.870 3.058 1.370 1.00 0.00 29 GLU A O 12
ATOM 11928 N N . GLN A 1 30 ? -7.562 1.011 0.495 1.00 0.00 30 GLN A N 12
ATOM 11929 C CA . GLN A 1 30 ? -8.731 0.439 1.150 1.00 0.00 30 GLN A CA 12
ATOM 11930 C C . GLN A 1 30 ? -8.456 0.297 2.642 1.00 0.00 30 GLN A C 12
ATOM 11931 O O . GLN A 1 30 ? -9.287 0.646 3.479 1.00 0.00 30 GLN A O 12
ATOM 11945 N N . LEU A 1 31 ? -7.266 -0.199 2.959 1.00 0.00 31 LEU A N 12
ATOM 11946 C CA . LEU A 1 31 ? -6.834 -0.383 4.338 1.00 0.00 31 LEU A CA 12
ATOM 11947 C C . LEU A 1 31 ? -6.839 0.944 5.088 1.00 0.00 31 LEU A C 12
ATOM 11948 O O . LEU A 1 31 ? -7.279 1.020 6.233 1.00 0.00 31 LEU A O 12
ATOM 11964 N N . ALA A 1 32 ? -6.352 1.990 4.435 1.00 0.00 32 ALA A N 12
ATOM 11965 C CA . ALA A 1 32 ? -6.303 3.314 5.042 1.00 0.00 32 ALA A CA 12
ATOM 11966 C C . ALA A 1 32 ? -7.705 3.879 5.258 1.00 0.00 32 ALA A C 12
ATOM 11967 O O . ALA A 1 32 ? -7.992 4.465 6.302 1.00 0.00 32 ALA A O 12
ATOM 11974 N N . ARG A 1 33 ? -8.584 3.692 4.281 1.00 0.00 33 ARG A N 12
ATOM 11975 C CA . ARG A 1 33 ? -9.967 4.135 4.425 1.00 0.00 33 ARG A CA 12
ATOM 11976 C C . ARG A 1 33 ? -10.689 3.304 5.482 1.00 0.00 33 ARG A C 12
ATOM 11977 O O . ARG A 1 33 ? -11.656 3.757 6.092 1.00 0.00 33 ARG A O 12
ATOM 11998 N N . GLN A 1 34 ? -10.213 2.086 5.694 1.00 0.00 34 GLN A N 12
ATOM 11999 C CA . GLN A 1 34 ? -10.718 1.238 6.763 1.00 0.00 34 GLN A CA 12
ATOM 12000 C C . GLN A 1 34 ? -10.228 1.773 8.108 1.00 0.00 34 GLN A C 12
ATOM 12001 O O . GLN A 1 34 ? -10.936 1.721 9.115 1.00 0.00 34 GLN A O 12
ATOM 12015 N N . ALA A 1 35 ? -9.013 2.306 8.102 1.00 0.00 35 ALA A N 12
ATOM 12016 C CA . ALA A 1 35 ? -8.421 2.906 9.290 1.00 0.00 35 ALA A CA 12
ATOM 12017 C C . ALA A 1 35 ? -8.909 4.343 9.481 1.00 0.00 35 ALA A C 12
ATOM 12018 O O . ALA A 1 35 ? -8.551 5.000 10.461 1.00 0.00 35 ALA A O 12
ATOM 12025 N N . GLU A 1 36 ? -9.707 4.824 8.522 1.00 0.00 36 GLU A N 12
ATOM 12026 C CA . GLU A 1 36 ? -10.354 6.141 8.609 1.00 0.00 36 GLU A CA 12
ATOM 12027 C C . GLU A 1 36 ? -9.330 7.268 8.473 1.00 0.00 36 GLU A C 12
ATOM 12028 O O . GLU A 1 36 ? -9.549 8.387 8.947 1.00 0.00 36 GLU A O 12
ATOM 12040 N N . GLN A 1 37 ? -8.228 6.977 7.801 1.00 0.00 37 GLN A N 12
ATOM 12041 C CA . GLN A 1 37 ? -7.169 7.958 7.608 1.00 0.00 37 GLN A CA 12
ATOM 12042 C C . GLN A 1 37 ? -6.919 8.182 6.120 1.00 0.00 37 GLN A C 12
ATOM 12043 O O . GLN A 1 37 ? -7.304 7.359 5.291 1.00 0.00 37 GLN A O 12
ATOM 12057 N N . ASP A 1 38 ? -6.279 9.295 5.789 1.00 0.00 38 ASP A N 12
ATOM 12058 C CA . ASP A 1 38 ? -6.000 9.637 4.397 1.00 0.00 38 ASP A CA 12
ATOM 12059 C C . ASP A 1 38 ? -4.522 9.427 4.090 1.00 0.00 38 ASP A C 12
ATOM 12060 O O . ASP A 1 38 ? -4.112 9.391 2.939 1.00 0.00 38 ASP A O 12
ATOM 12069 N N . ILE A 1 39 ? -3.728 9.281 5.132 1.00 0.00 39 ILE A N 12
ATOM 12070 C CA . ILE A 1 39 ? -2.298 9.076 4.981 1.00 0.00 39 ILE A CA 12
ATOM 12071 C C . ILE A 1 39 ? -1.957 7.599 5.099 1.00 0.00 39 ILE A C 12
ATOM 12072 O O . ILE A 1 39 ? -2.294 6.958 6.094 1.00 0.00 39 ILE A O 12
ATOM 12088 N N . VAL A 1 40 ? -1.302 7.054 4.085 1.00 0.00 40 VAL A N 12
ATOM 12089 C CA . VAL A 1 40 ? -0.889 5.662 4.126 1.00 0.00 40 VAL A CA 12
ATOM 12090 C C . VAL A 1 40 ? 0.571 5.555 4.556 1.00 0.00 40 VAL A C 12
ATOM 12091 O O . VAL A 1 40 ? 1.427 6.328 4.112 1.00 0.00 40 VAL A O 12
ATOM 12104 N N . THR A 1 41 ? 0.843 4.625 5.450 1.00 0.00 41 THR A N 12
ATOM 12105 C CA . THR A 1 41 ? 2.192 4.396 5.923 1.00 0.00 41 THR A CA 12
ATOM 12106 C C . THR A 1 41 ? 2.795 3.166 5.247 1.00 0.00 41 THR A C 12
ATOM 12107 O O . THR A 1 41 ? 2.063 2.306 4.743 1.00 0.00 41 THR A O 12
ATOM 12118 N N . PRO A 1 42 ? 4.136 3.068 5.208 1.00 0.00 42 PRO A N 12
ATOM 12119 C CA . PRO A 1 42 ? 4.826 1.944 4.573 1.00 0.00 42 PRO A CA 12
ATOM 12120 C C . PRO A 1 42 ? 4.420 0.591 5.160 1.00 0.00 42 PRO A C 12
ATOM 12121 O O . PRO A 1 42 ? 4.465 -0.421 4.466 1.00 0.00 42 PRO A O 12
ATOM 12132 N N . GLU A 1 43 ? 4.014 0.579 6.431 1.00 0.00 43 GLU A N 12
ATOM 12133 C CA . GLU A 1 43 ? 3.548 -0.651 7.068 1.00 0.00 43 GLU A CA 12
ATOM 12134 C C . GLU A 1 43 ? 2.327 -1.204 6.343 1.00 0.00 43 GLU A C 12
ATOM 12135 O O . GLU A 1 43 ? 2.241 -2.401 6.089 1.00 0.00 43 GLU A O 12
ATOM 12147 N N . LEU A 1 44 ? 1.392 -0.326 6.002 1.00 0.00 44 LEU A N 12
ATOM 12148 C CA . LEU A 1 44 ? 0.184 -0.736 5.292 1.00 0.00 44 LEU A CA 12
ATOM 12149 C C . LEU A 1 44 ? 0.520 -1.203 3.885 1.00 0.00 44 LEU A C 12
ATOM 12150 O O . LEU A 1 44 ? -0.087 -2.141 3.371 1.00 0.00 44 LEU A O 12
ATOM 12166 N N . VAL A 1 45 ? 1.496 -0.549 3.270 1.00 0.00 45 VAL A N 12
ATOM 12167 C CA . VAL A 1 45 ? 1.966 -0.949 1.950 1.00 0.00 45 VAL A CA 12
ATOM 12168 C C . VAL A 1 45 ? 2.613 -2.330 2.020 1.00 0.00 45 VAL A C 12
ATOM 12169 O O . VAL A 1 45 ? 2.351 -3.202 1.188 1.00 0.00 45 VAL A O 12
ATOM 12182 N N . GLU A 1 46 ? 3.452 -2.519 3.031 1.00 0.00 46 GLU A N 12
ATOM 12183 C CA . GLU A 1 46 ? 4.109 -3.796 3.264 1.00 0.00 46 GLU A CA 12
ATOM 12184 C C . GLU A 1 46 ? 3.072 -4.872 3.563 1.00 0.00 46 GLU A C 12
ATOM 12185 O O . GLU A 1 46 ? 3.147 -5.979 3.035 1.00 0.00 46 GLU A O 12
ATOM 12197 N N . GLN A 1 47 ? 2.098 -4.521 4.395 1.00 0.00 47 GLN A N 12
ATOM 12198 C CA . GLN A 1 47 ? 1.026 -5.432 4.780 1.00 0.00 47 GLN A CA 12
ATOM 12199 C C . GLN A 1 47 ? 0.333 -5.990 3.541 1.00 0.00 47 GLN A C 12
ATOM 12200 O O . GLN A 1 47 ? 0.160 -7.202 3.408 1.00 0.00 47 GLN A O 12
ATOM 12214 N N . ALA A 1 48 ? -0.040 -5.101 2.626 1.00 0.00 48 ALA A N 12
ATOM 12215 C CA . ALA A 1 48 ? -0.683 -5.510 1.387 1.00 0.00 48 ALA A CA 12
ATOM 12216 C C . ALA A 1 48 ? 0.243 -6.406 0.567 1.00 0.00 48 ALA A C 12
ATOM 12217 O O . ALA A 1 48 ? -0.200 -7.356 -0.077 1.00 0.00 48 ALA A O 12
ATOM 12224 N N . ARG A 1 49 ? 1.539 -6.116 0.618 1.00 0.00 49 ARG A N 12
ATOM 12225 C CA . ARG A 1 49 ? 2.522 -6.899 -0.112 1.00 0.00 49 ARG A CA 12
ATOM 12226 C C . ARG A 1 49 ? 2.651 -8.285 0.510 1.00 0.00 49 ARG A C 12
ATOM 12227 O O . ARG A 1 49 ? 2.818 -9.283 -0.197 1.00 0.00 49 ARG A O 12
ATOM 12248 N N . LEU A 1 50 ? 2.550 -8.342 1.834 1.00 0.00 50 LEU A N 12
ATOM 12249 C CA . LEU A 1 50 ? 2.586 -9.606 2.553 1.00 0.00 50 LEU A CA 12
ATOM 12250 C C . LEU A 1 50 ? 1.362 -10.442 2.222 1.00 0.00 50 LEU A C 12
ATOM 12251 O O . LEU A 1 50 ? 1.438 -11.668 2.176 1.00 0.00 50 LEU A O 12
ATOM 12267 N N . GLU A 1 51 ? 0.240 -9.780 1.975 1.00 0.00 51 GLU A N 12
ATOM 12268 C CA . GLU A 1 51 ? -0.941 -10.462 1.465 1.00 0.00 51 GLU A CA 12
ATOM 12269 C C . GLU A 1 51 ? -0.595 -11.194 0.178 1.00 0.00 51 GLU A C 12
ATOM 12270 O O . GLU A 1 51 ? -0.889 -12.375 0.020 1.00 0.00 51 GLU A O 12
ATOM 12282 N N . PHE A 1 52 ? 0.085 -10.499 -0.720 1.00 0.00 52 PHE A N 12
ATOM 12283 C CA . PHE A 1 52 ? 0.464 -11.075 -2.004 1.00 0.00 52 PHE A CA 12
ATOM 12284 C C . PHE A 1 52 ? 1.704 -11.954 -1.863 1.00 0.00 52 PHE A C 12
ATOM 12285 O O . PHE A 1 52 ? 2.166 -12.548 -2.834 1.00 0.00 52 PHE A O 12
ATOM 12302 N N . GLY A 1 53 ? 2.251 -12.001 -0.661 1.00 0.00 53 GLY A N 12
ATOM 12303 C CA . GLY A 1 53 ? 3.379 -12.866 -0.388 1.00 0.00 53 GLY A CA 12
ATOM 12304 C C . GLY A 1 53 ? 2.954 -14.180 0.237 1.00 0.00 53 GLY A C 12
ATOM 12305 O O . GLY A 1 53 ? 3.662 -15.183 0.135 1.00 0.00 53 GLY A O 12
ATOM 12309 N N . GLN A 1 54 ? 1.791 -14.174 0.885 1.00 0.00 54 GLN A N 12
ATOM 12310 C CA . GLN A 1 54 ? 1.299 -15.354 1.581 1.00 0.00 54 GLN A CA 12
ATOM 12311 C C . GLN A 1 54 ? 0.211 -16.074 0.780 1.00 0.00 54 GLN A C 12
ATOM 12312 O O . GLN A 1 54 ? 0.137 -17.305 0.800 1.00 0.00 54 GLN A O 12
ATOM 12326 N N . LEU A 1 55 ? -0.623 -15.312 0.081 1.00 0.00 55 LEU A N 12
ATOM 12327 C CA . LEU A 1 55 ? -1.749 -15.882 -0.660 1.00 0.00 55 LEU A CA 12
ATOM 12328 C C . LEU A 1 55 ? -1.275 -16.588 -1.929 1.00 0.00 55 LEU A C 12
ATOM 12329 O O . LEU A 1 55 ? -1.007 -17.789 -1.930 1.00 0.00 55 LEU A O 12
ATOM 12345 N N . GLU A 1 56 ? -1.167 -15.823 -3.004 1.00 0.00 56 GLU A N 12
ATOM 12346 C CA . GLU A 1 56 ? -0.705 -16.345 -4.278 1.00 0.00 56 GLU A CA 12
ATOM 12347 C C . GLU A 1 56 ? 0.690 -15.811 -4.551 1.00 0.00 56 GLU A C 12
ATOM 12348 O O . GLU A 1 56 ? 1.186 -14.990 -3.783 1.00 0.00 56 GLU A O 12
ATOM 12360 N N . HIS A 1 57 ? 1.312 -16.265 -5.636 1.00 0.00 57 HIS A N 12
ATOM 12361 C CA . HIS A 1 57 ? 2.674 -15.853 -5.977 1.00 0.00 57 HIS A CA 12
ATOM 12362 C C . HIS A 1 57 ? 3.624 -16.308 -4.877 1.00 0.00 57 HIS A C 12
ATOM 12363 O O . HIS A 1 57 ? 4.407 -15.519 -4.343 1.00 0.00 57 HIS A O 12
ATOM 12378 N N . HIS A 1 58 ? 3.539 -17.596 -4.558 1.00 0.00 58 HIS A N 12
ATOM 12379 C CA . HIS A 1 58 ? 4.275 -18.186 -3.445 1.00 0.00 58 HIS A CA 12
ATOM 12380 C C . HIS A 1 58 ? 5.766 -17.898 -3.540 1.00 0.00 58 HIS A C 12
ATOM 12381 O O . HIS A 1 58 ? 6.422 -18.249 -4.524 1.00 0.00 58 HIS A O 12
ATOM 12396 N N . HIS A 1 59 ? 6.282 -17.243 -2.513 1.00 0.00 59 HIS A N 12
ATOM 12397 C CA . HIS A 1 59 ? 7.685 -16.855 -2.464 1.00 0.00 59 HIS A CA 12
ATOM 12398 C C . HIS A 1 59 ? 8.586 -18.081 -2.345 1.00 0.00 59 HIS A C 12
ATOM 12399 O O . HIS A 1 59 ? 8.249 -19.050 -1.664 1.00 0.00 59 HIS A O 12
ATOM 12414 N N . HIS A 1 60 ? 9.723 -18.039 -3.020 1.00 0.00 60 HIS A N 12
ATOM 12415 C CA . HIS A 1 60 ? 10.704 -19.107 -2.934 1.00 0.00 60 HIS A CA 12
ATOM 12416 C C . HIS A 1 60 ? 12.069 -18.524 -2.617 1.00 0.00 60 HIS A C 12
ATOM 12417 O O . HIS A 1 60 ? 12.447 -17.484 -3.157 1.00 0.00 60 HIS A O 12
ATOM 12432 N N . HIS A 1 61 ? 12.803 -19.190 -1.742 1.00 0.00 61 HIS A N 12
ATOM 12433 C CA . HIS A 1 61 ? 14.093 -18.683 -1.300 1.00 0.00 61 HIS A CA 12
ATOM 12434 C C . HIS A 1 61 ? 15.140 -18.841 -2.388 1.00 0.00 61 HIS A C 12
ATOM 12435 O O . HIS A 1 61 ? 15.120 -19.805 -3.157 1.00 0.00 61 HIS A O 12
ATOM 12450 N N . HIS A 1 62 ? 16.040 -17.877 -2.458 1.00 0.00 62 HIS A N 12
ATOM 12451 C CA . HIS A 1 62 ? 17.152 -17.928 -3.386 1.00 0.00 62 HIS A CA 12
ATOM 12452 C C . HIS A 1 62 ? 18.441 -17.554 -2.665 1.00 0.00 62 HIS A C 12
ATOM 12453 O O . HIS A 1 62 ? 18.833 -16.372 -2.690 1.00 0.00 62 HIS A O 12
ATOM 12469 N N . MET A 1 1 ? -10.841 8.072 -5.591 1.00 0.00 1 MET A N 13
ATOM 12470 C CA . MET A 1 1 ? -9.615 8.886 -5.741 1.00 0.00 1 MET A CA 13
ATOM 12471 C C . MET A 1 1 ? -8.502 8.298 -4.883 1.00 0.00 1 MET A C 13
ATOM 12472 O O . MET A 1 1 ? -8.772 7.584 -3.918 1.00 0.00 1 MET A O 13
ATOM 12488 N N . ASN A 1 2 ? -7.259 8.580 -5.251 1.00 0.00 2 ASN A N 13
ATOM 12489 C CA . ASN A 1 2 ? -6.106 8.119 -4.484 1.00 0.00 2 ASN A CA 13
ATOM 12490 C C . ASN A 1 2 ? -6.018 8.839 -3.147 1.00 0.00 2 ASN A C 13
ATOM 12491 O O . ASN A 1 2 ? -6.554 9.938 -2.977 1.00 0.00 2 ASN A O 13
ATOM 12502 N N . LEU A 1 3 ? -5.334 8.215 -2.208 1.00 0.00 3 LEU A N 13
ATOM 12503 C CA . LEU A 1 3 ? -5.118 8.794 -0.895 1.00 0.00 3 LEU A CA 13
ATOM 12504 C C . LEU A 1 3 ? -3.750 9.448 -0.840 1.00 0.00 3 LEU A C 13
ATOM 12505 O O . LEU A 1 3 ? -3.023 9.457 -1.832 1.00 0.00 3 LEU A O 13
ATOM 12521 N N . ARG A 1 4 ? -3.405 10.011 0.304 1.00 0.00 4 ARG A N 13
ATOM 12522 C CA . ARG A 1 4 ? -2.133 10.692 0.452 1.00 0.00 4 ARG A CA 13
ATOM 12523 C C . ARG A 1 4 ? -1.041 9.713 0.865 1.00 0.00 4 ARG A C 13
ATOM 12524 O O . ARG A 1 4 ? -1.123 9.062 1.909 1.00 0.00 4 ARG A O 13
ATOM 12545 N N . TRP A 1 5 ? -0.023 9.614 0.029 1.00 0.00 5 TRP A N 13
ATOM 12546 C CA . TRP A 1 5 ? 1.052 8.660 0.233 1.00 0.00 5 TRP A CA 13
ATOM 12547 C C . TRP A 1 5 ? 2.286 9.340 0.792 1.00 0.00 5 TRP A C 13
ATOM 12548 O O . TRP A 1 5 ? 2.731 10.367 0.275 1.00 0.00 5 TRP A O 13
ATOM 12569 N N . THR A 1 6 ? 2.828 8.771 1.854 1.00 0.00 6 THR A N 13
ATOM 12570 C CA . THR A 1 6 ? 4.070 9.254 2.426 1.00 0.00 6 THR A CA 13
ATOM 12571 C C . THR A 1 6 ? 5.225 8.934 1.483 1.00 0.00 6 THR A C 13
ATOM 12572 O O . THR A 1 6 ? 5.115 8.031 0.654 1.00 0.00 6 THR A O 13
ATOM 12583 N N . SER A 1 7 ? 6.322 9.669 1.595 1.00 0.00 7 SER A N 13
ATOM 12584 C CA . SER A 1 7 ? 7.484 9.429 0.748 1.00 0.00 7 SER A CA 13
ATOM 12585 C C . SER A 1 7 ? 7.991 7.999 0.944 1.00 0.00 7 SER A C 13
ATOM 12586 O O . SER A 1 7 ? 8.510 7.370 0.015 1.00 0.00 7 SER A O 13
ATOM 12594 N N . GLU A 1 8 ? 7.811 7.488 2.157 1.00 0.00 8 GLU A N 13
ATOM 12595 C CA . GLU A 1 8 ? 8.190 6.123 2.486 1.00 0.00 8 GLU A CA 13
ATOM 12596 C C . GLU A 1 8 ? 7.257 5.144 1.783 1.00 0.00 8 GLU A C 13
ATOM 12597 O O . GLU A 1 8 ? 7.700 4.159 1.192 1.00 0.00 8 GLU A O 13
ATOM 12609 N N . ALA A 1 9 ? 5.961 5.438 1.839 1.00 0.00 9 ALA A N 13
ATOM 12610 C CA . ALA A 1 9 ? 4.951 4.596 1.208 1.00 0.00 9 ALA A CA 13
ATOM 12611 C C . ALA A 1 9 ? 5.143 4.548 -0.302 1.00 0.00 9 ALA A C 13
ATOM 12612 O O . ALA A 1 9 ? 4.990 3.494 -0.915 1.00 0.00 9 ALA A O 13
ATOM 12619 N N . LYS A 1 10 ? 5.476 5.694 -0.893 1.00 0.00 10 LYS A N 13
ATOM 12620 C CA . LYS A 1 10 ? 5.745 5.769 -2.327 1.00 0.00 10 LYS A CA 13
ATOM 12621 C C . LYS A 1 10 ? 6.845 4.780 -2.713 1.00 0.00 10 LYS A C 13
ATOM 12622 O O . LYS A 1 10 ? 6.678 3.967 -3.629 1.00 0.00 10 LYS A O 13
ATOM 12641 N N . THR A 1 11 ? 7.962 4.844 -1.997 1.00 0.00 11 THR A N 13
ATOM 12642 C CA . THR A 1 11 ? 9.093 3.966 -2.255 1.00 0.00 11 THR A CA 13
ATOM 12643 C C . THR A 1 11 ? 8.725 2.503 -1.992 1.00 0.00 11 THR A C 13
ATOM 12644 O O . THR A 1 11 ? 9.126 1.611 -2.744 1.00 0.00 11 THR A O 13
ATOM 12655 N N . LYS A 1 12 ? 7.954 2.268 -0.936 1.00 0.00 12 LYS A N 13
ATOM 12656 C CA . LYS A 1 12 ? 7.488 0.924 -0.600 1.00 0.00 12 LYS A CA 13
ATOM 12657 C C . LYS A 1 12 ? 6.602 0.352 -1.702 1.00 0.00 12 LYS A C 13
ATOM 12658 O O . LYS A 1 12 ? 6.685 -0.834 -2.022 1.00 0.00 12 LYS A O 13
ATOM 12677 N N . LEU A 1 13 ? 5.756 1.200 -2.273 1.00 0.00 13 LEU A N 13
ATOM 12678 C CA . LEU A 1 13 ? 4.864 0.790 -3.350 1.00 0.00 13 LEU A CA 13
ATOM 12679 C C . LEU A 1 13 ? 5.666 0.325 -4.560 1.00 0.00 13 LEU A C 13
ATOM 12680 O O . LEU A 1 13 ? 5.295 -0.638 -5.231 1.00 0.00 13 LEU A O 13
ATOM 12696 N N . LYS A 1 14 ? 6.783 0.996 -4.813 1.00 0.00 14 LYS A N 13
ATOM 12697 C CA . LYS A 1 14 ? 7.649 0.660 -5.943 1.00 0.00 14 LYS A CA 13
ATOM 12698 C C . LYS A 1 14 ? 8.341 -0.688 -5.734 1.00 0.00 14 LYS A C 13
ATOM 12699 O O . LYS A 1 14 ? 8.880 -1.273 -6.676 1.00 0.00 14 LYS A O 13
ATOM 12718 N N . ASN A 1 15 ? 8.338 -1.170 -4.495 1.00 0.00 15 ASN A N 13
ATOM 12719 C CA . ASN A 1 15 ? 8.927 -2.468 -4.177 1.00 0.00 15 ASN A CA 13
ATOM 12720 C C . ASN A 1 15 ? 8.006 -3.588 -4.632 1.00 0.00 15 ASN A C 13
ATOM 12721 O O . ASN A 1 15 ? 8.449 -4.695 -4.926 1.00 0.00 15 ASN A O 13
ATOM 12732 N N . ILE A 1 16 ? 6.720 -3.283 -4.683 1.00 0.00 16 ILE A N 13
ATOM 12733 C CA . ILE A 1 16 ? 5.718 -4.239 -5.114 1.00 0.00 16 ILE A CA 13
ATOM 12734 C C . ILE A 1 16 ? 5.820 -4.444 -6.623 1.00 0.00 16 ILE A C 13
ATOM 12735 O O . ILE A 1 16 ? 5.874 -3.473 -7.375 1.00 0.00 16 ILE A O 13
ATOM 12751 N N . PRO A 1 17 ? 5.873 -5.708 -7.079 1.00 0.00 17 PRO A N 13
ATOM 12752 C CA . PRO A 1 17 ? 6.002 -6.038 -8.503 1.00 0.00 17 PRO A CA 13
ATOM 12753 C C . PRO A 1 17 ? 4.928 -5.371 -9.351 1.00 0.00 17 PRO A C 13
ATOM 12754 O O . PRO A 1 17 ? 3.766 -5.320 -8.959 1.00 0.00 17 PRO A O 13
ATOM 12765 N N . PHE A 1 18 ? 5.322 -4.869 -10.520 1.00 0.00 18 PHE A N 13
ATOM 12766 C CA . PHE A 1 18 ? 4.403 -4.154 -11.412 1.00 0.00 18 PHE A CA 13
ATOM 12767 C C . PHE A 1 18 ? 3.195 -5.015 -11.770 1.00 0.00 18 PHE A C 13
ATOM 12768 O O . PHE A 1 18 ? 2.125 -4.499 -12.082 1.00 0.00 18 PHE A O 13
ATOM 12785 N N . PHE A 1 19 ? 3.374 -6.326 -11.706 1.00 0.00 19 PHE A N 13
ATOM 12786 C CA . PHE A 1 19 ? 2.307 -7.276 -11.986 1.00 0.00 19 PHE A CA 13
ATOM 12787 C C . PHE A 1 19 ? 1.159 -7.136 -10.978 1.00 0.00 19 PHE A C 13
ATOM 12788 O O . PHE A 1 19 ? 0.007 -7.440 -11.287 1.00 0.00 19 PHE A O 13
ATOM 12805 N N . ALA A 1 20 ? 1.477 -6.660 -9.781 1.00 0.00 20 ALA A N 13
ATOM 12806 C CA . ALA A 1 20 ? 0.492 -6.570 -8.712 1.00 0.00 20 ALA A CA 13
ATOM 12807 C C . ALA A 1 20 ? 0.530 -5.209 -8.022 1.00 0.00 20 ALA A C 13
ATOM 12808 O O . ALA A 1 20 ? -0.094 -5.020 -6.982 1.00 0.00 20 ALA A O 13
ATOM 12815 N N . ARG A 1 21 ? 1.234 -4.258 -8.621 1.00 0.00 21 ARG A N 13
ATOM 12816 C CA . ARG A 1 21 ? 1.480 -2.970 -7.978 1.00 0.00 21 ARG A CA 13
ATOM 12817 C C . ARG A 1 21 ? 0.207 -2.131 -7.883 1.00 0.00 21 ARG A C 13
ATOM 12818 O O . ARG A 1 21 ? -0.126 -1.619 -6.814 1.00 0.00 21 ARG A O 13
ATOM 12839 N N . SER A 1 22 ? -0.510 -2.003 -8.989 1.00 0.00 22 SER A N 13
ATOM 12840 C CA . SER A 1 22 ? -1.746 -1.234 -9.001 1.00 0.00 22 SER A CA 13
ATOM 12841 C C . SER A 1 22 ? -2.824 -1.948 -8.187 1.00 0.00 22 SER A C 13
ATOM 12842 O O . SER A 1 22 ? -3.683 -1.311 -7.575 1.00 0.00 22 SER A O 13
ATOM 12850 N N . GLN A 1 23 ? -2.759 -3.275 -8.173 1.00 0.00 23 GLN A N 13
ATOM 12851 C CA . GLN A 1 23 ? -3.686 -4.082 -7.394 1.00 0.00 23 GLN A CA 13
ATOM 12852 C C . GLN A 1 23 ? -3.429 -3.884 -5.902 1.00 0.00 23 GLN A C 13
ATOM 12853 O O . GLN A 1 23 ? -4.360 -3.691 -5.113 1.00 0.00 23 GLN A O 13
ATOM 12867 N N . ALA A 1 24 ? -2.156 -3.922 -5.528 1.00 0.00 24 ALA A N 13
ATOM 12868 C CA . ALA A 1 24 ? -1.759 -3.720 -4.148 1.00 0.00 24 ALA A CA 13
ATOM 12869 C C . ALA A 1 24 ? -2.092 -2.307 -3.697 1.00 0.00 24 ALA A C 13
ATOM 12870 O O . ALA A 1 24 ? -2.605 -2.112 -2.599 1.00 0.00 24 ALA A O 13
ATOM 12877 N N . LYS A 1 25 ? -1.816 -1.328 -4.560 1.00 0.00 25 LYS A N 13
ATOM 12878 C CA . LYS A 1 25 ? -2.118 0.070 -4.269 1.00 0.00 25 LYS A CA 13
ATOM 12879 C C . LYS A 1 25 ? -3.587 0.234 -3.892 1.00 0.00 25 LYS A C 13
ATOM 12880 O O . LYS A 1 25 ? -3.916 0.931 -2.932 1.00 0.00 25 LYS A O 13
ATOM 12899 N N . ALA A 1 26 ? -4.458 -0.434 -4.641 1.00 0.00 26 ALA A N 13
ATOM 12900 C CA . ALA A 1 26 ? -5.888 -0.402 -4.364 1.00 0.00 26 ALA A CA 13
ATOM 12901 C C . ALA A 1 26 ? -6.190 -0.930 -2.965 1.00 0.00 26 ALA A C 13
ATOM 12902 O O . ALA A 1 26 ? -6.994 -0.351 -2.233 1.00 0.00 26 ALA A O 13
ATOM 12909 N N . ARG A 1 27 ? -5.533 -2.024 -2.587 1.00 0.00 27 ARG A N 13
ATOM 12910 C CA . ARG A 1 27 ? -5.740 -2.609 -1.268 1.00 0.00 27 ARG A CA 13
ATOM 12911 C C . ARG A 1 27 ? -5.153 -1.719 -0.175 1.00 0.00 27 ARG A C 13
ATOM 12912 O O . ARG A 1 27 ? -5.731 -1.588 0.900 1.00 0.00 27 ARG A O 13
ATOM 12933 N N . ILE A 1 28 ? -4.007 -1.106 -0.451 1.00 0.00 28 ILE A N 13
ATOM 12934 C CA . ILE A 1 28 ? -3.352 -0.230 0.518 1.00 0.00 28 ILE A CA 13
ATOM 12935 C C . ILE A 1 28 ? -4.260 0.936 0.894 1.00 0.00 28 ILE A C 13
ATOM 12936 O O . ILE A 1 28 ? -4.484 1.205 2.076 1.00 0.00 28 ILE A O 13
ATOM 12952 N N . GLU A 1 29 ? -4.802 1.609 -0.113 1.00 0.00 29 GLU A N 13
ATOM 12953 C CA . GLU A 1 29 ? -5.697 2.732 0.125 1.00 0.00 29 GLU A CA 13
ATOM 12954 C C . GLU A 1 29 ? -7.002 2.243 0.754 1.00 0.00 29 GLU A C 13
ATOM 12955 O O . GLU A 1 29 ? -7.641 2.957 1.524 1.00 0.00 29 GLU A O 13
ATOM 12967 N N . GLN A 1 30 ? -7.375 1.005 0.438 1.00 0.00 30 GLN A N 13
ATOM 12968 C CA . GLN A 1 30 ? -8.531 0.360 1.055 1.00 0.00 30 GLN A CA 13
ATOM 12969 C C . GLN A 1 30 ? -8.285 0.148 2.546 1.00 0.00 30 GLN A C 13
ATOM 12970 O O . GLN A 1 30 ? -9.148 0.430 3.379 1.00 0.00 30 GLN A O 13
ATOM 12984 N N . LEU A 1 31 ? -7.097 -0.344 2.871 1.00 0.00 31 LEU A N 13
ATOM 12985 C CA . LEU A 1 31 ? -6.696 -0.563 4.255 1.00 0.00 31 LEU A CA 13
ATOM 12986 C C . LEU A 1 31 ? -6.689 0.753 5.023 1.00 0.00 31 LEU A C 13
ATOM 12987 O O . LEU A 1 31 ? -7.068 0.801 6.190 1.00 0.00 31 LEU A O 13
ATOM 13003 N N . ALA A 1 32 ? -6.270 1.821 4.353 1.00 0.00 32 ALA A N 13
ATOM 13004 C CA . ALA A 1 32 ? -6.243 3.144 4.966 1.00 0.00 32 ALA A CA 13
ATOM 13005 C C . ALA A 1 32 ? -7.655 3.659 5.229 1.00 0.00 32 ALA A C 13
ATOM 13006 O O . ALA A 1 32 ? -7.883 4.408 6.178 1.00 0.00 32 ALA A O 13
ATOM 13013 N N . ARG A 1 33 ? -8.602 3.248 4.390 1.00 0.00 33 ARG A N 13
ATOM 13014 C CA . ARG A 1 33 ? -10.004 3.592 4.598 1.00 0.00 33 ARG A CA 13
ATOM 13015 C C . ARG A 1 33 ? -10.531 2.904 5.855 1.00 0.00 33 ARG A C 13
ATOM 13016 O O . ARG A 1 33 ? -11.302 3.484 6.618 1.00 0.00 33 ARG A O 13
ATOM 13037 N N . GLN A 1 34 ? -10.095 1.669 6.070 1.00 0.00 34 GLN A N 13
ATOM 13038 C CA . GLN A 1 34 ? -10.472 0.916 7.260 1.00 0.00 34 GLN A CA 13
ATOM 13039 C C . GLN A 1 34 ? -9.755 1.473 8.482 1.00 0.00 34 GLN A C 13
ATOM 13040 O O . GLN A 1 34 ? -10.289 1.465 9.592 1.00 0.00 34 GLN A O 13
ATOM 13054 N N . ALA A 1 35 ? -8.541 1.966 8.265 1.00 0.00 35 ALA A N 13
ATOM 13055 C CA . ALA A 1 35 ? -7.774 2.620 9.318 1.00 0.00 35 ALA A CA 13
ATOM 13056 C C . ALA A 1 35 ? -8.344 4.006 9.597 1.00 0.00 35 ALA A C 13
ATOM 13057 O O . ALA A 1 35 ? -8.032 4.624 10.616 1.00 0.00 35 ALA A O 13
ATOM 13064 N N . GLU A 1 36 ? -9.192 4.470 8.680 1.00 0.00 36 GLU A N 13
ATOM 13065 C CA . GLU A 1 36 ? -9.861 5.761 8.800 1.00 0.00 36 GLU A CA 13
ATOM 13066 C C . GLU A 1 36 ? -8.843 6.894 8.836 1.00 0.00 36 GLU A C 13
ATOM 13067 O O . GLU A 1 36 ? -8.773 7.673 9.788 1.00 0.00 36 GLU A O 13
ATOM 13079 N N . GLN A 1 37 ? -8.039 6.949 7.786 1.00 0.00 37 GLN A N 13
ATOM 13080 C CA . GLN A 1 37 ? -7.026 7.979 7.626 1.00 0.00 37 GLN A CA 13
ATOM 13081 C C . GLN A 1 37 ? -6.829 8.269 6.145 1.00 0.00 37 GLN A C 13
ATOM 13082 O O . GLN A 1 37 ? -7.167 7.443 5.296 1.00 0.00 37 GLN A O 13
ATOM 13096 N N . ASP A 1 38 ? -6.301 9.442 5.834 1.00 0.00 38 ASP A N 13
ATOM 13097 C CA . ASP A 1 38 ? -6.098 9.836 4.444 1.00 0.00 38 ASP A CA 13
ATOM 13098 C C . ASP A 1 38 ? -4.662 9.601 4.034 1.00 0.00 38 ASP A C 13
ATOM 13099 O O . ASP A 1 38 ? -4.335 9.622 2.850 1.00 0.00 38 ASP A O 13
ATOM 13108 N N . ILE A 1 39 ? -3.814 9.382 5.020 1.00 0.00 39 ILE A N 13
ATOM 13109 C CA . ILE A 1 39 ? -2.391 9.217 4.787 1.00 0.00 39 ILE A CA 13
ATOM 13110 C C . ILE A 1 39 ? -1.987 7.768 5.007 1.00 0.00 39 ILE A C 13
ATOM 13111 O O . ILE A 1 39 ? -2.251 7.199 6.065 1.00 0.00 39 ILE A O 13
ATOM 13127 N N . VAL A 1 40 ? -1.364 7.165 4.007 1.00 0.00 40 VAL A N 13
ATOM 13128 C CA . VAL A 1 40 ? -0.935 5.782 4.119 1.00 0.00 40 VAL A CA 13
ATOM 13129 C C . VAL A 1 40 ? 0.510 5.701 4.602 1.00 0.00 40 VAL A C 13
ATOM 13130 O O . VAL A 1 40 ? 1.374 6.483 4.186 1.00 0.00 40 VAL A O 13
ATOM 13143 N N . THR A 1 41 ? 0.758 4.777 5.507 1.00 0.00 41 THR A N 13
ATOM 13144 C CA . THR A 1 41 ? 2.092 4.541 6.012 1.00 0.00 41 THR A CA 13
ATOM 13145 C C . THR A 1 41 ? 2.727 3.348 5.300 1.00 0.00 41 THR A C 13
ATOM 13146 O O . THR A 1 41 ? 2.015 2.485 4.771 1.00 0.00 41 THR A O 13
ATOM 13157 N N . PRO A 1 42 ? 4.068 3.289 5.256 1.00 0.00 42 PRO A N 13
ATOM 13158 C CA . PRO A 1 42 ? 4.795 2.192 4.607 1.00 0.00 42 PRO A CA 13
ATOM 13159 C C . PRO A 1 42 ? 4.396 0.819 5.152 1.00 0.00 42 PRO A C 13
ATOM 13160 O O . PRO A 1 42 ? 4.414 -0.174 4.424 1.00 0.00 42 PRO A O 13
ATOM 13171 N N . GLU A 1 43 ? 4.034 0.774 6.433 1.00 0.00 43 GLU A N 13
ATOM 13172 C CA . GLU A 1 43 ? 3.605 -0.464 7.072 1.00 0.00 43 GLU A CA 13
ATOM 13173 C C . GLU A 1 43 ? 2.361 -1.033 6.387 1.00 0.00 43 GLU A C 13
ATOM 13174 O O . GLU A 1 43 ? 2.257 -2.242 6.175 1.00 0.00 43 GLU A O 13
ATOM 13186 N N . LEU A 1 44 ? 1.428 -0.157 6.030 1.00 0.00 44 LEU A N 13
ATOM 13187 C CA . LEU A 1 44 ? 0.209 -0.577 5.339 1.00 0.00 44 LEU A CA 13
ATOM 13188 C C . LEU A 1 44 ? 0.532 -1.021 3.920 1.00 0.00 44 LEU A C 13
ATOM 13189 O O . LEU A 1 44 ? -0.077 -1.954 3.391 1.00 0.00 44 LEU A O 13
ATOM 13205 N N . VAL A 1 45 ? 1.507 -0.356 3.319 1.00 0.00 45 VAL A N 13
ATOM 13206 C CA . VAL A 1 45 ? 1.957 -0.702 1.980 1.00 0.00 45 VAL A CA 13
ATOM 13207 C C . VAL A 1 45 ? 2.559 -2.103 1.972 1.00 0.00 45 VAL A C 13
ATOM 13208 O O . VAL A 1 45 ? 2.239 -2.927 1.112 1.00 0.00 45 VAL A O 13
ATOM 13221 N N . GLU A 1 46 ? 3.419 -2.368 2.950 1.00 0.00 46 GLU A N 13
ATOM 13222 C CA . GLU A 1 46 ? 4.047 -3.672 3.074 1.00 0.00 46 GLU A CA 13
ATOM 13223 C C . GLU A 1 46 ? 2.989 -4.736 3.362 1.00 0.00 46 GLU A C 13
ATOM 13224 O O . GLU A 1 46 ? 3.043 -5.834 2.816 1.00 0.00 46 GLU A O 13
ATOM 13236 N N . GLN A 1 47 ? 2.012 -4.389 4.205 1.00 0.00 47 GLN A N 13
ATOM 13237 C CA . GLN A 1 47 ? 0.932 -5.309 4.563 1.00 0.00 47 GLN A CA 13
ATOM 13238 C C . GLN A 1 47 ? 0.262 -5.872 3.312 1.00 0.00 47 GLN A C 13
ATOM 13239 O O . GLN A 1 47 ? 0.144 -7.085 3.166 1.00 0.00 47 GLN A O 13
ATOM 13253 N N . ALA A 1 48 ? -0.161 -4.991 2.414 1.00 0.00 48 ALA A N 13
ATOM 13254 C CA . ALA A 1 48 ? -0.823 -5.415 1.184 1.00 0.00 48 ALA A CA 13
ATOM 13255 C C . ALA A 1 48 ? 0.098 -6.296 0.347 1.00 0.00 48 ALA A C 13
ATOM 13256 O O . ALA A 1 48 ? -0.348 -7.244 -0.301 1.00 0.00 48 ALA A O 13
ATOM 13263 N N . ARG A 1 49 ? 1.389 -5.995 0.395 1.00 0.00 49 ARG A N 13
ATOM 13264 C CA . ARG A 1 49 ? 2.380 -6.743 -0.362 1.00 0.00 49 ARG A CA 13
ATOM 13265 C C . ARG A 1 49 ? 2.578 -8.126 0.251 1.00 0.00 49 ARG A C 13
ATOM 13266 O O . ARG A 1 49 ? 2.789 -9.113 -0.454 1.00 0.00 49 ARG A O 13
ATOM 13287 N N . LEU A 1 50 ? 2.508 -8.176 1.573 1.00 0.00 50 LEU A N 13
ATOM 13288 C CA . LEU A 1 50 ? 2.598 -9.424 2.314 1.00 0.00 50 LEU A CA 13
ATOM 13289 C C . LEU A 1 50 ? 1.400 -10.306 1.971 1.00 0.00 50 LEU A C 13
ATOM 13290 O O . LEU A 1 50 ? 1.540 -11.508 1.766 1.00 0.00 50 LEU A O 13
ATOM 13306 N N . GLU A 1 51 ? 0.227 -9.682 1.896 1.00 0.00 51 GLU A N 13
ATOM 13307 C CA . GLU A 1 51 ? -1.007 -10.378 1.554 1.00 0.00 51 GLU A CA 13
ATOM 13308 C C . GLU A 1 51 ? -0.850 -11.171 0.261 1.00 0.00 51 GLU A C 13
ATOM 13309 O O . GLU A 1 51 ? -1.010 -12.389 0.250 1.00 0.00 51 GLU A O 13
ATOM 13321 N N . PHE A 1 52 ? -0.515 -10.478 -0.822 1.00 0.00 52 PHE A N 13
ATOM 13322 C CA . PHE A 1 52 ? -0.367 -11.121 -2.124 1.00 0.00 52 PHE A CA 13
ATOM 13323 C C . PHE A 1 52 ? 0.809 -12.092 -2.121 1.00 0.00 52 PHE A C 13
ATOM 13324 O O . PHE A 1 52 ? 0.817 -13.075 -2.867 1.00 0.00 52 PHE A O 13
ATOM 13341 N N . GLY A 1 53 ? 1.787 -11.828 -1.262 1.00 0.00 53 GLY A N 13
ATOM 13342 C CA . GLY A 1 53 ? 2.914 -12.729 -1.113 1.00 0.00 53 GLY A CA 13
ATOM 13343 C C . GLY A 1 53 ? 2.514 -14.022 -0.425 1.00 0.00 53 GLY A C 13
ATOM 13344 O O . GLY A 1 53 ? 3.231 -15.020 -0.491 1.00 0.00 53 GLY A O 13
ATOM 13348 N N . GLN A 1 54 ? 1.368 -13.990 0.239 1.00 0.00 54 GLN A N 13
ATOM 13349 C CA . GLN A 1 54 ? 0.824 -15.161 0.913 1.00 0.00 54 GLN A CA 13
ATOM 13350 C C . GLN A 1 54 ? -0.486 -15.600 0.273 1.00 0.00 54 GLN A C 13
ATOM 13351 O O . GLN A 1 54 ? -1.144 -16.518 0.757 1.00 0.00 54 GLN A O 13
ATOM 13365 N N . LEU A 1 55 ? -0.873 -14.923 -0.798 1.00 0.00 55 LEU A N 13
ATOM 13366 C CA . LEU A 1 55 ? -2.131 -15.216 -1.477 1.00 0.00 55 LEU A CA 13
ATOM 13367 C C . LEU A 1 55 ? -1.891 -15.815 -2.869 1.00 0.00 55 LEU A C 13
ATOM 13368 O O . LEU A 1 55 ? -2.602 -16.733 -3.280 1.00 0.00 55 LEU A O 13
ATOM 13384 N N . GLU A 1 56 ? -0.871 -15.313 -3.565 1.00 0.00 56 GLU A N 13
ATOM 13385 C CA . GLU A 1 56 ? -0.619 -15.668 -4.967 1.00 0.00 56 GLU A CA 13
ATOM 13386 C C . GLU A 1 56 ? -1.858 -15.376 -5.814 1.00 0.00 56 GLU A C 13
ATOM 13387 O O . GLU A 1 56 ? -2.140 -14.226 -6.150 1.00 0.00 56 GLU A O 13
ATOM 13399 N N . HIS A 1 57 ? -2.588 -16.433 -6.150 1.00 0.00 57 HIS A N 13
ATOM 13400 C CA . HIS A 1 57 ? -3.867 -16.336 -6.850 1.00 0.00 57 HIS A CA 13
ATOM 13401 C C . HIS A 1 57 ? -4.738 -17.501 -6.403 1.00 0.00 57 HIS A C 13
ATOM 13402 O O . HIS A 1 57 ? -5.872 -17.326 -5.958 1.00 0.00 57 HIS A O 13
ATOM 13417 N N . HIS A 1 58 ? -4.176 -18.692 -6.529 1.00 0.00 58 HIS A N 13
ATOM 13418 C CA . HIS A 1 58 ? -4.825 -19.921 -6.113 1.00 0.00 58 HIS A CA 13
ATOM 13419 C C . HIS A 1 58 ? -3.788 -20.829 -5.466 1.00 0.00 58 HIS A C 13
ATOM 13420 O O . HIS A 1 58 ? -2.843 -21.258 -6.125 1.00 0.00 58 HIS A O 13
ATOM 13435 N N . HIS A 1 59 ? -3.953 -21.102 -4.180 1.00 0.00 59 HIS A N 13
ATOM 13436 C CA . HIS A 1 59 ? -2.985 -21.919 -3.458 1.00 0.00 59 HIS A CA 13
ATOM 13437 C C . HIS A 1 59 ? -2.961 -23.332 -4.021 1.00 0.00 59 HIS A C 13
ATOM 13438 O O . HIS A 1 59 ? -3.973 -24.038 -3.996 1.00 0.00 59 HIS A O 13
ATOM 13453 N N . HIS A 1 60 ? -1.809 -23.731 -4.542 1.00 0.00 60 HIS A N 13
ATOM 13454 C CA . HIS A 1 60 ? -1.660 -25.051 -5.135 1.00 0.00 60 HIS A CA 13
ATOM 13455 C C . HIS A 1 60 ? -1.815 -26.124 -4.067 1.00 0.00 60 HIS A C 13
ATOM 13456 O O . HIS A 1 60 ? -1.163 -26.077 -3.020 1.00 0.00 60 HIS A O 13
ATOM 13471 N N . HIS A 1 61 ? -2.683 -27.082 -4.332 1.00 0.00 61 HIS A N 13
ATOM 13472 C CA . HIS A 1 61 ? -2.950 -28.153 -3.388 1.00 0.00 61 HIS A CA 13
ATOM 13473 C C . HIS A 1 61 ? -2.228 -29.417 -3.813 1.00 0.00 61 HIS A C 13
ATOM 13474 O O . HIS A 1 61 ? -1.837 -29.558 -4.971 1.00 0.00 61 HIS A O 13
ATOM 13489 N N . HIS A 1 62 ? -2.049 -30.334 -2.879 1.00 0.00 62 HIS A N 13
ATOM 13490 C CA . HIS A 1 62 ? -1.395 -31.593 -3.181 1.00 0.00 62 HIS A CA 13
ATOM 13491 C C . HIS A 1 62 ? -2.430 -32.709 -3.268 1.00 0.00 62 HIS A C 13
ATOM 13492 O O . HIS A 1 62 ? -2.532 -33.330 -4.345 1.00 0.00 62 HIS A O 13
ATOM 13508 N N . MET A 1 1 ? -8.931 11.746 -5.522 1.00 0.00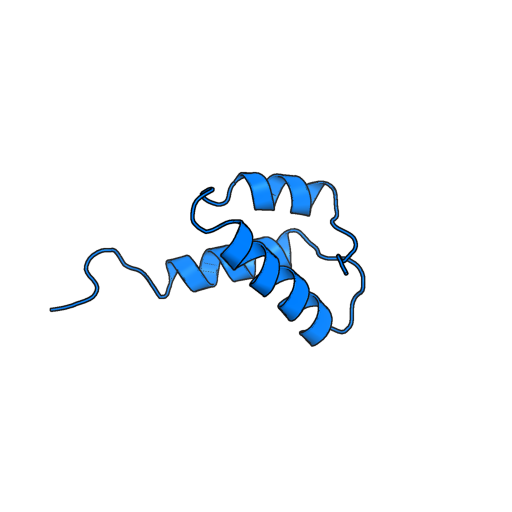 1 MET A N 14
ATOM 13509 C CA . MET A 1 1 ? -7.999 11.122 -6.488 1.00 0.00 1 MET A CA 14
ATOM 13510 C C . MET A 1 1 ? -6.750 10.645 -5.762 1.00 0.00 1 MET A C 14
ATOM 13511 O O . MET A 1 1 ? -5.889 11.458 -5.418 1.00 0.00 1 MET A O 14
ATOM 13527 N N . ASN A 1 2 ? -6.666 9.330 -5.522 1.00 0.00 2 ASN A N 14
ATOM 13528 C CA . ASN A 1 2 ? -5.576 8.738 -4.731 1.00 0.00 2 ASN A CA 14
ATOM 13529 C C . ASN A 1 2 ? -5.614 9.224 -3.284 1.00 0.00 2 ASN A C 14
ATOM 13530 O O . ASN A 1 2 ? -6.174 10.279 -2.972 1.00 0.00 2 ASN A O 14
ATOM 13541 N N . LEU A 1 3 ? -5.043 8.439 -2.391 1.00 0.00 3 LEU A N 14
ATOM 13542 C CA . LEU A 1 3 ? -4.891 8.870 -1.015 1.00 0.00 3 LEU A CA 14
ATOM 13543 C C . LEU A 1 3 ? -3.530 9.522 -0.837 1.00 0.00 3 LEU A C 14
ATOM 13544 O O . LEU A 1 3 ? -2.754 9.620 -1.792 1.00 0.00 3 LEU A O 14
ATOM 13560 N N . ARG A 1 4 ? -3.241 9.992 0.363 1.00 0.00 4 ARG A N 14
ATOM 13561 C CA . ARG A 1 4 ? -1.947 10.583 0.636 1.00 0.00 4 ARG A CA 14
ATOM 13562 C C . ARG A 1 4 ? -0.902 9.519 0.884 1.00 0.00 4 ARG A C 14
ATOM 13563 O O . ARG A 1 4 ? -0.915 8.825 1.900 1.00 0.00 4 ARG A O 14
ATOM 13584 N N . TRP A 1 5 ? 0.011 9.409 -0.053 1.00 0.00 5 TRP A N 14
ATOM 13585 C CA . TRP A 1 5 ? 1.086 8.451 0.045 1.00 0.00 5 TRP A CA 14
ATOM 13586 C C . TRP A 1 5 ? 2.318 9.116 0.620 1.00 0.00 5 TRP A C 14
ATOM 13587 O O . TRP A 1 5 ? 2.804 10.120 0.095 1.00 0.00 5 TRP A O 14
ATOM 13608 N N . THR A 1 6 ? 2.796 8.575 1.723 1.00 0.00 6 THR A N 14
ATOM 13609 C CA . THR A 1 6 ? 4.007 9.070 2.340 1.00 0.00 6 THR A CA 14
ATOM 13610 C C . THR A 1 6 ? 5.203 8.739 1.456 1.00 0.00 6 THR A C 14
ATOM 13611 O O . THR A 1 6 ? 5.142 7.802 0.656 1.00 0.00 6 THR A O 14
ATOM 13622 N N . SER A 1 7 ? 6.275 9.510 1.577 1.00 0.00 7 SER A N 14
ATOM 13623 C CA . SER A 1 7 ? 7.465 9.288 0.767 1.00 0.00 7 SER A CA 14
ATOM 13624 C C . SER A 1 7 ? 8.002 7.871 0.979 1.00 0.00 7 SER A C 14
ATOM 13625 O O . SER A 1 7 ? 8.495 7.227 0.049 1.00 0.00 7 SER A O 14
ATOM 13633 N N . GLU A 1 8 ? 7.858 7.383 2.202 1.00 0.00 8 GLU A N 14
ATOM 13634 C CA . GLU A 1 8 ? 8.271 6.033 2.547 1.00 0.00 8 GLU A CA 14
ATOM 13635 C C . GLU A 1 8 ? 7.341 5.008 1.898 1.00 0.00 8 GLU A C 14
ATOM 13636 O O . GLU A 1 8 ? 7.790 3.974 1.403 1.00 0.00 8 GLU A O 14
ATOM 13648 N N . ALA A 1 9 ? 6.042 5.312 1.883 1.00 0.00 9 ALA A N 14
ATOM 13649 C CA . ALA A 1 9 ? 5.052 4.423 1.279 1.00 0.00 9 ALA A CA 14
ATOM 13650 C C . ALA A 1 9 ? 5.267 4.307 -0.222 1.00 0.00 9 ALA A C 14
ATOM 13651 O O . ALA A 1 9 ? 5.205 3.211 -0.780 1.00 0.00 9 ALA A O 14
ATOM 13658 N N . LYS A 1 10 ? 5.517 5.441 -0.872 1.00 0.00 10 LYS A N 14
ATOM 13659 C CA . LYS A 1 10 ? 5.827 5.457 -2.297 1.00 0.00 10 LYS A CA 14
ATOM 13660 C C . LYS A 1 10 ? 6.997 4.528 -2.601 1.00 0.00 10 LYS A C 14
ATOM 13661 O O . LYS A 1 10 ? 6.947 3.748 -3.548 1.00 0.00 10 LYS A O 14
ATOM 13680 N N . THR A 1 11 ? 8.034 4.613 -1.780 1.00 0.00 11 THR A N 14
ATOM 13681 C CA . THR A 1 11 ? 9.217 3.783 -1.942 1.00 0.00 11 THR A CA 14
ATOM 13682 C C . THR A 1 11 ? 8.874 2.298 -1.786 1.00 0.00 11 THR A C 14
ATOM 13683 O O . THR A 1 11 ? 9.368 1.450 -2.534 1.00 0.00 11 THR A O 14
ATOM 13694 N N . LYS A 1 12 ? 8.005 1.998 -0.826 1.00 0.00 12 LYS A N 14
ATOM 13695 C CA . LYS A 1 12 ? 7.552 0.629 -0.596 1.00 0.00 12 LYS A CA 14
ATOM 13696 C C . LYS A 1 12 ? 6.705 0.128 -1.763 1.00 0.00 12 LYS A C 14
ATOM 13697 O O . LYS A 1 12 ? 6.823 -1.029 -2.170 1.00 0.00 12 LYS A O 14
ATOM 13716 N N . LEU A 1 13 ? 5.862 1.005 -2.302 1.00 0.00 13 LEU A N 14
ATOM 13717 C CA . LEU A 1 13 ? 5.002 0.653 -3.428 1.00 0.00 13 LEU A CA 14
ATOM 13718 C C . LEU A 1 13 ? 5.845 0.319 -4.656 1.00 0.00 13 LEU A C 14
ATOM 13719 O O . LEU A 1 13 ? 5.485 -0.537 -5.460 1.00 0.00 13 LEU A O 14
ATOM 13735 N N . LYS A 1 14 ? 6.992 0.979 -4.771 1.00 0.00 14 LYS A N 14
ATOM 13736 C CA . LYS A 1 14 ? 7.899 0.764 -5.897 1.00 0.00 14 LYS A CA 14
ATOM 13737 C C . LYS A 1 14 ? 8.664 -0.552 -5.752 1.00 0.00 14 LYS A C 14
ATOM 13738 O O . LYS A 1 14 ? 9.386 -0.962 -6.660 1.00 0.00 14 LYS A O 14
ATOM 13757 N N . ASN A 1 15 ? 8.510 -1.207 -4.606 1.00 0.00 15 ASN A N 14
ATOM 13758 C CA . ASN A 1 15 ? 9.117 -2.517 -4.391 1.00 0.00 15 ASN A CA 14
ATOM 13759 C C . ASN A 1 15 ? 8.176 -3.616 -4.860 1.00 0.00 15 ASN A C 14
ATOM 13760 O O . ASN A 1 15 ? 8.567 -4.777 -4.985 1.00 0.00 15 ASN A O 14
ATOM 13771 N N . ILE A 1 16 ? 6.931 -3.240 -5.113 1.00 0.00 16 ILE A N 14
ATOM 13772 C CA . ILE A 1 16 ? 5.930 -4.175 -5.590 1.00 0.00 16 ILE A CA 14
ATOM 13773 C C . ILE A 1 16 ? 5.962 -4.234 -7.116 1.00 0.00 16 ILE A C 14
ATOM 13774 O O . ILE A 1 16 ? 6.037 -3.194 -7.772 1.00 0.00 16 ILE A O 14
ATOM 13790 N N . PRO A 1 17 ? 5.940 -5.449 -7.699 1.00 0.00 17 PRO A N 14
ATOM 13791 C CA . PRO A 1 17 ? 5.923 -5.628 -9.156 1.00 0.00 17 PRO A CA 14
ATOM 13792 C C . PRO A 1 17 ? 4.798 -4.835 -9.807 1.00 0.00 17 PRO A C 14
ATOM 13793 O O . PRO A 1 17 ? 3.651 -4.935 -9.385 1.00 0.00 17 PRO A O 14
ATOM 13804 N N . PHE A 1 18 ? 5.134 -4.061 -10.839 1.00 0.00 18 PHE A N 14
ATOM 13805 C CA . PHE A 1 18 ? 4.188 -3.142 -11.481 1.00 0.00 18 PHE A CA 14
ATOM 13806 C C . PHE A 1 18 ? 2.880 -3.830 -11.879 1.00 0.00 18 PHE A C 14
ATOM 13807 O O . PHE A 1 18 ? 1.815 -3.209 -11.857 1.00 0.00 18 PHE A O 14
ATOM 13824 N N . PHE A 1 19 ? 2.959 -5.111 -12.224 1.00 0.00 19 PHE A N 14
ATOM 13825 C CA . PHE A 1 19 ? 1.784 -5.872 -12.636 1.00 0.00 19 PHE A CA 14
ATOM 13826 C C . PHE A 1 19 ? 0.771 -5.995 -11.496 1.00 0.00 19 PHE A C 14
ATOM 13827 O O . PHE A 1 19 ? -0.437 -5.960 -11.718 1.00 0.00 19 PHE A O 14
ATOM 13844 N N . ALA A 1 20 ? 1.272 -6.122 -10.276 1.00 0.00 20 ALA A N 14
ATOM 13845 C CA . ALA A 1 20 ? 0.414 -6.315 -9.116 1.00 0.00 20 ALA A CA 14
ATOM 13846 C C . ALA A 1 20 ? 0.491 -5.116 -8.183 1.00 0.00 20 ALA A C 14
ATOM 13847 O O . ALA A 1 20 ? -0.087 -5.121 -7.096 1.00 0.00 20 ALA A O 14
ATOM 13854 N N . ARG A 1 21 ? 1.193 -4.078 -8.622 1.00 0.00 21 ARG A N 14
ATOM 13855 C CA . ARG A 1 21 ? 1.431 -2.914 -7.787 1.00 0.00 21 ARG A CA 14
ATOM 13856 C C . ARG A 1 21 ? 0.137 -2.155 -7.540 1.00 0.00 21 ARG A C 14
ATOM 13857 O O . ARG A 1 21 ? -0.172 -1.798 -6.408 1.00 0.00 21 ARG A O 14
ATOM 13878 N N . SER A 1 22 ? -0.619 -1.919 -8.601 1.00 0.00 22 SER A N 14
ATOM 13879 C CA . SER A 1 22 ? -1.870 -1.187 -8.493 1.00 0.00 22 SER A CA 14
ATOM 13880 C C . SER A 1 22 ? -2.912 -2.016 -7.747 1.00 0.00 22 SER A C 14
ATOM 13881 O O . SER A 1 22 ? -3.763 -1.473 -7.043 1.00 0.00 22 SER A O 14
ATOM 13889 N N . GLN A 1 23 ? -2.829 -3.333 -7.900 1.00 0.00 23 GLN A N 14
ATOM 13890 C CA . GLN A 1 23 ? -3.693 -4.249 -7.167 1.00 0.00 23 GLN A CA 14
ATOM 13891 C C . GLN A 1 23 ? -3.424 -4.131 -5.669 1.00 0.00 23 GLN A C 14
ATOM 13892 O O . GLN A 1 23 ? -4.348 -3.960 -4.866 1.00 0.00 23 GLN A O 14
ATOM 13906 N N . ALA A 1 24 ? -2.149 -4.205 -5.300 1.00 0.00 24 ALA A N 14
ATOM 13907 C CA . ALA A 1 24 ? -1.749 -4.038 -3.915 1.00 0.00 24 ALA A CA 14
ATOM 13908 C C . ALA A 1 24 ? -2.110 -2.640 -3.433 1.00 0.00 24 ALA A C 14
ATOM 13909 O O . ALA A 1 24 ? -2.635 -2.471 -2.338 1.00 0.00 24 ALA A O 14
ATOM 13916 N N . LYS A 1 25 ? -1.847 -1.653 -4.280 1.00 0.00 25 LYS A N 14
ATOM 13917 C CA . LYS A 1 25 ? -2.146 -0.255 -3.990 1.00 0.00 25 LYS A CA 14
ATOM 13918 C C . LYS A 1 25 ? -3.627 -0.051 -3.677 1.00 0.00 25 LYS A C 14
ATOM 13919 O O . LYS A 1 25 ? -3.972 0.686 -2.749 1.00 0.00 25 LYS A O 14
ATOM 13938 N N . ALA A 1 26 ? -4.492 -0.720 -4.428 1.00 0.00 26 ALA A N 14
ATOM 13939 C CA . ALA A 1 26 ? -5.927 -0.655 -4.181 1.00 0.00 26 ALA A CA 14
ATOM 13940 C C . ALA A 1 26 ? -6.260 -1.187 -2.791 1.00 0.00 26 ALA A C 14
ATOM 13941 O O . ALA A 1 26 ? -7.117 -0.641 -2.092 1.00 0.00 26 ALA A O 14
ATOM 13948 N N . ARG A 1 27 ? -5.568 -2.247 -2.389 1.00 0.00 27 ARG A N 14
ATOM 13949 C CA . ARG A 1 27 ? -5.752 -2.815 -1.062 1.00 0.00 27 ARG A CA 14
ATOM 13950 C C . ARG A 1 27 ? -5.141 -1.909 0.005 1.00 0.00 27 ARG A C 14
ATOM 13951 O O . ARG A 1 27 ? -5.730 -1.716 1.063 1.00 0.00 27 ARG A O 14
ATOM 13972 N N . ILE A 1 28 ? -3.971 -1.347 -0.286 1.00 0.00 28 ILE A N 14
ATOM 13973 C CA . ILE A 1 28 ? -3.297 -0.433 0.638 1.00 0.00 28 ILE A CA 14
ATOM 13974 C C . ILE A 1 28 ? -4.194 0.753 0.977 1.00 0.00 28 ILE A C 14
ATOM 13975 O O . ILE A 1 28 ? -4.428 1.059 2.149 1.00 0.00 28 ILE A O 14
ATOM 13991 N N . GLU A 1 29 ? -4.700 1.409 -0.057 1.00 0.00 29 GLU A N 14
ATOM 13992 C CA . GLU A 1 29 ? -5.564 2.563 0.126 1.00 0.00 29 GLU A CA 14
ATOM 13993 C C . GLU A 1 29 ? -6.896 2.145 0.740 1.00 0.00 29 GLU A C 14
ATOM 13994 O O . GLU A 1 29 ? -7.555 2.935 1.411 1.00 0.00 29 GLU A O 14
ATOM 14006 N N . GLN A 1 30 ? -7.276 0.888 0.537 1.00 0.00 30 GLN A N 14
ATOM 14007 C CA . GLN A 1 30 ? -8.493 0.362 1.136 1.00 0.00 30 GLN A CA 14
ATOM 14008 C C . GLN A 1 30 ? -8.293 0.146 2.632 1.00 0.00 30 GLN A C 14
ATOM 14009 O O . GLN A 1 30 ? -9.174 0.448 3.437 1.00 0.00 30 GLN A O 14
ATOM 14023 N N . LEU A 1 31 ? -7.122 -0.371 2.993 1.00 0.00 31 LEU A N 14
ATOM 14024 C CA . LEU A 1 31 ? -6.754 -0.572 4.388 1.00 0.00 31 LEU A CA 14
ATOM 14025 C C . LEU A 1 31 ? -6.776 0.756 5.138 1.00 0.00 31 LEU A C 14
ATOM 14026 O O . LEU A 1 31 ? -7.295 0.846 6.250 1.00 0.00 31 LEU A O 14
ATOM 14042 N N . ALA A 1 32 ? -6.228 1.788 4.506 1.00 0.00 32 ALA A N 14
ATOM 14043 C CA . ALA A 1 32 ? -6.220 3.128 5.083 1.00 0.00 32 ALA A CA 14
ATOM 14044 C C . ALA A 1 32 ? -7.640 3.637 5.300 1.00 0.00 32 ALA A C 14
ATOM 14045 O O . ALA A 1 32 ? -7.926 4.317 6.285 1.00 0.00 32 ALA A O 14
ATOM 14052 N N . ARG A 1 33 ? -8.534 3.284 4.382 1.00 0.00 33 ARG A N 14
ATOM 14053 C CA . ARG A 1 33 ? -9.936 3.661 4.500 1.00 0.00 33 ARG A CA 14
ATOM 14054 C C . ARG A 1 33 ? -10.595 2.947 5.674 1.00 0.00 33 ARG A C 14
ATOM 14055 O O . ARG A 1 33 ? -11.477 3.499 6.326 1.00 0.00 33 ARG A O 14
ATOM 14076 N N . GLN A 1 34 ? -10.155 1.725 5.951 1.00 0.00 34 GLN A N 14
ATOM 14077 C CA . GLN A 1 34 ? -10.664 0.976 7.094 1.00 0.00 34 GLN A CA 14
ATOM 14078 C C . GLN A 1 34 ? -10.179 1.613 8.393 1.00 0.00 34 GLN A C 14
ATOM 14079 O O . GLN A 1 34 ? -10.789 1.447 9.451 1.00 0.00 34 GLN A O 14
ATOM 14093 N N . ALA A 1 35 ? -9.067 2.332 8.302 1.00 0.00 35 ALA A N 14
ATOM 14094 C CA . ALA A 1 35 ? -8.540 3.081 9.432 1.00 0.00 35 ALA A CA 14
ATOM 14095 C C . ALA A 1 35 ? -9.093 4.504 9.432 1.00 0.00 35 ALA A C 14
ATOM 14096 O O . ALA A 1 35 ? -8.902 5.254 10.390 1.00 0.00 35 ALA A O 14
ATOM 14103 N N . GLU A 1 36 ? -9.772 4.856 8.340 1.00 0.00 36 GLU A N 14
ATOM 14104 C CA . GLU A 1 36 ? -10.388 6.171 8.174 1.00 0.00 36 GLU A CA 14
ATOM 14105 C C . GLU A 1 36 ? -9.346 7.276 8.191 1.00 0.00 36 GLU A C 14
ATOM 14106 O O . GLU A 1 36 ? -9.521 8.314 8.828 1.00 0.00 36 GLU A O 14
ATOM 14118 N N . GLN A 1 37 ? -8.263 7.044 7.473 1.00 0.00 37 GLN A N 14
ATOM 14119 C CA . GLN A 1 37 ? -7.233 8.046 7.307 1.00 0.00 37 GLN A CA 14
ATOM 14120 C C . GLN A 1 37 ? -6.845 8.143 5.837 1.00 0.00 37 GLN A C 14
ATOM 14121 O O . GLN A 1 37 ? -6.915 7.157 5.102 1.00 0.00 37 GLN A O 14
ATOM 14135 N N . ASP A 1 38 ? -6.452 9.332 5.413 1.00 0.00 38 ASP A N 14
ATOM 14136 C CA . ASP A 1 38 ? -6.146 9.582 4.011 1.00 0.00 38 ASP A CA 14
ATOM 14137 C C . ASP A 1 38 ? -4.683 9.271 3.750 1.00 0.00 38 ASP A C 14
ATOM 14138 O O . ASP A 1 38 ? -4.276 9.006 2.625 1.00 0.00 38 ASP A O 14
ATOM 14147 N N . ILE A 1 39 ? -3.902 9.282 4.817 1.00 0.00 39 ILE A N 14
ATOM 14148 C CA . ILE A 1 39 ? -2.471 9.055 4.728 1.00 0.00 39 ILE A CA 14
ATOM 14149 C C . ILE A 1 39 ? -2.147 7.574 4.885 1.00 0.00 39 ILE A C 14
ATOM 14150 O O . ILE A 1 39 ? -2.509 6.951 5.884 1.00 0.00 39 ILE A O 14
ATOM 14166 N N . VAL A 1 40 ? -1.475 7.014 3.891 1.00 0.00 40 VAL A N 14
ATOM 14167 C CA . VAL A 1 40 ? -1.042 5.629 3.962 1.00 0.00 40 VAL A CA 14
ATOM 14168 C C . VAL A 1 40 ? 0.412 5.556 4.422 1.00 0.00 40 VAL A C 14
ATOM 14169 O O . VAL A 1 40 ? 1.269 6.328 3.975 1.00 0.00 40 VAL A O 14
ATOM 14182 N N . THR A 1 41 ? 0.681 4.651 5.341 1.00 0.00 41 THR A N 14
ATOM 14183 C CA . THR A 1 41 ? 2.025 4.453 5.833 1.00 0.00 41 THR A CA 14
ATOM 14184 C C . THR A 1 41 ? 2.677 3.274 5.117 1.00 0.00 41 THR A C 14
ATOM 14185 O O . THR A 1 41 ? 1.983 2.383 4.616 1.00 0.00 41 THR A O 14
ATOM 14196 N N . PRO A 1 42 ? 4.015 3.261 5.038 1.00 0.00 42 PRO A N 14
ATOM 14197 C CA . PRO A 1 42 ? 4.757 2.175 4.392 1.00 0.00 42 PRO A CA 14
ATOM 14198 C C . PRO A 1 42 ? 4.467 0.818 5.034 1.00 0.00 42 PRO A C 14
ATOM 14199 O O . PRO A 1 42 ? 4.570 -0.224 4.385 1.00 0.00 42 PRO A O 14
ATOM 14210 N N . GLU A 1 43 ? 4.087 0.853 6.312 1.00 0.00 43 GLU A N 14
ATOM 14211 C CA . GLU A 1 43 ? 3.708 -0.349 7.047 1.00 0.00 43 GLU A CA 14
ATOM 14212 C C . GLU A 1 43 ? 2.527 -1.030 6.364 1.00 0.00 43 GLU A C 14
ATOM 14213 O O . GLU A 1 43 ? 2.499 -2.250 6.215 1.00 0.00 43 GLU A O 14
ATOM 14225 N N . LEU A 1 44 ? 1.560 -0.220 5.941 1.00 0.00 44 LEU A N 14
ATOM 14226 C CA . LEU A 1 44 ? 0.377 -0.723 5.253 1.00 0.00 44 LEU A CA 14
ATOM 14227 C C . LEU A 1 44 ? 0.736 -1.226 3.861 1.00 0.00 44 LEU A C 14
ATOM 14228 O O . LEU A 1 44 ? 0.218 -2.249 3.414 1.00 0.00 44 LEU A O 14
ATOM 14244 N N . VAL A 1 45 ? 1.633 -0.512 3.190 1.00 0.00 45 VAL A N 14
ATOM 14245 C CA . VAL A 1 45 ? 2.086 -0.909 1.861 1.00 0.00 45 VAL A CA 14
ATOM 14246 C C . VAL A 1 45 ? 2.761 -2.274 1.916 1.00 0.00 45 VAL A C 14
ATOM 14247 O O . VAL A 1 45 ? 2.437 -3.175 1.139 1.00 0.00 45 VAL A O 14
ATOM 14260 N N . GLU A 1 46 ? 3.694 -2.420 2.847 1.00 0.00 46 GLU A N 14
ATOM 14261 C CA . GLU A 1 46 ? 4.399 -3.675 3.027 1.00 0.00 46 GLU A CA 14
ATOM 14262 C C . GLU A 1 46 ? 3.430 -4.768 3.454 1.00 0.00 46 GLU A C 14
ATOM 14263 O O . GLU A 1 46 ? 3.479 -5.887 2.938 1.00 0.00 46 GLU A O 14
ATOM 14275 N N . GLN A 1 47 ? 2.537 -4.430 4.379 1.00 0.00 47 GLN A N 14
ATOM 14276 C CA . GLN A 1 47 ? 1.525 -5.366 4.847 1.00 0.00 47 GLN A CA 14
ATOM 14277 C C . GLN A 1 47 ? 0.731 -5.922 3.672 1.00 0.00 47 GLN A C 14
ATOM 14278 O O . GLN A 1 47 ? 0.594 -7.133 3.530 1.00 0.00 47 GLN A O 14
ATOM 14292 N N . ALA A 1 48 ? 0.242 -5.032 2.819 1.00 0.00 48 ALA A N 14
ATOM 14293 C CA . ALA A 1 48 ? -0.551 -5.432 1.666 1.00 0.00 48 ALA A CA 14
ATOM 14294 C C . ALA A 1 48 ? 0.262 -6.292 0.709 1.00 0.00 48 ALA A C 14
ATOM 14295 O O . ALA A 1 48 ? -0.285 -7.164 0.030 1.00 0.00 48 ALA A O 14
ATOM 14302 N N . ARG A 1 49 ? 1.571 -6.066 0.666 1.00 0.00 49 ARG A N 14
ATOM 14303 C CA . ARG A 1 49 ? 2.431 -6.853 -0.202 1.00 0.00 49 ARG A CA 14
ATOM 14304 C C . ARG A 1 49 ? 2.577 -8.263 0.356 1.00 0.00 49 ARG A C 14
ATOM 14305 O O . ARG A 1 49 ? 2.736 -9.225 -0.391 1.00 0.00 49 ARG A O 14
ATOM 14326 N N . LEU A 1 50 ? 2.514 -8.375 1.676 1.00 0.00 50 LEU A N 14
ATOM 14327 C CA . LEU A 1 50 ? 2.565 -9.671 2.338 1.00 0.00 50 LEU A CA 14
ATOM 14328 C C . LEU A 1 50 ? 1.218 -10.372 2.247 1.00 0.00 50 LEU A C 14
ATOM 14329 O O . LEU A 1 50 ? 1.158 -11.601 2.171 1.00 0.00 50 LEU A O 14
ATOM 14345 N N . GLU A 1 51 ? 0.146 -9.580 2.249 1.00 0.00 51 GLU A N 14
ATOM 14346 C CA . GLU A 1 51 ? -1.198 -10.105 2.029 1.00 0.00 51 GLU A CA 14
ATOM 14347 C C . GLU A 1 51 ? -1.215 -10.921 0.743 1.00 0.00 51 GLU A C 14
ATOM 14348 O O . GLU A 1 51 ? -1.678 -12.054 0.718 1.00 0.00 51 GLU A O 14
ATOM 14360 N N . PHE A 1 52 ? -0.663 -10.348 -0.322 1.00 0.00 52 PHE A N 14
ATOM 14361 C CA . PHE A 1 52 ? -0.632 -11.024 -1.614 1.00 0.00 52 PHE A CA 14
ATOM 14362 C C . PHE A 1 52 ? 0.578 -11.941 -1.722 1.00 0.00 52 PHE A C 14
ATOM 14363 O O . PHE A 1 52 ? 0.588 -12.876 -2.519 1.00 0.00 52 PHE A O 14
ATOM 14380 N N . GLY A 1 53 ? 1.594 -11.666 -0.914 1.00 0.00 53 GLY A N 14
ATOM 14381 C CA . GLY A 1 53 ? 2.778 -12.502 -0.889 1.00 0.00 53 GLY A CA 14
ATOM 14382 C C . GLY A 1 53 ? 2.465 -13.900 -0.409 1.00 0.00 53 GLY A C 14
ATOM 14383 O O . GLY A 1 53 ? 3.056 -14.876 -0.870 1.00 0.00 53 GLY A O 14
ATOM 14387 N N . GLN A 1 54 ? 1.542 -13.998 0.536 1.00 0.00 54 GLN A N 14
ATOM 14388 C CA . GLN A 1 54 ? 1.059 -15.290 0.998 1.00 0.00 54 GLN A CA 14
ATOM 14389 C C . GLN A 1 54 ? -0.305 -15.589 0.386 1.00 0.00 54 GLN A C 14
ATOM 14390 O O . GLN A 1 54 ? -0.811 -16.703 0.496 1.00 0.00 54 GLN A O 14
ATOM 14404 N N . LEU A 1 55 ? -0.886 -14.572 -0.256 1.00 0.00 55 LEU A N 14
ATOM 14405 C CA . LEU A 1 55 ? -2.217 -14.667 -0.856 1.00 0.00 55 LEU A CA 14
ATOM 14406 C C . LEU A 1 55 ? -3.242 -14.961 0.239 1.00 0.00 55 LEU A C 14
ATOM 14407 O O . LEU A 1 55 ? -4.135 -15.794 0.083 1.00 0.00 55 LEU A O 14
ATOM 14423 N N . GLU A 1 56 ? -3.079 -14.210 1.329 1.00 0.00 56 GLU A N 14
ATOM 14424 C CA . GLU A 1 56 ? -3.853 -14.326 2.567 1.00 0.00 56 GLU A CA 14
ATOM 14425 C C . GLU A 1 56 ? -4.173 -15.773 2.968 1.00 0.00 56 GLU A C 14
ATOM 14426 O O . GLU A 1 56 ? -3.411 -16.371 3.729 1.00 0.00 56 GLU A O 14
ATOM 14438 N N . HIS A 1 57 ? -5.292 -16.322 2.477 1.00 0.00 57 HIS A N 14
ATOM 14439 C CA . HIS A 1 57 ? -5.738 -17.668 2.856 1.00 0.00 57 HIS A CA 14
ATOM 14440 C C . HIS A 1 57 ? -6.082 -17.693 4.350 1.00 0.00 57 HIS A C 14
ATOM 14441 O O . HIS A 1 57 ? -6.245 -18.750 4.953 1.00 0.00 57 HIS A O 14
ATOM 14456 N N . HIS A 1 58 ? -6.251 -16.496 4.917 1.00 0.00 58 HIS A N 14
ATOM 14457 C CA . HIS A 1 58 ? -6.371 -16.315 6.357 1.00 0.00 58 HIS A CA 14
ATOM 14458 C C . HIS A 1 58 ? -5.262 -17.091 7.056 1.00 0.00 58 HIS A C 14
ATOM 14459 O O . HIS A 1 58 ? -5.510 -17.983 7.869 1.00 0.00 58 HIS A O 14
ATOM 14474 N N . HIS A 1 59 ? -4.033 -16.743 6.688 1.00 0.00 59 HIS A N 14
ATOM 14475 C CA . HIS A 1 59 ? -2.840 -17.429 7.157 1.00 0.00 59 HIS A CA 14
ATOM 14476 C C . HIS A 1 59 ? -2.797 -17.467 8.684 1.00 0.00 59 HIS A C 14
ATOM 14477 O O . HIS A 1 59 ? -2.995 -16.449 9.348 1.00 0.00 59 HIS A O 14
ATOM 14492 N N . HIS A 1 60 ? -2.516 -18.646 9.226 1.00 0.00 60 HIS A N 14
ATOM 14493 C CA . HIS A 1 60 ? -2.554 -18.881 10.671 1.00 0.00 60 HIS A CA 14
ATOM 14494 C C . HIS A 1 60 ? -1.275 -18.404 11.353 1.00 0.00 60 HIS A C 14
ATOM 14495 O O . HIS A 1 60 ? -0.996 -18.790 12.484 1.00 0.00 60 HIS A O 14
ATOM 14510 N N . HIS A 1 61 ? -0.516 -17.551 10.663 1.00 0.00 61 HIS A N 14
ATOM 14511 C CA . HIS A 1 61 ? 0.785 -17.091 11.157 1.00 0.00 61 HIS A CA 14
ATOM 14512 C C . HIS A 1 61 ? 1.759 -18.259 11.268 1.00 0.00 61 HIS A C 14
ATOM 14513 O O . HIS A 1 61 ? 1.485 -19.353 10.777 1.00 0.00 61 HIS A O 14
ATOM 14528 N N . HIS A 1 62 ? 2.901 -18.024 11.889 1.00 0.00 62 HIS A N 14
ATOM 14529 C CA . HIS A 1 62 ? 3.869 -19.081 12.122 1.00 0.00 62 HIS A CA 14
ATOM 14530 C C . HIS A 1 62 ? 4.680 -18.775 13.373 1.00 0.00 62 HIS A C 14
ATOM 14531 O O . HIS A 1 62 ? 5.854 -18.375 13.254 1.00 0.00 62 HIS A O 14
ATOM 14547 N N . MET A 1 1 ? -8.885 8.322 -6.151 1.00 0.00 1 MET A N 15
ATOM 14548 C CA . MET A 1 1 ? -7.880 8.044 -7.204 1.00 0.00 1 MET A CA 15
ATOM 14549 C C . MET A 1 1 ? -6.534 7.745 -6.565 1.00 0.00 1 MET A C 15
ATOM 14550 O O . MET A 1 1 ? -5.874 6.760 -6.902 1.00 0.00 1 MET A O 15
ATOM 14566 N N . ASN A 1 2 ? -6.129 8.605 -5.647 1.00 0.00 2 ASN A N 15
ATOM 14567 C CA . ASN A 1 2 ? -4.928 8.386 -4.864 1.00 0.00 2 ASN A CA 15
ATOM 14568 C C . ASN A 1 2 ? -5.072 9.081 -3.524 1.00 0.00 2 ASN A C 15
ATOM 14569 O O . ASN A 1 2 ? -5.632 10.175 -3.441 1.00 0.00 2 ASN A O 15
ATOM 14580 N N . LEU A 1 3 ? -4.606 8.435 -2.479 1.00 0.00 3 LEU A N 15
ATOM 14581 C CA . LEU A 1 3 ? -4.612 9.033 -1.155 1.00 0.00 3 LEU A CA 15
ATOM 14582 C C . LEU A 1 3 ? -3.275 9.709 -0.893 1.00 0.00 3 LEU A C 15
ATOM 14583 O O . LEU A 1 3 ? -2.408 9.729 -1.771 1.00 0.00 3 LEU A O 15
ATOM 14599 N N . ARG A 1 4 ? -3.110 10.299 0.284 1.00 0.00 4 ARG A N 15
ATOM 14600 C CA . ARG A 1 4 ? -1.837 10.903 0.642 1.00 0.00 4 ARG A CA 15
ATOM 14601 C C . ARG A 1 4 ? -0.808 9.822 0.958 1.00 0.00 4 ARG A C 15
ATOM 14602 O O . ARG A 1 4 ? -0.761 9.279 2.066 1.00 0.00 4 ARG A O 15
ATOM 14623 N N . TRP A 1 5 ? -0.000 9.496 -0.039 1.00 0.00 5 TRP A N 15
ATOM 14624 C CA . TRP A 1 5 ? 1.047 8.504 0.117 1.00 0.00 5 TRP A CA 15
ATOM 14625 C C . TRP A 1 5 ? 2.277 9.125 0.753 1.00 0.00 5 TRP A C 15
ATOM 14626 O O . TRP A 1 5 ? 2.816 10.109 0.246 1.00 0.00 5 TRP A O 15
ATOM 14647 N N . THR A 1 6 ? 2.713 8.561 1.870 1.00 0.00 6 THR A N 15
ATOM 14648 C CA . THR A 1 6 ? 3.936 9.007 2.508 1.00 0.00 6 THR A CA 15
ATOM 14649 C C . THR A 1 6 ? 5.130 8.650 1.632 1.00 0.00 6 THR A C 15
ATOM 14650 O O . THR A 1 6 ? 5.057 7.714 0.834 1.00 0.00 6 THR A O 15
ATOM 14661 N N . SER A 1 7 ? 6.220 9.387 1.781 1.00 0.00 7 SER A N 15
ATOM 14662 C CA . SER A 1 7 ? 7.389 9.206 0.932 1.00 0.00 7 SER A CA 15
ATOM 14663 C C . SER A 1 7 ? 7.920 7.771 1.016 1.00 0.00 7 SER A C 15
ATOM 14664 O O . SER A 1 7 ? 8.373 7.202 0.017 1.00 0.00 7 SER A O 15
ATOM 14672 N N . GLU A 1 8 ? 7.844 7.182 2.204 1.00 0.00 8 GLU A N 15
ATOM 14673 C CA . GLU A 1 8 ? 8.279 5.807 2.396 1.00 0.00 8 GLU A CA 15
ATOM 14674 C C . GLU A 1 8 ? 7.276 4.826 1.802 1.00 0.00 8 GLU A C 15
ATOM 14675 O O . GLU A 1 8 ? 7.660 3.803 1.243 1.00 0.00 8 GLU A O 15
ATOM 14687 N N . ALA A 1 9 ? 5.990 5.146 1.909 1.00 0.00 9 ALA A N 15
ATOM 14688 C CA . ALA A 1 9 ? 4.948 4.294 1.348 1.00 0.00 9 ALA A CA 15
ATOM 14689 C C . ALA A 1 9 ? 5.077 4.227 -0.169 1.00 0.00 9 ALA A C 15
ATOM 14690 O O . ALA A 1 9 ? 4.933 3.162 -0.768 1.00 0.00 9 ALA A O 15
ATOM 14697 N N . LYS A 1 10 ? 5.354 5.375 -0.778 1.00 0.00 10 LYS A N 15
ATOM 14698 C CA . LYS A 1 10 ? 5.582 5.456 -2.218 1.00 0.00 10 LYS A CA 15
ATOM 14699 C C . LYS A 1 10 ? 6.742 4.557 -2.626 1.00 0.00 10 LYS A C 15
ATOM 14700 O O . LYS A 1 10 ? 6.653 3.809 -3.598 1.00 0.00 10 LYS A O 15
ATOM 14719 N N . THR A 1 11 ? 7.821 4.625 -1.858 1.00 0.00 11 THR A N 15
ATOM 14720 C CA . THR A 1 11 ? 8.996 3.807 -2.106 1.00 0.00 11 THR A CA 15
ATOM 14721 C C . THR A 1 11 ? 8.667 2.322 -1.920 1.00 0.00 11 THR A C 15
ATOM 14722 O O . THR A 1 11 ? 9.077 1.481 -2.722 1.00 0.00 11 THR A O 15
ATOM 14733 N N . LYS A 1 12 ? 7.906 2.012 -0.875 1.00 0.00 12 LYS A N 15
ATOM 14734 C CA . LYS A 1 12 ? 7.460 0.643 -0.619 1.00 0.00 12 LYS A CA 15
ATOM 14735 C C . LYS A 1 12 ? 6.607 0.116 -1.772 1.00 0.00 12 LYS A C 15
ATOM 14736 O O . LYS A 1 12 ? 6.764 -1.028 -2.193 1.00 0.00 12 LYS A O 15
ATOM 14755 N N . LEU A 1 13 ? 5.718 0.961 -2.281 1.00 0.00 13 LEU A N 15
ATOM 14756 C CA . LEU A 1 13 ? 4.845 0.593 -3.393 1.00 0.00 13 LEU A CA 15
ATOM 14757 C C . LEU A 1 13 ? 5.666 0.229 -4.628 1.00 0.00 13 LEU A C 15
ATOM 14758 O O . LEU A 1 13 ? 5.331 -0.701 -5.359 1.00 0.00 13 LEU A O 15
ATOM 14774 N N . LYS A 1 14 ? 6.754 0.955 -4.837 1.00 0.00 14 LYS A N 15
ATOM 14775 C CA . LYS A 1 14 ? 7.629 0.729 -5.981 1.00 0.00 14 LYS A CA 15
ATOM 14776 C C . LYS A 1 14 ? 8.427 -0.562 -5.823 1.00 0.00 14 LYS A C 15
ATOM 14777 O O . LYS A 1 14 ? 9.106 -1.004 -6.751 1.00 0.00 14 LYS A O 15
ATOM 14796 N N . ASN A 1 15 ? 8.339 -1.164 -4.646 1.00 0.00 15 ASN A N 15
ATOM 14797 C CA . ASN A 1 15 ? 8.986 -2.444 -4.387 1.00 0.00 15 ASN A CA 15
ATOM 14798 C C . ASN A 1 15 ? 8.002 -3.586 -4.596 1.00 0.00 15 ASN A C 15
ATOM 14799 O O . ASN A 1 15 ? 8.325 -4.754 -4.370 1.00 0.00 15 ASN A O 15
ATOM 14810 N N . 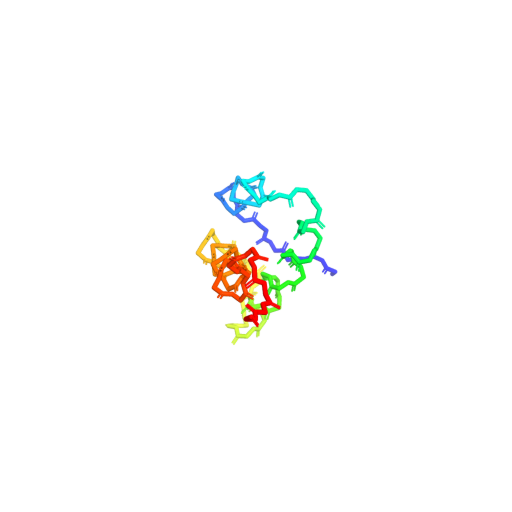ILE A 1 16 ? 6.792 -3.237 -5.008 1.00 0.00 16 ILE A N 15
ATOM 14811 C CA . ILE A 1 16 ? 5.790 -4.222 -5.381 1.00 0.00 16 ILE A CA 15
ATOM 14812 C C . ILE A 1 16 ? 5.804 -4.419 -6.899 1.00 0.00 16 ILE A C 15
ATOM 14813 O O . ILE A 1 16 ? 5.835 -3.440 -7.649 1.00 0.00 16 ILE A O 15
ATOM 14829 N N . PRO A 1 17 ? 5.821 -5.684 -7.365 1.00 0.00 17 PRO A N 15
ATOM 14830 C CA . PRO A 1 17 ? 5.828 -6.015 -8.800 1.00 0.00 17 PRO A CA 15
ATOM 14831 C C . PRO A 1 17 ? 4.744 -5.274 -9.580 1.00 0.00 17 PRO A C 15
ATOM 14832 O O . PRO A 1 17 ? 3.626 -5.122 -9.098 1.00 0.00 17 PRO A O 15
ATOM 14843 N N . PHE A 1 18 ? 5.086 -4.844 -10.793 1.00 0.00 18 PHE A N 15
ATOM 14844 C CA . PHE A 1 18 ? 4.208 -4.007 -11.620 1.00 0.00 18 PHE A CA 15
ATOM 14845 C C . PHE A 1 18 ? 2.791 -4.570 -11.718 1.00 0.00 18 PHE A C 15
ATOM 14846 O O . PHE A 1 18 ? 1.815 -3.843 -11.527 1.00 0.00 18 PHE A O 15
ATOM 14863 N N . PHE A 1 19 ? 2.691 -5.864 -12.000 1.00 0.00 19 PHE A N 15
ATOM 14864 C CA . PHE A 1 19 ? 1.403 -6.523 -12.207 1.00 0.00 19 PHE A CA 15
ATOM 14865 C C . PHE A 1 19 ? 0.485 -6.376 -10.995 1.00 0.00 19 PHE A C 15
ATOM 14866 O O . PHE A 1 19 ? -0.737 -6.313 -11.131 1.00 0.00 19 PHE A O 15
ATOM 14883 N N . ALA A 1 20 ? 1.073 -6.314 -9.811 1.00 0.00 20 ALA A N 15
ATOM 14884 C CA . ALA A 1 20 ? 0.291 -6.251 -8.591 1.00 0.00 20 ALA A CA 15
ATOM 14885 C C . ALA A 1 20 ? 0.476 -4.922 -7.876 1.00 0.00 20 ALA A C 15
ATOM 14886 O O . ALA A 1 20 ? -0.103 -4.706 -6.819 1.00 0.00 20 ALA A O 15
ATOM 14893 N N . ARG A 1 21 ? 1.275 -4.028 -8.448 1.00 0.00 21 ARG A N 15
ATOM 14894 C CA . ARG A 1 21 ? 1.508 -2.718 -7.845 1.00 0.00 21 ARG A CA 15
ATOM 14895 C C . ARG A 1 21 ? 0.230 -1.890 -7.866 1.00 0.00 21 ARG A C 15
ATOM 14896 O O . ARG A 1 21 ? -0.097 -1.212 -6.893 1.00 0.00 21 ARG A O 15
ATOM 14917 N N . SER A 1 22 ? -0.506 -1.971 -8.963 1.00 0.00 22 SER A N 15
ATOM 14918 C CA . SER A 1 22 ? -1.775 -1.277 -9.073 1.00 0.00 22 SER A CA 15
ATOM 14919 C C . SER A 1 22 ? -2.833 -1.943 -8.197 1.00 0.00 22 SER A C 15
ATOM 14920 O O . SER A 1 22 ? -3.618 -1.265 -7.527 1.00 0.00 22 SER A O 15
ATOM 14928 N N . GLN A 1 23 ? -2.833 -3.274 -8.188 1.00 0.00 23 GLN A N 15
ATOM 14929 C CA . GLN A 1 23 ? -3.758 -4.041 -7.362 1.00 0.00 23 GLN A CA 15
ATOM 14930 C C . GLN A 1 23 ? -3.502 -3.770 -5.879 1.00 0.00 23 GLN A C 15
ATOM 14931 O O . GLN A 1 23 ? -4.432 -3.502 -5.117 1.00 0.00 23 GLN A O 15
ATOM 14945 N N . ALA A 1 24 ? -2.236 -3.831 -5.481 1.00 0.00 24 ALA A N 15
ATOM 14946 C CA . ALA A 1 24 ? -1.852 -3.583 -4.100 1.00 0.00 24 ALA A CA 15
ATOM 14947 C C . ALA A 1 24 ? -2.199 -2.164 -3.694 1.00 0.00 24 ALA A C 15
ATOM 14948 O O . ALA A 1 24 ? -2.716 -1.942 -2.605 1.00 0.00 24 ALA A O 15
ATOM 14955 N N . LYS A 1 25 ? -1.925 -1.206 -4.583 1.00 0.00 25 LYS A N 15
ATOM 14956 C CA . LYS A 1 25 ? -2.249 0.194 -4.336 1.00 0.00 25 LYS A CA 15
ATOM 14957 C C . LYS A 1 25 ? -3.712 0.347 -3.941 1.00 0.00 25 LYS A C 15
ATOM 14958 O O . LYS A 1 25 ? -4.035 1.054 -2.987 1.00 0.00 25 LYS A O 15
ATOM 14977 N N . ALA A 1 26 ? -4.584 -0.340 -4.669 1.00 0.00 26 ALA A N 15
ATOM 14978 C CA . ALA A 1 26 ? -6.010 -0.304 -4.389 1.00 0.00 26 ALA A CA 15
ATOM 14979 C C . ALA A 1 26 ? -6.292 -0.818 -2.984 1.00 0.00 26 ALA A C 15
ATOM 14980 O O . ALA A 1 26 ? -7.055 -0.214 -2.237 1.00 0.00 26 ALA A O 15
ATOM 14987 N N . ARG A 1 27 ? -5.641 -1.913 -2.616 1.00 0.00 27 ARG A N 15
ATOM 14988 C CA . ARG A 1 27 ? -5.838 -2.512 -1.306 1.00 0.00 27 ARG A CA 15
ATOM 14989 C C . ARG A 1 27 ? -5.279 -1.609 -0.214 1.00 0.00 27 ARG A C 15
ATOM 14990 O O . ARG A 1 27 ? -5.885 -1.458 0.838 1.00 0.00 27 ARG A O 15
ATOM 15011 N N . ILE A 1 28 ? -4.131 -0.994 -0.482 1.00 0.00 28 ILE A N 15
ATOM 15012 C CA . ILE A 1 28 ? -3.485 -0.109 0.484 1.00 0.00 28 ILE A CA 15
ATOM 15013 C C . ILE A 1 28 ? -4.376 1.082 0.823 1.00 0.00 28 ILE A C 15
ATOM 15014 O O . ILE A 1 28 ? -4.575 1.406 1.995 1.00 0.00 28 ILE A O 15
ATOM 15030 N N . GLU A 1 29 ? -4.929 1.714 -0.202 1.00 0.00 29 GLU A N 15
ATOM 15031 C CA . GLU A 1 29 ? -5.791 2.870 -0.001 1.00 0.00 29 GLU A CA 15
ATOM 15032 C C . GLU A 1 29 ? -7.093 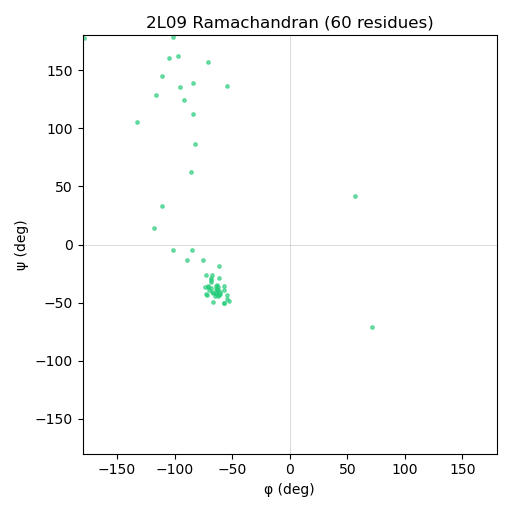2.456 0.687 1.00 0.00 29 GLU A C 15
ATOM 15033 O O . GLU A 1 29 ? -7.700 3.237 1.420 1.00 0.00 29 GLU A O 15
ATOM 15045 N N . GLN A 1 30 ? -7.508 1.214 0.470 1.00 0.00 30 GLN A N 15
ATOM 15046 C CA . GLN A 1 30 ? -8.676 0.673 1.153 1.00 0.00 30 GLN A CA 15
ATOM 15047 C C . GLN A 1 30 ? -8.340 0.331 2.598 1.00 0.00 30 GLN A C 15
ATOM 15048 O O . GLN A 1 30 ? -9.179 0.464 3.488 1.00 0.00 30 GLN A O 15
ATOM 15062 N N . LEU A 1 31 ? -7.113 -0.118 2.826 1.00 0.00 31 LEU A N 15
ATOM 15063 C CA . LEU A 1 31 ? -6.622 -0.363 4.176 1.00 0.00 31 LEU A CA 15
ATOM 15064 C C . LEU A 1 31 ? -6.557 0.952 4.941 1.00 0.00 31 LEU A C 15
ATOM 15065 O O . LEU A 1 31 ? -6.805 0.999 6.144 1.00 0.00 31 LEU A O 15
ATOM 15081 N N . ALA A 1 32 ? -6.233 2.021 4.226 1.00 0.00 32 ALA A N 15
ATOM 15082 C CA . ALA A 1 32 ? -6.234 3.354 4.806 1.00 0.00 32 ALA A CA 15
ATOM 15083 C C . ALA A 1 32 ? -7.655 3.776 5.157 1.00 0.00 32 ALA A C 15
ATOM 15084 O O . ALA A 1 32 ? -7.891 4.395 6.192 1.00 0.00 32 ALA A O 15
ATOM 15091 N N . ARG A 1 33 ? -8.607 3.421 4.301 1.00 0.00 33 ARG A N 15
ATOM 15092 C CA . ARG A 1 33 ? -10.010 3.703 4.571 1.00 0.00 33 ARG A CA 15
ATOM 15093 C C . ARG A 1 33 ? -10.530 2.830 5.709 1.00 0.00 33 ARG A C 15
ATOM 15094 O O . ARG A 1 33 ? -11.472 3.202 6.404 1.00 0.00 33 ARG A O 15
ATOM 15115 N N . GLN A 1 34 ? -9.901 1.678 5.907 1.00 0.00 34 GLN A N 15
ATOM 15116 C CA . GLN A 1 34 ? -10.232 0.812 7.034 1.00 0.00 34 GLN A CA 15
ATOM 15117 C C . GLN A 1 34 ? -9.619 1.380 8.315 1.00 0.00 34 GLN A C 15
ATOM 15118 O O . GLN A 1 34 ? -10.159 1.214 9.410 1.00 0.00 34 GLN A O 15
ATOM 15132 N N . ALA A 1 35 ? -8.493 2.059 8.155 1.00 0.00 35 ALA A N 15
ATOM 15133 C CA . ALA A 1 35 ? -7.829 2.733 9.262 1.00 0.00 35 ALA A CA 15
ATOM 15134 C C . ALA A 1 35 ? -8.424 4.120 9.468 1.00 0.00 35 ALA A C 15
ATOM 15135 O O . ALA A 1 35 ? -8.060 4.831 10.405 1.00 0.00 35 ALA A O 15
ATOM 15142 N N . GLU A 1 36 ? -9.326 4.491 8.556 1.00 0.00 36 GLU A N 15
ATOM 15143 C CA . GLU A 1 36 ? -10.068 5.745 8.634 1.00 0.00 36 GLU A CA 15
ATOM 15144 C C . GLU A 1 36 ? -9.132 6.950 8.554 1.00 0.00 36 GLU A C 15
ATOM 15145 O O . GLU A 1 36 ? -9.295 7.932 9.281 1.00 0.00 36 GLU A O 15
ATOM 15157 N N . GLN A 1 37 ? -8.155 6.868 7.658 1.00 0.00 37 GLN A N 15
ATOM 15158 C CA . GLN A 1 37 ? -7.224 7.964 7.435 1.00 0.00 37 GLN A CA 15
ATOM 15159 C C . GLN A 1 37 ? -6.856 8.044 5.957 1.00 0.00 37 GLN A C 15
ATOM 15160 O O . GLN A 1 37 ? -6.955 7.052 5.234 1.00 0.00 37 GLN A O 15
ATOM 15174 N N . ASP A 1 38 ? -6.452 9.222 5.511 1.00 0.00 38 ASP A N 15
ATOM 15175 C CA . ASP A 1 38 ? -6.122 9.432 4.103 1.00 0.00 38 ASP A CA 15
ATOM 15176 C C . ASP A 1 38 ? -4.646 9.158 3.863 1.00 0.00 38 ASP A C 15
ATOM 15177 O O . ASP A 1 38 ? -4.226 8.840 2.753 1.00 0.00 38 ASP A O 15
ATOM 15186 N N . ILE A 1 39 ? -3.869 9.265 4.923 1.00 0.00 39 ILE A N 15
ATOM 15187 C CA . ILE A 1 39 ? -2.433 9.091 4.835 1.00 0.00 39 ILE A CA 15
ATOM 15188 C C . ILE A 1 39 ? -2.069 7.619 4.967 1.00 0.00 39 ILE A C 15
ATOM 15189 O O . ILE A 1 39 ? -2.340 6.995 5.992 1.00 0.00 39 ILE A O 15
ATOM 15205 N N . VAL A 1 40 ? -1.465 7.058 3.930 1.00 0.00 40 VAL A N 15
ATOM 15206 C CA . VAL A 1 40 ? -1.031 5.672 3.984 1.00 0.00 40 VAL A CA 15
ATOM 15207 C C . VAL A 1 40 ? 0.417 5.604 4.454 1.00 0.00 40 VAL A C 15
ATOM 15208 O O . VAL A 1 40 ? 1.249 6.432 4.072 1.00 0.00 40 VAL A O 15
ATOM 15221 N N . THR A 1 41 ? 0.706 4.645 5.308 1.00 0.00 41 THR A N 15
ATOM 15222 C CA . THR A 1 41 ? 2.050 4.459 5.813 1.00 0.00 41 THR A CA 15
ATOM 15223 C C . THR A 1 41 ? 2.702 3.258 5.143 1.00 0.00 41 THR A C 15
ATOM 15224 O O . THR A 1 41 ? 2.011 2.415 4.560 1.00 0.00 41 THR A O 15
ATOM 15235 N N . PRO A 1 42 ? 4.040 3.155 5.201 1.00 0.00 42 PRO A N 15
ATOM 15236 C CA . PRO A 1 42 ? 4.757 1.994 4.676 1.00 0.00 42 PRO A CA 15
ATOM 15237 C C . PRO A 1 42 ? 4.305 0.700 5.350 1.00 0.00 42 PRO A C 15
ATOM 15238 O O . PRO A 1 42 ? 4.458 -0.384 4.792 1.00 0.00 42 PRO A O 15
ATOM 15249 N N . GLU A 1 43 ? 3.733 0.835 6.547 1.00 0.00 43 GLU A N 15
ATOM 15250 C CA . GLU A 1 43 ? 3.183 -0.297 7.285 1.00 0.00 43 GLU A CA 15
ATOM 15251 C C . GLU A 1 43 ? 2.088 -0.975 6.469 1.00 0.00 43 GLU A C 15
ATOM 15252 O O . GLU A 1 43 ? 2.083 -2.195 6.294 1.00 0.00 43 GLU A O 15
ATOM 15264 N N . LEU A 1 44 ? 1.173 -0.160 5.956 1.00 0.00 44 LEU A N 15
ATOM 15265 C CA . LEU A 1 44 ? 0.045 -0.649 5.171 1.00 0.00 44 LEU A CA 15
ATOM 15266 C C . LEU A 1 44 ? 0.515 -1.211 3.836 1.00 0.00 44 LEU A C 15
ATOM 15267 O O . LEU A 1 44 ? 0.025 -2.248 3.386 1.00 0.00 44 LEU A O 15
ATOM 15283 N N . VAL A 1 45 ? 1.468 -0.528 3.211 1.00 0.00 45 VAL A N 15
ATOM 15284 C CA . VAL A 1 45 ? 2.028 -0.990 1.944 1.00 0.00 45 VAL A CA 15
ATOM 15285 C C . VAL A 1 45 ? 2.729 -2.332 2.132 1.00 0.00 45 VAL A C 15
ATOM 15286 O O . VAL A 1 45 ? 2.574 -3.250 1.320 1.00 0.00 45 VAL A O 15
ATOM 15299 N N . GLU A 1 46 ? 3.493 -2.440 3.215 1.00 0.00 46 GLU A N 15
ATOM 15300 C CA . GLU A 1 46 ? 4.165 -3.681 3.567 1.00 0.00 46 GLU A CA 15
ATOM 15301 C C . GLU A 1 46 ? 3.131 -4.789 3.721 1.00 0.00 46 GLU A C 15
ATOM 15302 O O . GLU A 1 46 ? 3.225 -5.833 3.077 1.00 0.00 46 GLU A O 15
ATOM 15314 N N . GLN A 1 47 ? 2.121 -4.524 4.551 1.00 0.00 47 GLN A N 15
ATOM 15315 C CA . GLN A 1 47 ? 1.044 -5.475 4.802 1.00 0.00 47 GLN A CA 15
ATOM 15316 C C . GLN A 1 47 ? 0.404 -5.948 3.503 1.00 0.00 47 GLN A C 15
ATOM 15317 O O . GLN A 1 47 ? 0.198 -7.142 3.313 1.00 0.00 47 GLN A O 15
ATOM 15331 N N . ALA A 1 48 ? 0.102 -5.012 2.612 1.00 0.00 48 ALA A N 15
ATOM 15332 C CA . ALA A 1 48 ? -0.520 -5.349 1.339 1.00 0.00 48 ALA A CA 15
ATOM 15333 C C . ALA A 1 48 ? 0.372 -6.279 0.522 1.00 0.00 48 ALA A C 15
ATOM 15334 O O . ALA A 1 48 ? -0.112 -7.234 -0.087 1.00 0.00 48 ALA A O 15
ATOM 15341 N N . ARG A 1 49 ? 1.680 -6.026 0.541 1.00 0.00 49 ARG A N 15
ATOM 15342 C CA . ARG A 1 49 ? 2.613 -6.845 -0.219 1.00 0.00 49 ARG A CA 15
ATOM 15343 C C . ARG A 1 49 ? 2.787 -8.191 0.469 1.00 0.00 49 ARG A C 15
ATOM 15344 O O . ARG A 1 49 ? 3.018 -9.210 -0.174 1.00 0.00 49 ARG A O 15
ATOM 15365 N N . LEU A 1 50 ? 2.651 -8.175 1.787 1.00 0.00 50 LEU A N 15
ATOM 15366 C CA . LEU A 1 50 ? 2.730 -9.384 2.588 1.00 0.00 50 LEU A CA 15
ATOM 15367 C C . LEU A 1 50 ? 1.545 -10.292 2.258 1.00 0.00 50 LEU A C 15
ATOM 15368 O O . LEU A 1 50 ? 1.701 -11.504 2.109 1.00 0.00 50 LEU A O 15
ATOM 15384 N N . GLU A 1 51 ? 0.368 -9.681 2.128 1.00 0.00 51 GLU A N 15
ATOM 15385 C CA . GLU A 1 51 ? -0.849 -10.404 1.763 1.00 0.00 51 GLU A CA 15
ATOM 15386 C C . GLU A 1 51 ? -0.638 -11.192 0.476 1.00 0.00 51 GLU A C 15
ATOM 15387 O O . GLU A 1 51 ? -0.791 -12.413 0.452 1.00 0.00 51 GLU A O 15
ATOM 15399 N N . PHE A 1 52 ? -0.259 -10.485 -0.583 1.00 0.00 52 PHE A N 15
ATOM 15400 C CA . PHE A 1 52 ? -0.054 -11.112 -1.886 1.00 0.00 52 PHE A CA 15
ATOM 15401 C C . PHE A 1 52 ? 1.163 -12.033 -1.860 1.00 0.00 52 PHE A C 15
ATOM 15402 O O . PHE A 1 52 ? 1.228 -13.009 -2.607 1.00 0.00 52 PHE A O 15
ATOM 15419 N N . GLY A 1 53 ? 2.112 -11.721 -0.986 1.00 0.00 53 GLY A N 15
ATOM 15420 C CA . GLY A 1 53 ? 3.304 -12.536 -0.844 1.00 0.00 53 GLY A CA 15
ATOM 15421 C C . GLY A 1 53 ? 3.010 -13.893 -0.232 1.00 0.00 53 GLY A C 15
ATOM 15422 O O . GLY A 1 53 ? 3.735 -14.859 -0.469 1.00 0.00 53 GLY A O 15
ATOM 15426 N N . GLN A 1 54 ? 1.956 -13.962 0.573 1.00 0.00 54 GLN A N 15
ATOM 15427 C CA . GLN A 1 54 ? 1.533 -15.222 1.170 1.00 0.00 54 GLN A CA 15
ATOM 15428 C C . GLN A 1 54 ? 0.573 -15.955 0.246 1.00 0.00 54 GLN A C 15
ATOM 15429 O O . GLN A 1 54 ? 0.543 -17.189 0.214 1.00 0.00 54 GLN A O 15
ATOM 15443 N N . LEU A 1 55 ? -0.212 -15.190 -0.504 1.00 0.00 55 LEU A N 15
ATOM 15444 C CA . LEU A 1 55 ? -1.131 -15.762 -1.478 1.00 0.00 55 LEU A CA 15
ATOM 15445 C C . LEU A 1 55 ? -0.356 -16.443 -2.596 1.00 0.00 55 LEU A C 15
ATOM 15446 O O . LEU A 1 55 ? -0.586 -17.618 -2.887 1.00 0.00 55 LEU A O 15
ATOM 15462 N N . GLU A 1 56 ? 0.576 -15.692 -3.194 1.00 0.00 56 GLU A N 15
ATOM 15463 C CA . GLU A 1 56 ? 1.415 -16.169 -4.300 1.00 0.00 56 GLU A CA 15
ATOM 15464 C C . GLU A 1 56 ? 0.585 -16.462 -5.550 1.00 0.00 56 GLU A C 15
ATOM 15465 O O . GLU A 1 56 ? 0.694 -15.763 -6.558 1.00 0.00 56 GLU A O 15
ATOM 15477 N N . HIS A 1 57 ? -0.244 -17.488 -5.472 1.00 0.00 57 HIS A N 15
ATOM 15478 C CA . HIS A 1 57 ? -1.098 -17.881 -6.582 1.00 0.00 57 HIS A CA 15
ATOM 15479 C C . HIS A 1 57 ? -2.529 -17.421 -6.336 1.00 0.00 57 HIS A C 15
ATOM 15480 O O . HIS A 1 57 ? -2.964 -17.317 -5.186 1.00 0.00 57 HIS A O 15
ATOM 15495 N N . HIS A 1 58 ? -3.249 -17.122 -7.411 1.00 0.00 58 HIS A N 15
ATOM 15496 C CA . HIS A 1 58 ? -4.658 -16.759 -7.303 1.00 0.00 58 HIS A CA 15
ATOM 15497 C C . HIS A 1 58 ? -5.471 -17.935 -6.764 1.00 0.00 58 HIS A C 15
ATOM 15498 O O . HIS A 1 58 ? -5.703 -18.918 -7.457 1.00 0.00 58 HIS A O 15
ATOM 15513 N N . HIS A 1 59 ? -5.883 -17.822 -5.506 1.00 0.00 59 HIS A N 15
ATOM 15514 C CA . HIS A 1 59 ? -6.531 -18.924 -4.801 1.00 0.00 59 HIS A CA 15
ATOM 15515 C C . HIS A 1 59 ? -7.891 -19.259 -5.412 1.00 0.00 59 HIS A C 15
ATOM 15516 O O . HIS A 1 59 ? -8.053 -20.305 -6.039 1.00 0.00 59 HIS A O 15
ATOM 15531 N N . HIS A 1 60 ? -8.862 -18.378 -5.239 1.00 0.00 60 HIS A N 15
ATOM 15532 C CA . HIS A 1 60 ? -10.208 -18.645 -5.726 1.00 0.00 60 HIS A CA 15
ATOM 15533 C C . HIS A 1 60 ? -10.531 -17.744 -6.913 1.00 0.00 60 HIS A C 15
ATOM 15534 O O . HIS A 1 60 ? -11.094 -18.202 -7.909 1.00 0.00 60 HIS A O 15
ATOM 15549 N N . HIS A 1 61 ? -10.158 -16.466 -6.790 1.00 0.00 61 HIS A N 15
ATOM 15550 C CA . HIS A 1 61 ? -10.417 -15.444 -7.817 1.00 0.00 61 HIS A CA 15
ATOM 15551 C C . HIS A 1 61 ? -11.911 -15.127 -7.915 1.00 0.00 61 HIS A C 15
ATOM 15552 O O . HIS A 1 61 ? -12.336 -14.017 -7.610 1.00 0.00 61 HIS A O 15
ATOM 15567 N N . HIS A 1 62 ? -12.697 -16.105 -8.350 1.00 0.00 62 HIS A N 15
ATOM 15568 C CA . HIS A 1 62 ? -14.139 -15.950 -8.449 1.00 0.00 62 HIS A CA 15
ATOM 15569 C C . HIS A 1 62 ? -14.795 -17.315 -8.575 1.00 0.00 62 HIS A C 15
ATOM 15570 O O . HIS A 1 62 ? -14.332 -18.114 -9.409 1.00 0.00 62 HIS A O 15
ATOM 15586 N N . MET A 1 1 ? -8.935 10.458 -8.077 1.00 0.00 1 MET A N 16
ATOM 15587 C CA . MET A 1 1 ? -8.936 10.232 -6.614 1.00 0.00 1 MET A CA 16
ATOM 15588 C C . MET A 1 1 ? -7.755 9.370 -6.201 1.00 0.00 1 MET A C 16
ATOM 15589 O O . MET A 1 1 ? -7.455 8.360 -6.838 1.00 0.00 1 MET A O 16
ATOM 15605 N N . ASN A 1 2 ? -7.088 9.791 -5.137 1.00 0.00 2 ASN A N 16
ATOM 15606 C CA . ASN A 1 2 ? -5.945 9.071 -4.583 1.00 0.00 2 ASN A CA 16
ATOM 15607 C C . ASN A 1 2 ? -5.686 9.589 -3.179 1.00 0.00 2 ASN A C 16
ATOM 15608 O O . ASN A 1 2 ? -5.934 10.759 -2.897 1.00 0.00 2 ASN A O 16
ATOM 15619 N N . LEU A 1 3 ? -5.207 8.732 -2.298 1.00 0.00 3 LEU A N 16
ATOM 15620 C CA . LEU A 1 3 ? -4.963 9.138 -0.921 1.00 0.00 3 LEU A CA 16
ATOM 15621 C C . LEU A 1 3 ? -3.574 9.744 -0.769 1.00 0.00 3 LEU A C 16
ATOM 15622 O O . LEU A 1 3 ? -2.825 9.862 -1.742 1.00 0.00 3 LEU A O 16
ATOM 15638 N N . ARG A 1 4 ? -3.249 10.155 0.447 1.00 0.00 4 ARG A N 16
ATOM 15639 C CA . ARG A 1 4 ? -1.966 10.775 0.727 1.00 0.00 4 ARG A CA 16
ATOM 15640 C C . ARG A 1 4 ? -0.924 9.709 1.005 1.00 0.00 4 ARG A C 16
ATOM 15641 O O . ARG A 1 4 ? -1.011 8.972 1.990 1.00 0.00 4 ARG A O 16
ATOM 15662 N N . TRP A 1 5 ? 0.059 9.630 0.134 1.00 0.00 5 TRP A N 16
ATOM 15663 C CA . TRP A 1 5 ? 1.092 8.622 0.250 1.00 0.00 5 TRP A CA 16
ATOM 15664 C C . TRP A 1 5 ? 2.322 9.200 0.920 1.00 0.00 5 TRP A C 16
ATOM 15665 O O . TRP A 1 5 ? 2.862 10.212 0.475 1.00 0.00 5 TRP A O 16
ATOM 15686 N N . THR A 1 6 ? 2.741 8.574 2.004 1.00 0.00 6 THR A N 16
ATOM 15687 C CA . THR A 1 6 ? 3.968 8.963 2.668 1.00 0.00 6 THR A CA 16
ATOM 15688 C C . THR A 1 6 ? 5.154 8.609 1.780 1.00 0.00 6 THR A C 16
ATOM 15689 O O . THR A 1 6 ? 5.068 7.685 0.969 1.00 0.00 6 THR A O 16
ATOM 15700 N N . SER A 1 7 ? 6.248 9.341 1.919 1.00 0.00 7 SER A N 16
ATOM 15701 C CA . SER A 1 7 ? 7.408 9.140 1.063 1.00 0.00 7 SER A CA 16
ATOM 15702 C C . SER A 1 7 ? 7.926 7.706 1.199 1.00 0.00 7 SER A C 16
ATOM 15703 O O . SER A 1 7 ? 8.367 7.092 0.218 1.00 0.00 7 SER A O 16
ATOM 15711 N N . GLU A 1 8 ? 7.835 7.165 2.407 1.00 0.00 8 GLU A N 16
ATOM 15712 C CA . GLU A 1 8 ? 8.253 5.792 2.658 1.00 0.00 8 GLU A CA 16
ATOM 15713 C C . GLU A 1 8 ? 7.293 4.806 2.000 1.00 0.00 8 GLU A C 16
ATOM 15714 O O . GLU A 1 8 ? 7.710 3.761 1.497 1.00 0.00 8 GLU A O 16
ATOM 15726 N N . ALA A 1 9 ? 6.008 5.148 1.991 1.00 0.00 9 ALA A N 16
ATOM 15727 C CA . ALA A 1 9 ? 5.001 4.314 1.344 1.00 0.00 9 ALA A CA 16
ATOM 15728 C C . ALA A 1 9 ? 5.211 4.299 -0.164 1.00 0.00 9 ALA A C 16
ATOM 15729 O O . ALA A 1 9 ? 5.132 3.250 -0.800 1.00 0.00 9 ALA A O 16
ATOM 15736 N N . LYS A 1 10 ? 5.479 5.473 -0.725 1.00 0.00 10 LYS A N 16
ATOM 15737 C CA . LYS A 1 10 ? 5.797 5.599 -2.146 1.00 0.00 10 LYS A CA 16
ATOM 15738 C C . LYS A 1 10 ? 7.010 4.739 -2.503 1.00 0.00 10 LYS A C 16
ATOM 15739 O O . LYS A 1 10 ? 7.031 4.071 -3.538 1.00 0.00 10 LYS A O 16
ATOM 15758 N N . THR A 1 11 ? 8.014 4.753 -1.628 1.00 0.00 11 THR A N 16
ATOM 15759 C CA . THR A 1 11 ? 9.203 3.929 -1.812 1.00 0.00 11 THR A CA 16
ATOM 15760 C C . THR A 1 11 ? 8.833 2.443 -1.812 1.00 0.00 11 THR A C 16
ATOM 15761 O O . THR A 1 11 ? 9.252 1.687 -2.691 1.00 0.00 11 THR A O 16
ATOM 15772 N N . LYS A 1 12 ? 8.029 2.044 -0.830 1.00 0.00 12 LYS A N 16
ATOM 15773 C CA . LYS A 1 12 ? 7.543 0.671 -0.726 1.00 0.00 12 LYS A CA 16
ATOM 15774 C C . LYS A 1 12 ? 6.750 0.267 -1.969 1.00 0.00 12 LYS A C 16
ATOM 15775 O O . LYS A 1 12 ? 6.908 -0.838 -2.483 1.00 0.00 12 LYS A O 16
ATOM 15794 N N . LEU A 1 13 ? 5.910 1.178 -2.448 1.00 0.00 13 LEU A N 16
ATOM 15795 C CA . LEU A 1 13 ? 5.054 0.921 -3.605 1.00 0.00 13 LEU A CA 16
ATOM 15796 C C . LEU A 1 13 ? 5.888 0.611 -4.844 1.00 0.00 13 LEU A C 16
ATOM 15797 O O . LEU A 1 13 ? 5.496 -0.196 -5.689 1.00 0.00 13 LEU A O 16
ATOM 15813 N N . LYS A 1 14 ? 7.040 1.258 -4.952 1.00 0.00 14 LYS A N 16
ATOM 15814 C CA . LYS A 1 14 ? 7.921 1.070 -6.097 1.00 0.00 14 LYS A CA 16
ATOM 15815 C C . LYS A 1 14 ? 8.693 -0.242 -6.007 1.00 0.00 14 LYS A C 16
ATOM 15816 O O . LYS A 1 14 ? 9.226 -0.730 -7.003 1.00 0.00 14 LYS A O 16
ATOM 15835 N N . ASN A 1 15 ? 8.751 -0.811 -4.814 1.00 0.00 15 ASN A N 16
ATOM 15836 C CA . ASN A 1 15 ? 9.428 -2.084 -4.615 1.00 0.00 15 ASN A CA 16
ATOM 15837 C C . ASN A 1 15 ? 8.460 -3.244 -4.807 1.00 0.00 15 ASN A C 16
ATOM 15838 O O . ASN A 1 15 ? 8.859 -4.407 -4.807 1.00 0.00 15 ASN A O 16
ATOM 15849 N N . ILE A 1 16 ? 7.186 -2.918 -4.985 1.00 0.00 16 ILE A N 16
ATOM 15850 C CA . ILE A 1 16 ? 6.168 -3.918 -5.275 1.00 0.00 16 ILE A CA 16
ATOM 15851 C C . ILE A 1 16 ? 6.173 -4.247 -6.770 1.00 0.00 16 ILE A C 16
ATOM 15852 O O . ILE A 1 16 ? 6.211 -3.343 -7.605 1.00 0.00 16 ILE A O 16
ATOM 15868 N N . PRO A 1 17 ? 6.169 -5.547 -7.122 1.00 0.00 17 PRO A N 16
ATOM 15869 C CA . PRO A 1 17 ? 6.151 -6.002 -8.518 1.00 0.00 17 PRO A CA 16
ATOM 15870 C C . PRO A 1 17 ? 4.991 -5.407 -9.314 1.00 0.00 17 PRO A C 16
ATOM 15871 O O . PRO A 1 17 ? 3.898 -5.203 -8.776 1.00 0.00 17 PRO A O 16
ATOM 15882 N N . PHE A 1 18 ? 5.235 -5.153 -10.599 1.00 0.00 18 PHE A N 16
ATOM 15883 C CA . PHE A 1 18 ? 4.249 -4.530 -11.481 1.00 0.00 18 PHE A CA 16
ATOM 15884 C C . PHE A 1 18 ? 2.937 -5.313 -11.501 1.00 0.00 18 PHE A C 16
ATOM 15885 O O . PHE A 1 18 ? 1.855 -4.724 -11.532 1.00 0.00 18 PHE A O 16
ATOM 15902 N N . PHE A 1 19 ? 3.042 -6.635 -11.466 1.00 0.00 19 PHE A N 16
ATOM 15903 C CA . PHE A 1 19 ? 1.872 -7.507 -11.494 1.00 0.00 19 PHE A CA 16
ATOM 15904 C C . PHE A 1 19 ? 0.925 -7.198 -10.330 1.00 0.00 19 PHE A C 16
ATOM 15905 O O . PHE A 1 19 ? -0.296 -7.304 -10.461 1.00 0.00 19 PHE A O 16
ATOM 15922 N N . ALA A 1 20 ? 1.491 -6.783 -9.204 1.00 0.00 20 ALA A N 16
ATOM 15923 C CA . ALA A 1 20 ? 0.703 -6.513 -8.013 1.00 0.00 20 ALA A CA 16
ATOM 15924 C C . ALA A 1 20 ? 0.564 -5.015 -7.756 1.00 0.00 20 ALA A C 16
ATOM 15925 O O . ALA A 1 20 ? -0.127 -4.614 -6.833 1.00 0.00 20 ALA A O 16
ATOM 15932 N N . ARG A 1 21 ? 1.208 -4.203 -8.586 1.00 0.00 21 ARG A N 16
ATOM 15933 C CA . ARG A 1 21 ? 1.217 -2.745 -8.407 1.00 0.00 21 ARG A CA 16
ATOM 15934 C C . ARG A 1 21 ? -0.190 -2.164 -8.288 1.00 0.00 21 ARG A C 16
ATOM 15935 O O . ARG A 1 21 ? -0.529 -1.542 -7.280 1.00 0.00 21 ARG A O 16
ATOM 15956 N N . SER A 1 22 ? -1.007 -2.376 -9.313 1.00 0.00 22 SER A N 16
ATOM 15957 C CA . SER A 1 22 ? -2.345 -1.802 -9.351 1.00 0.00 22 SER A CA 16
ATOM 15958 C C . SER A 1 22 ? -3.232 -2.428 -8.275 1.00 0.00 22 SER A C 16
ATOM 15959 O O . SER A 1 22 ? -4.046 -1.744 -7.644 1.00 0.00 22 SER A O 16
ATOM 15967 N N . GLN A 1 23 ? -3.053 -3.724 -8.059 1.00 0.00 23 GLN A N 16
ATOM 15968 C CA . GLN A 1 23 ? -3.837 -4.456 -7.074 1.00 0.00 23 GLN A CA 16
ATOM 15969 C C . GLN A 1 23 ? -3.505 -3.986 -5.661 1.00 0.00 23 GLN A C 16
ATOM 15970 O O . GLN A 1 23 ? -4.395 -3.766 -4.838 1.00 0.00 23 GLN A O 16
ATOM 15984 N N . ALA A 1 24 ? -2.216 -3.821 -5.392 1.00 0.00 24 ALA A N 16
ATOM 15985 C CA . ALA A 1 24 ? -1.758 -3.416 -4.077 1.00 0.00 24 ALA A CA 16
ATOM 15986 C C . ALA A 1 24 ? -2.212 -2.007 -3.755 1.00 0.00 24 ALA A C 16
ATOM 15987 O O . ALA A 1 24 ? -2.825 -1.788 -2.718 1.00 0.00 24 ALA A O 16
ATOM 15994 N N . LYS A 1 25 ? -1.935 -1.064 -4.655 1.00 0.00 25 LYS A N 16
ATOM 15995 C CA . LYS A 1 25 ? -2.291 0.334 -4.433 1.00 0.00 25 LYS A CA 16
ATOM 15996 C C . LYS A 1 25 ? -3.763 0.466 -4.072 1.00 0.00 25 LYS A C 16
ATOM 15997 O O . LYS A 1 25 ? -4.114 1.169 -3.124 1.00 0.00 25 LYS A O 16
ATOM 16016 N N . ALA A 1 26 ? -4.612 -0.235 -4.817 1.00 0.00 26 ALA A N 16
ATOM 16017 C CA . ALA A 1 26 ? -6.042 -0.225 -4.557 1.00 0.00 26 ALA A CA 16
ATOM 16018 C C . ALA A 1 26 ? -6.333 -0.644 -3.120 1.00 0.00 26 ALA A C 16
ATOM 16019 O O . ALA A 1 26 ? -7.027 0.066 -2.388 1.00 0.00 26 ALA A O 16
ATOM 16026 N N . ARG A 1 27 ? -5.768 -1.776 -2.713 1.00 0.00 27 ARG A N 16
ATOM 16027 C CA . ARG A 1 27 ? -6.015 -2.320 -1.384 1.00 0.00 27 ARG A CA 16
ATOM 16028 C C . ARG A 1 27 ? -5.380 -1.455 -0.303 1.00 0.00 27 ARG A C 16
ATOM 16029 O O . ARG A 1 27 ? -5.971 -1.258 0.751 1.00 0.00 27 ARG A O 16
ATOM 16050 N N . ILE A 1 28 ? -4.186 -0.937 -0.569 1.00 0.00 28 ILE A N 16
ATOM 16051 C CA . ILE A 1 28 ? -3.473 -0.103 0.397 1.00 0.00 28 ILE A CA 16
ATOM 16052 C C . ILE A 1 28 ? -4.322 1.100 0.793 1.00 0.00 28 ILE A C 16
ATOM 16053 O O . ILE A 1 28 ? -4.486 1.398 1.977 1.00 0.00 28 ILE A O 16
ATOM 16069 N N . GLU A 1 29 ? -4.877 1.776 -0.202 1.00 0.00 29 GLU A N 16
ATOM 16070 C CA . GLU A 1 29 ? -5.702 2.947 0.043 1.00 0.00 29 GLU A CA 16
ATOM 16071 C C . GLU A 1 29 ? -7.028 2.551 0.700 1.00 0.00 29 GLU A C 16
ATOM 16072 O O . GLU A 1 29 ? -7.630 3.337 1.428 1.00 0.00 29 GLU A O 16
ATOM 16084 N N . GLN A 1 30 ? -7.470 1.317 0.468 1.00 0.00 30 GLN A N 16
ATOM 16085 C CA . GLN A 1 30 ? -8.644 0.791 1.161 1.00 0.00 30 GLN A CA 16
ATOM 16086 C C . GLN A 1 30 ? -8.297 0.498 2.619 1.00 0.00 30 GLN A C 16
ATOM 16087 O O . GLN A 1 30 ? -9.102 0.723 3.521 1.00 0.00 30 GLN A O 16
ATOM 16101 N N . LEU A 1 31 ? -7.088 -0.002 2.838 1.00 0.00 31 LEU A N 16
ATOM 16102 C CA . LEU A 1 31 ? -6.590 -0.269 4.179 1.00 0.00 31 LEU A CA 16
ATOM 16103 C C . LEU A 1 31 ? -6.502 1.025 4.981 1.00 0.00 31 LEU A C 16
ATOM 16104 O O . LEU A 1 31 ? -6.660 1.021 6.201 1.00 0.00 31 LEU A O 16
ATOM 16120 N N . ALA A 1 32 ? -6.242 2.129 4.287 1.00 0.00 32 ALA A N 16
ATOM 16121 C CA . ALA A 1 32 ? -6.217 3.441 4.920 1.00 0.00 32 ALA A CA 16
ATOM 16122 C C . ALA A 1 32 ? -7.624 3.870 5.308 1.00 0.00 32 ALA A C 16
ATOM 16123 O O . ALA A 1 32 ? -7.830 4.483 6.353 1.00 0.00 32 ALA A O 16
ATOM 16130 N N . ARG A 1 33 ? -8.596 3.534 4.467 1.00 0.00 33 ARG A N 16
ATOM 16131 C CA . ARG A 1 33 ? -9.999 3.780 4.786 1.00 0.00 33 ARG A CA 16
ATOM 16132 C C . ARG A 1 33 ? -10.400 2.940 5.992 1.00 0.00 33 ARG A C 16
ATOM 16133 O O . ARG A 1 33 ? -11.169 3.372 6.847 1.00 0.00 33 ARG A O 16
ATOM 16154 N N . GLN A 1 34 ? -9.858 1.731 6.045 1.00 0.00 34 GLN A N 16
ATOM 16155 C CA . GLN A 1 34 ? -10.093 0.822 7.157 1.00 0.00 34 GLN A CA 16
ATOM 16156 C C . GLN A 1 34 ? -9.477 1.381 8.439 1.00 0.00 34 GLN A C 16
ATOM 16157 O O . GLN A 1 34 ? -10.033 1.237 9.525 1.00 0.00 34 GLN A O 16
ATOM 16171 N N . ALA A 1 35 ? -8.333 2.036 8.293 1.00 0.00 35 ALA A N 16
ATOM 16172 C CA . ALA A 1 35 ? -7.663 2.678 9.416 1.00 0.00 35 ALA A CA 16
ATOM 16173 C C . ALA A 1 35 ? -8.237 4.071 9.665 1.00 0.00 35 ALA A C 16
ATOM 16174 O O . ALA A 1 35 ? -7.855 4.749 10.618 1.00 0.00 35 ALA A O 16
ATOM 16181 N N . GLU A 1 36 ? -9.145 4.483 8.782 1.00 0.00 36 GLU A N 16
ATOM 16182 C CA . GLU A 1 36 ? -9.851 5.757 8.897 1.00 0.00 36 GLU A CA 16
ATOM 16183 C C . GLU A 1 36 ? -8.890 6.942 8.874 1.00 0.00 36 GLU A C 16
ATOM 16184 O O . GLU A 1 36 ? -8.850 7.748 9.805 1.00 0.00 36 GLU A O 16
ATOM 16196 N N . GLN A 1 37 ? -8.114 7.042 7.805 1.00 0.00 37 GLN A N 16
ATOM 16197 C CA . GLN A 1 37 ? -7.198 8.158 7.631 1.00 0.00 37 GLN A CA 16
ATOM 16198 C C . GLN A 1 37 ? -6.934 8.408 6.150 1.00 0.00 37 GLN A C 16
ATOM 16199 O O . GLN A 1 37 ? -7.091 7.509 5.323 1.00 0.00 37 GLN A O 16
ATOM 16213 N N . ASP A 1 38 ? -6.535 9.635 5.825 1.00 0.00 38 ASP A N 16
ATOM 16214 C CA . ASP A 1 38 ? -6.298 10.036 4.439 1.00 0.00 38 ASP A CA 16
ATOM 16215 C C . ASP A 1 38 ? -4.898 9.630 4.010 1.00 0.00 38 ASP A C 16
ATOM 16216 O O . ASP A 1 38 ? -4.552 9.680 2.830 1.00 0.00 38 ASP A O 16
ATOM 16225 N N . ILE A 1 39 ? -4.094 9.234 4.982 1.00 0.00 39 ILE A N 16
ATOM 16226 C CA . ILE A 1 39 ? -2.689 8.946 4.754 1.00 0.00 39 ILE A CA 16
ATOM 16227 C C . ILE A 1 39 ? -2.437 7.446 4.761 1.00 0.00 39 ILE A C 16
ATOM 16228 O O . ILE A 1 39 ? -2.996 6.718 5.579 1.00 0.00 39 ILE A O 16
ATOM 16244 N N . VAL A 1 40 ? -1.603 6.984 3.844 1.00 0.00 40 VAL A N 16
ATOM 16245 C CA . VAL A 1 40 ? -1.177 5.601 3.854 1.00 0.00 40 VAL A CA 16
ATOM 16246 C C . VAL A 1 40 ? 0.255 5.515 4.372 1.00 0.00 40 VAL A C 16
ATOM 16247 O O . VAL A 1 40 ? 1.117 6.321 4.003 1.00 0.00 40 VAL A O 16
ATOM 16260 N N . THR A 1 41 ? 0.498 4.573 5.257 1.00 0.00 41 THR A N 16
ATOM 16261 C CA . THR A 1 41 ? 1.824 4.368 5.791 1.00 0.00 41 THR A CA 16
ATOM 16262 C C . THR A 1 41 ? 2.491 3.184 5.107 1.00 0.00 41 THR A C 16
ATOM 16263 O O . THR A 1 41 ? 1.810 2.305 4.572 1.00 0.00 41 THR A O 16
ATOM 16274 N N . PRO A 1 42 ? 3.831 3.145 5.099 1.00 0.00 42 PRO A N 16
ATOM 16275 C CA . PRO A 1 42 ? 4.580 2.049 4.491 1.00 0.00 42 PRO A CA 16
ATOM 16276 C C . PRO A 1 42 ? 4.200 0.695 5.081 1.00 0.00 42 PRO A C 16
ATOM 16277 O O . PRO A 1 42 ? 4.347 -0.334 4.426 1.00 0.00 42 PRO A O 16
ATOM 16288 N N . GLU A 1 43 ? 3.707 0.701 6.320 1.00 0.00 43 GLU A N 16
ATOM 16289 C CA . GLU A 1 43 ? 3.216 -0.520 6.953 1.00 0.00 43 GLU A CA 16
ATOM 16290 C C . GLU A 1 43 ? 2.086 -1.130 6.133 1.00 0.00 43 GLU A C 16
ATOM 16291 O O . GLU A 1 43 ? 2.082 -2.324 5.862 1.00 0.00 43 GLU A O 16
ATOM 16303 N N . LEU A 1 44 ? 1.137 -0.294 5.727 1.00 0.00 44 LEU A N 16
ATOM 16304 C CA . LEU A 1 44 ? -0.010 -0.752 4.949 1.00 0.00 44 LEU A CA 16
ATOM 16305 C C . LEU A 1 44 ? 0.424 -1.203 3.561 1.00 0.00 44 LEU A C 16
ATOM 16306 O O . LEU A 1 44 ? -0.123 -2.160 3.013 1.00 0.00 44 LEU A O 16
ATOM 16322 N N . VAL A 1 45 ? 1.413 -0.514 3.002 1.00 0.00 45 VAL A N 16
ATOM 16323 C CA . VAL A 1 45 ? 1.976 -0.903 1.716 1.00 0.00 45 VAL A CA 16
ATOM 16324 C C . VAL A 1 45 ? 2.646 -2.267 1.836 1.00 0.00 45 VAL A C 16
ATOM 16325 O O . VAL A 1 45 ? 2.467 -3.141 0.987 1.00 0.00 45 VAL A O 16
ATOM 16338 N N . GLU A 1 46 ? 3.406 -2.440 2.912 1.00 0.00 46 GLU A N 16
ATOM 16339 C CA . GLU A 1 46 ? 4.044 -3.710 3.218 1.00 0.00 46 GLU A CA 16
ATOM 16340 C C . GLU A 1 46 ? 2.988 -4.793 3.416 1.00 0.00 46 GLU A C 16
ATOM 16341 O O . GLU A 1 46 ? 3.060 -5.856 2.804 1.00 0.00 46 GLU A O 16
ATOM 16353 N N . GLN A 1 47 ? 1.996 -4.497 4.256 1.00 0.00 47 GLN A N 16
ATOM 16354 C CA . GLN A 1 47 ? 0.924 -5.434 4.559 1.00 0.00 47 GLN A CA 16
ATOM 16355 C C . GLN A 1 47 ? 0.280 -5.967 3.293 1.00 0.00 47 GLN A C 16
ATOM 16356 O O . GLN A 1 47 ? 0.207 -7.176 3.097 1.00 0.00 47 GLN A O 16
ATOM 16370 N N . ALA A 1 48 ? -0.172 -5.060 2.432 1.00 0.00 48 ALA A N 16
ATOM 16371 C CA . ALA A 1 48 ? -0.800 -5.455 1.180 1.00 0.00 48 ALA A CA 16
ATOM 16372 C C . ALA A 1 48 ? 0.151 -6.308 0.348 1.00 0.00 48 ALA A C 16
ATOM 16373 O O . ALA A 1 48 ? -0.258 -7.290 -0.275 1.00 0.00 48 ALA A O 16
ATOM 16380 N N . ARG A 1 49 ? 1.430 -5.948 0.388 1.00 0.00 49 ARG A N 16
ATOM 16381 C CA . ARG A 1 49 ? 2.454 -6.637 -0.379 1.00 0.00 49 ARG A CA 16
ATOM 16382 C C . ARG A 1 49 ? 2.625 -8.066 0.122 1.00 0.00 49 ARG A C 16
ATOM 16383 O O . ARG A 1 49 ? 2.633 -9.018 -0.661 1.00 0.00 49 ARG A O 16
ATOM 16404 N N . LEU A 1 50 ? 2.729 -8.214 1.435 1.00 0.00 50 LEU A N 16
ATOM 16405 C CA . LEU A 1 50 ? 2.942 -9.521 2.041 1.00 0.00 50 LEU A CA 16
ATOM 16406 C C . LEU A 1 50 ? 1.695 -10.384 1.959 1.00 0.00 50 LEU A C 16
ATOM 16407 O O . LEU A 1 50 ? 1.795 -11.601 1.829 1.00 0.00 50 LEU A O 16
ATOM 16423 N N . GLU A 1 51 ? 0.528 -9.756 2.036 1.00 0.00 51 GLU A N 16
ATOM 16424 C CA . GLU A 1 51 ? -0.736 -10.463 1.873 1.00 0.00 51 GLU A CA 16
ATOM 16425 C C . GLU A 1 51 ? -0.744 -11.239 0.560 1.00 0.00 51 GLU A C 16
ATOM 16426 O O . GLU A 1 51 ? -1.031 -12.437 0.532 1.00 0.00 51 GLU A O 16
ATOM 16438 N N . PHE A 1 52 ? -0.383 -10.560 -0.521 1.00 0.00 52 PHE A N 16
ATOM 16439 C CA . PHE A 1 52 ? -0.371 -11.188 -1.835 1.00 0.00 52 PHE A CA 16
ATOM 16440 C C . PHE A 1 52 ? 0.793 -12.163 -1.948 1.00 0.00 52 PHE A C 16
ATOM 16441 O O . PHE A 1 52 ? 0.690 -13.186 -2.622 1.00 0.00 52 PHE A O 16
ATOM 16458 N N . GLY A 1 53 ? 1.890 -11.844 -1.261 1.00 0.00 53 GLY A N 16
ATOM 16459 C CA . GLY A 1 53 ? 3.053 -12.717 -1.246 1.00 0.00 53 GLY A CA 16
ATOM 16460 C C . GLY A 1 53 ? 2.787 -14.022 -0.517 1.00 0.00 53 GLY A C 16
ATOM 16461 O O . GLY A 1 53 ? 3.463 -15.024 -0.746 1.00 0.00 53 GLY A O 16
ATOM 16465 N N . GLN A 1 54 ? 1.813 -14.001 0.384 1.00 0.00 54 GLN A N 16
ATOM 16466 C CA . GLN A 1 54 ? 1.419 -15.200 1.106 1.00 0.00 54 GLN A CA 16
ATOM 16467 C C . GLN A 1 54 ? 0.368 -15.974 0.329 1.00 0.00 54 GLN A C 16
ATOM 16468 O O . GLN A 1 54 ? 0.208 -17.182 0.520 1.00 0.00 54 GLN A O 16
ATOM 16482 N N . LEU A 1 55 ? -0.360 -15.274 -0.530 1.00 0.00 55 LEU A N 16
ATOM 16483 C CA . LEU A 1 55 ? -1.365 -15.912 -1.359 1.00 0.00 55 LEU A CA 16
ATOM 16484 C C . LEU A 1 55 ? -0.711 -16.654 -2.520 1.00 0.00 55 LEU A C 16
ATOM 16485 O O . LEU A 1 55 ? -0.229 -17.769 -2.339 1.00 0.00 55 LEU A O 16
ATOM 16501 N N . GLU A 1 56 ? -0.661 -15.998 -3.687 1.00 0.00 56 GLU A N 16
ATOM 16502 C CA . GLU A 1 56 ? -0.146 -16.592 -4.931 1.00 0.00 56 GLU A CA 16
ATOM 16503 C C . GLU A 1 56 ? -0.666 -18.015 -5.137 1.00 0.00 56 GLU A C 16
ATOM 16504 O O . GLU A 1 56 ? -1.735 -18.224 -5.712 1.00 0.00 56 GLU A O 16
ATOM 16516 N N . HIS A 1 57 ? 0.097 -18.983 -4.641 1.00 0.00 57 HIS A N 16
ATOM 16517 C CA . HIS A 1 57 ? -0.268 -20.386 -4.738 1.00 0.00 57 HIS A CA 16
ATOM 16518 C C . HIS A 1 57 ? -1.054 -20.787 -3.495 1.00 0.00 57 HIS A C 16
ATOM 16519 O O . HIS A 1 57 ? -0.482 -21.245 -2.507 1.00 0.00 57 HIS A O 16
ATOM 16534 N N . HIS A 1 58 ? -2.368 -20.606 -3.543 1.00 0.00 58 HIS A N 16
ATOM 16535 C CA . HIS A 1 58 ? -3.214 -20.791 -2.365 1.00 0.00 58 HIS A CA 16
ATOM 16536 C C . HIS A 1 58 ? -3.681 -22.246 -2.247 1.00 0.00 58 HIS A C 16
ATOM 16537 O O . HIS A 1 58 ? -4.802 -22.525 -1.820 1.00 0.00 58 HIS A O 16
ATOM 16552 N N . HIS A 1 59 ? -2.814 -23.170 -2.629 1.00 0.00 59 HIS A N 16
ATOM 16553 C CA . HIS A 1 59 ? -3.078 -24.594 -2.452 1.00 0.00 59 HIS A CA 16
ATOM 16554 C C . HIS A 1 59 ? -1.879 -25.267 -1.802 1.00 0.00 59 HIS A C 16
ATOM 16555 O O . HIS A 1 59 ? -2.019 -25.963 -0.799 1.00 0.00 59 HIS A O 16
ATOM 16570 N N . HIS A 1 60 ? -0.703 -25.020 -2.386 1.00 0.00 60 HIS A N 16
ATOM 16571 C CA . HIS A 1 60 ? 0.569 -25.604 -1.947 1.00 0.00 60 HIS A CA 16
ATOM 16572 C C . HIS A 1 60 ? 0.422 -27.079 -1.563 1.00 0.00 60 HIS A C 16
ATOM 16573 O O . HIS A 1 60 ? 0.547 -27.462 -0.399 1.00 0.00 60 HIS A O 16
ATOM 16588 N N . HIS A 1 61 ? 0.131 -27.901 -2.559 1.00 0.00 61 HIS A N 16
ATOM 16589 C CA . HIS A 1 61 ? 0.003 -29.333 -2.359 1.00 0.00 61 HIS A CA 16
ATOM 16590 C C . HIS A 1 61 ? 0.826 -30.076 -3.401 1.00 0.00 61 HIS A C 16
ATOM 16591 O O . HIS A 1 61 ? 0.648 -29.880 -4.602 1.00 0.00 61 HIS A O 16
ATOM 16606 N N . HIS A 1 62 ? 1.739 -30.912 -2.937 1.00 0.00 62 HIS A N 16
ATOM 16607 C CA . HIS A 1 62 ? 2.594 -31.665 -3.834 1.00 0.00 62 HIS A CA 16
ATOM 16608 C C . HIS A 1 62 ? 2.086 -33.092 -3.959 1.00 0.00 62 HIS A C 16
ATOM 16609 O O . HIS A 1 62 ? 2.273 -33.875 -3.007 1.00 0.00 62 HIS A O 16
ATOM 16625 N N . MET A 1 1 ? -10.519 11.894 -3.827 1.00 0.00 1 MET A N 17
ATOM 16626 C CA . MET A 1 1 ? -10.030 10.499 -3.843 1.00 0.00 1 MET A CA 17
ATOM 16627 C C . MET A 1 1 ? -8.531 10.475 -4.077 1.00 0.00 1 MET A C 17
ATOM 16628 O O . MET A 1 1 ? -7.920 11.533 -4.226 1.00 0.00 1 MET A O 17
ATOM 16644 N N . ASN A 1 2 ? -7.954 9.273 -4.113 1.00 0.00 2 ASN A N 17
ATOM 16645 C CA . ASN A 1 2 ? -6.505 9.089 -4.201 1.00 0.00 2 ASN A CA 17
ATOM 16646 C C . ASN A 1 2 ? -5.857 9.586 -2.918 1.00 0.00 2 ASN A C 17
ATOM 16647 O O . ASN A 1 2 ? -5.669 10.790 -2.718 1.00 0.00 2 ASN A O 17
ATOM 16658 N N . LEU A 1 3 ? -5.552 8.650 -2.035 1.00 0.00 3 LEU A N 17
ATOM 16659 C CA . LEU A 1 3 ? -5.067 8.978 -0.705 1.00 0.00 3 LEU A CA 17
ATOM 16660 C C . LEU A 1 3 ? -3.643 9.512 -0.744 1.00 0.00 3 LEU A C 17
ATOM 16661 O O . LEU A 1 3 ? -2.975 9.455 -1.775 1.00 0.00 3 LEU A O 17
ATOM 16677 N N . ARG A 1 4 ? -3.193 10.041 0.380 1.00 0.00 4 ARG A N 17
ATOM 16678 C CA . ARG A 1 4 ? -1.865 10.627 0.471 1.00 0.00 4 ARG A CA 17
ATOM 16679 C C . ARG A 1 4 ? -0.824 9.555 0.759 1.00 0.00 4 ARG A C 17
ATOM 16680 O O . ARG A 1 4 ? -0.947 8.799 1.726 1.00 0.00 4 ARG A O 17
ATOM 16701 N N . TRP A 1 5 ? 0.191 9.494 -0.081 1.00 0.00 5 TRP A N 17
ATOM 16702 C CA . TRP A 1 5 ? 1.253 8.518 0.078 1.00 0.00 5 TRP A CA 17
ATOM 16703 C C . TRP A 1 5 ? 2.502 9.177 0.645 1.00 0.00 5 TRP A C 17
ATOM 16704 O O . TRP A 1 5 ? 2.961 10.196 0.125 1.00 0.00 5 TRP A O 17
ATOM 16725 N N . THR A 1 6 ? 3.039 8.605 1.714 1.00 0.00 6 THR A N 17
ATOM 16726 C CA . THR A 1 6 ? 4.240 9.135 2.337 1.00 0.00 6 THR A CA 17
ATOM 16727 C C . THR A 1 6 ? 5.463 8.846 1.474 1.00 0.00 6 THR A C 17
ATOM 16728 O O . THR A 1 6 ? 5.392 8.053 0.532 1.00 0.00 6 THR A O 17
ATOM 16739 N N . SER A 1 7 ? 6.577 9.484 1.800 1.00 0.00 7 SER A N 17
ATOM 16740 C CA . SER A 1 7 ? 7.826 9.254 1.092 1.00 0.00 7 SER A CA 17
ATOM 16741 C C . SER A 1 7 ? 8.221 7.780 1.161 1.00 0.00 7 SER A C 17
ATOM 16742 O O . SER A 1 7 ? 8.712 7.209 0.185 1.00 0.00 7 SER A O 17
ATOM 16750 N N . GLU A 1 8 ? 7.969 7.163 2.310 1.00 0.00 8 GLU A N 17
ATOM 16751 C CA . GLU A 1 8 ? 8.287 5.757 2.508 1.00 0.00 8 GLU A CA 17
ATOM 16752 C C . GLU A 1 8 ? 7.317 4.890 1.722 1.00 0.00 8 GLU A C 17
ATOM 16753 O O . GLU A 1 8 ? 7.708 3.897 1.111 1.00 0.00 8 GLU A O 17
ATOM 16765 N N . ALA A 1 9 ? 6.046 5.281 1.738 1.00 0.00 9 ALA A N 17
ATOM 16766 C CA . ALA A 1 9 ? 5.005 4.537 1.043 1.00 0.00 9 ALA A CA 17
ATOM 16767 C C . ALA A 1 9 ? 5.230 4.562 -0.463 1.00 0.00 9 ALA A C 17
ATOM 16768 O O . ALA A 1 9 ? 5.034 3.555 -1.141 1.00 0.00 9 ALA A O 17
ATOM 16775 N N . LYS A 1 10 ? 5.650 5.712 -0.976 1.00 0.00 10 LYS A N 17
ATOM 16776 C CA . LYS A 1 10 ? 5.944 5.855 -2.396 1.00 0.00 10 LYS A CA 17
ATOM 16777 C C . LYS A 1 10 ? 7.071 4.911 -2.803 1.00 0.00 10 LYS A C 17
ATOM 16778 O O . LYS A 1 10 ? 6.977 4.224 -3.821 1.00 0.00 10 LYS A O 17
ATOM 16797 N N . THR A 1 11 ? 8.125 4.866 -1.996 1.00 0.00 11 THR A N 17
ATOM 16798 C CA . THR A 1 11 ? 9.232 3.952 -2.242 1.00 0.00 11 THR A CA 17
ATOM 16799 C C . THR A 1 11 ? 8.769 2.498 -2.130 1.00 0.00 11 THR A C 17
ATOM 16800 O O . THR A 1 11 ? 9.073 1.671 -2.991 1.00 0.00 11 THR A O 17
ATOM 16811 N N . LYS A 1 12 ? 8.015 2.204 -1.073 1.00 0.00 12 LYS A N 17
ATOM 16812 C CA . LYS A 1 12 ? 7.482 0.863 -0.842 1.00 0.00 12 LYS A CA 17
ATOM 16813 C C . LYS A 1 12 ? 6.632 0.389 -2.020 1.00 0.00 12 LYS A C 17
ATOM 16814 O O . LYS A 1 12 ? 6.772 -0.745 -2.472 1.00 0.00 12 LYS A O 17
ATOM 16833 N N . LEU A 1 13 ? 5.763 1.264 -2.513 1.00 0.00 13 LEU A N 17
ATOM 16834 C CA . LEU A 1 13 ? 4.864 0.927 -3.612 1.00 0.00 13 LEU A CA 17
ATOM 16835 C C . LEU A 1 13 ? 5.651 0.622 -4.884 1.00 0.00 13 LEU A C 17
ATOM 16836 O O . LEU A 1 13 ? 5.275 -0.248 -5.670 1.00 0.00 13 LEU A O 17
ATOM 16852 N N . LYS A 1 14 ? 6.754 1.330 -5.071 1.00 0.00 14 LYS A N 17
ATOM 16853 C CA . LYS A 1 14 ? 7.594 1.138 -6.245 1.00 0.00 14 LYS A CA 17
ATOM 16854 C C . LYS A 1 14 ? 8.423 -0.137 -6.127 1.00 0.00 14 LYS A C 17
ATOM 16855 O O . LYS A 1 14 ? 8.872 -0.689 -7.133 1.00 0.00 14 LYS A O 17
ATOM 16874 N N . ASN A 1 15 ? 8.617 -0.602 -4.900 1.00 0.00 15 ASN A N 17
ATOM 16875 C CA . ASN A 1 15 ? 9.355 -1.839 -4.660 1.00 0.00 15 ASN A CA 17
ATOM 16876 C C . ASN A 1 15 ? 8.456 -3.050 -4.875 1.00 0.00 15 ASN A C 17
ATOM 16877 O O . ASN A 1 15 ? 8.914 -4.191 -4.851 1.00 0.00 15 ASN A O 17
ATOM 16888 N N . ILE A 1 16 ? 7.175 -2.794 -5.085 1.00 0.00 16 ILE A N 17
ATOM 16889 C CA . ILE A 1 16 ? 6.232 -3.856 -5.381 1.00 0.00 16 ILE A CA 17
ATOM 16890 C C . ILE A 1 16 ? 6.135 -4.055 -6.890 1.00 0.00 16 ILE A C 17
ATOM 16891 O O . ILE A 1 16 ? 5.966 -3.087 -7.633 1.00 0.00 16 ILE A O 17
ATOM 16907 N N . PRO A 1 17 ? 6.293 -5.313 -7.355 1.00 0.00 17 PRO A N 17
ATOM 16908 C CA . PRO A 1 17 ? 6.227 -5.669 -8.777 1.00 0.00 17 PRO A CA 17
ATOM 16909 C C . PRO A 1 17 ? 5.116 -4.937 -9.524 1.00 0.00 17 PRO A C 17
ATOM 16910 O O . PRO A 1 17 ? 3.984 -4.869 -9.050 1.00 0.00 17 PRO A O 17
ATOM 16921 N N . PHE A 1 18 ? 5.457 -4.422 -10.703 1.00 0.00 18 PHE A N 17
ATOM 16922 C CA . PHE A 1 18 ? 4.561 -3.578 -11.494 1.00 0.00 18 PHE A CA 17
ATOM 16923 C C . PHE A 1 18 ? 3.178 -4.206 -11.657 1.00 0.00 18 PHE A C 17
ATOM 16924 O O . PHE A 1 18 ? 2.159 -3.548 -11.441 1.00 0.00 18 PHE A O 17
ATOM 16941 N N . PHE A 1 19 ? 3.151 -5.487 -12.003 1.00 0.00 19 PHE A N 17
ATOM 16942 C CA . PHE A 1 19 ? 1.897 -6.186 -12.270 1.00 0.00 19 PHE A CA 17
ATOM 16943 C C . PHE A 1 19 ? 1.042 -6.325 -11.008 1.00 0.00 19 PHE A C 17
ATOM 16944 O O . PHE A 1 19 ? -0.166 -6.541 -11.092 1.00 0.00 19 PHE A O 17
ATOM 16961 N N . ALA A 1 20 ? 1.663 -6.180 -9.845 1.00 0.00 20 ALA A N 17
ATOM 16962 C CA . ALA A 1 20 ? 0.956 -6.337 -8.577 1.00 0.00 20 ALA A CA 17
ATOM 16963 C C . ALA A 1 20 ? 0.826 -5.005 -7.853 1.00 0.00 20 ALA A C 17
ATOM 16964 O O . ALA A 1 20 ? 0.199 -4.923 -6.802 1.00 0.00 20 ALA A O 17
ATOM 16971 N N . ARG A 1 21 ? 1.409 -3.962 -8.428 1.00 0.00 21 ARG A N 17
ATOM 16972 C CA . ARG A 1 21 ? 1.413 -2.644 -7.802 1.00 0.00 21 ARG A CA 17
ATOM 16973 C C . ARG A 1 21 ? 0.032 -2.000 -7.864 1.00 0.00 21 ARG A C 17
ATOM 16974 O O . ARG A 1 21 ? -0.426 -1.411 -6.884 1.00 0.00 21 ARG A O 17
ATOM 16995 N N . SER A 1 22 ? -0.637 -2.125 -9.003 1.00 0.00 22 SER A N 17
ATOM 16996 C CA . SER A 1 22 ? -1.986 -1.591 -9.151 1.00 0.00 22 SER A CA 17
ATOM 16997 C C . SER A 1 22 ? -2.931 -2.276 -8.166 1.00 0.00 22 SER A C 17
ATOM 16998 O O . SER A 1 22 ? -3.734 -1.625 -7.489 1.00 0.00 22 SER A O 17
ATOM 17006 N N . GLN A 1 23 ? -2.800 -3.592 -8.080 1.00 0.00 23 GLN A N 17
ATOM 17007 C CA . GLN A 1 23 ? -3.605 -4.396 -7.178 1.00 0.00 23 GLN A CA 17
ATOM 17008 C C . GLN A 1 23 ? -3.264 -4.075 -5.722 1.00 0.00 23 GLN A C 17
ATOM 17009 O O . GLN A 1 23 ? -4.141 -4.046 -4.857 1.00 0.00 23 GLN A O 17
ATOM 17023 N N . ALA A 1 24 ? -1.987 -3.814 -5.462 1.00 0.00 24 ALA A N 17
ATOM 17024 C CA . ALA A 1 24 ? -1.542 -3.456 -4.124 1.00 0.00 24 ALA A CA 17
ATOM 17025 C C . ALA A 1 24 ? -2.102 -2.107 -3.714 1.00 0.00 24 ALA A C 17
ATOM 17026 O O . ALA A 1 24 ? -2.586 -1.955 -2.603 1.00 0.00 24 ALA A O 17
ATOM 17033 N N . LYS A 1 25 ? -2.050 -1.138 -4.624 1.00 0.00 25 LYS A N 17
ATOM 17034 C CA . LYS A 1 25 ? -2.549 0.206 -4.353 1.00 0.00 25 LYS A CA 17
ATOM 17035 C C . LYS A 1 25 ? -4.016 0.165 -3.928 1.00 0.00 25 LYS A C 17
ATOM 17036 O O . LYS A 1 25 ? -4.426 0.882 -3.014 1.00 0.00 25 LYS A O 17
ATOM 17055 N N . ALA A 1 26 ? -4.797 -0.690 -4.584 1.00 0.00 26 ALA A N 17
ATOM 17056 C CA . ALA A 1 26 ? -6.203 -0.866 -4.235 1.00 0.00 26 ALA A CA 17
ATOM 17057 C C . ALA A 1 26 ? -6.341 -1.421 -2.819 1.00 0.00 26 ALA A C 17
ATOM 17058 O O . ALA A 1 26 ? -7.171 -0.960 -2.035 1.00 0.00 26 ALA A O 17
ATOM 17065 N N . ARG A 1 27 ? -5.505 -2.402 -2.497 1.00 0.00 27 ARG A N 17
ATOM 17066 C CA . ARG A 1 27 ? -5.478 -2.993 -1.164 1.00 0.00 27 ARG A CA 17
ATOM 17067 C C . ARG A 1 27 ? -5.043 -1.954 -0.129 1.00 0.00 27 ARG A C 17
ATOM 17068 O O . ARG A 1 27 ? -5.679 -1.801 0.907 1.00 0.00 27 ARG A O 17
ATOM 17089 N N . ILE A 1 28 ? -3.970 -1.231 -0.437 1.00 0.00 28 ILE A N 17
ATOM 17090 C CA . ILE A 1 28 ? -3.390 -0.250 0.483 1.00 0.00 28 ILE A CA 17
ATOM 17091 C C . ILE A 1 28 ? -4.377 0.860 0.830 1.00 0.00 28 ILE A C 17
ATOM 17092 O O . ILE A 1 28 ? -4.600 1.149 2.005 1.00 0.00 28 ILE A O 17
ATOM 17108 N N . GLU A 1 29 ? -4.976 1.476 -0.183 1.00 0.00 29 GLU A N 17
ATOM 17109 C CA . GLU A 1 29 ? -5.929 2.557 0.054 1.00 0.00 29 GLU A CA 17
ATOM 17110 C C . GLU A 1 29 ? -7.167 2.033 0.775 1.00 0.00 29 GLU A C 17
ATOM 17111 O O . GLU A 1 29 ? -7.802 2.757 1.542 1.00 0.00 29 GLU A O 17
ATOM 17123 N N . GLN A 1 30 ? -7.494 0.766 0.549 1.00 0.00 30 GLN A N 17
ATOM 17124 C CA . GLN A 1 30 ? -8.594 0.126 1.259 1.00 0.00 30 GLN A CA 17
ATOM 17125 C C . GLN A 1 30 ? -8.222 -0.067 2.731 1.00 0.00 30 GLN A C 17
ATOM 17126 O O . GLN A 1 30 ? -9.040 0.153 3.623 1.00 0.00 30 GLN A O 17
ATOM 17140 N N . LEU A 1 31 ? -6.975 -0.459 2.973 1.00 0.00 31 LEU A N 17
ATOM 17141 C CA . LEU A 1 31 ? -6.461 -0.610 4.331 1.00 0.00 31 LEU A CA 17
ATOM 17142 C C . LEU A 1 31 ? -6.435 0.738 5.042 1.00 0.00 31 LEU A C 17
ATOM 17143 O O . LEU A 1 31 ? -6.745 0.835 6.229 1.00 0.00 31 LEU A O 17
ATOM 17159 N N . ALA A 1 32 ? -6.071 1.781 4.305 1.00 0.00 32 ALA A N 17
ATOM 17160 C CA . ALA A 1 32 ? -6.050 3.129 4.853 1.00 0.00 32 ALA A CA 17
ATOM 17161 C C . ALA A 1 32 ? -7.458 3.600 5.183 1.00 0.00 32 ALA A C 17
ATOM 17162 O O . ALA A 1 32 ? -7.672 4.305 6.170 1.00 0.00 32 ALA A O 17
ATOM 17169 N N . ARG A 1 33 ? -8.420 3.213 4.351 1.00 0.00 33 ARG A N 17
ATOM 17170 C CA . ARG A 1 33 ? -9.819 3.480 4.627 1.00 0.00 33 ARG A CA 17
ATOM 17171 C C . ARG A 1 33 ? -10.295 2.698 5.845 1.00 0.00 33 ARG A C 17
ATOM 17172 O O . ARG A 1 33 ? -11.173 3.156 6.573 1.00 0.00 33 ARG A O 17
ATOM 17193 N N . GLN A 1 34 ? -9.715 1.522 6.063 1.00 0.00 34 GLN A N 17
ATOM 17194 C CA . GLN A 1 34 ? -10.002 0.743 7.261 1.00 0.00 34 GLN A CA 17
ATOM 17195 C C . GLN A 1 34 ? -9.513 1.493 8.493 1.00 0.00 34 GLN A C 17
ATOM 17196 O O . GLN A 1 34 ? -10.192 1.538 9.520 1.00 0.00 34 GLN A O 17
ATOM 17210 N N . ALA A 1 35 ? -8.334 2.090 8.372 1.00 0.00 35 ALA A N 17
ATOM 17211 C CA . ALA A 1 35 ? -7.770 2.905 9.439 1.00 0.00 35 ALA A CA 17
ATOM 17212 C C . ALA A 1 35 ? -8.489 4.250 9.522 1.00 0.00 35 ALA A C 17
ATOM 17213 O O . ALA A 1 35 ? -8.309 5.004 10.481 1.00 0.00 35 ALA A O 17
ATOM 17220 N N . GLU A 1 36 ? -9.288 4.532 8.494 1.00 0.00 36 GLU A N 17
ATOM 17221 C CA . GLU A 1 36 ? -10.119 5.731 8.427 1.00 0.00 36 GLU A CA 17
ATOM 17222 C C . GLU A 1 36 ? -9.262 6.992 8.401 1.00 0.00 36 GLU A C 17
ATOM 17223 O O . GLU A 1 36 ? -9.610 8.015 8.994 1.00 0.00 36 GLU A O 17
ATOM 17235 N N . GLN A 1 37 ? -8.152 6.916 7.680 1.00 0.00 37 GLN A N 17
ATOM 17236 C CA . GLN A 1 37 ? -7.254 8.049 7.536 1.00 0.00 37 GLN A CA 17
ATOM 17237 C C . GLN A 1 37 ? -6.957 8.293 6.059 1.00 0.00 37 GLN A C 17
ATOM 17238 O O . GLN A 1 37 ? -7.258 7.449 5.214 1.00 0.00 37 GLN A O 17
ATOM 17252 N N . ASP A 1 38 ? -6.389 9.450 5.748 1.00 0.00 38 ASP A N 17
ATOM 17253 C CA . ASP A 1 38 ? -6.123 9.824 4.359 1.00 0.00 38 ASP A CA 17
ATOM 17254 C C . ASP A 1 38 ? -4.679 9.555 3.982 1.00 0.00 38 ASP A C 17
ATOM 17255 O O . ASP A 1 38 ? -4.316 9.595 2.810 1.00 0.00 38 ASP A O 17
ATOM 17264 N N . ILE A 1 39 ? -3.855 9.293 4.976 1.00 0.00 39 ILE A N 17
ATOM 17265 C CA . ILE A 1 39 ? -2.436 9.081 4.753 1.00 0.00 39 ILE A CA 17
ATOM 17266 C C . ILE A 1 39 ? -2.097 7.604 4.875 1.00 0.00 39 ILE A C 17
ATOM 17267 O O . ILE A 1 39 ? -2.418 6.970 5.879 1.00 0.00 39 ILE A O 17
ATOM 17283 N N . VAL A 1 40 ? -1.467 7.051 3.855 1.00 0.00 40 VAL A N 17
ATOM 17284 C CA . VAL A 1 40 ? -1.061 5.661 3.901 1.00 0.00 40 VAL A CA 17
ATOM 17285 C C . VAL A 1 40 ? 0.364 5.559 4.426 1.00 0.00 40 VAL A C 17
ATOM 17286 O O . VAL A 1 40 ? 1.216 6.395 4.116 1.00 0.00 40 VAL A O 17
ATOM 17299 N N . THR A 1 41 ? 0.613 4.554 5.238 1.00 0.00 41 THR A N 17
ATOM 17300 C CA . THR A 1 41 ? 1.931 4.340 5.794 1.00 0.00 41 THR A CA 17
ATOM 17301 C C . THR A 1 41 ? 2.623 3.185 5.073 1.00 0.00 41 THR A C 17
ATOM 17302 O O . THR A 1 41 ? 1.956 2.360 4.440 1.00 0.00 41 THR A O 17
ATOM 17313 N N . PRO A 1 42 ? 3.964 3.104 5.149 1.00 0.00 42 PRO A N 17
ATOM 17314 C CA . PRO A 1 42 ? 4.714 1.988 4.568 1.00 0.00 42 PRO A CA 17
ATOM 17315 C C . PRO A 1 42 ? 4.267 0.658 5.167 1.00 0.00 42 PRO A C 17
ATOM 17316 O O . PRO A 1 42 ? 4.382 -0.394 4.538 1.00 0.00 42 PRO A O 17
ATOM 17327 N N . GLU A 1 43 ? 3.736 0.733 6.384 1.00 0.00 43 GLU A N 17
ATOM 17328 C CA . GLU A 1 43 ? 3.178 -0.420 7.075 1.00 0.00 43 GLU A CA 17
ATOM 17329 C C . GLU A 1 43 ? 2.049 -1.044 6.258 1.00 0.00 43 GLU A C 17
ATOM 17330 O O . GLU A 1 43 ? 2.017 -2.256 6.052 1.00 0.00 43 GLU A O 17
ATOM 17342 N N . LEU A 1 44 ? 1.138 -0.203 5.786 1.00 0.00 44 LEU A N 17
ATOM 17343 C CA . LEU A 1 44 ? -0.010 -0.666 5.014 1.00 0.00 44 LEU A CA 17
ATOM 17344 C C . LEU A 1 44 ? 0.429 -1.183 3.650 1.00 0.00 44 LEU A C 17
ATOM 17345 O O . LEU A 1 44 ? -0.124 -2.155 3.138 1.00 0.00 44 LEU A O 17
ATOM 17361 N N . VAL A 1 45 ? 1.437 -0.539 3.071 1.00 0.00 45 VAL A N 17
ATOM 17362 C CA . VAL A 1 45 ? 1.994 -0.984 1.799 1.00 0.00 45 VAL A CA 17
ATOM 17363 C C . VAL A 1 45 ? 2.613 -2.368 1.955 1.00 0.00 45 VAL A C 17
ATOM 17364 O O . VAL A 1 45 ? 2.389 -3.262 1.136 1.00 0.00 45 VAL A O 17
ATOM 17377 N N . GLU A 1 46 ? 3.385 -2.532 3.021 1.00 0.00 46 GLU A N 17
ATOM 17378 C CA . GLU A 1 46 ? 3.998 -3.809 3.343 1.00 0.00 46 GLU A CA 17
ATOM 17379 C C . GLU A 1 46 ? 2.914 -4.846 3.621 1.00 0.00 46 GLU A C 17
ATOM 17380 O O . GLU A 1 46 ? 2.983 -5.972 3.139 1.00 0.00 46 GLU A O 17
ATOM 17392 N N . GLN A 1 47 ? 1.905 -4.441 4.386 1.00 0.00 47 GLN A N 17
ATOM 17393 C CA . GLN A 1 47 ? 0.774 -5.307 4.704 1.00 0.00 47 GLN A CA 17
ATOM 17394 C C . GLN A 1 47 ? 0.127 -5.840 3.428 1.00 0.00 47 GLN A C 17
ATOM 17395 O O . GLN A 1 47 ? -0.126 -7.037 3.308 1.00 0.00 47 GLN A O 17
ATOM 17409 N N . ALA A 1 48 ? -0.117 -4.946 2.475 1.00 0.00 48 ALA A N 17
ATOM 17410 C CA . ALA A 1 48 ? -0.682 -5.331 1.188 1.00 0.00 48 ALA A CA 17
ATOM 17411 C C . ALA A 1 48 ? 0.224 -6.323 0.471 1.00 0.00 48 ALA A C 17
ATOM 17412 O O . ALA A 1 48 ? -0.244 -7.265 -0.171 1.00 0.00 48 ALA A O 17
ATOM 17419 N N . ARG A 1 49 ? 1.528 -6.123 0.605 1.00 0.00 49 ARG A N 17
ATOM 17420 C CA . ARG A 1 49 ? 2.497 -6.996 -0.032 1.00 0.00 49 ARG A CA 17
ATOM 17421 C C . ARG A 1 49 ? 2.463 -8.370 0.630 1.00 0.00 49 ARG A C 17
ATOM 17422 O O . ARG A 1 49 ? 2.542 -9.401 -0.040 1.00 0.00 49 ARG A O 17
ATOM 17443 N N . LEU A 1 50 ? 2.306 -8.367 1.949 1.00 0.00 50 LEU A N 17
ATOM 17444 C CA . LEU A 1 50 ? 2.194 -9.597 2.721 1.00 0.00 50 LEU A CA 17
ATOM 17445 C C . LEU A 1 50 ? 0.926 -10.346 2.323 1.00 0.00 50 LEU A C 17
ATOM 17446 O O . LEU A 1 50 ? 0.929 -11.574 2.208 1.00 0.00 50 LEU A O 17
ATOM 17462 N N . GLU A 1 51 ? -0.148 -9.591 2.106 1.00 0.00 51 GLU A N 17
ATOM 17463 C CA . GLU A 1 51 ? -1.423 -10.151 1.678 1.00 0.00 51 GLU A CA 17
ATOM 17464 C C . GLU A 1 51 ? -1.255 -11.023 0.446 1.00 0.00 51 GLU A C 17
ATOM 17465 O O . GLU A 1 51 ? -1.696 -12.170 0.429 1.00 0.00 51 GLU A O 17
ATOM 17477 N N . PHE A 1 52 ? -0.609 -10.480 -0.579 1.00 0.00 52 PHE A N 17
ATOM 17478 C CA . PHE A 1 52 ? -0.418 -11.212 -1.828 1.00 0.00 52 PHE A CA 17
ATOM 17479 C C . PHE A 1 52 ? 0.657 -12.282 -1.668 1.00 0.00 52 PHE A C 17
ATOM 17480 O O . PHE A 1 52 ? 0.677 -13.275 -2.396 1.00 0.00 52 PHE A O 17
ATOM 17497 N N . GLY A 1 53 ? 1.541 -12.075 -0.702 1.00 0.00 53 GLY A N 17
ATOM 17498 C CA . GLY A 1 53 ? 2.573 -13.050 -0.410 1.00 0.00 53 GLY A CA 17
ATOM 17499 C C . GLY A 1 53 ? 1.993 -14.352 0.103 1.00 0.00 53 GLY A C 17
ATOM 17500 O O . GLY A 1 53 ? 2.285 -15.422 -0.429 1.00 0.00 53 GLY A O 17
ATOM 17504 N N . GLN A 1 54 ? 1.147 -14.262 1.123 1.00 0.00 54 GLN A N 17
ATOM 17505 C CA . GLN A 1 54 ? 0.521 -15.447 1.704 1.00 0.00 54 GLN A CA 17
ATOM 17506 C C . GLN A 1 54 ? -0.689 -15.885 0.886 1.00 0.00 54 GLN A C 17
ATOM 17507 O O . GLN A 1 54 ? -1.218 -16.980 1.074 1.00 0.00 54 GLN A O 17
ATOM 17521 N N . LEU A 1 55 ? -1.120 -15.016 -0.014 1.00 0.00 55 LEU A N 17
ATOM 17522 C CA . LEU A 1 55 ? -2.235 -15.307 -0.910 1.00 0.00 55 LEU A CA 17
ATOM 17523 C C . LEU A 1 55 ? -1.905 -16.500 -1.806 1.00 0.00 55 LEU A C 17
ATOM 17524 O O . LEU A 1 55 ? -2.711 -17.417 -1.957 1.00 0.00 55 LEU A O 17
ATOM 17540 N N . GLU A 1 56 ? -0.717 -16.481 -2.393 1.00 0.00 56 GLU A N 17
ATOM 17541 C CA . GLU A 1 56 ? -0.310 -17.540 -3.302 1.00 0.00 56 GLU A CA 17
ATOM 17542 C C . GLU A 1 56 ? 1.032 -18.136 -2.894 1.00 0.00 56 GLU A C 17
ATOM 17543 O O . GLU A 1 56 ? 1.090 -19.201 -2.273 1.00 0.00 56 GLU A O 17
ATOM 17555 N N . HIS A 1 57 ? 2.106 -17.431 -3.226 1.00 0.00 57 HIS A N 17
ATOM 17556 C CA . HIS A 1 57 ? 3.451 -17.965 -3.071 1.00 0.00 57 HIS A CA 17
ATOM 17557 C C . HIS A 1 57 ? 4.015 -17.702 -1.679 1.00 0.00 57 HIS A C 17
ATOM 17558 O O . HIS A 1 57 ? 4.855 -16.825 -1.481 1.00 0.00 57 HIS A O 17
ATOM 17573 N N . HIS A 1 58 ? 3.528 -18.467 -0.717 1.00 0.00 58 HIS A N 17
ATOM 17574 C CA . HIS A 1 58 ? 4.032 -18.405 0.646 1.00 0.00 58 HIS A CA 17
ATOM 17575 C C . HIS A 1 58 ? 4.891 -19.640 0.901 1.00 0.00 58 HIS A C 17
ATOM 17576 O O . HIS A 1 58 ? 5.303 -19.922 2.024 1.00 0.00 58 HIS A O 17
ATOM 17591 N N . HIS A 1 59 ? 5.144 -20.364 -0.178 1.00 0.00 59 HIS A N 17
ATOM 17592 C CA . HIS A 1 59 ? 5.944 -21.580 -0.159 1.00 0.00 59 HIS A CA 17
ATOM 17593 C C . HIS A 1 59 ? 7.228 -21.348 -0.948 1.00 0.00 59 HIS A C 17
ATOM 17594 O O . HIS A 1 59 ? 7.174 -21.156 -2.165 1.00 0.00 59 HIS A O 17
ATOM 17609 N N . HIS A 1 60 ? 8.375 -21.352 -0.269 1.00 0.00 60 HIS A N 17
ATOM 17610 C CA . HIS A 1 60 ? 9.652 -21.093 -0.937 1.00 0.00 60 HIS A CA 17
ATOM 17611 C C . HIS A 1 60 ? 9.908 -22.120 -2.038 1.00 0.00 60 HIS A C 17
ATOM 17612 O O . HIS A 1 60 ? 9.943 -23.324 -1.788 1.00 0.00 60 HIS A O 17
ATOM 17627 N N . HIS A 1 61 ? 10.053 -21.632 -3.268 1.00 0.00 61 HIS A N 17
ATOM 17628 C CA . HIS A 1 61 ? 10.315 -22.507 -4.410 1.00 0.00 61 HIS A CA 17
ATOM 17629 C C . HIS A 1 61 ? 11.814 -22.753 -4.562 1.00 0.00 61 HIS A C 17
ATOM 17630 O O . HIS A 1 61 ? 12.249 -23.516 -5.421 1.00 0.00 61 HIS A O 17
ATOM 17645 N N . HIS A 1 62 ? 12.590 -22.087 -3.723 1.00 0.00 62 HIS A N 17
ATOM 17646 C CA . HIS A 1 62 ? 14.018 -22.336 -3.624 1.00 0.00 62 HIS A CA 17
ATOM 17647 C C . HIS A 1 62 ? 14.402 -22.424 -2.157 1.00 0.00 62 HIS A C 17
ATOM 17648 O O . HIS A 1 62 ? 14.057 -23.433 -1.513 1.00 0.00 62 HIS A O 17
ATOM 17664 N N . MET A 1 1 ? -8.731 5.531 -4.719 1.00 0.00 1 MET A N 18
ATOM 17665 C CA . MET A 1 1 ? -9.030 6.826 -4.049 1.00 0.00 1 MET A CA 18
ATOM 17666 C C . MET A 1 1 ? -7.908 7.824 -4.284 1.00 0.00 1 MET A C 18
ATOM 17667 O O . MET A 1 1 ? -8.150 9.023 -4.424 1.00 0.00 1 MET A O 18
ATOM 17683 N N . ASN A 1 2 ? -6.682 7.310 -4.329 1.00 0.00 2 ASN A N 18
ATOM 17684 C CA . ASN A 1 2 ? -5.480 8.125 -4.454 1.00 0.00 2 ASN A CA 18
ATOM 17685 C C . ASN A 1 2 ? -5.345 9.034 -3.240 1.00 0.00 2 ASN A C 18
ATOM 17686 O O . ASN A 1 2 ? -5.570 10.245 -3.307 1.00 0.00 2 ASN A O 18
ATOM 17697 N N . LEU A 1 3 ? -5.020 8.417 -2.116 1.00 0.00 3 LEU A N 18
ATOM 17698 C CA . LEU A 1 3 ? -4.878 9.117 -0.849 1.00 0.00 3 LEU A CA 18
ATOM 17699 C C . LEU A 1 3 ? -3.500 9.752 -0.753 1.00 0.00 3 LEU A C 18
ATOM 17700 O O . LEU A 1 3 ? -2.711 9.669 -1.695 1.00 0.00 3 LEU A O 18
ATOM 17716 N N . ARG A 1 4 ? -3.215 10.408 0.361 1.00 0.00 4 ARG A N 18
ATOM 17717 C CA . ARG A 1 4 ? -1.915 11.039 0.544 1.00 0.00 4 ARG A CA 18
ATOM 17718 C C . ARG A 1 4 ? -0.851 9.976 0.816 1.00 0.00 4 ARG A C 18
ATOM 17719 O O . ARG A 1 4 ? -0.750 9.453 1.927 1.00 0.00 4 ARG A O 18
ATOM 17740 N N . TRP A 1 5 ? -0.070 9.652 -0.204 1.00 0.00 5 TRP A N 18
ATOM 17741 C CA . TRP A 1 5 ? 0.992 8.666 -0.063 1.00 0.00 5 TRP A CA 18
ATOM 17742 C C . TRP A 1 5 ? 2.230 9.302 0.538 1.00 0.00 5 TRP A C 18
ATOM 17743 O O . TRP A 1 5 ? 2.735 10.299 0.027 1.00 0.00 5 TRP A O 18
ATOM 17764 N N . THR A 1 6 ? 2.699 8.734 1.639 1.00 0.00 6 THR A N 18
ATOM 17765 C CA . THR A 1 6 ? 3.926 9.185 2.266 1.00 0.00 6 THR A CA 18
ATOM 17766 C C . THR A 1 6 ? 5.121 8.823 1.390 1.00 0.00 6 THR A C 18
ATOM 17767 O O . THR A 1 6 ? 5.021 7.943 0.529 1.00 0.00 6 THR A O 18
ATOM 17778 N N . SER A 1 7 ? 6.239 9.499 1.603 1.00 0.00 7 SER A N 18
ATOM 17779 C CA . SER A 1 7 ? 7.443 9.245 0.832 1.00 0.00 7 SER A CA 18
ATOM 17780 C C . SER A 1 7 ? 7.900 7.799 1.036 1.00 0.00 7 SER A C 18
ATOM 17781 O O . SER A 1 7 ? 8.383 7.139 0.111 1.00 0.00 7 SER A O 18
ATOM 17789 N N . GLU A 1 8 ? 7.722 7.309 2.256 1.00 0.00 8 GLU A N 18
ATOM 17790 C CA . GLU A 1 8 ? 8.044 5.928 2.587 1.00 0.00 8 GLU A CA 18
ATOM 17791 C C . GLU A 1 8 ? 7.072 4.968 1.912 1.00 0.00 8 GLU A C 18
ATOM 17792 O O . GLU A 1 8 ? 7.473 3.913 1.424 1.00 0.00 8 GLU A O 18
ATOM 17804 N N . ALA A 1 9 ? 5.797 5.341 1.883 1.00 0.00 9 ALA A N 18
ATOM 17805 C CA . ALA A 1 9 ? 4.771 4.514 1.257 1.00 0.00 9 ALA A CA 18
ATOM 17806 C C . ALA A 1 9 ? 5.052 4.336 -0.227 1.00 0.00 9 ALA A C 18
ATOM 17807 O O . ALA A 1 9 ? 4.984 3.225 -0.751 1.00 0.00 9 ALA A O 18
ATOM 17814 N N . LYS A 1 10 ? 5.362 5.438 -0.903 1.00 0.00 10 LYS A N 18
ATOM 17815 C CA . LYS A 1 10 ? 5.742 5.399 -2.311 1.00 0.00 10 LYS A CA 18
ATOM 17816 C C . LYS A 1 10 ? 6.911 4.445 -2.530 1.00 0.00 10 LYS A C 18
ATOM 17817 O O . LYS A 1 10 ? 6.900 3.637 -3.456 1.00 0.00 10 LYS A O 18
ATOM 17836 N N . THR A 1 11 ? 7.909 4.537 -1.660 1.00 0.00 11 THR A N 18
ATOM 17837 C CA . THR A 1 11 ? 9.096 3.699 -1.759 1.00 0.00 11 THR A CA 18
ATOM 17838 C C . THR A 1 11 ? 8.751 2.222 -1.526 1.00 0.00 11 THR A C 18
ATOM 17839 O O . THR A 1 11 ? 9.236 1.342 -2.240 1.00 0.00 11 THR A O 18
ATOM 17850 N N . LYS A 1 12 ? 7.899 1.956 -0.539 1.00 0.00 12 LYS A N 18
ATOM 17851 C CA . LYS A 1 12 ? 7.431 0.594 -0.279 1.00 0.00 12 LYS A CA 18
ATOM 17852 C C . LYS A 1 12 ? 6.639 0.062 -1.471 1.00 0.00 12 LYS A C 18
ATOM 17853 O O . LYS A 1 12 ? 6.747 -1.110 -1.827 1.00 0.00 12 LYS A O 18
ATOM 17872 N N . LEU A 1 13 ? 5.856 0.941 -2.088 1.00 0.00 13 LEU A N 18
ATOM 17873 C CA . LEU A 1 13 ? 5.036 0.584 -3.240 1.00 0.00 13 LEU A CA 18
ATOM 17874 C C . LEU A 1 13 ? 5.911 0.184 -4.427 1.00 0.00 13 LEU A C 18
ATOM 17875 O O . LEU A 1 13 ? 5.532 -0.664 -5.236 1.00 0.00 13 LEU A O 18
ATOM 17891 N N . LYS A 1 14 ? 7.093 0.783 -4.507 1.00 0.00 14 LYS A N 18
ATOM 17892 C CA . LYS A 1 14 ? 8.033 0.492 -5.584 1.00 0.00 14 LYS A CA 18
ATOM 17893 C C . LYS A 1 14 ? 8.654 -0.892 -5.412 1.00 0.00 14 LYS A C 18
ATOM 17894 O O . LYS A 1 14 ? 9.276 -1.423 -6.332 1.00 0.00 14 LYS A O 18
ATOM 17913 N N . ASN A 1 15 ? 8.485 -1.469 -4.232 1.00 0.00 15 ASN A N 18
ATOM 17914 C CA . ASN A 1 15 ? 8.982 -2.812 -3.963 1.00 0.00 15 ASN A CA 18
ATOM 17915 C C . ASN A 1 15 ? 7.995 -3.857 -4.466 1.00 0.00 15 ASN A C 18
ATOM 17916 O O . ASN A 1 15 ? 8.331 -5.034 -4.597 1.00 0.00 15 ASN A O 18
ATOM 17927 N N . ILE A 1 16 ? 6.778 -3.415 -4.742 1.00 0.00 16 ILE A N 18
ATOM 17928 C CA . ILE A 1 16 ? 5.741 -4.290 -5.263 1.00 0.00 16 ILE A CA 18
ATOM 17929 C C . ILE A 1 16 ? 5.870 -4.405 -6.782 1.00 0.00 16 ILE A C 18
ATOM 17930 O O . ILE A 1 16 ? 5.939 -3.392 -7.481 1.00 0.00 16 ILE A O 18
ATOM 17946 N N . PRO A 1 17 ? 5.930 -5.644 -7.305 1.00 0.00 17 PRO A N 18
ATOM 17947 C CA . PRO A 1 17 ? 6.057 -5.901 -8.748 1.00 0.00 17 PRO A CA 18
ATOM 17948 C C . PRO A 1 17 ? 4.982 -5.194 -9.569 1.00 0.00 17 PRO A C 18
ATOM 17949 O O . PRO A 1 17 ? 3.861 -5.000 -9.100 1.00 0.00 17 PRO A O 18
ATOM 17960 N N . PHE A 1 18 ? 5.331 -4.834 -10.799 1.00 0.00 18 PHE A N 18
ATOM 17961 C CA . PHE A 1 18 ? 4.442 -4.078 -11.679 1.00 0.00 18 PHE A CA 18
ATOM 17962 C C . PHE A 1 18 ? 3.106 -4.792 -11.868 1.00 0.00 18 PHE A C 18
ATOM 17963 O O . PHE A 1 18 ? 2.050 -4.158 -11.887 1.00 0.00 18 PHE A O 18
ATOM 17980 N N . PHE A 1 19 ? 3.164 -6.112 -11.983 1.00 0.00 19 PHE A N 18
ATOM 17981 C CA . PHE A 1 19 ? 1.976 -6.933 -12.203 1.00 0.00 19 PHE A CA 18
ATOM 17982 C C . PHE A 1 19 ? 0.944 -6.737 -11.087 1.00 0.00 19 PHE A C 18
ATOM 17983 O O . PHE A 1 19 ? -0.261 -6.878 -11.304 1.00 0.00 19 PHE A O 18
ATOM 18000 N N . ALA A 1 20 ? 1.415 -6.390 -9.897 1.00 0.00 20 ALA A N 18
ATOM 18001 C CA . ALA A 1 20 ? 0.534 -6.217 -8.752 1.00 0.00 20 ALA A CA 18
ATOM 18002 C C . ALA A 1 20 ? 0.563 -4.780 -8.242 1.00 0.00 20 ALA A C 18
ATOM 18003 O O . ALA A 1 20 ? -0.005 -4.476 -7.197 1.00 0.00 20 ALA A O 18
ATOM 18010 N N . ARG A 1 21 ? 1.204 -3.896 -8.999 1.00 0.00 21 ARG A N 18
ATOM 18011 C CA . ARG A 1 21 ? 1.367 -2.499 -8.592 1.00 0.00 21 ARG A CA 18
ATOM 18012 C C . ARG A 1 21 ? 0.028 -1.807 -8.372 1.00 0.00 21 ARG A C 18
ATOM 18013 O O . ARG A 1 21 ? -0.207 -1.222 -7.313 1.00 0.00 21 ARG A O 18
ATOM 18034 N N . SER A 1 22 ? -0.844 -1.871 -9.365 1.00 0.00 22 SER A N 18
ATOM 18035 C CA . SER A 1 22 ? -2.150 -1.234 -9.267 1.00 0.00 22 SER A CA 18
ATOM 18036 C C . SER A 1 22 ? -3.076 -2.028 -8.351 1.00 0.00 22 SER A C 18
ATOM 18037 O O . SER A 1 22 ? -3.945 -1.462 -7.687 1.00 0.00 22 SER A O 18
ATOM 18045 N N . GLN A 1 23 ? -2.861 -3.336 -8.297 1.00 0.00 23 GLN A N 18
ATOM 18046 C CA . GLN A 1 23 ? -3.689 -4.214 -7.484 1.00 0.00 23 GLN A CA 18
ATOM 18047 C C . GLN A 1 23 ? -3.459 -3.937 -6.000 1.00 0.00 23 GLN A C 18
ATOM 18048 O O . GLN A 1 23 ? -4.406 -3.721 -5.238 1.00 0.00 23 GLN A O 18
ATOM 18062 N N . ALA A 1 24 ? -2.192 -3.933 -5.601 1.00 0.00 24 ALA A N 18
ATOM 18063 C CA . ALA A 1 24 ? -1.830 -3.665 -4.218 1.00 0.00 24 ALA A CA 18
ATOM 18064 C C . ALA A 1 24 ? -2.249 -2.257 -3.821 1.00 0.00 24 ALA A C 18
ATOM 18065 O O . ALA A 1 24 ? -2.764 -2.049 -2.727 1.00 0.00 24 ALA A O 18
ATOM 18072 N N . LYS A 1 25 ? -2.047 -1.302 -4.729 1.00 0.00 25 LYS A N 18
ATOM 18073 C CA . LYS A 1 25 ? -2.407 0.094 -4.485 1.00 0.00 25 LYS A CA 18
ATOM 18074 C C . LYS A 1 25 ? -3.872 0.211 -4.072 1.00 0.00 25 LYS A C 18
ATOM 18075 O O . LYS A 1 25 ? -4.202 0.917 -3.116 1.00 0.00 25 LYS A O 18
ATOM 18094 N N . ALA A 1 26 ? -4.736 -0.500 -4.789 1.00 0.00 26 ALA A N 18
ATOM 18095 C CA . ALA A 1 26 ? -6.164 -0.503 -4.493 1.00 0.00 26 ALA A CA 18
ATOM 18096 C C . ALA A 1 26 ? -6.419 -1.017 -3.080 1.00 0.00 26 ALA A C 18
ATOM 18097 O O . ALA A 1 26 ? -7.204 -0.432 -2.332 1.00 0.00 26 ALA A O 18
ATOM 18104 N N . ARG A 1 27 ? -5.744 -2.100 -2.710 1.00 0.00 27 ARG A N 18
ATOM 18105 C CA . ARG A 1 27 ? -5.917 -2.674 -1.380 1.00 0.00 27 ARG A CA 18
ATOM 18106 C C . ARG A 1 27 ? -5.330 -1.762 -0.301 1.00 0.00 27 ARG A C 18
ATOM 18107 O O . ARG A 1 27 ? -5.916 -1.610 0.766 1.00 0.00 27 ARG A O 18
ATOM 18128 N N . ILE A 1 28 ? -4.189 -1.145 -0.589 1.00 0.00 28 ILE A N 18
ATOM 18129 C CA . ILE A 1 28 ? -3.539 -0.248 0.364 1.00 0.00 28 ILE A CA 18
ATOM 18130 C C . ILE A 1 28 ? -4.464 0.909 0.742 1.00 0.00 28 ILE A C 18
ATOM 18131 O O . ILE A 1 28 ? -4.644 1.217 1.921 1.00 0.00 28 ILE A O 18
ATOM 18147 N N . GLU A 1 29 ? -5.069 1.532 -0.261 1.00 0.00 29 GLU A N 18
ATOM 18148 C CA . GLU A 1 29 ? -5.959 2.661 -0.032 1.00 0.00 29 GLU A CA 18
ATOM 18149 C C . GLU A 1 29 ? -7.264 2.200 0.612 1.00 0.00 29 GLU A C 18
ATOM 18150 O O . GLU A 1 29 ? -7.960 2.982 1.260 1.00 0.00 29 GLU A O 18
ATOM 18162 N N . GLN A 1 30 ? -7.588 0.928 0.433 1.00 0.00 30 GLN A N 18
ATOM 18163 C CA . GLN A 1 30 ? -8.721 0.321 1.121 1.00 0.00 30 GLN A CA 18
ATOM 18164 C C . GLN A 1 30 ? -8.371 0.171 2.599 1.00 0.00 30 GLN A C 18
ATOM 18165 O O . GLN A 1 30 ? -9.121 0.600 3.476 1.00 0.00 30 GLN A O 18
ATOM 18179 N N . LEU A 1 31 ? -7.202 -0.408 2.856 1.00 0.00 31 LEU A N 18
ATOM 18180 C CA . LEU A 1 31 ? -6.702 -0.604 4.214 1.00 0.00 31 LEU A CA 18
ATOM 18181 C C . LEU A 1 31 ? -6.607 0.724 4.959 1.00 0.00 31 LEU A C 18
ATOM 18182 O O . LEU A 1 31 ? -6.924 0.805 6.142 1.00 0.00 31 LEU A O 18
ATOM 18198 N N . ALA A 1 32 ? -6.169 1.762 4.256 1.00 0.00 32 ALA A N 18
ATOM 18199 C CA . ALA A 1 32 ? -6.079 3.097 4.835 1.00 0.00 32 ALA A CA 18
ATOM 18200 C C . ALA A 1 32 ? -7.452 3.591 5.276 1.00 0.00 32 ALA A C 18
ATOM 18201 O O . ALA A 1 32 ? -7.608 4.124 6.374 1.00 0.00 32 ALA A O 18
ATOM 18208 N N . ARG A 1 33 ? -8.451 3.394 4.424 1.00 0.00 33 ARG A N 18
ATOM 18209 C CA . ARG A 1 33 ? -9.818 3.767 4.756 1.00 0.00 33 ARG A CA 18
ATOM 18210 C C . ARG A 1 33 ? -10.336 2.923 5.915 1.00 0.00 33 ARG A C 18
ATOM 18211 O O . ARG A 1 33 ? -11.074 3.408 6.771 1.00 0.00 33 ARG A O 18
ATOM 18232 N N . GLN A 1 34 ? -9.933 1.660 5.940 1.00 0.00 34 GLN A N 18
ATOM 18233 C CA . GLN A 1 34 ? -10.285 0.755 7.027 1.00 0.00 34 GLN A CA 18
ATOM 18234 C C . GLN A 1 34 ? -9.659 1.225 8.341 1.00 0.00 34 GLN A C 18
ATOM 18235 O O . GLN A 1 34 ? -10.256 1.098 9.411 1.00 0.00 34 GLN A O 18
ATOM 18249 N N . ALA A 1 35 ? -8.457 1.778 8.248 1.00 0.00 35 ALA A N 18
ATOM 18250 C CA . ALA A 1 35 ? -7.761 2.317 9.408 1.00 0.00 35 ALA A CA 18
ATOM 18251 C C . ALA A 1 35 ? -8.165 3.769 9.651 1.00 0.00 35 ALA A C 18
ATOM 18252 O O . ALA A 1 35 ? -7.709 4.397 10.608 1.00 0.00 35 ALA A O 18
ATOM 18259 N N . GLU A 1 36 ? -9.006 4.295 8.758 1.00 0.00 36 GLU A N 18
ATOM 18260 C CA . GLU A 1 36 ? -9.539 5.654 8.868 1.00 0.00 36 GLU A CA 18
ATOM 18261 C C . GLU A 1 36 ? -8.425 6.694 8.769 1.00 0.00 36 GLU A C 18
ATOM 18262 O O . GLU A 1 36 ? -8.460 7.730 9.438 1.00 0.00 36 GLU A O 18
ATOM 18274 N N . GLN A 1 37 ? -7.444 6.423 7.920 1.00 0.00 37 GLN A N 18
ATOM 18275 C CA . GLN A 1 37 ? -6.359 7.360 7.682 1.00 0.00 37 GLN A CA 18
ATOM 18276 C C . GLN A 1 37 ? -6.351 7.791 6.218 1.00 0.00 37 GLN A C 18
ATOM 18277 O O . GLN A 1 37 ? -6.589 6.979 5.319 1.00 0.00 37 GLN A O 18
ATOM 18291 N N . ASP A 1 38 ? -6.110 9.072 5.987 1.00 0.00 38 ASP A N 18
ATOM 18292 C CA . ASP A 1 38 ? -6.061 9.618 4.636 1.00 0.00 38 ASP A CA 18
ATOM 18293 C C . ASP A 1 38 ? -4.630 9.580 4.137 1.00 0.00 38 ASP A C 18
ATOM 18294 O O . ASP A 1 38 ? -4.348 9.778 2.956 1.00 0.00 38 ASP A O 18
ATOM 18303 N N . ILE A 1 39 ? -3.735 9.327 5.070 1.00 0.00 39 ILE A N 18
ATOM 18304 C CA . ILE A 1 39 ? -2.317 9.268 4.794 1.00 0.00 39 ILE A CA 18
ATOM 18305 C C . ILE A 1 39 ? -1.838 7.835 4.940 1.00 0.00 39 ILE A C 18
ATOM 18306 O O . ILE A 1 39 ? -1.783 7.311 6.051 1.00 0.00 39 ILE A O 18
ATOM 18322 N N . VAL A 1 40 ? -1.501 7.202 3.827 1.00 0.00 40 VAL A N 18
ATOM 18323 C CA . VAL A 1 40 ? -1.111 5.803 3.859 1.00 0.00 40 VAL A CA 18
ATOM 18324 C C . VAL A 1 40 ? 0.314 5.671 4.373 1.00 0.00 40 VAL A C 18
ATOM 18325 O O . VAL A 1 40 ? 1.237 6.355 3.913 1.00 0.00 40 VAL A O 18
ATOM 18338 N N . THR A 1 41 ? 0.477 4.825 5.363 1.00 0.00 41 THR A N 18
ATOM 18339 C CA . THR A 1 41 ? 1.775 4.592 5.946 1.00 0.00 41 THR A CA 18
ATOM 18340 C C . THR A 1 41 ? 2.479 3.455 5.220 1.00 0.00 41 THR A C 18
ATOM 18341 O O . THR A 1 41 ? 1.827 2.591 4.625 1.00 0.00 41 THR A O 18
ATOM 18352 N N . PRO A 1 42 ? 3.820 3.437 5.244 1.00 0.00 42 PRO A N 18
ATOM 18353 C CA . PRO A 1 42 ? 4.607 2.378 4.603 1.00 0.00 42 PRO A CA 18
ATOM 18354 C C . PRO A 1 42 ? 4.263 1.001 5.165 1.00 0.00 42 PRO A C 18
ATOM 18355 O O . PRO A 1 42 ? 4.451 -0.021 4.504 1.00 0.00 42 PRO A O 18
ATOM 18366 N N . GLU A 1 43 ? 3.744 0.999 6.387 1.00 0.00 43 GLU A N 18
ATOM 18367 C CA . GLU A 1 43 ? 3.324 -0.222 7.057 1.00 0.00 43 GLU A CA 18
ATOM 18368 C C . GLU A 1 43 ? 2.207 -0.894 6.266 1.00 0.00 43 GLU A C 18
ATOM 18369 O O . GLU A 1 43 ? 2.267 -2.084 5.975 1.00 0.00 43 GLU A O 18
ATOM 18381 N N . LEU A 1 44 ? 1.197 -0.106 5.911 1.00 0.00 44 LEU A N 18
ATOM 18382 C CA . LEU A 1 44 ? 0.047 -0.606 5.164 1.00 0.00 44 LEU A CA 18
ATOM 18383 C C . LEU A 1 44 ? 0.445 -1.025 3.756 1.00 0.00 44 LEU A C 18
ATOM 18384 O O . LEU A 1 44 ? -0.067 -2.010 3.223 1.00 0.00 44 LEU A O 18
ATOM 18400 N N . VAL A 1 45 ? 1.365 -0.282 3.161 1.00 0.00 45 VAL A N 18
ATOM 18401 C CA . VAL A 1 45 ? 1.845 -0.601 1.825 1.00 0.00 45 VAL A CA 18
ATOM 18402 C C . VAL A 1 45 ? 2.564 -1.945 1.815 1.00 0.00 45 VAL A C 18
ATOM 18403 O O . VAL A 1 45 ? 2.322 -2.784 0.948 1.00 0.00 45 VAL A O 18
ATOM 18416 N N . GLU A 1 46 ? 3.443 -2.147 2.791 1.00 0.00 46 GLU A N 18
ATOM 18417 C CA . GLU A 1 46 ? 4.168 -3.403 2.903 1.00 0.00 46 GLU A CA 18
ATOM 18418 C C . GLU A 1 46 ? 3.219 -4.525 3.308 1.00 0.00 46 GLU A C 18
ATOM 18419 O O . GLU A 1 46 ? 3.328 -5.650 2.817 1.00 0.00 46 GLU A O 18
ATOM 18431 N N . GLN A 1 47 ? 2.282 -4.203 4.192 1.00 0.00 47 GLN A N 18
ATOM 18432 C CA . GLN A 1 47 ? 1.287 -5.163 4.647 1.00 0.00 47 GLN A CA 18
ATOM 18433 C C . GLN A 1 47 ? 0.559 -5.768 3.451 1.00 0.00 47 GLN A C 18
ATOM 18434 O O . GLN A 1 47 ? 0.421 -6.989 3.350 1.00 0.00 47 GLN A O 18
ATOM 18448 N N . ALA A 1 48 ? 0.123 -4.912 2.536 1.00 0.00 48 ALA A N 18
ATOM 18449 C CA . ALA A 1 48 ? -0.584 -5.368 1.349 1.00 0.00 48 ALA A CA 18
ATOM 18450 C C . ALA A 1 48 ? 0.324 -6.214 0.462 1.00 0.00 48 ALA A C 18
ATOM 18451 O O . ALA A 1 48 ? -0.138 -7.135 -0.214 1.00 0.00 48 ALA A O 18
ATOM 18458 N N . ARG A 1 49 ? 1.623 -5.919 0.487 1.00 0.00 49 ARG A N 18
ATOM 18459 C CA . ARG A 1 49 ? 2.592 -6.713 -0.257 1.00 0.00 49 ARG A CA 18
ATOM 18460 C C . ARG A 1 49 ? 2.664 -8.112 0.338 1.00 0.00 49 ARG A C 18
ATOM 18461 O O . ARG A 1 49 ? 2.902 -9.090 -0.367 1.00 0.00 49 ARG A O 18
ATOM 18482 N N . LEU A 1 50 ? 2.442 -8.197 1.643 1.00 0.00 50 LEU A N 18
ATOM 18483 C CA . LEU A 1 50 ? 2.442 -9.477 2.335 1.00 0.00 50 LEU A CA 18
ATOM 18484 C C . LEU A 1 50 ? 1.106 -10.189 2.187 1.00 0.00 50 LEU A C 18
ATOM 18485 O O . LEU A 1 50 ? 1.044 -11.411 2.282 1.00 0.00 50 LEU A O 18
ATOM 18501 N N . GLU A 1 51 ? 0.041 -9.432 1.962 1.00 0.00 51 GLU A N 18
ATOM 18502 C CA . GLU A 1 51 ? -1.251 -10.025 1.629 1.00 0.00 51 GLU A CA 18
ATOM 18503 C C . GLU A 1 51 ? -1.103 -10.913 0.403 1.00 0.00 51 GLU A C 18
ATOM 18504 O O . GLU A 1 51 ? -1.463 -12.089 0.416 1.00 0.00 51 GLU A O 18
ATOM 18516 N N . PHE A 1 52 ? -0.523 -10.348 -0.645 1.00 0.00 52 PHE A N 18
ATOM 18517 C CA . PHE A 1 52 ? -0.316 -11.080 -1.884 1.00 0.00 52 PHE A CA 18
ATOM 18518 C C . PHE A 1 52 ? 0.926 -11.952 -1.767 1.00 0.00 52 PHE A C 18
ATOM 18519 O O . PHE A 1 52 ? 1.091 -12.924 -2.503 1.00 0.00 52 PHE A O 18
ATOM 18536 N N . GLY A 1 53 ? 1.782 -11.599 -0.821 1.00 0.00 53 GLY A N 18
ATOM 18537 C CA . GLY A 1 53 ? 2.998 -12.352 -0.584 1.00 0.00 53 GLY A CA 18
ATOM 18538 C C . GLY A 1 53 ? 2.737 -13.661 0.135 1.00 0.00 53 GLY A C 18
ATOM 18539 O O . GLY A 1 53 ? 3.506 -14.605 0.008 1.00 0.00 53 GLY A O 18
ATOM 18543 N N . GLN A 1 54 ? 1.662 -13.711 0.910 1.00 0.00 54 GLN A N 18
ATOM 18544 C CA . GLN A 1 54 ? 1.271 -14.942 1.584 1.00 0.00 54 GLN A CA 18
ATOM 18545 C C . GLN A 1 54 ? 0.366 -15.778 0.693 1.00 0.00 54 GLN A C 18
ATOM 18546 O O . GLN A 1 54 ? 0.391 -17.006 0.754 1.00 0.00 54 GLN A O 18
ATOM 18560 N N . LEU A 1 55 ? -0.440 -15.114 -0.128 1.00 0.00 55 LEU A N 18
ATOM 18561 C CA . LEU A 1 55 ? -1.263 -15.817 -1.107 1.00 0.00 55 LEU A CA 18
ATOM 18562 C C . LEU A 1 55 ? -0.387 -16.389 -2.217 1.00 0.00 55 LEU A C 18
ATOM 18563 O O . LEU A 1 55 ? -0.695 -17.433 -2.793 1.00 0.00 55 LEU A O 18
ATOM 18579 N N . GLU A 1 56 ? 0.704 -15.678 -2.497 1.00 0.00 56 GLU A N 18
ATOM 18580 C CA . GLU A 1 56 ? 1.707 -16.091 -3.478 1.00 0.00 56 GLU A CA 18
ATOM 18581 C C . GLU A 1 56 ? 1.096 -16.324 -4.854 1.00 0.00 56 GLU A C 18
ATOM 18582 O O . GLU A 1 56 ? 0.829 -17.458 -5.256 1.00 0.00 56 GLU A O 18
ATOM 18594 N N . HIS A 1 57 ? 0.887 -15.237 -5.579 1.00 0.00 57 HIS A N 18
ATOM 18595 C CA . HIS A 1 57 ? 0.303 -15.310 -6.907 1.00 0.00 57 HIS A CA 18
ATOM 18596 C C . HIS A 1 57 ? 1.405 -15.492 -7.949 1.00 0.00 57 HIS A C 18
ATOM 18597 O O . HIS A 1 57 ? 1.530 -14.706 -8.888 1.00 0.00 57 HIS A O 18
ATOM 18612 N N . HIS A 1 58 ? 2.207 -16.534 -7.762 1.00 0.00 58 HIS A N 18
ATOM 18613 C CA . HIS A 1 58 ? 3.332 -16.818 -8.652 1.00 0.00 58 HIS A CA 18
ATOM 18614 C C . HIS A 1 58 ? 2.841 -17.384 -9.982 1.00 0.00 58 HIS A C 18
ATOM 18615 O O . HIS A 1 58 ? 1.728 -17.906 -10.069 1.00 0.00 58 HIS A O 18
ATOM 18630 N N . HIS A 1 59 ? 3.677 -17.297 -11.010 1.00 0.00 59 HIS A N 18
ATOM 18631 C CA . HIS A 1 59 ? 3.282 -17.711 -12.351 1.00 0.00 59 HIS A CA 18
ATOM 18632 C C . HIS A 1 59 ? 4.397 -18.482 -13.051 1.00 0.00 59 HIS A C 18
ATOM 18633 O O . HIS A 1 59 ? 5.453 -18.726 -12.470 1.00 0.00 59 HIS A O 18
ATOM 18648 N N . HIS A 1 60 ? 4.155 -18.846 -14.306 1.00 0.00 60 HIS A N 18
ATOM 18649 C CA . HIS A 1 60 ? 5.027 -19.770 -15.031 1.00 0.00 60 HIS A CA 18
ATOM 18650 C C . HIS A 1 60 ? 6.414 -19.184 -15.287 1.00 0.00 60 HIS A C 18
ATOM 18651 O O . HIS A 1 60 ? 6.555 -18.218 -16.037 1.00 0.00 60 HIS A O 18
ATOM 18666 N N . HIS A 1 61 ? 7.418 -19.788 -14.654 1.00 0.00 61 HIS A N 18
ATOM 18667 C CA . HIS A 1 61 ? 8.829 -19.455 -14.880 1.00 0.00 61 HIS A CA 18
ATOM 18668 C C . HIS A 1 61 ? 9.112 -17.965 -14.713 1.00 0.00 61 HIS A C 18
ATOM 18669 O O . HIS A 1 61 ? 9.297 -17.246 -15.700 1.00 0.00 61 HIS A O 18
ATOM 18684 N N . HIS A 1 62 ? 9.124 -17.510 -13.464 1.00 0.00 62 HIS A N 18
ATOM 18685 C CA . HIS A 1 62 ? 9.499 -16.137 -13.137 1.00 0.00 62 HIS A CA 18
ATOM 18686 C C . HIS A 1 62 ? 9.388 -15.921 -11.635 1.00 0.00 62 HIS A C 18
ATOM 18687 O O . HIS A 1 62 ? 8.395 -15.313 -11.194 1.00 0.00 62 HIS A O 18
ATOM 18703 N N . MET A 1 1 ? -10.735 8.698 -4.199 1.00 0.00 1 MET A N 19
ATOM 18704 C CA . MET A 1 1 ? -9.719 7.657 -4.465 1.00 0.00 1 MET A CA 19
ATOM 18705 C C . MET A 1 1 ? -8.349 8.312 -4.591 1.00 0.00 1 MET A C 19
ATOM 18706 O O . MET A 1 1 ? -8.266 9.533 -4.721 1.00 0.00 1 MET A O 19
ATOM 18722 N N . ASN A 1 2 ? -7.289 7.505 -4.535 1.00 0.00 2 ASN A N 19
ATOM 18723 C CA . ASN A 1 2 ? -5.915 8.009 -4.576 1.00 0.00 2 ASN A CA 19
ATOM 18724 C C . ASN A 1 2 ? -5.623 8.842 -3.340 1.00 0.00 2 ASN A C 19
ATOM 18725 O O . ASN A 1 2 ? -5.757 10.067 -3.345 1.00 0.00 2 ASN A O 19
ATOM 18736 N N . LEU A 1 3 ? -5.257 8.158 -2.271 1.00 0.00 3 LEU A N 19
ATOM 18737 C CA . LEU A 1 3 ? -4.984 8.806 -0.999 1.00 0.00 3 LEU A CA 19
ATOM 18738 C C . LEU A 1 3 ? -3.596 9.433 -1.000 1.00 0.00 3 LEU A C 19
ATOM 18739 O O . LEU A 1 3 ? -2.873 9.348 -1.992 1.00 0.00 3 LEU A O 19
ATOM 18755 N N . ARG A 1 4 ? -3.229 10.065 0.102 1.00 0.00 4 ARG A N 19
ATOM 18756 C CA . ARG A 1 4 ? -1.931 10.706 0.208 1.00 0.00 4 ARG A CA 19
ATOM 18757 C C . ARG A 1 4 ? -0.875 9.698 0.643 1.00 0.00 4 ARG A C 19
ATOM 18758 O O . ARG A 1 4 ? -0.998 9.055 1.691 1.00 0.00 4 ARG A O 19
ATOM 18779 N N . TRP A 1 5 ? 0.152 9.554 -0.175 1.00 0.00 5 TRP A N 19
ATOM 18780 C CA . TRP A 1 5 ? 1.210 8.600 0.090 1.00 0.00 5 TRP A CA 19
ATOM 18781 C C . TRP A 1 5 ? 2.386 9.280 0.772 1.00 0.00 5 TRP A C 19
ATOM 18782 O O . TRP A 1 5 ? 2.884 10.301 0.294 1.00 0.00 5 TRP A O 19
ATOM 18803 N N . THR A 1 6 ? 2.812 8.728 1.897 1.00 0.00 6 THR A N 19
ATOM 18804 C CA . THR A 1 6 ? 4.032 9.182 2.542 1.00 0.00 6 THR A CA 19
ATOM 18805 C C . THR A 1 6 ? 5.234 8.841 1.666 1.00 0.00 6 THR A C 19
ATOM 18806 O O . THR A 1 6 ? 5.147 7.952 0.815 1.00 0.00 6 THR A O 19
ATOM 18817 N N . SER A 1 7 ? 6.345 9.538 1.865 1.00 0.00 7 SER A N 19
ATOM 18818 C CA . SER A 1 7 ? 7.546 9.294 1.078 1.00 0.00 7 SER A CA 19
ATOM 18819 C C . SER A 1 7 ? 7.987 7.836 1.192 1.00 0.00 7 SER A C 19
ATOM 18820 O O . SER A 1 7 ? 8.376 7.214 0.204 1.00 0.00 7 SER A O 19
ATOM 18828 N N . GLU A 1 8 ? 7.880 7.294 2.398 1.00 0.00 8 GLU A N 19
ATOM 18829 C CA . GLU A 1 8 ? 8.254 5.913 2.667 1.00 0.00 8 GLU A CA 19
ATOM 18830 C C . GLU A 1 8 ? 7.308 4.960 1.950 1.00 0.00 8 GLU A C 19
ATOM 18831 O O . GLU A 1 8 ? 7.732 3.954 1.382 1.00 0.00 8 GLU A O 19
ATOM 18843 N N . ALA A 1 9 ? 6.022 5.293 1.980 1.00 0.00 9 ALA A N 19
ATOM 18844 C CA . ALA A 1 9 ? 5.002 4.490 1.314 1.00 0.00 9 ALA A CA 19
ATOM 18845 C C . ALA A 1 9 ? 5.248 4.437 -0.188 1.00 0.00 9 ALA A C 19
ATOM 18846 O O . ALA A 1 9 ? 5.087 3.390 -0.811 1.00 0.00 9 ALA A O 19
ATOM 18853 N N . LYS A 1 10 ? 5.647 5.567 -0.761 1.00 0.00 10 LYS A N 19
ATOM 18854 C CA . LYS A 1 10 ? 5.947 5.634 -2.185 1.00 0.00 10 LYS A CA 19
ATOM 18855 C C . LYS A 1 10 ? 7.120 4.721 -2.525 1.00 0.00 10 LYS A C 19
ATOM 18856 O O . LYS A 1 10 ? 7.097 4.008 -3.529 1.00 0.00 10 LYS A O 19
ATOM 18875 N N . THR A 1 11 ? 8.140 4.733 -1.671 1.00 0.00 11 THR A N 19
ATOM 18876 C CA . THR A 1 11 ? 9.299 3.876 -1.855 1.00 0.00 11 THR A CA 19
ATOM 18877 C C . THR A 1 11 ? 8.900 2.402 -1.739 1.00 0.00 11 THR A C 19
ATOM 18878 O O . THR A 1 11 ? 9.286 1.577 -2.568 1.00 0.00 11 THR A O 19
ATOM 18889 N N . LYS A 1 12 ? 8.098 2.090 -0.723 1.00 0.00 12 LYS A N 19
ATOM 18890 C CA . LYS A 1 12 ? 7.613 0.728 -0.503 1.00 0.00 12 LYS A CA 19
ATOM 18891 C C . LYS A 1 12 ? 6.731 0.260 -1.654 1.00 0.00 12 LYS A C 19
ATOM 18892 O O . LYS A 1 12 ? 6.748 -0.916 -2.017 1.00 0.00 12 LYS A O 19
ATOM 18911 N N . LEU A 1 13 ? 5.962 1.179 -2.224 1.00 0.00 13 LEU A N 19
ATOM 18912 C CA . LEU A 1 13 ? 5.121 0.861 -3.371 1.00 0.00 13 LEU A CA 19
ATOM 18913 C C . LEU A 1 13 ? 5.993 0.467 -4.559 1.00 0.00 13 LEU A C 19
ATOM 18914 O O . LEU A 1 13 ? 5.624 -0.385 -5.365 1.00 0.00 13 LEU A O 19
ATOM 18930 N N . LYS A 1 14 ? 7.169 1.079 -4.639 1.00 0.00 14 LYS A N 19
ATOM 18931 C CA . LYS A 1 14 ? 8.125 0.795 -5.702 1.00 0.00 14 LYS A CA 19
ATOM 18932 C C . LYS A 1 14 ? 8.796 -0.564 -5.497 1.00 0.00 14 LYS A C 19
ATOM 18933 O O . LYS A 1 14 ? 9.512 -1.050 -6.373 1.00 0.00 14 LYS A O 19
ATOM 18952 N N . ASN A 1 15 ? 8.571 -1.172 -4.338 1.00 0.00 15 ASN A N 19
ATOM 18953 C CA . ASN A 1 15 ? 9.089 -2.512 -4.074 1.00 0.00 15 ASN A CA 19
ATOM 18954 C C . ASN A 1 15 ? 8.201 -3.550 -4.739 1.00 0.00 15 ASN A C 19
ATOM 18955 O O . ASN A 1 15 ? 8.636 -4.664 -5.030 1.00 0.00 15 ASN A O 19
ATOM 18966 N N . ILE A 1 16 ? 6.950 -3.174 -4.982 1.00 0.00 16 ILE A N 19
ATOM 18967 C CA . ILE A 1 16 ? 5.963 -4.105 -5.508 1.00 0.00 16 ILE A CA 19
ATOM 18968 C C . ILE A 1 16 ? 6.071 -4.211 -7.027 1.00 0.00 16 ILE A C 19
ATOM 18969 O O . ILE A 1 16 ? 6.084 -3.192 -7.725 1.00 0.00 16 ILE A O 19
ATOM 18985 N N . PRO A 1 17 ? 6.174 -5.448 -7.554 1.00 0.00 17 PRO A N 19
ATOM 18986 C CA . PRO A 1 17 ? 6.202 -5.700 -8.998 1.00 0.00 17 PRO A CA 19
ATOM 18987 C C . PRO A 1 17 ? 5.023 -5.044 -9.716 1.00 0.00 17 PRO A C 19
ATOM 18988 O O . PRO A 1 17 ? 3.908 -5.029 -9.193 1.00 0.00 17 PRO A O 19
ATOM 18999 N N . PHE A 1 18 ? 5.270 -4.524 -10.916 1.00 0.00 18 PHE A N 19
ATOM 19000 C CA . PHE A 1 18 ? 4.256 -3.768 -11.657 1.00 0.00 18 PHE A CA 19
ATOM 19001 C C . PHE A 1 18 ? 2.991 -4.597 -11.883 1.00 0.00 18 PHE A C 19
ATOM 19002 O O . PHE A 1 18 ? 1.894 -4.051 -11.986 1.00 0.00 18 PHE A O 19
ATOM 19019 N N . PHE A 1 19 ? 3.155 -5.914 -11.936 1.00 0.00 19 PHE A N 19
ATOM 19020 C CA . PHE A 1 19 ? 2.039 -6.824 -12.163 1.00 0.00 19 PHE A CA 19
ATOM 19021 C C . PHE A 1 19 ? 1.031 -6.766 -11.017 1.00 0.00 19 PHE A C 19
ATOM 19022 O O . PHE A 1 19 ? -0.171 -6.927 -11.226 1.00 0.00 19 PHE A O 19
ATOM 19039 N N . ALA A 1 20 ? 1.519 -6.517 -9.812 1.00 0.00 20 ALA A N 19
ATOM 19040 C CA . ALA A 1 20 ? 0.670 -6.561 -8.628 1.00 0.00 20 ALA A CA 19
ATOM 19041 C C . ALA A 1 20 ? 0.596 -5.210 -7.926 1.00 0.00 20 ALA A C 19
ATOM 19042 O O . ALA A 1 20 ? -0.169 -5.048 -6.984 1.00 0.00 20 ALA A O 19
ATOM 19049 N N . ARG A 1 21 ? 1.376 -4.240 -8.392 1.00 0.00 21 ARG A N 19
ATOM 19050 C CA . ARG A 1 21 ? 1.485 -2.956 -7.704 1.00 0.00 21 ARG A CA 19
ATOM 19051 C C . ARG A 1 21 ? 0.161 -2.199 -7.691 1.00 0.00 21 ARG A C 19
ATOM 19052 O O . ARG A 1 21 ? -0.228 -1.647 -6.666 1.00 0.00 21 ARG A O 19
ATOM 19073 N N . SER A 1 22 ? -0.533 -2.178 -8.820 1.00 0.00 22 SER A N 19
ATOM 19074 C CA . SER A 1 22 ? -1.789 -1.446 -8.914 1.00 0.00 22 SER A CA 19
ATOM 19075 C C . SER A 1 22 ? -2.873 -2.156 -8.110 1.00 0.00 22 SER A C 19
ATOM 19076 O O . SER A 1 22 ? -3.713 -1.522 -7.464 1.00 0.00 22 SER A O 19
ATOM 19084 N N . GLN A 1 23 ? -2.837 -3.479 -8.140 1.00 0.00 23 GLN A N 19
ATOM 19085 C CA . GLN A 1 23 ? -3.786 -4.291 -7.400 1.00 0.00 23 GLN A CA 19
ATOM 19086 C C . GLN A 1 23 ? -3.534 -4.167 -5.898 1.00 0.00 23 GLN A C 19
ATOM 19087 O O . GLN A 1 23 ? -4.472 -4.083 -5.097 1.00 0.00 23 GLN A O 19
ATOM 19101 N N . ALA A 1 24 ? -2.261 -4.134 -5.526 1.00 0.00 24 ALA A N 19
ATOM 19102 C CA . ALA A 1 24 ? -1.871 -3.937 -4.141 1.00 0.00 24 ALA A CA 19
ATOM 19103 C C . ALA A 1 24 ? -2.232 -2.533 -3.682 1.00 0.00 24 ALA A C 19
ATOM 19104 O O . ALA A 1 24 ? -2.682 -2.342 -2.559 1.00 0.00 24 ALA A O 19
ATOM 19111 N N . LYS A 1 25 ? -2.044 -1.561 -4.568 1.00 0.00 25 LYS A N 19
ATOM 19112 C CA . LYS A 1 25 ? -2.384 -0.172 -4.278 1.00 0.00 25 LYS A CA 19
ATOM 19113 C C . LYS A 1 25 ? -3.857 -0.042 -3.908 1.00 0.00 25 LYS A C 19
ATOM 19114 O O . LYS A 1 25 ? -4.203 0.648 -2.949 1.00 0.00 25 LYS A O 19
ATOM 19133 N N . ALA A 1 26 ? -4.717 -0.720 -4.663 1.00 0.00 26 ALA A N 19
ATOM 19134 C CA . ALA A 1 26 ? -6.146 -0.737 -4.366 1.00 0.00 26 ALA A CA 19
ATOM 19135 C C . ALA A 1 26 ? -6.395 -1.314 -2.973 1.00 0.00 26 ALA A C 19
ATOM 19136 O O . ALA A 1 26 ? -7.249 -0.827 -2.227 1.00 0.00 26 ALA A O 19
ATOM 19143 N N . ARG A 1 27 ? -5.630 -2.348 -2.633 1.00 0.00 27 ARG A N 19
ATOM 19144 C CA . ARG A 1 27 ? -5.695 -2.961 -1.312 1.00 0.00 27 ARG A CA 19
ATOM 19145 C C . ARG A 1 27 ? -5.236 -1.970 -0.242 1.00 0.00 27 ARG A C 19
ATOM 19146 O O . ARG A 1 27 ? -5.876 -1.831 0.800 1.00 0.00 27 ARG A O 19
ATOM 19167 N N . ILE A 1 28 ? -4.135 -1.277 -0.522 1.00 0.00 28 ILE A N 19
ATOM 19168 C CA . ILE A 1 28 ? -3.567 -0.289 0.396 1.00 0.00 28 ILE A CA 19
ATOM 19169 C C . ILE A 1 28 ? -4.565 0.829 0.689 1.00 0.00 28 ILE A C 19
ATOM 19170 O O . ILE A 1 28 ? -4.796 1.179 1.849 1.00 0.00 28 ILE A O 19
ATOM 19186 N N . GLU A 1 29 ? -5.156 1.382 -0.368 1.00 0.00 29 GLU A N 19
ATOM 19187 C CA . GLU A 1 29 ? -6.147 2.443 -0.228 1.00 0.00 29 GLU A CA 19
ATOM 19188 C C . GLU A 1 29 ? -7.302 1.987 0.660 1.00 0.00 29 GLU A C 19
ATOM 19189 O O . GLU A 1 29 ? -7.798 2.745 1.496 1.00 0.00 29 GLU A O 19
ATOM 19201 N N . GLN A 1 30 ? -7.706 0.731 0.495 1.00 0.00 30 GLN A N 19
ATOM 19202 C CA . GLN A 1 30 ? -8.803 0.177 1.276 1.00 0.00 30 GLN A CA 19
ATOM 19203 C C . GLN A 1 30 ? -8.383 0.002 2.735 1.00 0.00 30 GLN A C 19
ATOM 19204 O O . GLN A 1 30 ? -9.159 0.275 3.649 1.00 0.00 30 GLN A O 19
ATOM 19218 N N . LEU A 1 31 ? -7.146 -0.440 2.940 1.00 0.00 31 LEU A N 19
ATOM 19219 C CA . LEU A 1 31 ? -6.601 -0.624 4.283 1.00 0.00 31 LEU A CA 19
ATOM 19220 C C . LEU A 1 31 ? -6.536 0.703 5.031 1.00 0.00 31 LEU A C 19
ATOM 19221 O O . LEU A 1 31 ? -6.819 0.767 6.228 1.00 0.00 31 LEU A O 19
ATOM 19237 N N . ALA A 1 32 ? -6.181 1.764 4.313 1.00 0.00 32 ALA A N 19
ATOM 19238 C CA . ALA A 1 32 ? -6.093 3.093 4.903 1.00 0.00 32 ALA A CA 19
ATOM 19239 C C . ALA A 1 32 ? -7.465 3.590 5.339 1.00 0.00 32 ALA A C 19
ATOM 19240 O O . ALA A 1 32 ? -7.594 4.269 6.357 1.00 0.00 32 ALA A O 19
ATOM 19247 N N . ARG A 1 33 ? -8.493 3.238 4.577 1.00 0.00 33 ARG A N 19
ATOM 19248 C CA . ARG A 1 33 ? -9.859 3.598 4.937 1.00 0.00 33 ARG A CA 19
ATOM 19249 C C . ARG A 1 33 ? -10.298 2.846 6.191 1.00 0.00 33 ARG A C 19
ATOM 19250 O O . ARG A 1 33 ? -11.114 3.341 6.967 1.00 0.00 33 ARG A O 19
ATOM 19271 N N . GLN A 1 34 ? -9.741 1.656 6.392 1.00 0.00 34 GLN A N 19
ATOM 19272 C CA . GLN A 1 34 ? -10.019 0.871 7.591 1.00 0.00 34 GLN A CA 19
ATOM 19273 C C . GLN A 1 34 ? -9.262 1.445 8.781 1.00 0.00 34 GLN A C 19
ATOM 19274 O O . GLN A 1 34 ? -9.707 1.346 9.928 1.00 0.00 34 GLN A O 19
ATOM 19288 N N . ALA A 1 35 ? -8.113 2.046 8.500 1.00 0.00 35 ALA A N 19
ATOM 19289 C CA . ALA A 1 35 ? -7.373 2.791 9.508 1.00 0.00 35 ALA A CA 19
ATOM 19290 C C . ALA A 1 35 ? -8.021 4.155 9.711 1.00 0.00 35 ALA A C 19
ATOM 19291 O O . ALA A 1 35 ? -7.668 4.898 10.628 1.00 0.00 35 ALA A O 19
ATOM 19298 N N . GLU A 1 36 ? -8.962 4.466 8.822 1.00 0.00 36 GLU A N 19
ATOM 19299 C CA . GLU A 1 36 ? -9.766 5.680 8.897 1.00 0.00 36 GLU A CA 19
ATOM 19300 C C . GLU A 1 36 ? -8.901 6.924 8.748 1.00 0.00 36 GLU A C 19
ATOM 19301 O O . GLU A 1 36 ? -9.025 7.883 9.515 1.00 0.00 36 GLU A O 19
ATOM 19313 N N . GLN A 1 37 ? -8.036 6.902 7.745 1.00 0.00 37 GLN A N 19
ATOM 19314 C CA . GLN A 1 37 ? -7.195 8.044 7.430 1.00 0.00 37 GLN A CA 19
ATOM 19315 C C . GLN A 1 37 ? -6.921 8.090 5.929 1.00 0.00 37 GLN A C 19
ATOM 19316 O O . GLN A 1 37 ? -7.134 7.105 5.221 1.00 0.00 37 GLN A O 19
ATOM 19330 N N . ASP A 1 38 ? -6.471 9.237 5.443 1.00 0.00 38 ASP A N 19
ATOM 19331 C CA . ASP A 1 38 ? -6.168 9.404 4.023 1.00 0.00 38 ASP A CA 19
ATOM 19332 C C . ASP A 1 38 ? -4.676 9.300 3.788 1.00 0.00 38 ASP A C 19
ATOM 19333 O O . ASP A 1 38 ? -4.202 9.418 2.661 1.00 0.00 38 ASP A O 19
ATOM 19342 N N . ILE A 1 39 ? -3.944 9.100 4.865 1.00 0.00 39 ILE A N 19
ATOM 19343 C CA . ILE A 1 39 ? -2.503 8.969 4.800 1.00 0.00 39 ILE A CA 19
ATOM 19344 C C . ILE A 1 39 ? -2.118 7.500 4.864 1.00 0.00 39 ILE A C 19
ATOM 19345 O O . ILE A 1 39 ? -2.490 6.800 5.803 1.00 0.00 39 ILE A O 19
ATOM 19361 N N . VAL A 1 40 ? -1.390 7.023 3.871 1.00 0.00 40 VAL A N 19
ATOM 19362 C CA . VAL A 1 40 ? -0.909 5.656 3.908 1.00 0.00 40 VAL A CA 19
ATOM 19363 C C . VAL A 1 40 ? 0.532 5.622 4.400 1.00 0.00 40 VAL A C 19
ATOM 19364 O O . VAL A 1 40 ? 1.378 6.410 3.964 1.00 0.00 40 VAL A O 19
ATOM 19377 N N . THR A 1 41 ? 0.797 4.745 5.346 1.00 0.00 41 THR A N 19
ATOM 19378 C CA . THR A 1 41 ? 2.138 4.557 5.848 1.00 0.00 41 THR A CA 19
ATOM 19379 C C . THR A 1 41 ? 2.791 3.390 5.118 1.00 0.00 41 THR A C 19
ATOM 19380 O O . THR A 1 41 ? 2.093 2.585 4.490 1.00 0.00 41 THR A O 19
ATOM 19391 N N . PRO A 1 42 ? 4.128 3.281 5.166 1.00 0.00 42 PRO A N 19
ATOM 19392 C CA . PRO A 1 42 ? 4.847 2.170 4.535 1.00 0.00 42 PRO A CA 19
ATOM 19393 C C . PRO A 1 42 ? 4.379 0.827 5.080 1.00 0.00 42 PRO A C 19
ATOM 19394 O O . PRO A 1 42 ? 4.490 -0.203 4.414 1.00 0.00 42 PRO A O 19
ATOM 19405 N N . GLU A 1 43 ? 3.842 0.864 6.297 1.00 0.00 43 GLU A N 19
ATOM 19406 C CA . GLU A 1 43 ? 3.271 -0.311 6.940 1.00 0.00 43 GLU A CA 19
ATOM 19407 C C . GLU A 1 43 ? 2.137 -0.880 6.098 1.00 0.00 43 GLU A C 19
ATOM 19408 O O . GLU A 1 43 ? 2.176 -2.036 5.696 1.00 0.00 43 GLU A O 19
ATOM 19420 N N . LEU A 1 44 ? 1.146 -0.043 5.807 1.00 0.00 44 LEU A N 19
ATOM 19421 C CA . LEU A 1 44 ? -0.032 -0.470 5.053 1.00 0.00 44 LEU A CA 19
ATOM 19422 C C . LEU A 1 44 ? 0.350 -0.941 3.655 1.00 0.00 44 LEU A C 19
ATOM 19423 O O . LEU A 1 44 ? -0.200 -1.922 3.151 1.00 0.00 44 LEU A O 19
ATOM 19439 N N . VAL A 1 45 ? 1.303 -0.248 3.046 1.00 0.00 45 VAL A N 19
ATOM 19440 C CA . VAL A 1 45 ? 1.789 -0.611 1.721 1.00 0.00 45 VAL A CA 19
ATOM 19441 C C . VAL A 1 45 ? 2.395 -2.010 1.738 1.00 0.00 45 VAL A C 19
ATOM 19442 O O . VAL A 1 45 ? 2.079 -2.850 0.893 1.00 0.00 45 VAL A O 19
ATOM 19455 N N . GLU A 1 46 ? 3.250 -2.258 2.718 1.00 0.00 46 GLU A N 19
ATOM 19456 C CA . GLU A 1 46 ? 3.912 -3.544 2.835 1.00 0.00 46 GLU A CA 19
ATOM 19457 C C . GLU A 1 46 ? 2.930 -4.616 3.289 1.00 0.00 46 GLU A C 19
ATOM 19458 O O . GLU A 1 46 ? 2.979 -5.746 2.808 1.00 0.00 46 GLU A O 19
ATOM 19470 N N . GLN A 1 47 ? 2.030 -4.255 4.199 1.00 0.00 47 GLN A N 19
ATOM 19471 C CA . GLN A 1 47 ? 0.996 -5.171 4.662 1.00 0.00 47 GLN A CA 19
ATOM 19472 C C . GLN A 1 47 ? 0.203 -5.716 3.487 1.00 0.00 47 GLN A C 19
ATOM 19473 O O . GLN A 1 47 ? -0.077 -6.912 3.420 1.00 0.00 47 GLN A O 19
ATOM 19487 N N . ALA A 1 48 ? -0.142 -4.835 2.555 1.00 0.00 48 ALA A N 19
ATOM 19488 C CA . ALA A 1 48 ? -0.868 -5.240 1.365 1.00 0.00 48 ALA A CA 19
ATOM 19489 C C . ALA A 1 48 ? 0.016 -6.083 0.456 1.00 0.00 48 ALA A C 19
ATOM 19490 O O . ALA A 1 48 ? -0.460 -6.990 -0.228 1.00 0.00 48 ALA A O 19
ATOM 19497 N N . ARG A 1 49 ? 1.314 -5.795 0.466 1.00 0.00 49 ARG A N 19
ATOM 19498 C CA . ARG A 1 49 ? 2.260 -6.575 -0.314 1.00 0.00 49 ARG A CA 19
ATOM 19499 C C . ARG A 1 49 ? 2.362 -7.976 0.270 1.00 0.00 49 ARG A C 19
ATOM 19500 O O . ARG A 1 49 ? 2.539 -8.951 -0.449 1.00 0.00 49 ARG A O 19
ATOM 19521 N N . LEU A 1 50 ? 2.227 -8.062 1.587 1.00 0.00 50 LEU A N 19
ATOM 19522 C CA . LEU A 1 50 ? 2.229 -9.344 2.272 1.00 0.00 50 LEU A CA 19
ATOM 19523 C C . LEU A 1 50 ? 0.915 -10.078 2.059 1.00 0.00 50 LEU A C 19
ATOM 19524 O O . LEU A 1 50 ? 0.884 -11.301 2.080 1.00 0.00 50 LEU A O 19
ATOM 19540 N N . GLU A 1 51 ? -0.166 -9.335 1.850 1.00 0.00 51 GLU A N 19
ATOM 19541 C CA . GLU A 1 51 ? -1.440 -9.942 1.474 1.00 0.00 51 GLU A CA 19
ATOM 19542 C C . GLU A 1 51 ? -1.239 -10.800 0.231 1.00 0.00 51 GLU A C 19
ATOM 19543 O O . GLU A 1 51 ? -1.569 -11.989 0.204 1.00 0.00 51 GLU A O 19
ATOM 19555 N N . PHE A 1 52 ? -0.641 -10.195 -0.783 1.00 0.00 52 PHE A N 19
ATOM 19556 C CA . PHE A 1 52 ? -0.414 -10.872 -2.046 1.00 0.00 52 PHE A CA 19
ATOM 19557 C C . PHE A 1 52 ? 0.823 -11.754 -1.961 1.00 0.00 52 PHE A C 19
ATOM 19558 O O . PHE A 1 52 ? 1.001 -12.659 -2.766 1.00 0.00 52 PHE A O 19
ATOM 19575 N N . GLY A 1 53 ? 1.666 -11.481 -0.972 1.00 0.00 53 GLY A N 19
ATOM 19576 C CA . GLY A 1 53 ? 2.820 -12.317 -0.720 1.00 0.00 53 GLY A CA 19
ATOM 19577 C C . GLY A 1 53 ? 2.426 -13.633 -0.080 1.00 0.00 53 GLY A C 19
ATOM 19578 O O . GLY A 1 53 ? 3.055 -14.664 -0.317 1.00 0.00 53 GLY A O 19
ATOM 19582 N N . GLN A 1 54 ? 1.387 -13.594 0.749 1.00 0.00 54 GLN A N 19
ATOM 19583 C CA . GLN A 1 54 ? 0.816 -14.807 1.321 1.00 0.00 54 GLN A CA 19
ATOM 19584 C C . GLN A 1 54 ? 0.026 -15.546 0.258 1.00 0.00 54 GLN A C 19
ATOM 19585 O O . GLN A 1 54 ? -0.138 -16.766 0.314 1.00 0.00 54 GLN A O 19
ATOM 19599 N N . LEU A 1 55 ? -0.483 -14.792 -0.706 1.00 0.00 55 LEU A N 19
ATOM 19600 C CA . LEU A 1 55 ? -1.208 -15.378 -1.814 1.00 0.00 55 LEU A CA 19
ATOM 19601 C C . LEU A 1 55 ? -0.265 -15.797 -2.942 1.00 0.00 55 LEU A C 19
ATOM 19602 O O . LEU A 1 55 ? 0.299 -16.888 -2.908 1.00 0.00 55 LEU A O 19
ATOM 19618 N N . GLU A 1 56 ? -0.090 -14.914 -3.934 1.00 0.00 56 GLU A N 19
ATOM 19619 C CA . GLU A 1 56 ? 0.611 -15.249 -5.184 1.00 0.00 56 GLU A CA 19
ATOM 19620 C C . GLU A 1 56 ? -0.056 -16.435 -5.879 1.00 0.00 56 GLU A C 19
ATOM 19621 O O . GLU A 1 56 ? 0.486 -17.011 -6.823 1.00 0.00 56 GLU A O 19
ATOM 19633 N N . HIS A 1 57 ? -1.245 -16.772 -5.403 1.00 0.00 57 HIS A N 19
ATOM 19634 C CA . HIS A 1 57 ? -2.040 -17.868 -5.926 1.00 0.00 57 HIS A CA 19
ATOM 19635 C C . HIS A 1 57 ? -3.498 -17.456 -5.840 1.00 0.00 57 HIS A C 19
ATOM 19636 O O . HIS A 1 57 ? -3.832 -16.560 -5.063 1.00 0.00 57 HIS A O 19
ATOM 19651 N N . HIS A 1 58 ? -4.360 -18.075 -6.632 1.00 0.00 58 HIS A N 19
ATOM 19652 C CA . HIS A 1 58 ? -5.785 -17.772 -6.549 1.00 0.00 58 HIS A CA 19
ATOM 19653 C C . HIS A 1 58 ? -6.348 -18.297 -5.228 1.00 0.00 58 HIS A C 19
ATOM 19654 O O . HIS A 1 58 ? -5.996 -19.396 -4.789 1.00 0.00 58 HIS A O 19
ATOM 19669 N N . HIS A 1 59 ? -7.200 -17.499 -4.594 1.00 0.00 59 HIS A N 19
ATOM 19670 C CA . HIS A 1 59 ? -7.750 -17.838 -3.283 1.00 0.00 59 HIS A CA 19
ATOM 19671 C C . HIS A 1 59 ? -8.518 -19.161 -3.345 1.00 0.00 59 HIS A C 19
ATOM 19672 O O . HIS A 1 59 ? -8.277 -20.063 -2.546 1.00 0.00 59 HIS A O 19
ATOM 19687 N N . HIS A 1 60 ? -9.439 -19.261 -4.294 1.00 0.00 60 HIS A N 19
ATOM 19688 C CA . HIS A 1 60 ? -10.214 -20.480 -4.522 1.00 0.00 60 HIS A CA 19
ATOM 19689 C C . HIS A 1 60 ? -10.692 -20.512 -5.962 1.00 0.00 60 HIS A C 19
ATOM 19690 O O . HIS A 1 60 ? -10.251 -19.708 -6.780 1.00 0.00 60 HIS A O 19
ATOM 19705 N N . HIS A 1 61 ? -11.564 -21.452 -6.284 1.00 0.00 61 HIS A N 19
ATOM 19706 C CA . HIS A 1 61 ? -12.255 -21.423 -7.562 1.00 0.00 61 HIS A CA 19
ATOM 19707 C C . HIS A 1 61 ? -13.705 -21.035 -7.323 1.00 0.00 61 HIS A C 19
ATOM 19708 O O . HIS A 1 61 ? -14.359 -21.574 -6.432 1.00 0.00 61 HIS A O 19
ATOM 19723 N N . HIS A 1 62 ? -14.194 -20.074 -8.083 1.00 0.00 62 HIS A N 19
ATOM 19724 C CA . HIS A 1 62 ? -15.544 -19.581 -7.884 1.00 0.00 62 HIS A CA 19
ATOM 19725 C C . HIS A 1 62 ? -16.355 -19.743 -9.160 1.00 0.00 62 HIS A C 19
ATOM 19726 O O . HIS A 1 62 ? -17.070 -20.757 -9.278 1.00 0.00 62 HIS A O 19
ATOM 19742 N N . MET A 1 1 ? -10.266 9.613 -4.172 1.00 0.00 1 MET A N 20
ATOM 19743 C CA . MET A 1 1 ? -9.749 8.570 -5.089 1.00 0.00 1 MET A CA 20
ATOM 19744 C C . MET A 1 1 ? -8.384 8.097 -4.607 1.00 0.00 1 MET A C 20
ATOM 19745 O O . MET A 1 1 ? -8.270 7.044 -3.971 1.00 0.00 1 MET A O 20
ATOM 19761 N N . ASN A 1 2 ? -7.354 8.886 -4.895 1.00 0.00 2 ASN A N 20
ATOM 19762 C CA . ASN A 1 2 ? -6.016 8.587 -4.411 1.00 0.00 2 ASN A CA 20
ATOM 19763 C C . ASN A 1 2 ? -5.824 9.191 -3.034 1.00 0.00 2 ASN A C 20
ATOM 19764 O O . ASN A 1 2 ? -6.136 10.366 -2.815 1.00 0.00 2 ASN A O 20
ATOM 19775 N N . LEU A 1 3 ? -5.315 8.396 -2.116 1.00 0.00 3 LEU A N 20
ATOM 19776 C CA . LEU A 1 3 ? -5.072 8.858 -0.761 1.00 0.00 3 LEU A CA 20
ATOM 19777 C C . LEU A 1 3 ? -3.705 9.519 -0.663 1.00 0.00 3 LEU A C 20
ATOM 19778 O O . LEU A 1 3 ? -2.982 9.627 -1.656 1.00 0.00 3 LEU A O 20
ATOM 19794 N N . ARG A 1 4 ? -3.361 9.985 0.526 1.00 0.00 4 ARG A N 20
ATOM 19795 C CA . ARG A 1 4 ? -2.100 10.672 0.733 1.00 0.00 4 ARG A CA 20
ATOM 19796 C C . ARG A 1 4 ? -0.997 9.675 1.035 1.00 0.00 4 ARG A C 20
ATOM 19797 O O . ARG A 1 4 ? -0.967 9.055 2.100 1.00 0.00 4 ARG A O 20
ATOM 19818 N N . TRP A 1 5 ? -0.102 9.519 0.078 1.00 0.00 5 TRP A N 20
ATOM 19819 C CA . TRP A 1 5 ? 0.990 8.572 0.192 1.00 0.00 5 TRP A CA 20
ATOM 19820 C C . TRP A 1 5 ? 2.224 9.237 0.772 1.00 0.00 5 TRP A C 20
ATOM 19821 O O . TRP A 1 5 ? 2.662 10.283 0.289 1.00 0.00 5 TRP A O 20
ATOM 19842 N N . THR A 1 6 ? 2.771 8.640 1.813 1.00 0.00 6 THR A N 20
ATOM 19843 C CA . THR A 1 6 ? 4.022 9.103 2.373 1.00 0.00 6 THR A CA 20
ATOM 19844 C C . THR A 1 6 ? 5.163 8.730 1.432 1.00 0.00 6 THR A C 20
ATOM 19845 O O . THR A 1 6 ? 5.046 7.772 0.665 1.00 0.00 6 THR A O 20
ATOM 19856 N N . SER A 1 7 ? 6.248 9.489 1.468 1.00 0.00 7 SER A N 20
ATOM 19857 C CA . SER A 1 7 ? 7.390 9.223 0.603 1.00 0.00 7 SER A CA 20
ATOM 19858 C C . SER A 1 7 ? 7.935 7.821 0.868 1.00 0.00 7 SER A C 20
ATOM 19859 O O . SER A 1 7 ? 8.402 7.135 -0.042 1.00 0.00 7 SER A O 20
ATOM 19867 N N . GLU A 1 8 ? 7.834 7.398 2.121 1.00 0.00 8 GLU A N 20
ATOM 19868 C CA . GLU A 1 8 ? 8.225 6.055 2.517 1.00 0.00 8 GLU A CA 20
ATOM 19869 C C . GLU A 1 8 ? 7.301 5.021 1.879 1.00 0.00 8 GLU A C 20
ATOM 19870 O O . GLU A 1 8 ? 7.756 4.007 1.350 1.00 0.00 8 GLU A O 20
ATOM 19882 N N . ALA A 1 9 ? 5.999 5.297 1.924 1.00 0.00 9 ALA A N 20
ATOM 19883 C CA . ALA A 1 9 ? 4.997 4.414 1.335 1.00 0.00 9 ALA A CA 20
ATOM 19884 C C . ALA A 1 9 ? 5.187 4.304 -0.172 1.00 0.00 9 ALA A C 20
ATOM 19885 O O . ALA A 1 9 ? 5.145 3.209 -0.733 1.00 0.00 9 ALA A O 20
ATOM 19892 N N . LYS A 1 10 ? 5.398 5.445 -0.819 1.00 0.00 10 LYS A N 20
ATOM 19893 C CA . LYS A 1 10 ? 5.629 5.487 -2.257 1.00 0.00 10 LYS A CA 20
ATOM 19894 C C . LYS A 1 10 ? 6.824 4.619 -2.647 1.00 0.00 10 LYS A C 20
ATOM 19895 O O . LYS A 1 10 ? 6.784 3.916 -3.655 1.00 0.00 10 LYS A O 20
ATOM 19914 N N . THR A 1 11 ? 7.875 4.654 -1.836 1.00 0.00 11 THR A N 20
ATOM 19915 C CA . THR A 1 11 ? 9.053 3.839 -2.089 1.00 0.00 11 THR A CA 20
ATOM 19916 C C . THR A 1 11 ? 8.726 2.355 -1.916 1.00 0.00 11 THR A C 20
ATOM 19917 O O . THR A 1 11 ? 9.107 1.527 -2.744 1.00 0.00 11 THR A O 20
ATOM 19928 N N . LYS A 1 12 ? 7.996 2.029 -0.852 1.00 0.00 12 LYS A N 20
ATOM 19929 C CA . LYS A 1 12 ? 7.552 0.657 -0.615 1.00 0.00 12 LYS A CA 20
ATOM 19930 C C . LYS A 1 12 ? 6.728 0.148 -1.794 1.00 0.00 12 LYS A C 20
ATOM 19931 O O . LYS A 1 12 ? 6.848 -1.009 -2.191 1.00 0.00 12 LYS A O 20
ATOM 19950 N N . LEU A 1 13 ? 5.903 1.029 -2.349 1.00 0.00 13 LEU A N 20
ATOM 19951 C CA . LEU A 1 13 ? 5.057 0.686 -3.487 1.00 0.00 13 LEU A CA 20
ATOM 19952 C C . LEU A 1 13 ? 5.904 0.361 -4.717 1.00 0.00 13 LEU A C 20
ATOM 19953 O O . LEU A 1 13 ? 5.548 -0.499 -5.518 1.00 0.00 13 LEU A O 20
ATOM 19969 N N . LYS A 1 14 ? 7.033 1.043 -4.850 1.00 0.00 14 LYS A N 20
ATOM 19970 C CA . LYS A 1 14 ? 7.944 0.817 -5.971 1.00 0.00 14 LYS A CA 20
ATOM 19971 C C . LYS A 1 14 ? 8.650 -0.527 -5.833 1.00 0.00 14 LYS A C 20
ATOM 19972 O O . LYS A 1 14 ? 9.216 -1.043 -6.797 1.00 0.00 14 LYS A O 20
ATOM 19991 N N . ASN A 1 15 ? 8.621 -1.081 -4.630 1.00 0.00 15 ASN A N 20
ATOM 19992 C CA . ASN A 1 15 ? 9.217 -2.389 -4.374 1.00 0.00 15 ASN A CA 20
ATOM 19993 C C . ASN A 1 15 ? 8.255 -3.502 -4.771 1.00 0.00 15 ASN A C 20
ATOM 19994 O O . ASN A 1 15 ? 8.641 -4.668 -4.867 1.00 0.00 15 ASN A O 20
ATOM 20005 N N . ILE A 1 16 ? 7.004 -3.135 -5.002 1.00 0.00 16 ILE A N 20
ATOM 20006 C CA . ILE A 1 16 ? 5.986 -4.091 -5.416 1.00 0.00 16 ILE A CA 20
ATOM 20007 C C . ILE A 1 16 ? 6.033 -4.292 -6.934 1.00 0.00 16 ILE A C 20
ATOM 20008 O O . ILE A 1 16 ? 6.122 -3.318 -7.683 1.00 0.00 16 ILE A O 20
ATOM 20024 N N . PRO A 1 17 ? 6.004 -5.562 -7.397 1.00 0.00 17 PRO A N 20
ATOM 20025 C CA . PRO A 1 17 ? 6.030 -5.903 -8.828 1.00 0.00 17 PRO A CA 20
ATOM 20026 C C . PRO A 1 17 ? 5.026 -5.098 -9.646 1.00 0.00 17 PRO A C 20
ATOM 20027 O O . PRO A 1 17 ? 3.892 -4.899 -9.220 1.00 0.00 17 PRO A O 20
ATOM 20038 N N . PHE A 1 18 ? 5.452 -4.666 -10.831 1.00 0.00 18 PHE A N 20
ATOM 20039 C CA . PHE A 1 18 ? 4.646 -3.805 -11.706 1.00 0.00 18 PHE A CA 20
ATOM 20040 C C . PHE A 1 18 ? 3.210 -4.310 -11.886 1.00 0.00 18 PHE A C 20
ATOM 20041 O O . PHE A 1 18 ? 2.266 -3.520 -11.891 1.00 0.00 18 PHE A O 20
ATOM 20058 N N . PHE A 1 19 ? 3.047 -5.620 -12.019 1.00 0.00 19 PHE A N 20
ATOM 20059 C CA . PHE A 1 19 ? 1.735 -6.206 -12.261 1.00 0.00 19 PHE A CA 20
ATOM 20060 C C . PHE A 1 19 ? 0.867 -6.154 -11.003 1.00 0.00 19 PHE A C 20
ATOM 20061 O O . PHE A 1 19 ? -0.298 -5.765 -11.059 1.00 0.00 19 PHE A O 20
ATOM 20078 N N . ALA A 1 20 ? 1.448 -6.519 -9.868 1.00 0.00 20 ALA A N 20
ATOM 20079 C CA . ALA A 1 20 ? 0.700 -6.579 -8.618 1.00 0.00 20 ALA A CA 20
ATOM 20080 C C . ALA A 1 20 ? 0.623 -5.210 -7.951 1.00 0.00 20 ALA A C 20
ATOM 20081 O O . ALA A 1 20 ? -0.144 -5.011 -7.016 1.00 0.00 20 ALA A O 20
ATOM 20088 N N . ARG A 1 21 ? 1.411 -4.269 -8.453 1.00 0.00 21 ARG A N 20
ATOM 20089 C CA . ARG A 1 21 ? 1.494 -2.932 -7.877 1.00 0.00 21 ARG A CA 20
ATOM 20090 C C . ARG A 1 21 ? 0.152 -2.206 -7.941 1.00 0.00 21 ARG A C 20
ATOM 20091 O O . ARG A 1 21 ? -0.215 -1.485 -7.012 1.00 0.00 21 ARG A O 20
ATOM 20112 N N . SER A 1 22 ? -0.586 -2.414 -9.024 1.00 0.00 22 SER A N 20
ATOM 20113 C CA . SER A 1 22 ? -1.893 -1.790 -9.180 1.00 0.00 22 SER A CA 20
ATOM 20114 C C . SER A 1 22 ? -2.902 -2.436 -8.226 1.00 0.00 22 SER A C 20
ATOM 20115 O O . SER A 1 22 ? -3.729 -1.755 -7.619 1.00 0.00 22 SER A O 20
ATOM 20123 N N . GLN A 1 23 ? -2.801 -3.751 -8.081 1.00 0.00 23 GLN A N 20
ATOM 20124 C CA . GLN A 1 23 ? -3.684 -4.505 -7.199 1.00 0.00 23 GLN A CA 20
ATOM 20125 C C . GLN A 1 23 ? -3.373 -4.192 -5.737 1.00 0.00 23 GLN A C 20
ATOM 20126 O O . GLN A 1 23 ? -4.279 -4.019 -4.914 1.00 0.00 23 GLN A O 20
ATOM 20140 N N . ALA A 1 24 ? -2.085 -4.102 -5.427 1.00 0.00 24 ALA A N 20
ATOM 20141 C CA . ALA A 1 24 ? -1.640 -3.765 -4.085 1.00 0.00 24 ALA A CA 20
ATOM 20142 C C . ALA A 1 24 ? -2.108 -2.372 -3.702 1.00 0.00 24 ALA A C 20
ATOM 20143 O O . ALA A 1 24 ? -2.677 -2.185 -2.630 1.00 0.00 24 ALA A O 20
ATOM 20150 N N . LYS A 1 25 ? -1.886 -1.406 -4.595 1.00 0.00 25 LYS A N 20
ATOM 20151 C CA . LYS A 1 25 ? -2.301 -0.026 -4.367 1.00 0.00 25 LYS A CA 20
ATOM 20152 C C . LYS A 1 25 ? -3.773 0.037 -3.981 1.00 0.00 25 LYS A C 20
ATOM 20153 O O . LYS A 1 25 ? -4.151 0.760 -3.057 1.00 0.00 25 LYS A O 20
ATOM 20172 N N . ALA A 1 26 ? -4.592 -0.738 -4.688 1.00 0.00 26 ALA A N 20
ATOM 20173 C CA . ALA A 1 26 ? -6.018 -0.800 -4.414 1.00 0.00 26 ALA A CA 20
ATOM 20174 C C . ALA A 1 26 ? -6.279 -1.202 -2.965 1.00 0.00 26 ALA A C 20
ATOM 20175 O O . ALA A 1 26 ? -7.063 -0.557 -2.266 1.00 0.00 26 ALA A O 20
ATOM 20182 N N . ARG A 1 27 ? -5.609 -2.252 -2.503 1.00 0.00 27 ARG A N 20
ATOM 20183 C CA . ARG A 1 27 ? -5.809 -2.717 -1.135 1.00 0.00 27 ARG A CA 20
ATOM 20184 C C . ARG A 1 27 ? -5.172 -1.762 -0.129 1.00 0.00 27 ARG A C 20
ATOM 20185 O O . ARG A 1 27 ? -5.713 -1.555 0.948 1.00 0.00 27 ARG A O 20
ATOM 20206 N N . ILE A 1 28 ? -4.030 -1.180 -0.484 1.00 0.00 28 ILE A N 20
ATOM 20207 C CA . ILE A 1 28 ? -3.324 -0.267 0.417 1.00 0.00 28 ILE A CA 20
ATOM 20208 C C . ILE A 1 28 ? -4.204 0.918 0.792 1.00 0.00 28 ILE A C 20
ATOM 20209 O O . ILE A 1 28 ? -4.377 1.230 1.972 1.00 0.00 28 ILE A O 20
ATOM 20225 N N . GLU A 1 29 ? -4.777 1.564 -0.212 1.00 0.00 29 GLU A N 20
ATOM 20226 C CA . GLU A 1 29 ? -5.639 2.709 0.028 1.00 0.00 29 GLU A CA 20
ATOM 20227 C C . GLU A 1 29 ? -6.951 2.267 0.676 1.00 0.00 29 GLU A C 20
ATOM 20228 O O . GLU A 1 29 ? -7.590 3.030 1.400 1.00 0.00 29 GLU A O 20
ATOM 20240 N N . GLN A 1 30 ? -7.339 1.022 0.430 1.00 0.00 30 GLN A N 20
ATOM 20241 C CA . GLN A 1 30 ? -8.506 0.445 1.090 1.00 0.00 30 GLN A CA 20
ATOM 20242 C C . GLN A 1 30 ? -8.222 0.247 2.580 1.00 0.00 30 GLN A C 20
ATOM 20243 O O . GLN A 1 30 ? -9.071 0.526 3.426 1.00 0.00 30 GLN A O 20
ATOM 20257 N N . LEU A 1 31 ? -7.014 -0.220 2.887 1.00 0.00 31 LEU A N 20
ATOM 20258 C CA . LEU A 1 31 ? -6.579 -0.430 4.265 1.00 0.00 31 LEU A CA 20
ATOM 20259 C C . LEU A 1 31 ? -6.600 0.880 5.045 1.00 0.00 31 LEU A C 20
ATOM 20260 O O . LEU A 1 31 ? -7.030 0.922 6.198 1.00 0.00 31 LEU A O 20
ATOM 20276 N N . ALA A 1 32 ? -6.148 1.948 4.401 1.00 0.00 32 ALA A N 20
ATOM 20277 C CA . ALA A 1 32 ? -6.116 3.259 5.032 1.00 0.00 32 ALA A CA 20
ATOM 20278 C C . ALA A 1 32 ? -7.525 3.763 5.324 1.00 0.00 32 ALA A C 20
ATOM 20279 O O . ALA A 1 32 ? -7.753 4.420 6.336 1.00 0.00 32 ALA A O 20
ATOM 20286 N N . ARG A 1 33 ? -8.472 3.449 4.446 1.00 0.00 33 ARG A N 20
ATOM 20287 C CA . ARG A 1 33 ? -9.864 3.816 4.679 1.00 0.00 33 ARG A CA 20
ATOM 20288 C C . ARG A 1 33 ? -10.478 2.907 5.737 1.00 0.00 33 ARG A C 20
ATOM 20289 O O . ARG A 1 33 ? -11.414 3.292 6.435 1.00 0.00 33 ARG A O 20
ATOM 20310 N N . GLN A 1 34 ? -9.936 1.702 5.859 1.00 0.00 34 GLN A N 20
ATOM 20311 C CA . GLN A 1 34 ? -10.336 0.783 6.918 1.00 0.00 34 GLN A CA 20
ATOM 20312 C C . GLN A 1 34 ? -9.849 1.318 8.265 1.00 0.00 34 GLN A C 20
ATOM 20313 O O . GLN A 1 34 ? -10.470 1.088 9.303 1.00 0.00 34 GLN A O 20
ATOM 20327 N N . ALA A 1 35 ? -8.727 2.031 8.232 1.00 0.00 35 ALA A N 20
ATOM 20328 C CA . ALA A 1 35 ? -8.216 2.722 9.412 1.00 0.00 35 ALA A CA 20
ATOM 20329 C C . ALA A 1 35 ? -8.858 4.103 9.537 1.00 0.00 35 ALA A C 20
ATOM 20330 O O . ALA A 1 35 ? -8.730 4.771 10.566 1.00 0.00 35 ALA A O 20
ATOM 20337 N N . GLU A 1 36 ? -9.547 4.507 8.470 1.00 0.00 36 GLU A N 20
ATOM 20338 C CA . GLU A 1 36 ? -10.270 5.777 8.414 1.00 0.00 36 GLU A CA 20
ATOM 20339 C C . GLU A 1 36 ? -9.318 6.965 8.502 1.00 0.00 36 GLU A C 20
ATOM 20340 O O . GLU A 1 36 ? -9.577 7.940 9.212 1.00 0.00 36 GLU A O 20
ATOM 20352 N N . GLN A 1 37 ? -8.232 6.887 7.748 1.00 0.00 37 GLN A N 20
ATOM 20353 C CA . GLN A 1 37 ? -7.275 7.976 7.664 1.00 0.00 37 GLN A CA 20
ATOM 20354 C C . GLN A 1 37 ? -6.934 8.249 6.202 1.00 0.00 37 GLN A C 20
ATOM 20355 O O . GLN A 1 37 ? -7.160 7.400 5.339 1.00 0.00 37 GLN A O 20
ATOM 20369 N N . ASP A 1 38 ? -6.421 9.438 5.917 1.00 0.00 38 ASP A N 20
ATOM 20370 C CA . ASP A 1 38 ? -6.109 9.824 4.541 1.00 0.00 38 ASP A CA 20
ATOM 20371 C C . ASP A 1 38 ? -4.688 9.448 4.171 1.00 0.00 38 ASP A C 20
ATOM 20372 O O . ASP A 1 38 ? -4.328 9.425 2.997 1.00 0.00 38 ASP A O 20
ATOM 20381 N N . ILE A 1 39 ? -3.888 9.154 5.175 1.00 0.00 39 ILE A N 20
ATOM 20382 C CA . ILE A 1 39 ? -2.474 8.905 4.979 1.00 0.00 39 ILE A CA 20
ATOM 20383 C C . ILE A 1 39 ? -2.182 7.412 4.998 1.00 0.00 39 ILE A C 20
ATOM 20384 O O . ILE A 1 39 ? -2.657 6.6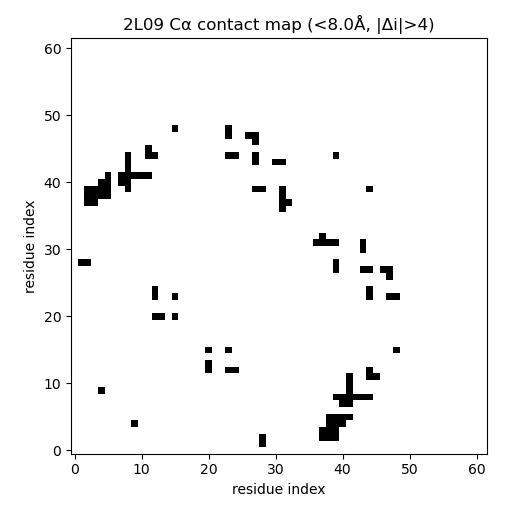93 5.876 1.00 0.00 39 ILE A O 20
ATOM 20400 N N . VAL A 1 40 ? -1.420 6.942 4.021 1.00 0.00 40 VAL A N 20
ATOM 20401 C CA . VAL A 1 40 ? -0.966 5.565 4.031 1.00 0.00 40 VAL A CA 20
ATOM 20402 C C . VAL A 1 40 ? 0.481 5.514 4.502 1.00 0.00 40 VAL A C 20
ATOM 20403 O O . VAL A 1 40 ? 1.335 6.283 4.045 1.00 0.00 40 VAL A O 20
ATOM 20416 N N . THR A 1 41 ? 0.748 4.648 5.454 1.00 0.00 41 THR A N 20
ATOM 20417 C CA . THR A 1 41 ? 2.091 4.482 5.955 1.00 0.00 41 THR A CA 20
ATOM 20418 C C . THR A 1 41 ? 2.779 3.341 5.220 1.00 0.00 41 THR A C 20
ATOM 20419 O O . THR A 1 41 ? 2.112 2.484 4.622 1.00 0.00 41 THR A O 20
ATOM 20430 N N . PRO A 1 42 ? 4.120 3.311 5.231 1.00 0.00 42 PRO A N 20
ATOM 20431 C CA . PRO A 1 42 ? 4.886 2.227 4.612 1.00 0.00 42 PRO A CA 20
ATOM 20432 C C . PRO A 1 42 ? 4.500 0.864 5.185 1.00 0.00 42 PRO A C 20
ATOM 20433 O O . PRO A 1 42 ? 4.667 -0.166 4.530 1.00 0.00 42 PRO A O 20
ATOM 20444 N N . GLU A 1 43 ? 3.964 0.886 6.405 1.00 0.00 43 GLU A N 20
ATOM 20445 C CA . GLU A 1 43 ? 3.465 -0.314 7.066 1.00 0.00 43 GLU A CA 20
ATOM 20446 C C . GLU A 1 43 ? 2.399 -0.976 6.204 1.00 0.00 43 GLU A C 20
ATOM 20447 O O . GLU A 1 43 ? 2.512 -2.139 5.839 1.00 0.00 43 GLU A O 20
ATOM 20459 N N . LEU A 1 44 ? 1.375 -0.197 5.865 1.00 0.00 44 LEU A N 20
ATOM 20460 C CA . LEU A 1 44 ? 0.230 -0.696 5.112 1.00 0.00 44 LEU A CA 20
ATOM 20461 C C . LEU A 1 44 ? 0.634 -1.140 3.715 1.00 0.00 44 LEU A C 20
ATOM 20462 O O . LEU A 1 44 ? 0.150 -2.157 3.219 1.00 0.00 44 LEU A O 20
ATOM 20478 N N . VAL A 1 45 ? 1.523 -0.377 3.087 1.00 0.00 45 VAL A N 20
ATOM 20479 C CA . VAL A 1 45 ? 2.003 -0.719 1.752 1.00 0.00 45 VAL A CA 20
ATOM 20480 C C . VAL A 1 45 ? 2.691 -2.079 1.756 1.00 0.00 45 VAL A C 20
ATOM 20481 O O . VAL A 1 45 ? 2.401 -2.940 0.924 1.00 0.00 45 VAL A O 20
ATOM 20494 N N . GLU A 1 46 ? 3.588 -2.273 2.710 1.00 0.00 46 GLU A N 20
ATOM 20495 C CA . GLU A 1 46 ? 4.314 -3.521 2.819 1.00 0.00 46 GLU A CA 20
ATOM 20496 C C . GLU A 1 46 ? 3.378 -4.631 3.284 1.00 0.00 46 GLU A C 20
ATOM 20497 O O . GLU A 1 46 ? 3.428 -5.747 2.772 1.00 0.00 46 GLU A O 20
ATOM 20509 N N . GLN A 1 47 ? 2.508 -4.307 4.236 1.00 0.00 47 GLN A N 20
ATOM 20510 C CA . GLN A 1 47 ? 1.524 -5.261 4.740 1.00 0.00 47 GLN A CA 20
ATOM 20511 C C . GLN A 1 47 ? 0.688 -5.818 3.594 1.00 0.00 47 GLN A C 20
ATOM 20512 O O . GLN A 1 47 ? 0.511 -7.025 3.478 1.00 0.00 47 GLN A O 20
ATOM 20526 N N . ALA A 1 48 ? 0.195 -4.930 2.739 1.00 0.00 48 ALA A N 20
ATOM 20527 C CA . ALA A 1 48 ? -0.575 -5.342 1.573 1.00 0.00 48 ALA A CA 20
ATOM 20528 C C . ALA A 1 48 ? 0.271 -6.208 0.650 1.00 0.00 48 ALA A C 20
ATOM 20529 O O . ALA A 1 48 ? -0.221 -7.170 0.063 1.00 0.00 48 ALA A O 20
ATOM 20536 N N . ARG A 1 49 ? 1.555 -5.881 0.551 1.00 0.00 49 ARG A N 20
ATOM 20537 C CA . ARG A 1 49 ? 2.471 -6.642 -0.286 1.00 0.00 49 ARG A CA 20
ATOM 20538 C C . ARG A 1 49 ? 2.638 -8.045 0.289 1.00 0.00 49 ARG A C 20
ATOM 20539 O O . ARG A 1 49 ? 2.739 -9.027 -0.443 1.00 0.00 49 ARG A O 20
ATOM 20560 N N . LEU A 1 50 ? 2.640 -8.118 1.612 1.00 0.00 50 LEU A N 20
ATOM 20561 C CA . LEU A 1 50 ? 2.747 -9.382 2.317 1.00 0.00 50 LEU A CA 20
ATOM 20562 C C . LEU A 1 50 ? 1.452 -10.175 2.174 1.00 0.00 50 LEU A C 20
ATOM 20563 O O . LEU A 1 50 ? 1.480 -11.385 1.958 1.00 0.00 50 LEU A O 20
ATOM 20579 N N . GLU A 1 51 ? 0.322 -9.477 2.278 1.00 0.00 51 GLU A N 20
ATOM 20580 C CA . GLU A 1 51 ? -0.994 -10.086 2.095 1.00 0.00 51 GLU A CA 20
ATOM 20581 C C . GLU A 1 51 ? -1.058 -10.840 0.771 1.00 0.00 51 GLU A C 20
ATOM 20582 O O . GLU A 1 51 ? -1.419 -12.014 0.732 1.00 0.00 51 GLU A O 20
ATOM 20594 N N . PHE A 1 52 ? -0.683 -10.163 -0.309 1.00 0.00 52 PHE A N 20
ATOM 20595 C CA . PHE A 1 52 ? -0.726 -10.766 -1.637 1.00 0.00 52 PHE A CA 20
ATOM 20596 C C . PHE A 1 52 ? 0.350 -11.834 -1.782 1.00 0.00 52 PHE A C 20
ATOM 20597 O O . PHE A 1 52 ? 0.192 -12.782 -2.548 1.00 0.00 52 PHE A O 20
ATOM 20614 N N . GLY A 1 53 ? 1.432 -11.684 -1.025 1.00 0.00 53 GLY A N 20
ATOM 20615 C CA . GLY A 1 53 ? 2.475 -12.694 -1.002 1.00 0.00 53 GLY A CA 20
ATOM 20616 C C . GLY A 1 53 ? 1.999 -13.979 -0.348 1.00 0.00 53 GLY A C 20
ATOM 20617 O O . GLY A 1 53 ? 2.593 -15.041 -0.530 1.00 0.00 53 GLY A O 20
ATOM 20621 N N . GLN A 1 54 ? 0.927 -13.870 0.429 1.00 0.00 54 GLN A N 20
ATOM 20622 C CA . GLN A 1 54 ? 0.320 -15.027 1.073 1.00 0.00 54 GLN A CA 20
ATOM 20623 C C . GLN A 1 54 ? -0.891 -15.508 0.272 1.00 0.00 54 GLN A C 20
ATOM 20624 O O . GLN A 1 54 ? -1.263 -16.679 0.331 1.00 0.00 54 GLN A O 20
ATOM 20638 N N . LEU A 1 55 ? -1.508 -14.585 -0.462 1.00 0.00 55 LEU A N 20
ATOM 20639 C CA . LEU A 1 55 ? -2.684 -14.900 -1.269 1.00 0.00 55 LEU A CA 20
ATOM 20640 C C . LEU A 1 55 ? -2.297 -15.632 -2.544 1.00 0.00 55 LEU A C 20
ATOM 20641 O O . LEU A 1 55 ? -2.977 -16.571 -2.966 1.00 0.00 55 LEU A O 20
ATOM 20657 N N . GLU A 1 56 ? -1.212 -15.197 -3.164 1.00 0.00 56 GLU A N 20
ATOM 20658 C CA . GLU A 1 56 ? -0.744 -15.833 -4.379 1.00 0.00 56 GLU A CA 20
ATOM 20659 C C . GLU A 1 56 ? -0.010 -17.120 -4.051 1.00 0.00 56 GLU A C 20
ATOM 20660 O O . GLU A 1 56 ? 0.504 -17.294 -2.944 1.00 0.00 56 GLU A O 20
ATOM 20672 N N . HIS A 1 57 ? 0.029 -18.025 -5.011 1.00 0.00 57 HIS A N 20
ATOM 20673 C CA . HIS A 1 57 ? 0.833 -19.227 -4.875 1.00 0.00 57 HIS A CA 20
ATOM 20674 C C . HIS A 1 57 ? 2.298 -18.824 -4.861 1.00 0.00 57 HIS A C 20
ATOM 20675 O O . HIS A 1 57 ? 2.683 -17.868 -5.531 1.00 0.00 57 HIS A O 20
ATOM 20690 N N . HIS A 1 58 ? 3.109 -19.532 -4.095 1.00 0.00 58 HIS A N 20
ATOM 20691 C CA . HIS A 1 58 ? 4.514 -19.171 -3.953 1.00 0.00 58 HIS A CA 20
ATOM 20692 C C . HIS A 1 58 ? 5.236 -19.364 -5.281 1.00 0.00 58 HIS A C 20
ATOM 20693 O O . HIS A 1 58 ? 5.435 -20.490 -5.741 1.00 0.00 58 HIS A O 20
ATOM 20708 N N . HIS A 1 59 ? 5.615 -18.248 -5.891 1.00 0.00 59 HIS A N 20
ATOM 20709 C CA . HIS A 1 59 ? 6.113 -18.249 -7.261 1.00 0.00 59 HIS A CA 20
ATOM 20710 C C . HIS A 1 59 ? 7.601 -18.548 -7.325 1.00 0.00 59 HIS A C 20
ATOM 20711 O O . HIS A 1 59 ? 8.411 -17.803 -6.775 1.00 0.00 59 HIS A O 20
ATOM 20726 N N . HIS A 1 60 ? 7.942 -19.649 -7.994 1.00 0.00 60 HIS A N 20
ATOM 20727 C CA . HIS A 1 60 ? 9.316 -19.923 -8.419 1.00 0.00 60 HIS A CA 20
ATOM 20728 C C . HIS A 1 60 ? 10.256 -20.222 -7.241 1.00 0.00 60 HIS A C 20
ATOM 20729 O O . HIS A 1 60 ? 9.945 -19.946 -6.077 1.00 0.00 60 HIS A O 20
ATOM 20744 N N . HIS A 1 61 ? 11.389 -20.844 -7.564 1.00 0.00 61 HIS A N 20
ATOM 20745 C CA . HIS A 1 61 ? 12.486 -21.027 -6.622 1.00 0.00 61 HIS A CA 20
ATOM 20746 C C . HIS A 1 61 ? 12.819 -19.704 -5.934 1.00 0.00 61 HIS A C 20
ATOM 20747 O O . HIS A 1 61 ? 13.031 -18.684 -6.589 1.00 0.00 61 HIS A O 20
ATOM 20762 N N . HIS A 1 62 ? 12.857 -19.738 -4.620 1.00 0.00 62 HIS A N 20
ATOM 20763 C CA . HIS A 1 62 ? 13.076 -18.546 -3.823 1.00 0.00 62 HIS A CA 20
ATOM 20764 C C . HIS A 1 62 ? 14.069 -18.838 -2.710 1.00 0.00 62 HIS A C 20
ATOM 20765 O O . HIS A 1 62 ? 15.070 -18.106 -2.600 1.00 0.00 62 HIS A O 20
#

Foldseek 3Di:
DQFAEDPLLVVLLVVADPVCSVVLSVVQCVVCVVVPHRYGDVCSSVVSSVVVCVVDDPDDDD